Protein AF-A0A938RNC5-F1 (afdb_monomer)

Radius of gyration: 32.9 Å; Cα contacts (8 Å, |Δi|>4): 1747; chains: 1; bounding box: 82×57×89 Å

Nearest PDB structures (foldseek):
  5jd9-assembly1_A  TM=7.838E-01  e=1.699E-20  Bacillus cereus ATCC 10987
  3akk-assembly2_D  TM=4.318E-01  e=1.585E-03  Helicobacter pylori J99
  5l7k-assembly1_A  TM=3.226E-01  e=9.239E+00  Homo sapiens

pLDDT: mean 84.32, std 14.68, range [25.73, 98.56]

Secondary structure (DSSP, 8-state):
--SSSSSSSS-------PPPSEEEEEEE---TTSBTTSSBTTB-TTSS---BTTTBS-BGGGSSEEEEEE-STTB--TT-EEEEEETTEEEEEEEB-S-GGGGSBPTT-EEEEESSS--B---BGGGTB-EEEEESSSTTGGGTB--------SSS-EEEEE-TTS-EEEEEEESSPPPBTTTTB---S----TT-EEEE-S---TT--TT-TTEEEESS--TTS--EETTTTEE---HHHHT------SS-SS--TTSS-SSSTTSSB--TT--SSSB-SSTTS--TT------BTT----SS-TTT-TT--SSSS-BSHHHHHHHHHHHTTSSSS-S-GGG---STTSS-SHHHHHHHHHHTTT-SS---S-SGGG---S-TTGGGG-TT-EEEEEEEEEHHHHHHHHT----HHHHHHS-STTSSPPP-----EEEEEEETTEEEEEEEEEEE--GGG--SSS-EEEEETTTTSTT--BTTB-EEEEE--TT-TTS-HHHHHHHHHHHTT--PPPEEEEEEEEEEESSSSS-EEEEEEEEEEE--TTHHHHHHHHS---SEEEEESS--SSEES-TTT-EE-GGGEEESSHHHHH--HHHHHHHHHHH-TT--HHHHHHHHHTTB-HHHHHHHHHHHHHHT-TTSHHHHS-SEEEEEETTTTEEEEEE--TTS-SS---TT--SSS---S--S----SHHHHHHHHSHHHHHHHHHHHHHHHHHT--HHHHHHHHHHHHHHHHHHH---HHHHHHHHHHHHHHHHHHHHHHHS----TTPPPSS--TT-

Mean predicted aligned error: 16.21 Å

Solvent-accessible surface area (backbone atoms only — not comparable to full-atom values): 41897 Å² total; per-residue (Å²): 144,88,86,87,84,84,81,87,85,83,85,86,74,84,78,83,80,62,68,20,42,50,43,84,38,36,35,36,13,22,34,76,88,27,26,36,38,32,65,52,87,88,25,19,68,86,71,47,74,41,40,26,81,76,70,39,67,37,62,6,61,67,47,33,34,41,30,31,36,30,43,35,61,63,35,62,46,44,48,17,34,41,40,35,25,47,71,80,45,72,84,44,73,39,32,34,24,83,36,72,79,34,52,54,33,49,18,46,26,36,42,31,44,23,53,78,47,78,66,39,79,80,58,32,64,91,82,68,38,47,44,36,35,42,19,23,63,45,93,76,17,56,62,52,29,44,61,48,85,67,90,52,46,45,47,35,25,28,41,28,35,23,42,64,86,69,45,83,46,32,53,72,27,67,33,78,63,71,67,38,86,89,72,62,42,53,45,41,97,45,77,42,45,51,25,20,22,42,33,42,72,49,61,76,42,43,62,55,50,54,36,24,72,43,42,36,61,24,57,51,57,37,73,86,50,67,41,55,38,85,92,65,78,40,69,39,52,44,58,77,38,58,53,48,53,67,43,62,37,78,47,68,45,82,42,16,26,30,31,55,60,83,84,51,64,55,78,48,36,17,46,74,45,43,77,71,70,22,5,29,24,32,55,40,29,68,46,68,59,24,44,18,79,23,28,59,19,91,52,48,59,74,48,48,11,45,77,18,40,38,31,22,22,68,68,78,33,43,21,36,74,62,28,46,49,46,46,49,34,34,77,67,66,76,37,95,63,54,78,28,66,48,14,31,19,29,48,96,76,87,57,77,45,72,68,21,47,53,37,43,52,29,22,34,68,67,32,79,62,68,74,42,69,56,3,67,26,39,35,56,70,97,50,62,50,50,74,86,36,37,69,92,44,71,42,50,34,41,38,38,31,47,31,71,54,50,60,54,42,32,65,52,62,70,62,56,64,54,64,69,76,64,51,72,64,44,76,56,57,77,77,80,66,65,58,75,41,69,23,36,36,29,50,57,52,49,78,40,74,49,20,23,34,26,51,46,71,52,89,75,41,67,35,69,89,54,46,11,38,34,40,31,36,35,70,70,35,80,83,42,56,60,73,76,33,49,62,49,36,34,36,47,45,72,70,23,89,58,61,53,45,35,41,54,42,25,52,55,27,39,69,64,73,33,59,43,52,53,34,26,36,27,38,41,30,42,28,30,31,77,78,50,62,57,64,50,68,45,76,68,38,74,25,40,32,38,53,60,96,42,53,69,50,34,31,73,69,68,74,52,48,84,45,36,37,33,37,31,53,74,30,59,57,39,39,39,56,47,88,87,78,35,46,63,46,53,43,30,46,42,52,75,42,77,69,26,69,76,54,62,62,66,56,45,50,44,18,49,31,70,64,47,84,87,51,50,71,67,56,27,50,53,44,35,55,68,42,29,43,55,69,62,44,41,45,42,50,34,40,39,19,74,41,33,35,43,63,18,42,39,49,53,21,13,34,28,35,38,34,36,40,71,93,78,62,22,40,43,66,25,71,44,80,44,39,63,31,50,69,76,38,59,87,83,56,64,87,75,91,63,90,69,59,72,58,42,84,50,44,61,22,58,68,42,21,56,40,56,59,34,69,69,53,30,52,51,40,50,52,44,36,50,49,44,50,73,74,56,64,45,55,71,59,54,51,49,50,50,50,53,54,44,67,67,44,30,88,80,72,45,88,52,66,79,54,42,48,58,41,52,53,37,49,69,49,40,63,62,54,47,51,50,38,67,77,55,61,87,82,76,61,68,71,75,72,74,47,66,43,99,79,113

Structure (mmCIF, N/CA/C/O backbone):
data_AF-A0A938RNC5-F1
#
_entry.id   AF-A0A938RNC5-F1
#
loop_
_atom_site.group_PDB
_atom_site.id
_atom_site.type_symbol
_atom_site.label_atom_id
_atom_site.label_alt_id
_atom_site.label_comp_id
_atom_site.label_asym_id
_atom_site.label_entity_id
_atom_site.label_seq_id
_atom_site.pdbx_PDB_ins_code
_atom_site.Cartn_x
_atom_site.Cartn_y
_atom_site.Cartn_z
_atom_site.occupancy
_atom_site.B_iso_or_equiv
_atom_site.auth_seq_id
_atom_site.auth_comp_id
_atom_site.auth_asym_id
_atom_site.auth_atom_id
_atom_site.pdbx_PDB_model_num
ATOM 1 N N . MET A 1 1 ? 33.983 -25.231 27.650 1.00 35.94 1 MET A N 1
ATOM 2 C CA . MET A 1 1 ? 32.956 -25.728 28.593 1.00 35.94 1 MET A CA 1
ATOM 3 C C . MET A 1 1 ? 33.035 -24.955 29.912 1.00 35.94 1 MET A C 1
ATOM 5 O O . MET A 1 1 ? 33.658 -25.434 30.841 1.00 35.94 1 MET A O 1
ATOM 9 N N . GLN A 1 2 ? 32.489 -23.735 29.953 1.00 30.19 2 GLN A N 1
ATOM 10 C CA . GLN A 1 2 ? 32.118 -22.943 31.150 1.00 30.19 2 GLN A CA 1
ATOM 11 C C . GLN A 1 2 ? 31.805 -21.523 30.654 1.00 30.19 2 GLN A C 1
ATOM 13 O O . GLN A 1 2 ? 32.647 -20.638 30.723 1.00 30.19 2 GLN A O 1
ATOM 18 N N . LYS A 1 3 ? 30.648 -21.358 29.999 1.00 25.80 3 LYS A N 1
ATOM 19 C CA . LYS A 1 3 ? 30.027 -20.052 29.668 1.00 25.80 3 LYS A CA 1
ATOM 20 C C . LYS A 1 3 ? 28.599 -20.168 29.092 1.00 25.80 3 LYS A C 1
ATOM 22 O O . LYS A 1 3 ? 28.053 -19.176 28.644 1.00 25.80 3 LYS A O 1
ATOM 27 N N . TRP A 1 4 ? 27.982 -21.355 29.149 1.00 25.95 4 TRP A N 1
ATOM 28 C CA . TRP A 1 4 ? 26.680 -21.670 28.532 1.00 25.95 4 TRP A CA 1
ATOM 29 C C . TRP A 1 4 ? 25.620 -22.151 29.545 1.00 25.95 4 TRP A C 1
ATOM 31 O O . TRP A 1 4 ? 24.777 -22.972 29.217 1.00 25.95 4 TRP A O 1
ATOM 41 N N . LEU A 1 5 ? 25.673 -21.696 30.803 1.00 25.91 5 LEU A N 1
ATOM 42 C CA . LEU A 1 5 ? 24.788 -22.197 31.875 1.00 25.91 5 LEU A CA 1
ATOM 43 C C . LEU A 1 5 ? 24.099 -21.095 32.701 1.00 25.91 5 LEU A C 1
ATOM 45 O O . LEU A 1 5 ? 23.659 -21.352 33.813 1.00 25.91 5 LEU A O 1
ATOM 49 N N . LEU A 1 6 ? 23.984 -19.874 32.168 1.00 25.73 6 LEU A N 1
ATOM 50 C CA . LEU A 1 6 ? 23.377 -18.739 32.886 1.00 25.73 6 LEU A CA 1
ATOM 51 C C . LEU A 1 6 ? 22.325 -17.952 32.082 1.00 25.73 6 LEU A C 1
ATOM 53 O O . LEU A 1 6 ? 21.986 -16.842 32.464 1.00 25.73 6 LEU A O 1
ATOM 57 N N . VAL A 1 7 ? 21.776 -18.532 31.007 1.00 28.70 7 VAL A N 1
ATOM 58 C CA . VAL A 1 7 ? 20.712 -17.897 30.191 1.00 28.70 7 VAL A CA 1
ATOM 59 C C . VAL A 1 7 ? 19.392 -18.696 30.209 1.00 28.70 7 VAL A C 1
ATOM 61 O O . VAL A 1 7 ? 18.418 -18.309 29.588 1.00 28.70 7 VAL A O 1
ATOM 64 N N . ALA A 1 8 ? 19.296 -19.787 30.974 1.00 28.39 8 ALA A N 1
ATOM 65 C CA . ALA A 1 8 ? 18.157 -20.715 30.896 1.00 28.39 8 ALA A CA 1
ATOM 66 C C . ALA A 1 8 ? 17.153 -20.648 32.071 1.00 28.39 8 ALA A C 1
ATOM 68 O O . ALA A 1 8 ? 16.498 -21.647 32.350 1.00 28.39 8 ALA A O 1
ATOM 69 N N . ALA A 1 9 ? 17.026 -19.527 32.796 1.00 28.33 9 ALA A N 1
ATOM 70 C CA . ALA A 1 9 ? 16.117 -19.465 33.958 1.00 28.33 9 ALA A CA 1
ATOM 71 C C . ALA A 1 9 ? 15.393 -18.123 34.198 1.00 28.33 9 ALA A C 1
ATOM 73 O O . ALA A 1 9 ? 14.959 -17.867 35.316 1.00 28.33 9 ALA A O 1
ATOM 74 N N . LEU A 1 10 ? 15.232 -17.275 33.180 1.00 29.80 10 LEU A N 1
ATOM 75 C CA . LEU A 1 10 ? 14.390 -16.070 33.258 1.00 29.80 10 LEU A CA 1
ATOM 76 C C . LEU A 1 10 ? 13.798 -15.776 31.876 1.00 29.80 10 LEU A C 1
ATOM 78 O O . LEU A 1 10 ? 14.282 -14.914 31.158 1.00 29.80 10 LEU A O 1
ATOM 82 N N . LEU A 1 11 ? 12.803 -16.567 31.480 1.00 32.00 11 LEU A N 1
ATOM 83 C CA . LEU A 1 11 ? 11.923 -16.304 30.334 1.00 32.00 11 LEU A CA 1
ATOM 84 C C . LEU A 1 11 ? 10.676 -17.190 30.467 1.00 32.00 11 LEU A C 1
ATOM 86 O O . LEU A 1 11 ? 10.405 -18.065 29.660 1.00 32.00 11 LEU A O 1
ATOM 90 N N . LEU A 1 12 ? 9.968 -17.005 31.580 1.00 31.31 12 LEU A N 1
ATOM 91 C CA . LEU A 1 12 ? 8.571 -17.401 31.774 1.00 31.31 12 LEU A CA 1
ATOM 92 C C . LEU A 1 12 ? 7.924 -16.334 32.663 1.00 31.31 12 LEU A C 1
ATOM 94 O O . LEU A 1 12 ? 7.548 -16.576 33.805 1.00 31.31 12 LEU A O 1
ATOM 98 N N . LEU A 1 13 ? 7.884 -15.116 32.141 1.00 28.50 13 LEU A N 1
ATOM 99 C CA . LEU A 1 13 ? 6.868 -14.135 32.484 1.00 28.50 13 LEU A CA 1
ATOM 100 C C . LEU A 1 13 ? 6.369 -13.643 31.133 1.00 28.50 13 LEU A C 1
ATOM 102 O O . LEU A 1 13 ? 6.957 -12.752 30.531 1.00 28.50 13 LEU A O 1
ATOM 106 N N . SER A 1 14 ? 5.366 -14.342 30.606 1.00 30.06 14 SER A N 1
ATOM 107 C CA . SER A 1 14 ? 4.504 -13.814 29.558 1.00 30.06 14 SER A CA 1
ATOM 108 C C . SER A 1 14 ? 3.893 -12.531 30.106 1.00 30.06 14 SER A C 1
ATOM 110 O O . SER A 1 14 ? 3.131 -12.566 31.073 1.00 30.06 14 SER A O 1
ATOM 112 N N . ILE A 1 15 ? 4.319 -11.398 29.562 1.00 36.06 15 ILE A N 1
ATOM 113 C CA . ILE A 1 15 ? 3.772 -10.094 29.907 1.00 36.06 15 ILE A CA 1
ATOM 114 C C . ILE A 1 15 ? 2.460 -9.987 29.126 1.00 36.06 15 ILE A C 1
ATOM 116 O O . ILE A 1 15 ? 2.476 -9.757 27.922 1.00 36.06 15 ILE A O 1
ATOM 120 N N . ASP A 1 16 ? 1.334 -10.229 29.800 1.00 37.66 16 ASP A N 1
ATOM 121 C CA . ASP A 1 16 ? -0.011 -9.966 29.275 1.00 37.66 16 ASP A CA 1
ATOM 122 C C . ASP A 1 16 ? -0.251 -8.447 29.255 1.00 37.66 16 ASP A C 1
ATOM 124 O O . ASP A 1 16 ? -0.917 -7.889 30.122 1.00 37.66 16 ASP A O 1
ATOM 128 N N . ALA A 1 17 ? 0.302 -7.767 28.255 1.00 43.00 17 ALA A N 1
ATOM 129 C CA . ALA A 1 17 ? -0.293 -6.540 27.740 1.00 43.00 17 ALA A CA 1
ATOM 130 C C . ALA A 1 17 ? -1.112 -6.929 26.506 1.00 43.00 17 ALA A C 1
ATOM 132 O O . ALA A 1 17 ? -0.750 -6.612 25.379 1.00 43.00 17 ALA A O 1
ATOM 133 N N . ARG A 1 18 ? -2.165 -7.727 26.716 1.00 52.19 18 ARG A N 1
ATOM 134 C CA . ARG A 1 18 ? -3.125 -8.020 25.651 1.00 52.19 18 ARG A CA 1
ATOM 135 C C . ARG A 1 18 ? -4.001 -6.791 25.454 1.00 52.19 18 ARG A C 1
ATOM 137 O O . ARG A 1 18 ? -4.447 -6.198 26.435 1.00 52.19 18 ARG A O 1
ATOM 144 N N . ALA A 1 19 ? -4.236 -6.436 24.199 1.00 61.59 19 ALA A N 1
ATOM 145 C CA . ALA A 1 19 ? -5.193 -5.413 23.820 1.00 61.59 19 ALA A CA 1
ATOM 146 C C . ALA A 1 19 ? -6.571 -5.742 24.436 1.00 61.59 19 ALA A C 1
ATOM 148 O O . ALA A 1 19 ? -7.020 -6.893 24.386 1.00 61.59 19 ALA A O 1
ATOM 149 N N . ALA A 1 20 ? -7.212 -4.767 25.082 1.00 70.38 20 ALA A N 1
ATOM 150 C CA . ALA A 1 20 ? -8.471 -4.988 25.782 1.00 70.38 20 ALA A CA 1
ATOM 151 C C . ALA A 1 20 ? -9.594 -5.286 24.776 1.00 70.38 20 ALA A C 1
ATOM 153 O O . ALA A 1 20 ? -9.831 -4.503 23.863 1.00 70.38 20 ALA A O 1
ATOM 154 N N . GLN A 1 21 ? -10.283 -6.416 24.945 1.00 84.81 21 GLN A N 1
ATOM 155 C CA . GLN A 1 21 ? -11.346 -6.855 24.026 1.00 84.81 21 GLN A CA 1
ATOM 156 C C . GLN A 1 21 ? -12.749 -6.470 24.520 1.00 84.81 21 GLN A C 1
ATOM 158 O O . GLN A 1 21 ? -13.648 -6.229 23.719 1.00 84.81 21 GLN A O 1
ATOM 163 N N . LEU A 1 22 ? -12.922 -6.384 25.841 1.00 94.12 22 LEU A N 1
ATOM 164 C CA . LEU A 1 22 ? -14.147 -5.994 26.537 1.00 94.12 22 LEU A CA 1
ATOM 165 C C . LEU A 1 22 ? -13.740 -5.206 27.781 1.00 94.12 22 LEU A C 1
ATOM 167 O O . LEU A 1 22 ? -12.864 -5.657 28.523 1.00 94.12 22 LEU A O 1
ATOM 171 N N . ILE A 1 23 ? -14.348 -4.047 28.011 1.00 94.75 23 ILE A N 1
ATOM 172 C CA . ILE A 1 23 ? -13.937 -3.127 29.082 1.00 94.75 23 ILE A CA 1
ATOM 173 C C . ILE A 1 23 ? -15.125 -2.675 29.930 1.00 94.75 23 ILE A C 1
ATOM 175 O O . ILE A 1 23 ? -16.245 -2.636 29.437 1.00 94.75 23 ILE A O 1
ATOM 179 N N . LEU A 1 24 ? -14.875 -2.297 31.187 1.00 96.56 24 LEU A N 1
ATOM 180 C CA . LEU A 1 24 ? -15.864 -1.630 32.045 1.00 96.56 24 LEU A CA 1
ATOM 181 C C . LEU A 1 24 ? -16.100 -0.202 31.537 1.00 96.56 24 LEU A C 1
ATOM 183 O O . LEU A 1 24 ? -15.148 0.557 31.433 1.00 96.56 24 LEU A O 1
ATOM 187 N N . ASN A 1 25 ? -17.336 0.183 31.244 1.00 96.94 25 ASN A N 1
ATOM 188 C CA . ASN A 1 25 ? -17.658 1.524 30.755 1.00 96.94 25 ASN A CA 1
ATOM 189 C C . ASN A 1 25 ? -18.241 2.428 31.843 1.00 96.94 25 ASN A C 1
ATOM 191 O O . ASN A 1 25 ? -17.829 3.582 31.968 1.00 96.94 25 ASN A O 1
ATOM 195 N N . GLU A 1 26 ? -19.171 1.902 32.640 1.00 96.69 26 GLU A N 1
ATOM 196 C CA . GLU A 1 26 ? -19.867 2.631 33.704 1.00 96.69 26 GLU A CA 1
ATOM 197 C C . GLU A 1 26 ? -20.343 1.660 34.805 1.00 96.69 26 GLU A C 1
ATOM 199 O O . GLU A 1 26 ? -20.602 0.490 34.528 1.00 96.69 26 GLU A O 1
ATOM 204 N N . TYR A 1 27 ? -20.455 2.105 36.060 1.00 97.06 27 TYR A N 1
ATOM 205 C CA . TYR A 1 27 ? -21.251 1.411 37.083 1.00 97.06 27 TYR A CA 1
ATOM 206 C C . TYR A 1 27 ? -21.902 2.380 38.072 1.00 97.06 27 TYR A C 1
ATOM 208 O O . TYR A 1 27 ? -21.406 3.485 38.321 1.00 97.06 27 TYR A O 1
ATOM 216 N N . ASN A 1 28 ? -22.999 1.935 38.686 1.00 97.25 28 ASN A N 1
ATOM 217 C CA . ASN A 1 28 ? -23.770 2.745 39.619 1.00 97.25 28 ASN A CA 1
ATOM 218 C C . ASN A 1 28 ? -23.296 2.643 41.073 1.00 97.25 28 ASN A C 1
ATOM 220 O O . ASN A 1 28 ? -23.422 1.597 41.694 1.00 97.25 28 ASN A O 1
ATOM 224 N N . ALA A 1 29 ? -22.850 3.755 41.660 1.00 96.25 29 ALA A N 1
ATOM 225 C CA . ALA A 1 29 ? -22.495 3.827 43.079 1.00 96.25 29 ALA A CA 1
ATOM 226 C C . ALA A 1 29 ? -23.567 4.549 43.929 1.00 96.25 29 ALA A C 1
ATOM 228 O O . ALA A 1 29 ? -23.378 4.784 45.127 1.00 96.25 29 ALA A O 1
ATOM 229 N N . VAL A 1 30 ? -24.717 4.914 43.344 1.00 96.88 30 VAL A N 1
ATOM 230 C CA . VAL A 1 30 ? -25.789 5.630 44.048 1.00 96.88 30 VAL A CA 1
ATOM 231 C C . VAL A 1 30 ? -26.510 4.694 45.017 1.00 96.88 30 VAL A C 1
ATOM 233 O O . VAL A 1 30 ? -27.180 3.749 44.615 1.00 96.88 30 VAL A O 1
ATOM 236 N N . SER A 1 31 ? -26.470 4.999 46.318 1.00 96.00 31 SER A N 1
ATOM 237 C CA . SER A 1 31 ? -27.168 4.166 47.307 1.00 96.00 31 SER A CA 1
ATOM 238 C C . SER A 1 31 ? -28.687 4.206 47.120 1.00 96.00 31 SER A C 1
ATOM 240 O O . SER A 1 31 ? -29.253 5.247 46.776 1.00 96.00 31 SER A O 1
ATOM 242 N N . ALA A 1 32 ? -29.376 3.135 47.522 1.00 95.69 32 ALA A N 1
ATOM 243 C CA . ALA A 1 32 ? -30.840 3.026 47.495 1.00 95.69 32 ALA A CA 1
ATOM 244 C C . ALA A 1 32 ? -31.600 4.149 48.245 1.00 95.69 32 ALA A C 1
ATOM 246 O O . ALA A 1 32 ? -32.813 4.294 48.101 1.00 95.69 32 ALA A O 1
ATOM 247 N N . SER A 1 33 ? -30.910 4.944 49.071 1.00 95.69 33 SER A N 1
ATOM 248 C CA . SER A 1 33 ? -31.488 6.067 49.825 1.00 95.69 33 SER A CA 1
ATOM 249 C C . SER A 1 33 ? -31.188 7.452 49.239 1.00 95.69 33 SER A C 1
ATOM 251 O O . SER A 1 33 ? -31.728 8.448 49.725 1.00 95.69 33 SER A O 1
ATOM 253 N N . ASN A 1 34 ? -30.359 7.526 48.196 1.00 96.94 34 ASN A N 1
ATOM 254 C CA . ASN A 1 34 ? -29.967 8.762 47.528 1.00 96.94 34 ASN A CA 1
ATOM 255 C C . ASN A 1 34 ? -30.512 8.821 46.102 1.00 96.94 34 ASN A C 1
ATOM 257 O O . ASN A 1 34 ? -30.867 7.813 45.504 1.00 96.94 34 ASN A O 1
ATOM 261 N N . TYR A 1 35 ? -30.537 10.031 45.554 1.00 96.50 35 TYR A N 1
ATOM 262 C CA . TYR A 1 35 ? -30.665 10.250 44.119 1.00 96.50 35 TYR A CA 1
ATOM 263 C C . TYR A 1 35 ? -29.280 10.509 43.513 1.00 96.50 35 TYR A C 1
ATOM 265 O O . TYR A 1 35 ? -28.378 10.951 44.234 1.00 96.50 35 TYR A O 1
ATOM 273 N N . LEU A 1 36 ? -29.139 10.321 42.198 1.00 95.62 36 LEU A N 1
ATOM 274 C CA . LEU A 1 36 ? -27.965 10.766 41.440 1.00 95.62 36 LEU A CA 1
ATOM 275 C C . LEU A 1 36 ? -27.716 12.267 41.684 1.00 95.62 36 LEU A C 1
ATOM 277 O O . LEU A 1 36 ? -28.664 13.064 41.675 1.00 95.62 36 LEU A O 1
ATOM 281 N N . ASN A 1 37 ? -26.466 12.625 41.990 1.00 94.62 37 ASN A N 1
ATOM 282 C CA . ASN A 1 37 ? -26.025 13.942 42.472 1.00 94.62 37 ASN A CA 1
ATOM 283 C C . ASN A 1 37 ? -26.760 14.451 43.743 1.00 94.62 37 ASN A C 1
ATOM 285 O O . ASN A 1 37 ? -26.861 15.651 44.011 1.00 94.62 37 ASN A O 1
ATOM 289 N N . GLY A 1 38 ? -27.313 13.540 44.555 1.00 94.81 38 GLY A N 1
ATOM 290 C CA . GLY A 1 38 ? -28.030 13.835 45.800 1.00 94.81 38 GLY A CA 1
ATOM 291 C C . GLY A 1 38 ? -29.319 14.637 45.599 1.00 94.81 38 GLY A C 1
ATOM 292 O O . GLY A 1 38 ? -29.889 14.645 44.520 1.00 94.81 38 GLY A O 1
ATOM 293 N N . GLY A 1 39 ? -29.812 15.314 46.641 1.00 93.88 39 GLY A N 1
ATOM 294 C CA . GLY A 1 39 ? -30.958 16.229 46.548 1.00 93.88 39 GLY A CA 1
ATOM 295 C C . GLY A 1 39 ? -32.312 15.566 46.820 1.00 93.88 39 GLY A C 1
ATOM 296 O O . GLY A 1 39 ? -32.463 14.783 47.756 1.00 93.88 39 GLY A O 1
ATOM 297 N N . THR A 1 40 ? -33.328 15.936 46.042 1.00 93.56 40 THR A N 1
ATOM 298 C CA . THR A 1 40 ? -34.724 15.478 46.182 1.00 93.56 40 THR A CA 1
ATOM 299 C C . THR A 1 40 ? -35.275 14.984 44.848 1.00 93.56 40 THR A C 1
ATOM 301 O O . THR A 1 40 ? -34.667 15.226 43.813 1.00 93.56 40 THR A O 1
ATOM 304 N N . LEU A 1 41 ? -36.478 14.408 44.826 1.00 92.75 41 LEU A N 1
ATOM 305 C CA . LEU A 1 41 ? -37.149 14.022 43.578 1.00 92.75 41 LEU A CA 1
ATOM 306 C C . LEU A 1 41 ? -37.240 15.165 42.541 1.00 92.75 41 LEU A C 1
ATOM 308 O O . LEU A 1 41 ? -37.226 14.904 41.346 1.00 92.75 41 LEU A O 1
ATOM 312 N N . GLY A 1 42 ? -37.331 16.427 42.985 1.00 90.56 42 GLY A N 1
ATOM 313 C CA . GLY A 1 42 ? -37.527 17.580 42.095 1.00 90.56 42 GLY A CA 1
ATOM 314 C C . GLY A 1 42 ? -36.252 18.275 41.604 1.00 90.56 42 GLY A C 1
ATOM 315 O O . GLY A 1 42 ? -36.325 18.999 40.613 1.00 90.56 42 GLY A O 1
ATOM 316 N N . ALA A 1 43 ? -35.122 18.091 42.294 1.00 92.19 43 ALA A N 1
ATOM 317 C CA . ALA A 1 43 ? -33.844 18.726 41.960 1.00 92.19 43 ALA A CA 1
ATOM 318 C C . ALA A 1 43 ? -32.659 17.998 42.614 1.00 92.19 43 ALA A C 1
ATOM 320 O O . ALA A 1 43 ? -32.815 17.417 43.696 1.00 92.19 43 ALA A O 1
ATOM 321 N N . ASP A 1 44 ? -31.490 18.055 41.982 1.00 91.62 44 ASP A N 1
ATOM 322 C CA . ASP A 1 44 ? -30.220 17.624 42.578 1.00 91.62 44 ASP A CA 1
ATOM 323 C C . ASP A 1 44 ? -29.685 18.633 43.618 1.00 91.62 44 ASP A C 1
ATOM 325 O O . ASP A 1 44 ? -30.360 19.611 43.964 1.00 91.62 44 ASP A O 1
ATOM 329 N N . LEU A 1 45 ? -28.500 18.375 44.182 1.00 91.31 45 LEU A N 1
ATOM 330 C CA . LEU A 1 45 ? -27.887 19.256 45.186 1.00 91.31 45 LEU A CA 1
ATOM 331 C C . LEU A 1 45 ? -27.478 20.631 44.648 1.00 91.31 45 LEU A C 1
ATOM 333 O O . LEU A 1 45 ? -27.419 21.583 45.429 1.00 91.31 45 LEU A O 1
ATOM 337 N N . ASP A 1 46 ? -27.258 20.745 43.342 1.00 89.50 46 ASP A N 1
ATOM 338 C CA . ASP A 1 46 ? -26.854 21.981 42.675 1.00 89.50 46 ASP A CA 1
ATOM 339 C C . ASP A 1 46 ? -28.065 22.797 42.185 1.00 89.50 46 ASP A C 1
ATOM 341 O O . ASP A 1 46 ? -27.920 23.894 41.640 1.00 89.50 46 ASP A O 1
ATOM 345 N N . GLY A 1 47 ? -29.285 22.296 42.417 1.00 84.44 47 GLY A N 1
ATOM 346 C CA . GLY A 1 47 ? -30.535 22.909 41.966 1.00 84.44 47 GLY A CA 1
ATOM 347 C C . GLY A 1 47 ? -30.870 22.620 40.499 1.00 84.44 47 GLY A C 1
ATOM 348 O O . GLY A 1 47 ? -31.801 23.230 39.965 1.00 84.44 47 GLY A O 1
ATOM 349 N N . GLY A 1 48 ? -30.127 21.713 39.862 1.00 85.19 48 GLY A N 1
ATOM 350 C CA . GLY A 1 48 ? -30.369 21.170 38.532 1.00 85.19 48 GLY A CA 1
ATOM 351 C C . GLY A 1 48 ? -31.221 19.898 38.561 1.00 85.19 48 GLY A C 1
ATOM 352 O O . GLY A 1 48 ? -31.948 19.624 39.520 1.00 85.19 48 GLY A O 1
ATOM 353 N N . GLN A 1 49 ? -31.156 19.125 37.476 1.00 82.88 49 GLN A N 1
ATOM 354 C CA . GLN A 1 49 ? -31.855 17.847 37.331 1.00 82.88 49 GLN A CA 1
ATOM 355 C C . GLN A 1 49 ? -30.901 16.750 36.850 1.00 82.88 49 GLN A C 1
ATOM 357 O O . GLN A 1 49 ? -31.057 16.236 35.746 1.00 82.88 49 GLN A O 1
ATOM 362 N N . ALA A 1 50 ? -29.929 16.372 37.683 1.00 86.06 50 ALA A N 1
ATOM 363 C CA . ALA A 1 50 ? -29.209 15.117 37.493 1.00 86.06 50 ALA A CA 1
ATOM 364 C C . ALA A 1 50 ? -30.198 13.937 37.484 1.00 86.06 50 ALA A C 1
ATOM 366 O O . ALA A 1 50 ? -30.899 13.662 38.468 1.00 86.06 50 ALA A O 1
ATOM 367 N N . ALA A 1 51 ? -30.278 13.281 36.337 1.00 88.94 51 ALA A N 1
ATOM 368 C CA . ALA A 1 51 ? -31.134 12.145 36.060 1.00 88.94 51 ALA A CA 1
ATOM 369 C C . ALA A 1 51 ? -30.432 11.277 35.018 1.00 88.94 51 ALA A C 1
ATOM 371 O O . ALA A 1 51 ? -29.733 11.804 34.150 1.00 88.94 51 ALA A O 1
ATOM 372 N N . ASP A 1 52 ? -30.638 9.974 35.114 1.00 91.69 52 ASP A N 1
ATOM 373 C CA . ASP A 1 52 ? -30.248 9.047 34.066 1.00 91.69 52 ASP A CA 1
ATOM 374 C C . ASP A 1 52 ? -31.299 9.101 32.933 1.00 91.69 52 ASP A C 1
ATOM 376 O O . ASP A 1 52 ? -32.495 9.188 33.229 1.00 91.69 52 ASP A O 1
ATOM 380 N N . PRO A 1 53 ? -30.922 9.111 31.645 1.00 91.38 53 PRO A N 1
ATOM 381 C CA . PRO A 1 53 ? -31.883 9.147 30.543 1.00 91.38 53 PRO A CA 1
ATOM 382 C C . PRO A 1 53 ? -32.863 7.964 30.506 1.00 91.38 53 PRO A C 1
ATOM 384 O O . PRO A 1 53 ? -34.014 8.157 30.107 1.00 91.38 53 PRO A O 1
ATOM 387 N N . ALA A 1 54 ? -32.438 6.770 30.923 1.00 92.69 54 ALA A N 1
ATOM 388 C CA . ALA A 1 54 ? -33.254 5.561 30.938 1.00 92.69 54 ALA A CA 1
ATOM 389 C C . ALA A 1 54 ? -34.160 5.506 32.175 1.00 92.69 54 ALA A C 1
ATOM 391 O O . ALA A 1 54 ? -35.354 5.213 32.070 1.00 92.69 54 ALA A O 1
ATOM 392 N N . PHE A 1 55 ? -33.625 5.832 33.353 1.00 93.56 55 PHE A N 1
ATOM 393 C CA . PHE A 1 55 ? -34.377 5.724 34.612 1.00 93.56 55 PHE A CA 1
ATOM 394 C C . PHE A 1 55 ? -35.099 7.011 35.021 1.00 93.56 55 PHE A C 1
ATOM 396 O O . PHE A 1 55 ? -36.002 6.999 35.863 1.00 93.56 55 PHE A O 1
ATOM 403 N N . GLY A 1 56 ? -34.704 8.145 34.454 1.00 92.88 56 GLY A N 1
ATOM 404 C CA . GLY A 1 56 ? -35.056 9.458 34.963 1.00 92.88 56 GLY A CA 1
ATOM 405 C C . GLY A 1 56 ? -34.459 9.696 36.351 1.00 92.88 56 GLY A C 1
ATOM 406 O O . GLY A 1 56 ? -33.347 9.287 36.681 1.00 92.88 56 GLY A O 1
ATOM 407 N N . ARG A 1 57 ? -35.209 10.408 37.195 1.00 93.00 57 ARG A N 1
ATOM 408 C CA . ARG A 1 57 ? -34.778 10.757 38.549 1.00 93.00 57 ARG A CA 1
ATOM 409 C C . ARG A 1 57 ? -35.407 9.833 39.586 1.00 93.00 57 ARG A C 1
ATOM 411 O O . ARG A 1 57 ? -36.519 10.081 40.052 1.00 93.00 57 ARG A O 1
ATOM 418 N N . VAL A 1 58 ? -34.672 8.798 39.977 1.00 95.12 58 VAL A N 1
ATOM 419 C CA . VAL A 1 58 ? -35.126 7.760 40.916 1.00 95.12 58 VAL A CA 1
ATOM 420 C C . VAL A 1 58 ? -34.134 7.560 42.064 1.00 95.12 58 VAL A C 1
ATOM 422 O O . VAL A 1 58 ? -32.958 7.910 41.953 1.00 95.12 58 VAL A O 1
ATOM 425 N N . LEU A 1 59 ? -34.614 7.025 43.191 1.00 96.38 59 LEU A N 1
ATOM 426 C CA . LEU A 1 59 ? -33.737 6.604 44.287 1.00 96.38 59 LEU A CA 1
ATOM 427 C C . LEU A 1 59 ? -32.893 5.406 43.843 1.00 96.38 59 LEU A C 1
ATOM 429 O O . LEU A 1 59 ? -33.410 4.514 43.175 1.00 96.38 59 LEU A O 1
ATOM 433 N N . GLY A 1 60 ? -31.613 5.397 44.208 1.00 95.75 60 GLY A N 1
ATOM 434 C CA . GLY A 1 60 ? -30.672 4.338 43.848 1.00 95.75 60 GLY A CA 1
ATOM 435 C C . GLY A 1 60 ? -30.252 4.309 42.380 1.00 95.75 60 GLY A C 1
ATOM 436 O O . GLY A 1 60 ? -29.455 3.458 42.036 1.00 95.75 60 GLY A O 1
ATOM 437 N N . ASN A 1 61 ? -30.759 5.204 41.520 1.00 95.94 61 ASN A N 1
ATOM 438 C CA . ASN A 1 61 ? -30.370 5.299 40.103 1.00 95.94 61 ASN A CA 1
ATOM 439 C C . ASN A 1 61 ? -30.415 3.959 39.330 1.00 95.94 61 ASN A C 1
ATOM 441 O O . ASN A 1 61 ? -29.476 3.607 38.626 1.00 95.94 61 ASN A O 1
ATOM 445 N N . GLY A 1 62 ? -31.501 3.197 39.489 1.00 93.88 62 GLY A N 1
ATOM 446 C CA . GLY A 1 62 ? -31.679 1.920 38.784 1.00 93.88 62 GLY A CA 1
ATOM 447 C C . GLY A 1 62 ? -31.148 0.686 39.520 1.00 93.88 62 GLY A C 1
ATOM 448 O O . GLY A 1 62 ? -31.246 -0.406 38.975 1.00 93.88 62 GLY A O 1
ATOM 449 N N . GLY A 1 63 ? -30.651 0.834 40.755 1.00 95.25 63 GLY A N 1
ATOM 450 C CA . GLY A 1 63 ? -30.233 -0.300 41.587 1.00 95.25 63 GLY A CA 1
ATOM 451 C C . GLY A 1 63 ? -28.850 -0.826 41.206 1.00 95.25 63 GLY A C 1
ATOM 452 O O . GLY A 1 63 ? -27.968 -0.046 40.852 1.00 95.25 63 GLY A O 1
ATOM 453 N N . ASP A 1 64 ? -28.654 -2.137 41.292 1.00 95.44 64 ASP A N 1
ATOM 454 C CA . ASP A 1 64 ? -27.362 -2.772 41.036 1.00 95.44 64 ASP A CA 1
ATOM 455 C C . ASP A 1 64 ? -27.166 -3.028 39.531 1.00 95.44 64 ASP A C 1
ATOM 457 O O . ASP A 1 64 ? -27.824 -3.888 38.936 1.00 95.44 64 ASP A O 1
ATOM 461 N N . TRP A 1 65 ? -26.276 -2.251 38.900 1.00 97.25 65 TRP A N 1
ATOM 462 C CA . TRP A 1 65 ? -25.906 -2.414 37.493 1.00 97.25 65 TRP A CA 1
ATOM 463 C C . TRP A 1 65 ? -24.488 -1.931 37.167 1.00 97.25 65 TRP A C 1
ATOM 465 O O . TRP A 1 65 ? -23.945 -1.019 37.801 1.00 97.25 65 TRP A O 1
ATOM 475 N N . PHE A 1 66 ? -23.910 -2.536 36.131 1.00 97.94 66 PHE A N 1
ATOM 476 C CA . PHE A 1 66 ? -22.690 -2.079 35.469 1.00 97.94 66 PHE A CA 1
ATOM 477 C C . PHE A 1 66 ? -22.799 -2.267 33.952 1.00 97.94 66 PHE A C 1
ATOM 479 O O . PHE A 1 66 ? -23.592 -3.065 33.449 1.00 97.94 66 PHE A O 1
ATOM 486 N N . GLU A 1 67 ? -21.982 -1.521 33.226 1.00 98.19 67 GLU A N 1
ATOM 487 C CA . GLU A 1 67 ? -21.975 -1.435 31.775 1.00 98.19 67 GLU A CA 1
ATOM 488 C C . GLU A 1 67 ? -20.589 -1.764 31.225 1.00 98.19 67 GLU A C 1
ATOM 490 O O . GLU A 1 67 ? -19.570 -1.348 31.781 1.00 98.19 67 GLU A O 1
ATOM 495 N N . LEU A 1 68 ? -20.550 -2.494 30.114 1.00 98.38 68 LEU A N 1
ATOM 496 C CA . LEU A 1 68 ? -19.348 -2.866 29.384 1.00 98.38 68 LEU A CA 1
ATOM 497 C C . LEU A 1 68 ? -19.405 -2.339 27.949 1.00 98.38 68 LEU A C 1
ATOM 499 O O . LEU A 1 68 ? -20.481 -2.250 27.361 1.00 98.38 68 LEU A O 1
ATOM 503 N N . VAL A 1 69 ? -18.242 -2.076 27.356 1.00 97.44 69 VAL A N 1
ATOM 504 C CA . VAL A 1 69 ? -18.117 -1.802 25.917 1.00 97.44 69 VAL A CA 1
ATOM 505 C C . VAL A 1 69 ? -17.260 -2.872 25.256 1.00 97.44 69 VAL A C 1
ATOM 507 O O . VAL A 1 69 ? -16.158 -3.181 25.721 1.00 97.44 69 VAL A O 1
ATOM 510 N N . VAL A 1 70 ? -17.776 -3.425 24.161 1.00 95.25 70 VAL A N 1
ATOM 511 C CA . VAL A 1 70 ? -17.067 -4.355 23.278 1.00 95.25 70 VAL A CA 1
ATOM 512 C C . VAL A 1 70 ? -16.088 -3.562 22.419 1.00 95.25 70 VAL A C 1
ATOM 514 O O . VAL A 1 70 ? -16.462 -2.575 21.790 1.00 95.25 70 VAL A O 1
ATOM 517 N N . VAL A 1 71 ? -14.826 -3.974 22.408 1.00 85.31 71 VAL A N 1
ATOM 518 C CA . VAL A 1 71 ? -13.736 -3.264 21.724 1.00 85.31 71 VAL A CA 1
ATOM 519 C C . VAL A 1 71 ? -13.171 -4.077 20.564 1.00 85.31 71 VAL A C 1
ATOM 521 O O . VAL A 1 71 ? -12.796 -3.503 19.548 1.00 85.31 71 VAL A O 1
ATOM 524 N N . ALA A 1 72 ? -13.118 -5.400 20.709 1.00 75.88 72 ALA A N 1
ATOM 525 C CA . ALA A 1 72 ? -12.787 -6.298 19.611 1.00 75.88 72 ALA A CA 1
ATOM 526 C C . ALA A 1 72 ? -14.047 -6.597 18.792 1.00 75.88 72 ALA A C 1
ATOM 528 O O . ALA A 1 72 ? -15.090 -6.876 19.377 1.00 75.88 72 ALA A O 1
ATOM 529 N N . ASP A 1 73 ? -13.950 -6.535 17.465 1.00 70.81 73 ASP A N 1
ATOM 530 C CA . ASP A 1 73 ? -15.056 -6.929 16.591 1.00 70.81 73 ASP A CA 1
ATOM 531 C C . ASP A 1 73 ? -15.162 -8.458 16.523 1.00 70.81 73 ASP A C 1
ATOM 533 O O . ASP A 1 73 ? -14.172 -9.159 16.760 1.00 70.81 73 ASP A O 1
ATOM 537 N N . HIS A 1 74 ? -16.361 -8.965 16.237 1.00 68.94 74 HIS A N 1
ATOM 538 C CA . HIS A 1 74 ? -16.668 -10.400 16.202 1.00 68.94 74 HIS A CA 1
ATOM 539 C C . HIS A 1 74 ? -16.245 -11.165 17.471 1.00 68.94 74 HIS A C 1
ATOM 541 O O . HIS A 1 74 ? -15.665 -12.256 17.440 1.00 68.94 74 HIS A O 1
ATOM 547 N N . LEU A 1 75 ? -16.476 -10.554 18.636 1.00 81.50 75 LEU A N 1
ATOM 548 C CA . LEU A 1 75 ? -15.990 -11.072 19.906 1.00 81.50 75 LEU A CA 1
ATOM 549 C C . LEU A 1 75 ? -16.899 -12.173 20.462 1.00 81.50 75 LEU A C 1
ATOM 551 O O . LEU A 1 75 ? -18.025 -11.915 20.887 1.00 81.50 75 LEU A O 1
ATOM 555 N N . ASP A 1 76 ? -16.347 -13.381 20.577 1.00 88.31 76 ASP A N 1
ATOM 556 C CA . ASP A 1 76 ? -16.970 -14.489 21.304 1.00 88.31 76 ASP A CA 1
ATOM 557 C C . ASP A 1 76 ? -16.668 -14.412 22.811 1.00 88.31 76 ASP A C 1
ATOM 559 O O . ASP A 1 76 ? -15.551 -14.695 23.269 1.00 88.31 76 ASP A O 1
ATOM 563 N N . VAL A 1 77 ? -17.687 -14.067 23.599 1.00 95.44 77 VAL A N 1
ATOM 564 C CA . VAL A 1 77 ? -17.605 -13.974 25.066 1.00 95.44 77 VAL A CA 1
ATOM 565 C C . VAL A 1 77 ? -18.230 -15.169 25.787 1.00 95.44 77 VAL A C 1
ATOM 567 O O . VAL A 1 77 ? -18.349 -15.162 27.015 1.00 95.44 77 VAL A O 1
ATOM 570 N N . ARG A 1 78 ? -18.618 -16.235 25.077 1.00 96.75 78 ARG A N 1
ATOM 571 C CA . ARG A 1 78 ? -19.255 -17.402 25.708 1.00 96.75 78 ARG A CA 1
ATOM 572 C C . ARG A 1 78 ? -18.353 -18.013 26.776 1.00 96.75 78 ARG A C 1
ATOM 574 O O . ARG A 1 78 ? -17.206 -18.384 26.533 1.00 96.75 78 ARG A O 1
ATOM 581 N N . GLY A 1 79 ? -18.889 -18.170 27.985 1.00 96.12 79 GLY A N 1
ATOM 582 C CA . GLY A 1 79 ? -18.159 -18.722 29.129 1.00 96.12 79 GLY A CA 1
ATOM 583 C C . GLY A 1 79 ? -17.135 -17.777 29.764 1.00 96.12 79 GLY A C 1
ATOM 584 O O . GLY A 1 79 ? -16.402 -18.210 30.655 1.00 96.12 79 GLY A O 1
ATOM 585 N N . TRP A 1 80 ? -17.060 -16.514 29.334 1.00 97.88 80 TRP A N 1
ATOM 586 C CA . TRP A 1 80 ? -16.245 -15.504 30.005 1.00 97.88 80 TRP A CA 1
ATOM 587 C C . TRP A 1 80 ? -16.830 -15.159 31.374 1.00 97.88 80 TRP A C 1
ATOM 589 O O . TRP A 1 80 ? -18.044 -15.193 31.578 1.00 97.88 80 TRP A O 1
ATOM 599 N N . LYS A 1 81 ? -15.945 -14.830 32.315 1.00 97.56 81 LYS A N 1
ATOM 600 C CA . LYS A 1 81 ? -16.262 -14.613 33.726 1.00 97.56 81 LYS A CA 1
ATOM 601 C C . LYS A 1 81 ? -16.076 -13.154 34.115 1.00 97.56 81 LYS A C 1
ATOM 603 O O . LYS A 1 81 ? -15.082 -12.526 33.747 1.00 97.56 81 LYS A O 1
ATOM 608 N N . LEU A 1 82 ? -17.008 -12.665 34.919 1.00 97.06 82 LEU A N 1
ATOM 609 C CA . LEU A 1 82 ? -17.071 -11.330 35.491 1.00 97.06 82 LEU A CA 1
ATOM 610 C C . LEU A 1 82 ? -16.955 -11.472 37.011 1.00 97.06 82 LEU A C 1
ATOM 612 O O . LEU A 1 82 ? -17.939 -11.750 37.694 1.00 97.06 82 LEU A O 1
ATOM 616 N N . SER A 1 83 ? -15.738 -11.350 37.536 1.00 95.94 83 SER A N 1
ATOM 617 C CA . SER A 1 83 ? -15.477 -11.437 38.975 1.00 95.94 83 SER A CA 1
ATOM 618 C C . SER A 1 83 ? -15.638 -10.059 39.610 1.00 95.94 83 SER A C 1
ATOM 620 O O . SER A 1 83 ? -14.939 -9.116 39.228 1.00 95.94 83 SER A O 1
ATOM 622 N N . ILE A 1 84 ? -16.530 -9.959 40.591 1.00 95.94 84 ILE A N 1
ATOM 623 C CA . ILE A 1 84 ? -16.904 -8.709 41.252 1.00 95.94 84 ILE A CA 1
ATOM 624 C C . ILE A 1 84 ? -16.353 -8.709 42.679 1.00 95.94 84 ILE A C 1
ATOM 626 O O . ILE A 1 84 ? -16.439 -9.704 43.407 1.00 95.94 84 ILE A O 1
ATOM 630 N N . CYS A 1 85 ? -15.772 -7.579 43.071 1.00 93.19 85 CYS A N 1
ATOM 631 C CA . CYS A 1 85 ? -15.347 -7.312 44.436 1.00 93.19 85 CYS A CA 1
ATOM 632 C C . CYS A 1 85 ? -16.110 -6.117 44.995 1.00 93.19 85 CYS A C 1
ATOM 634 O O . CYS A 1 85 ? -16.207 -5.095 44.325 1.00 93.19 85 CYS A O 1
ATOM 636 N N . ASP A 1 86 ? -16.550 -6.218 46.243 1.00 92.88 86 ASP A N 1
ATOM 637 C CA . ASP A 1 86 ? -17.158 -5.119 46.991 1.00 92.88 86 ASP A CA 1
ATOM 638 C C . ASP A 1 86 ? -16.546 -5.061 48.394 1.00 92.88 86 ASP A C 1
ATOM 640 O O . ASP A 1 86 ? -16.354 -6.094 49.044 1.00 92.88 86 ASP A O 1
ATOM 644 N N . ASN A 1 87 ? -16.150 -3.870 48.850 1.00 89.88 87 ASN A N 1
ATOM 645 C CA . ASN A 1 87 ? -15.470 -3.665 50.134 1.00 89.88 87 ASN A CA 1
ATOM 646 C C . ASN A 1 87 ? -14.268 -4.614 50.357 1.00 89.88 87 ASN A C 1
ATOM 648 O O . ASN A 1 87 ? -14.024 -5.129 51.453 1.00 89.88 87 ASN A O 1
ATOM 652 N N . GLY A 1 88 ? -13.522 -4.891 49.282 1.00 82.75 88 GLY A N 1
ATOM 653 C CA . GLY A 1 88 ? -12.367 -5.794 49.285 1.00 82.75 88 GLY A CA 1
ATOM 654 C C . GLY A 1 88 ? -12.699 -7.290 49.388 1.00 82.75 88 GLY A C 1
ATOM 655 O O . GLY A 1 88 ? -11.782 -8.101 49.533 1.00 82.75 88 GLY A O 1
ATOM 656 N N . VAL A 1 89 ? -13.976 -7.675 49.313 1.00 88.88 89 VAL A N 1
ATOM 657 C CA . VAL A 1 89 ? -14.428 -9.071 49.276 1.00 88.88 89 VAL A CA 1
ATOM 658 C C . VAL A 1 89 ? -14.790 -9.439 47.837 1.00 88.88 89 VAL A C 1
ATOM 660 O O . VAL A 1 89 ? -15.721 -8.887 47.272 1.00 88.88 89 VAL A O 1
ATOM 663 N N . CYS A 1 90 ? -14.044 -10.375 47.246 1.00 89.00 90 CYS A N 1
ATOM 664 C CA . CYS A 1 90 ? -14.216 -10.833 45.862 1.00 89.00 90 CYS A CA 1
ATOM 665 C C . CYS A 1 90 ? -14.862 -12.223 45.826 1.00 89.00 90 CYS A C 1
ATOM 667 O O . CYS A 1 90 ? -14.168 -13.227 45.642 1.00 89.00 90 CYS A O 1
ATOM 669 N N . ASN A 1 91 ? -16.157 -12.309 46.112 1.00 89.94 91 ASN A N 1
ATOM 670 C CA . ASN A 1 91 ? -16.876 -13.582 46.225 1.00 89.94 91 ASN A CA 1
ATOM 671 C C . ASN A 1 91 ? -18.043 -13.726 45.242 1.00 89.94 91 ASN A C 1
ATOM 673 O O . ASN A 1 91 ? -18.698 -14.766 45.276 1.00 89.94 91 ASN A O 1
ATOM 677 N N . GLU A 1 92 ? -18.278 -12.725 44.394 1.00 92.81 92 GLU A N 1
ATOM 678 C CA . GLU A 1 92 ? -19.321 -12.757 43.375 1.00 92.81 92 GLU A CA 1
ATOM 679 C C . GLU A 1 92 ? -18.704 -12.970 41.989 1.00 92.81 92 GLU A C 1
ATOM 681 O O . GLU A 1 92 ? -17.690 -12.367 41.629 1.00 92.81 92 GLU A O 1
ATOM 686 N N . GLU A 1 93 ? -19.308 -13.861 41.208 1.00 93.75 93 GLU A N 1
ATOM 687 C CA . GLU A 1 93 ? -18.891 -14.161 39.841 1.00 93.75 93 GLU A CA 1
ATOM 688 C C . GLU A 1 93 ? -20.123 -14.376 38.963 1.00 93.75 93 GLU A C 1
ATOM 690 O O . GLU A 1 93 ? -20.986 -15.202 39.271 1.00 93.75 93 GLU A O 1
ATOM 695 N N . LEU A 1 94 ? -20.184 -13.646 37.852 1.00 95.38 94 LEU A N 1
ATOM 696 C CA . LEU A 1 94 ? -21.146 -13.874 36.779 1.00 95.38 94 LEU A CA 1
ATOM 697 C C . LEU A 1 94 ? -20.421 -14.507 35.593 1.00 95.38 94 LEU A C 1
ATOM 699 O O . LEU A 1 94 ? -19.239 -14.251 35.371 1.00 95.38 94 LEU A O 1
ATOM 703 N N . VAL A 1 95 ? -21.113 -15.344 34.824 1.00 95.94 95 VAL A N 1
ATOM 704 C CA . VAL A 1 95 ? -20.542 -15.984 33.632 1.00 95.94 95 VAL A CA 1
ATOM 705 C C . VAL A 1 95 ? -21.494 -15.768 32.471 1.00 95.94 95 VAL A C 1
ATOM 707 O O . VAL A 1 95 ? -22.681 -16.074 32.600 1.00 95.94 95 VAL A O 1
ATOM 710 N N . PHE A 1 96 ? -20.990 -15.266 31.345 1.00 97.06 96 PHE A N 1
ATOM 711 C CA . PHE A 1 96 ? -21.761 -15.253 30.104 1.00 97.06 96 PHE A CA 1
ATOM 712 C C . PHE A 1 96 ? -22.050 -16.696 29.685 1.00 97.06 96 PHE A C 1
ATOM 714 O O . PHE A 1 96 ? -21.159 -17.552 29.665 1.00 97.06 96 PHE A O 1
ATOM 721 N N . SER A 1 97 ? -23.311 -16.995 29.391 1.00 95.56 97 SER A N 1
ATOM 722 C CA . SER A 1 97 ? -23.753 -18.345 29.051 1.00 95.56 97 SER A CA 1
ATOM 723 C C . SER A 1 97 ? -23.177 -18.803 27.698 1.00 95.56 97 SER A C 1
ATOM 725 O O . SER A 1 97 ? -22.390 -18.121 27.047 1.00 95.56 97 SER A O 1
ATOM 727 N N . GLN A 1 98 ? -23.575 -19.991 27.249 1.00 94.94 98 GLN A N 1
ATOM 728 C CA . GLN A 1 98 ? -23.214 -20.513 25.925 1.00 94.94 98 GLN A CA 1
ATOM 729 C C . GLN A 1 98 ? -24.191 -20.075 24.817 1.00 94.94 98 GLN A C 1
ATOM 731 O O . GLN A 1 98 ? -24.230 -20.697 23.757 1.00 94.94 98 GLN A O 1
ATOM 736 N N . ASN A 1 99 ? -25.016 -19.052 25.063 1.00 93.88 99 ASN A N 1
ATOM 737 C CA . ASN A 1 99 ? -25.973 -18.541 24.082 1.00 93.88 99 ASN A CA 1
ATOM 738 C C . ASN A 1 99 ? -25.276 -18.067 22.801 1.00 93.88 99 ASN A C 1
ATOM 740 O O . ASN A 1 99 ? -24.174 -17.526 22.856 1.00 93.88 99 ASN A O 1
ATOM 744 N N . ALA A 1 100 ? -25.943 -18.235 21.658 1.00 87.44 100 ALA A N 1
ATOM 745 C CA . ALA A 1 100 ? -25.444 -17.766 20.370 1.00 87.44 100 ALA A CA 1
ATOM 746 C C . ALA A 1 100 ? -25.300 -16.237 20.310 1.00 87.44 100 ALA A C 1
ATOM 748 O O . ALA A 1 100 ? -24.401 -15.767 19.626 1.00 87.44 100 ALA A O 1
ATOM 749 N N . LEU A 1 101 ? -26.098 -15.483 21.080 1.00 91.56 101 LEU A N 1
ATOM 750 C CA . LEU A 1 101 ? -25.968 -14.024 21.202 1.00 91.56 101 LEU A CA 1
ATOM 751 C C . LEU A 1 101 ? -24.534 -13.585 21.547 1.00 91.56 101 LEU A C 1
ATOM 753 O O . LEU A 1 101 ? -24.066 -12.556 21.085 1.00 91.56 101 LEU A O 1
ATOM 757 N N . TRP A 1 102 ? -23.831 -14.378 22.355 1.00 94.50 102 TRP A N 1
ATOM 758 C CA . TRP A 1 102 ? -22.486 -14.063 22.833 1.00 94.50 102 TRP A CA 1
ATOM 759 C C . TRP A 1 102 ? -21.366 -14.534 21.916 1.00 94.50 102 TRP A C 1
ATOM 761 O O . TRP A 1 102 ? -20.205 -14.325 22.250 1.00 94.50 102 TRP A O 1
ATOM 771 N N . ALA A 1 103 ? -21.695 -15.229 20.828 1.00 81.56 103 ALA A N 1
ATOM 772 C CA . ALA A 1 103 ? -20.699 -15.812 19.942 1.00 81.56 103 ALA A CA 1
ATOM 773 C C . ALA A 1 103 ? -20.053 -14.778 19.011 1.00 81.56 103 ALA A C 1
ATOM 775 O O . ALA A 1 103 ? -18.984 -15.065 18.484 1.00 81.56 103 ALA A O 1
ATOM 776 N N . ASP A 1 104 ? -20.709 -13.631 18.808 1.00 76.38 104 ASP A N 1
ATOM 777 C CA . ASP A 1 104 ? -20.342 -12.668 17.774 1.00 76.38 104 ASP A CA 1
ATOM 778 C C . ASP A 1 104 ? -20.736 -11.227 18.145 1.00 76.38 104 ASP A C 1
ATOM 780 O O . ASP A 1 104 ? -21.667 -10.637 17.597 1.00 76.38 104 ASP A O 1
ATOM 784 N N . LEU A 1 105 ? -20.075 -10.654 19.151 1.00 84.50 105 LEU A N 1
ATOM 785 C CA . LEU A 1 105 ? -20.340 -9.273 19.550 1.00 84.50 105 LEU A CA 1
ATOM 786 C C . LEU A 1 105 ? -19.552 -8.279 18.696 1.00 84.50 105 LEU A C 1
ATOM 788 O O . LEU A 1 105 ? -18.332 -8.377 18.574 1.00 84.50 105 LEU A O 1
ATOM 792 N N . ARG A 1 106 ? -20.242 -7.263 18.177 1.00 81.19 106 ARG A N 1
ATOM 793 C CA . ARG A 1 106 ? -19.637 -6.198 17.370 1.00 81.19 106 ARG A CA 1
ATOM 794 C C . ARG A 1 106 ? -18.915 -5.153 18.212 1.00 81.19 106 ARG A C 1
ATOM 796 O O . ARG A 1 106 ? -19.415 -4.750 19.269 1.00 81.19 106 ARG A O 1
ATOM 803 N N . ALA A 1 107 ? -17.791 -4.643 17.717 1.00 81.69 107 ALA A N 1
ATOM 804 C CA . ALA A 1 107 ? -17.076 -3.541 18.355 1.00 81.69 107 ALA A CA 1
ATOM 805 C C . ALA A 1 107 ? -17.970 -2.287 18.466 1.00 81.69 107 ALA A C 1
ATOM 807 O O . ALA A 1 107 ? -18.723 -1.935 17.561 1.00 81.69 107 ALA A O 1
ATOM 808 N N . GLY A 1 108 ? -17.928 -1.615 19.617 1.00 86.69 108 GLY A N 1
ATOM 809 C CA . GLY A 1 108 ? -18.799 -0.481 19.938 1.00 86.69 108 GLY A CA 1
ATOM 810 C C . GLY A 1 108 ? -20.200 -0.863 20.439 1.00 86.69 108 GLY A C 1
ATOM 811 O O . GLY A 1 108 ? -21.037 0.031 20.619 1.00 86.69 108 GLY A O 1
ATOM 812 N N . THR A 1 109 ? -20.462 -2.154 20.671 1.00 95.50 109 THR A N 1
ATOM 813 C CA . THR A 1 109 ? -21.654 -2.643 21.386 1.00 95.50 109 THR A CA 1
ATOM 814 C C . THR A 1 109 ? -21.548 -2.319 22.874 1.00 95.50 109 THR A C 1
ATOM 816 O O . THR A 1 109 ? -20.497 -2.534 23.486 1.00 95.50 109 THR A O 1
ATOM 819 N N . ILE A 1 110 ? -22.643 -1.829 23.456 1.00 98.12 110 ILE A N 1
ATOM 820 C CA . ILE A 1 110 ? -22.784 -1.610 24.898 1.00 98.12 110 ILE A CA 1
ATOM 821 C C . ILE A 1 110 ? -23.536 -2.801 25.498 1.00 98.12 110 ILE A C 1
ATOM 823 O O . ILE A 1 110 ? -24.642 -3.120 25.065 1.00 98.12 110 ILE A O 1
ATOM 827 N N . VAL A 1 111 ? -22.942 -3.451 26.499 1.00 98.31 111 VAL A N 1
ATOM 828 C CA . VAL A 1 111 ? -23.547 -4.578 27.222 1.00 98.31 111 VAL A CA 1
ATOM 829 C C . VAL A 1 111 ? -23.764 -4.179 28.677 1.00 98.31 111 VAL A C 1
ATOM 831 O O . VAL A 1 111 ? -22.797 -3.971 29.409 1.00 98.31 111 VAL A O 1
ATOM 834 N N . THR A 1 112 ? -25.014 -4.109 29.122 1.00 97.88 112 THR A N 1
ATOM 835 C CA . THR A 1 112 ? -25.372 -3.850 30.519 1.00 97.88 112 THR A CA 1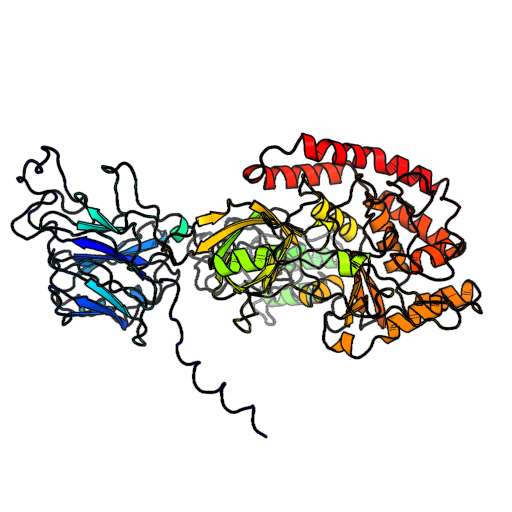
ATOM 836 C C . THR A 1 112 ? -25.772 -5.135 31.235 1.00 97.88 112 THR A C 1
ATOM 838 O O . THR A 1 112 ? -26.448 -6.010 30.685 1.00 97.88 112 THR A O 1
ATOM 841 N N . VAL A 1 113 ? -25.366 -5.241 32.498 1.00 96.69 113 VAL A N 1
ATOM 842 C CA . VAL A 1 113 ? -25.814 -6.287 33.421 1.00 96.69 113 VAL A CA 1
ATOM 843 C C . VAL A 1 113 ? -26.457 -5.600 34.616 1.00 96.69 113 VAL A C 1
ATOM 845 O O . VAL A 1 113 ? -25.814 -4.780 35.273 1.00 96.69 113 VAL A O 1
ATOM 848 N N . ALA A 1 114 ? -27.721 -5.917 34.893 1.00 95.44 114 ALA A N 1
ATOM 849 C CA . ALA A 1 114 ? -28.511 -5.250 35.927 1.00 95.44 114 ALA A CA 1
ATOM 850 C C . ALA A 1 114 ? -29.375 -6.237 36.720 1.00 95.44 114 ALA A C 1
ATOM 852 O O . ALA A 1 114 ? -29.782 -7.273 36.197 1.00 95.44 114 ALA A O 1
ATOM 853 N N . GLU A 1 115 ? -29.710 -5.928 37.971 1.00 92.69 115 GLU A N 1
ATOM 854 C CA . GLU A 1 115 ? -30.645 -6.758 38.746 1.00 92.69 115 GLU A CA 1
ATOM 855 C C . GLU A 1 115 ? -32.117 -6.426 38.456 1.00 92.69 115 GLU A C 1
ATOM 857 O O . GLU A 1 115 ? -32.946 -7.322 38.281 1.00 92.69 115 GLU A O 1
ATOM 862 N N . ASP A 1 116 ? -32.446 -5.140 38.349 1.00 89.12 116 ASP A N 1
ATOM 863 C CA . ASP A 1 116 ? -33.834 -4.657 38.330 1.00 89.12 116 ASP A CA 1
ATOM 864 C C . ASP A 1 116 ? -34.334 -4.225 36.939 1.00 89.12 116 ASP A C 1
ATOM 866 O O . ASP A 1 116 ? -35.472 -3.769 36.793 1.00 89.12 116 ASP A O 1
ATOM 870 N N . VAL A 1 117 ? -33.508 -4.380 35.899 1.00 91.50 117 VAL A N 1
ATOM 871 C CA . VAL A 1 117 ? -33.849 -4.011 34.517 1.00 91.50 117 VAL A CA 1
ATOM 872 C C . VAL A 1 117 ? -34.099 -5.269 33.700 1.00 91.50 117 VAL A C 1
ATOM 874 O O . VAL A 1 117 ? -33.237 -6.141 33.627 1.00 91.50 117 VAL A O 1
ATOM 877 N N . ALA A 1 118 ? -35.277 -5.358 33.078 1.00 90.88 118 ALA A N 1
ATOM 878 C CA . ALA A 1 118 ? -35.668 -6.510 32.273 1.00 90.88 118 ALA A CA 1
ATOM 879 C C . ALA A 1 118 ? -34.689 -6.756 31.116 1.00 90.88 118 ALA A C 1
ATOM 881 O O . ALA A 1 118 ? -34.220 -5.812 30.482 1.00 90.88 118 ALA A O 1
ATOM 882 N N . THR A 1 119 ? -34.421 -8.031 30.835 1.00 92.00 119 THR A N 1
ATOM 883 C CA . THR A 1 119 ? -33.544 -8.453 29.735 1.00 92.00 119 THR A CA 1
ATOM 884 C C . THR A 1 119 ? -34.019 -7.873 28.400 1.00 92.00 119 THR A C 1
ATOM 886 O O . THR A 1 119 ? -35.190 -8.018 28.045 1.00 92.00 119 THR A O 1
ATOM 889 N N . ASP A 1 120 ? -33.091 -7.265 27.667 1.00 92.00 120 ASP A N 1
ATOM 890 C CA . ASP A 1 120 ? -33.247 -6.787 26.301 1.00 92.00 120 ASP A CA 1
ATOM 891 C C . ASP A 1 120 ? -32.128 -7.361 25.427 1.00 92.00 120 ASP A C 1
ATOM 893 O O . ASP A 1 120 ? -30.943 -7.101 25.630 1.00 92.00 120 ASP A O 1
ATOM 897 N N . VAL A 1 121 ? -32.526 -8.200 24.479 1.00 90.88 121 VAL A N 1
ATOM 898 C CA . VAL A 1 121 ? -31.633 -8.931 23.573 1.00 90.88 121 VAL A CA 1
ATOM 899 C C . VAL A 1 121 ? -32.058 -8.724 22.120 1.00 90.88 121 VAL A C 1
ATOM 901 O O . VAL A 1 121 ? -31.833 -9.599 21.288 1.00 90.88 121 VAL A O 1
ATOM 904 N N . SER A 1 122 ? -32.708 -7.592 21.808 1.00 89.69 122 SER A N 1
ATOM 905 C CA . SER A 1 122 ? -33.069 -7.221 20.430 1.00 89.69 122 SER A CA 1
ATOM 906 C C . SER A 1 122 ? -31.883 -6.851 19.540 1.00 89.69 122 SER A C 1
ATOM 908 O O . SER A 1 122 ? -32.109 -6.567 18.368 1.00 89.69 122 SER A O 1
ATOM 910 N N . TYR A 1 123 ? -30.668 -6.901 20.092 1.00 89.88 123 TYR A N 1
ATOM 911 C CA . TYR A 1 123 ? -29.382 -6.645 19.455 1.00 89.88 123 TYR A CA 1
ATOM 912 C C . TYR A 1 123 ? -29.353 -6.907 17.948 1.00 89.88 123 TYR A C 1
ATOM 914 O O . TYR A 1 123 ? -29.372 -8.054 17.494 1.00 89.88 123 TYR A O 1
ATOM 922 N N . ASP A 1 124 ? -29.269 -5.813 17.198 1.00 79.88 124 ASP A N 1
ATOM 923 C CA . ASP A 1 124 ? -29.186 -5.792 15.743 1.00 79.88 124 ASP A CA 1
ATOM 924 C C . ASP A 1 124 ? -28.400 -4.540 15.309 1.00 79.88 124 ASP A C 1
ATOM 926 O O . ASP A 1 124 ? -28.984 -3.491 14.998 1.00 79.88 124 ASP A O 1
ATOM 930 N N . PRO A 1 125 ? -27.056 -4.620 15.292 1.00 73.44 125 PRO A N 1
ATOM 931 C CA . PRO A 1 125 ? -26.205 -3.516 14.859 1.00 73.44 125 PRO A CA 1
ATOM 932 C C . PRO A 1 125 ? -26.524 -3.017 13.445 1.00 73.44 125 PRO A C 1
ATOM 934 O O . PRO A 1 125 ? -26.403 -1.817 13.183 1.00 73.44 125 PRO A O 1
ATOM 937 N N . GLY A 1 126 ? -26.980 -3.908 12.553 1.00 60.50 126 GLY A N 1
ATOM 938 C CA . GLY A 1 126 ? -27.369 -3.583 11.179 1.00 60.50 126 GLY A CA 1
ATOM 939 C C . GLY A 1 126 ? -28.626 -2.712 11.107 1.00 60.50 126 GLY A C 1
ATOM 940 O O . GLY A 1 126 ? -28.710 -1.812 10.271 1.00 60.50 126 GLY A O 1
ATOM 941 N N . ALA A 1 127 ? -29.569 -2.905 12.032 1.00 66.81 127 ALA A N 1
ATOM 942 C CA . ALA A 1 127 ? -30.729 -2.030 12.217 1.00 66.81 127 ALA A CA 1
ATOM 943 C C . ALA A 1 127 ? -30.453 -0.810 13.121 1.00 66.81 127 ALA A C 1
ATOM 945 O O . ALA A 1 127 ? -31.345 0.019 13.333 1.00 66.81 127 ALA A O 1
ATOM 946 N N . GLY A 1 128 ? -29.226 -0.668 13.634 1.00 73.00 128 GLY A N 1
ATOM 947 C CA . GLY A 1 128 ? -28.811 0.429 14.506 1.00 73.00 128 GLY A CA 1
ATOM 948 C C . GLY A 1 128 ? -29.063 0.200 16.000 1.00 73.00 128 GLY A C 1
ATOM 949 O O . GLY A 1 128 ? -28.904 1.148 16.772 1.00 73.00 128 GLY A O 1
ATOM 950 N N . ASP A 1 129 ? -29.423 -1.016 16.418 1.00 85.31 129 ASP A N 1
ATOM 951 C CA . ASP A 1 129 ? -29.494 -1.414 17.827 1.00 85.31 129 ASP A CA 1
ATOM 952 C C . ASP A 1 129 ? -28.153 -2.007 18.286 1.00 85.31 129 ASP A C 1
ATOM 954 O O . ASP A 1 129 ? -27.799 -3.143 17.978 1.00 85.31 129 ASP A O 1
ATOM 958 N N . TRP A 1 130 ? -27.392 -1.209 19.035 1.00 93.06 130 TRP A N 1
ATOM 959 C CA . TRP A 1 130 ? -26.040 -1.538 19.505 1.00 93.06 130 TRP A CA 1
ATOM 960 C C . TRP A 1 130 ? -25.996 -1.901 20.992 1.00 93.06 130 TRP A C 1
ATOM 962 O O . TRP A 1 130 ? -24.930 -1.827 21.611 1.00 93.06 130 TRP A O 1
ATOM 972 N N . THR A 1 131 ? -27.145 -2.207 21.589 1.00 95.75 131 THR A N 1
ATOM 973 C CA . THR A 1 131 ? -27.283 -2.364 23.038 1.00 95.75 131 THR A CA 1
ATOM 974 C C . THR A 1 131 ? -27.801 -3.747 23.404 1.00 95.75 131 THR A C 1
ATOM 976 O O . THR A 1 131 ? -28.677 -4.293 22.745 1.00 95.75 131 THR A O 1
ATOM 979 N N . ILE A 1 132 ? -27.244 -4.325 24.466 1.00 97.31 132 ILE A N 1
ATOM 980 C CA . ILE A 1 132 ? -27.733 -5.560 25.084 1.00 97.31 132 ILE A CA 1
ATOM 981 C C . ILE A 1 132 ? -27.885 -5.293 26.575 1.00 97.31 132 ILE A C 1
ATOM 983 O O . ILE A 1 132 ? -26.921 -4.872 27.210 1.00 97.31 132 ILE A O 1
ATOM 987 N N . ASN A 1 133 ? -29.042 -5.609 27.154 1.00 96.06 133 ASN A N 1
ATOM 988 C CA . ASN A 1 133 ? -29.217 -5.661 28.601 1.00 96.06 133 ASN A CA 1
ATOM 989 C C . ASN A 1 133 ? -29.558 -7.078 29.052 1.00 96.06 133 ASN A C 1
ATOM 991 O O . ASN A 1 133 ? -30.499 -7.687 28.550 1.00 96.06 133 ASN A O 1
ATOM 995 N N . VAL A 1 134 ? -28.867 -7.587 30.068 1.00 94.94 134 VAL A N 1
ATOM 996 C CA . VAL A 1 134 ? -29.231 -8.861 30.696 1.00 94.94 134 VAL A CA 1
ATOM 997 C C . VAL A 1 134 ? -29.527 -8.686 32.174 1.00 94.94 134 VAL A C 1
ATOM 999 O O . VAL A 1 134 ? -28.746 -8.108 32.931 1.00 94.94 134 VAL A O 1
ATOM 1002 N N . GLN A 1 135 ? -30.677 -9.214 32.587 1.00 92.75 135 GLN A N 1
ATOM 1003 C CA . GLN A 1 135 ? -31.104 -9.162 33.976 1.00 92.75 135 GLN A CA 1
ATOM 1004 C C . GLN A 1 135 ? -30.451 -10.296 34.766 1.00 92.75 135 GLN A C 1
ATOM 1006 O O . GLN A 1 135 ? -30.708 -11.445 34.447 1.00 92.75 135 GLN A O 1
ATOM 1011 N N . ALA A 1 136 ? -29.666 -10.049 35.813 1.00 87.44 136 ALA A N 1
ATOM 1012 C CA . ALA A 1 136 ? -28.956 -11.127 36.510 1.00 87.44 136 ALA A CA 1
ATOM 1013 C C . ALA A 1 136 ? -29.859 -11.997 37.410 1.00 87.44 136 ALA A C 1
ATOM 1015 O O . ALA A 1 136 ? -29.646 -13.201 37.503 1.00 87.44 136 ALA A O 1
ATOM 1016 N N . VAL A 1 137 ? -30.903 -11.451 38.044 1.00 78.31 137 VAL A N 1
ATOM 1017 C CA . VAL A 1 137 ? -31.661 -12.149 39.113 1.00 78.31 137 VAL A CA 1
ATOM 1018 C C . VAL A 1 137 ? -32.976 -12.825 38.680 1.00 78.31 137 VAL A C 1
ATOM 1020 O O . VAL A 1 137 ? -33.681 -13.376 39.529 1.00 78.31 137 VAL A O 1
ATOM 1023 N N . ASP A 1 138 ? -33.326 -12.830 37.388 1.00 74.31 138 ASP A N 1
ATOM 1024 C CA . ASP A 1 138 ? -34.556 -13.479 36.889 1.00 74.31 138 ASP A CA 1
ATOM 1025 C C . ASP A 1 138 ? -34.349 -14.961 36.510 1.00 74.31 138 ASP A C 1
ATOM 1027 O O . ASP A 1 138 ? -33.283 -15.376 36.083 1.00 74.31 138 ASP A O 1
ATOM 1031 N N . ALA A 1 139 ? -35.379 -15.803 36.608 1.00 58.66 139 ALA A N 1
ATOM 1032 C CA . ALA A 1 139 ? -35.282 -17.225 36.264 1.00 58.66 139 ALA A CA 1
ATOM 1033 C C . ALA A 1 139 ? -35.003 -17.483 34.766 1.00 58.66 139 ALA A C 1
ATOM 1035 O O . ALA A 1 139 ? -34.491 -18.550 34.428 1.00 58.66 139 ALA A O 1
ATOM 1036 N N . GLY A 1 140 ? -35.331 -16.531 33.881 1.00 62.03 140 GLY A N 1
ATOM 1037 C CA . GLY A 1 140 ? -34.979 -16.566 32.454 1.00 62.03 140 GLY A CA 1
ATOM 1038 C C . GLY A 1 140 ? -33.546 -16.113 32.148 1.00 62.03 140 GLY A C 1
ATOM 1039 O O . GLY A 1 140 ? -33.089 -16.272 31.020 1.00 62.03 140 GLY A O 1
ATOM 1040 N N . SER A 1 141 ? -32.816 -15.578 33.133 1.00 65.88 141 SER A N 1
ATOM 1041 C CA . SER A 1 141 ? -31.475 -15.025 32.919 1.00 65.88 141 SER A CA 1
ATOM 1042 C C . SER A 1 141 ? -30.405 -16.074 32.671 1.00 65.88 141 SER A C 1
ATOM 1044 O O . SER A 1 141 ? -29.426 -15.775 31.993 1.00 65.88 141 SER A O 1
ATOM 1046 N N . ALA A 1 142 ? -30.624 -17.313 33.130 1.00 75.25 142 ALA A N 1
ATOM 1047 C CA . ALA A 1 142 ? -29.696 -18.432 32.952 1.00 75.25 142 ALA A CA 1
ATOM 1048 C C . ALA A 1 142 ? -29.356 -18.697 31.478 1.00 75.25 142 ALA A C 1
ATOM 1050 O O . ALA A 1 142 ? -28.300 -19.259 31.175 1.00 75.25 142 ALA A O 1
ATOM 1051 N N . ASP A 1 143 ? -30.241 -18.276 30.572 1.00 85.38 143 ASP A N 1
ATOM 1052 C CA . ASP A 1 143 ? -30.041 -18.378 29.135 1.00 85.38 143 ASP A CA 1
ATOM 1053 C C . ASP A 1 143 ? -28.957 -17.420 28.626 1.00 85.38 143 ASP A C 1
ATOM 1055 O O . ASP A 1 143 ? -28.404 -17.684 27.563 1.00 85.38 143 ASP A O 1
ATOM 1059 N N . PHE A 1 144 ? -28.579 -16.371 29.369 1.00 92.19 144 PHE A N 1
ATOM 1060 C CA . PHE A 1 144 ? -27.611 -15.347 28.948 1.00 92.19 144 PHE A CA 1
ATOM 1061 C C . PHE A 1 144 ? -26.481 -15.096 29.954 1.00 92.19 144 PHE A C 1
ATOM 1063 O O . PHE A 1 144 ? -25.329 -14.970 29.548 1.00 92.19 144 PHE A O 1
ATOM 1070 N N . VAL A 1 145 ? -26.759 -15.065 31.255 1.00 92.38 145 VAL A N 1
ATOM 1071 C CA . VAL A 1 145 ? -25.758 -14.836 32.305 1.00 92.38 145 VAL A CA 1
ATOM 1072 C C . VAL A 1 145 ? -26.078 -15.700 33.524 1.00 92.38 145 VAL A C 1
ATOM 1074 O O . VAL A 1 145 ? -27.237 -16.020 33.776 1.00 92.38 145 VAL A O 1
ATOM 1077 N N . THR A 1 146 ? -25.069 -16.127 34.286 1.00 88.94 146 THR A N 1
ATOM 1078 C CA . THR A 1 146 ? -25.305 -16.878 35.530 1.00 88.94 146 THR A CA 1
ATOM 1079 C C . THR A 1 146 ? -26.286 -16.126 36.436 1.00 88.94 146 THR A C 1
ATOM 1081 O O . THR A 1 146 ? -25.984 -14.987 36.799 1.00 88.94 146 THR A O 1
ATOM 1084 N N . PRO A 1 147 ? -27.405 -16.749 36.861 1.00 84.81 147 PRO A N 1
ATOM 1085 C CA . PRO A 1 147 ? -28.339 -16.089 37.751 1.00 84.81 147 PRO A CA 1
ATOM 1086 C C . PRO A 1 147 ? -27.731 -15.940 39.140 1.00 84.81 147 PRO A C 1
ATOM 1088 O O . PRO A 1 147 ? -27.601 -16.922 39.877 1.00 84.81 147 PRO A O 1
ATOM 1091 N N . ASN A 1 148 ? -27.331 -14.727 39.492 1.00 85.94 148 ASN A N 1
ATOM 1092 C CA . ASN A 1 148 ? -26.789 -14.412 40.802 1.00 85.94 148 ASN A CA 1
ATOM 1093 C C . ASN A 1 148 ? -27.062 -12.946 41.127 1.00 85.94 148 ASN A C 1
ATOM 1095 O O . ASN A 1 148 ? -27.057 -12.103 40.233 1.00 85.94 148 ASN A O 1
ATOM 1099 N N . SER A 1 149 ? -27.293 -12.665 42.406 1.00 88.00 149 SER A N 1
ATOM 1100 C CA . SER A 1 149 ? -27.341 -11.285 42.876 1.00 88.00 149 SER A CA 1
ATOM 1101 C C . SER A 1 149 ? -25.914 -10.776 43.064 1.00 88.00 149 SER A C 1
ATOM 1103 O O . SER A 1 149 ? -25.045 -11.540 43.488 1.00 88.00 149 SER A O 1
ATOM 1105 N N . PHE A 1 150 ? -25.660 -9.517 42.734 1.00 91.50 150 PHE A N 1
ATOM 1106 C CA . PHE A 1 150 ? -24.367 -8.873 42.892 1.00 91.50 150 PHE A CA 1
ATOM 1107 C C . PHE A 1 150 ? -24.560 -7.449 43.432 1.00 91.50 150 PHE A C 1
ATOM 1109 O O . PHE A 1 150 ? -25.371 -6.699 42.898 1.00 91.50 150 PHE A O 1
ATOM 1116 N N . PRO A 1 151 ? -23.813 -7.039 44.470 1.00 89.56 151 PRO A N 1
ATOM 1117 C CA . PRO A 1 151 ? -23.868 -5.664 44.938 1.00 89.56 151 PRO A CA 1
ATOM 1118 C C . PRO A 1 151 ? -23.088 -4.752 43.989 1.00 89.56 151 PRO A C 1
ATOM 1120 O O . PRO A 1 151 ? -22.017 -5.130 43.501 1.00 89.56 151 PRO A O 1
ATOM 1123 N N . VAL A 1 152 ? -23.563 -3.522 43.808 1.00 92.06 152 VAL A N 1
ATOM 1124 C CA . VAL A 1 152 ? -22.771 -2.389 43.322 1.00 92.06 152 VAL A CA 1
ATOM 1125 C C . VAL A 1 152 ? -22.792 -1.288 44.381 1.00 92.06 152 VAL A C 1
ATOM 1127 O O . VAL A 1 152 ? -23.803 -1.030 45.035 1.00 92.06 152 VAL A O 1
ATOM 1130 N N . SER A 1 153 ? -21.637 -0.680 44.648 1.00 92.62 153 SER A N 1
ATOM 1131 C CA . SER A 1 153 ? -21.506 0.254 45.765 1.00 92.62 153 SER A CA 1
ATOM 1132 C C . SER A 1 153 ? -20.425 1.310 45.535 1.00 92.62 153 SER A C 1
ATOM 1134 O O . SER A 1 153 ? -19.667 1.267 44.569 1.00 92.62 153 SER A O 1
ATOM 1136 N N . ASN A 1 154 ? -20.359 2.264 46.465 1.00 91.12 154 ASN A N 1
ATOM 1137 C CA . ASN A 1 154 ? -19.321 3.287 46.548 1.00 91.12 154 ASN A CA 1
ATOM 1138 C C . ASN A 1 154 ? -18.147 2.894 47.477 1.00 91.12 154 ASN A C 1
ATOM 1140 O O . ASN A 1 154 ? -17.437 3.771 47.963 1.00 91.12 154 ASN A O 1
ATOM 1144 N N . ASP A 1 155 ? -18.027 1.616 47.850 1.00 90.69 155 ASP A N 1
ATOM 1145 C CA . ASP A 1 155 ? -17.074 1.144 48.858 1.00 90.69 155 ASP A CA 1
ATOM 1146 C C . ASP A 1 155 ? -16.046 0.177 48.233 1.00 90.69 155 ASP A C 1
ATOM 1148 O O . ASP A 1 155 ? -15.993 -1.008 48.564 1.00 90.69 155 ASP A O 1
ATOM 1152 N N . ASN A 1 156 ? -15.154 0.685 47.372 1.00 89.94 156 ASN A N 1
ATOM 1153 C CA . ASN A 1 156 ? -14.112 -0.101 46.681 1.00 89.94 156 ASN A CA 1
ATOM 1154 C C . ASN A 1 156 ? -14.664 -1.198 45.751 1.00 89.94 156 ASN A C 1
ATOM 1156 O O . ASN A 1 156 ? -14.129 -2.315 45.723 1.00 89.94 156 ASN A O 1
ATOM 1160 N N . TRP A 1 157 ? -15.728 -0.894 45.006 1.00 94.38 157 TRP A N 1
ATOM 1161 C CA . TRP A 1 157 ? -16.285 -1.819 44.023 1.00 94.38 157 TRP A CA 1
ATOM 1162 C C . TRP A 1 157 ? -15.347 -1.999 42.819 1.00 94.38 157 TRP A C 1
ATOM 1164 O O . TRP A 1 157 ? -14.808 -1.018 42.295 1.00 94.38 157 TRP A O 1
ATOM 1174 N N . GLN A 1 158 ? -15.121 -3.244 42.384 1.00 94.06 158 GLN A N 1
ATOM 1175 C CA . GLN A 1 158 ? -14.199 -3.581 41.289 1.00 94.06 158 GLN A CA 1
ATOM 1176 C C . GLN A 1 158 ? -14.715 -4.732 40.421 1.00 94.06 158 GLN A C 1
ATOM 1178 O O . GLN A 1 158 ? -15.230 -5.721 40.940 1.00 94.06 158 GLN A O 1
ATOM 1183 N N . LEU A 1 159 ? -14.440 -4.662 39.116 1.00 95.75 159 LEU A N 1
ATOM 1184 C CA . LEU A 1 159 ? -14.733 -5.711 38.140 1.00 95.75 159 LEU A CA 1
ATOM 1185 C C . LEU A 1 159 ? -13.463 -6.251 37.478 1.00 95.75 159 LEU A C 1
ATOM 1187 O O . LEU A 1 159 ? -12.662 -5.489 36.934 1.00 95.75 159 LEU A O 1
ATOM 1191 N N . THR A 1 160 ? -13.315 -7.576 37.454 1.00 95.12 160 THR A N 1
ATOM 1192 C CA . THR A 1 160 ? -12.311 -8.294 36.651 1.00 95.12 160 THR A CA 1
ATOM 1193 C C . THR A 1 160 ? -12.987 -9.166 35.600 1.00 95.12 160 THR A C 1
ATOM 1195 O O . THR A 1 160 ? -13.872 -9.951 35.927 1.00 95.12 160 THR A O 1
ATOM 1198 N N . ILE A 1 161 ? -12.521 -9.083 34.357 1.00 95.94 161 ILE A N 1
ATOM 1199 C CA . ILE A 1 161 ? -13.022 -9.853 33.218 1.00 95.94 161 ILE A CA 1
ATOM 1200 C C . ILE A 1 161 ? -11.979 -10.900 32.827 1.00 95.94 161 ILE A C 1
ATOM 1202 O O . ILE A 1 161 ? -10.811 -10.574 32.582 1.00 95.94 161 ILE A O 1
ATOM 1206 N N . ARG A 1 162 ? -12.398 -12.164 32.753 1.00 93.50 162 ARG A N 1
ATOM 1207 C CA . ARG A 1 162 ? -11.572 -13.290 32.300 1.00 93.50 162 ARG A CA 1
ATOM 1208 C C . ARG A 1 162 ? -12.250 -14.025 31.159 1.00 93.50 162 ARG A C 1
ATOM 1210 O O . ARG A 1 162 ? -13.464 -14.197 31.175 1.00 93.50 162 ARG A O 1
ATOM 1217 N N . ASN A 1 163 ? -11.468 -14.508 30.203 1.00 91.06 163 ASN A N 1
ATOM 1218 C CA . ASN A 1 163 ? -12.011 -15.335 29.132 1.00 91.06 163 ASN A CA 1
ATOM 1219 C C . ASN A 1 163 ? -12.352 -16.755 29.622 1.00 91.06 163 ASN A C 1
ATOM 1221 O O . ASN A 1 163 ? -12.064 -17.129 30.761 1.00 91.06 163 ASN A O 1
ATOM 1225 N N . ALA A 1 164 ? -12.930 -17.580 28.746 1.00 91.38 164 ALA A N 1
ATOM 1226 C CA . ALA A 1 164 ? -13.297 -18.964 29.064 1.00 91.38 164 ALA A CA 1
ATOM 1227 C C . ALA A 1 164 ? -12.107 -19.855 29.493 1.00 91.38 164 ALA A C 1
ATOM 1229 O O . ALA A 1 164 ? -12.298 -20.871 30.161 1.00 91.38 164 ALA A O 1
ATOM 1230 N N . ALA A 1 165 ? -10.874 -19.471 29.140 1.00 88.56 165 ALA A N 1
ATOM 1231 C CA . ALA A 1 165 ? -9.637 -20.132 29.561 1.00 88.56 165 ALA A CA 1
ATOM 1232 C C . ALA A 1 165 ? -9.061 -19.568 30.878 1.00 88.56 165 ALA A C 1
ATOM 1234 O O . ALA A 1 165 ? -7.938 -19.910 31.249 1.00 88.56 165 ALA A O 1
ATOM 1235 N N . ASP A 1 166 ? -9.819 -18.720 31.582 1.00 88.56 166 ASP A N 1
ATOM 1236 C CA . ASP A 1 166 ? -9.456 -18.050 32.839 1.00 88.56 166 ASP A CA 1
ATOM 1237 C C . ASP A 1 166 ? -8.335 -16.995 32.710 1.00 88.56 166 ASP A C 1
ATOM 1239 O O . ASP A 1 166 ? -7.852 -16.446 33.711 1.00 88.56 166 ASP A O 1
ATOM 1243 N N . ALA A 1 167 ? -7.937 -16.666 31.476 1.00 83.12 167 ALA A N 1
ATOM 1244 C CA . ALA A 1 167 ? -6.951 -15.628 31.205 1.00 83.12 167 ALA A CA 1
ATOM 1245 C C . ALA A 1 167 ? -7.563 -14.238 31.415 1.00 83.12 167 ALA A C 1
ATOM 1247 O O . ALA A 1 167 ? -8.728 -14.007 31.090 1.00 83.12 167 ALA A O 1
ATOM 1248 N N . LEU A 1 168 ? -6.768 -13.316 31.962 1.00 84.38 168 LEU A N 1
ATOM 1249 C CA . LEU A 1 168 ? -7.187 -11.936 32.190 1.00 84.38 168 LEU A CA 1
ATOM 1250 C C . LEU A 1 168 ? -7.446 -11.239 30.850 1.00 84.38 168 LEU A C 1
ATOM 1252 O O . LEU A 1 168 ? -6.581 -11.250 29.977 1.00 84.38 168 LEU A O 1
ATOM 1256 N N . VAL A 1 169 ? -8.620 -10.623 30.714 1.00 85.56 169 VAL A N 1
ATOM 1257 C CA . VAL A 1 169 ? -8.966 -9.775 29.565 1.00 85.56 169 VAL A CA 1
ATOM 1258 C C . VAL A 1 169 ? -8.915 -8.307 29.962 1.00 85.56 169 VAL A C 1
ATOM 1260 O O . VAL A 1 169 ? -8.314 -7.497 29.265 1.00 85.56 169 VAL A O 1
ATOM 1263 N N . PHE A 1 170 ? -9.527 -7.960 31.096 1.00 90.25 170 PHE A N 1
ATOM 1264 C CA . PHE A 1 170 ? -9.594 -6.583 31.573 1.00 90.25 170 PHE A CA 1
ATOM 1265 C C . PHE A 1 170 ? -9.790 -6.534 33.094 1.00 90.25 170 PHE A C 1
ATOM 1267 O O . PHE A 1 170 ? -10.369 -7.440 33.690 1.00 90.25 170 PHE A O 1
ATOM 1274 N N . GLY A 1 171 ? -9.331 -5.462 33.738 1.00 88.25 171 GLY A N 1
ATOM 1275 C CA . GLY A 1 171 ? -9.511 -5.249 35.176 1.00 88.25 171 GLY A CA 1
ATOM 1276 C C . GLY A 1 171 ? -8.394 -5.824 36.070 1.00 88.25 171 GLY A C 1
ATOM 1277 O O . GLY A 1 171 ? -7.379 -6.303 35.564 1.00 88.25 171 GLY A O 1
ATOM 1278 N N . PRO A 1 172 ? -8.523 -5.729 37.408 1.00 90.69 172 PRO A N 1
ATOM 1279 C CA . PRO A 1 172 ? -9.668 -5.171 38.129 1.00 90.69 172 PRO A CA 1
ATOM 1280 C C . PRO A 1 172 ? -9.821 -3.663 37.895 1.00 90.69 172 PRO A C 1
ATOM 1282 O O . PRO A 1 172 ? -8.878 -2.914 38.148 1.00 90.69 172 PRO A O 1
ATOM 1285 N N . ALA A 1 173 ? -10.973 -3.218 37.400 1.00 90.62 173 ALA A N 1
ATOM 1286 C CA . ALA A 1 173 ? -11.307 -1.811 37.170 1.00 90.62 173 ALA A CA 1
ATOM 1287 C C . ALA A 1 173 ? -12.404 -1.365 38.144 1.00 90.62 173 ALA A C 1
ATOM 1289 O O . ALA A 1 173 ? -13.284 -2.158 38.461 1.00 90.62 173 ALA A O 1
ATOM 1290 N N . GLY A 1 174 ? -12.337 -0.124 38.624 1.00 90.50 174 GLY A N 1
ATOM 1291 C CA . GLY A 1 174 ? -13.255 0.417 39.626 1.00 90.50 174 GLY A CA 1
ATOM 1292 C C . GLY A 1 174 ? -12.524 1.220 40.701 1.00 90.50 174 GLY A C 1
ATOM 1293 O O . GLY A 1 174 ? -11.439 1.750 40.455 1.00 90.50 174 GLY A O 1
ATOM 1294 N N . GLU A 1 175 ? -13.109 1.311 41.892 1.00 88.31 175 GLU A N 1
ATOM 1295 C CA . GLU A 1 175 ? -12.576 2.105 43.004 1.00 88.31 175 GLU A CA 1
ATOM 1296 C C . GLU A 1 175 ? -11.664 1.271 43.926 1.00 88.31 175 GLU A C 1
ATOM 1298 O O . GLU A 1 175 ? -11.726 0.040 43.984 1.00 88.31 175 GLU A O 1
ATOM 1303 N N . GLY A 1 176 ? -10.787 1.934 44.684 1.00 84.50 176 GLY A N 1
ATOM 1304 C CA . GLY A 1 176 ? -10.020 1.288 45.755 1.00 84.50 176 GLY A CA 1
ATOM 1305 C C . GLY A 1 176 ? -8.866 0.423 45.258 1.00 84.50 176 GLY A C 1
ATOM 1306 O O . GLY A 1 176 ? -8.306 -0.378 46.010 1.00 84.50 176 GLY A O 1
ATOM 1307 N N . LEU A 1 177 ? -8.507 0.564 43.983 1.00 84.69 177 LEU A N 1
ATOM 1308 C CA . LEU A 1 177 ? -7.400 -0.156 43.377 1.00 84.69 177 LEU A CA 1
ATOM 1309 C C . LEU A 1 177 ? -6.075 0.252 44.033 1.00 84.69 177 LEU A C 1
ATOM 1311 O O . LEU A 1 177 ? -5.777 1.432 44.218 1.00 84.69 177 LEU A O 1
ATOM 1315 N N . ALA A 1 178 ? -5.240 -0.738 44.346 1.00 79.19 178 ALA A N 1
ATOM 1316 C CA . ALA A 1 178 ? -3.860 -0.486 44.739 1.00 79.19 178 ALA A CA 1
ATOM 1317 C C . ALA A 1 178 ? -2.998 -0.174 43.497 1.00 79.19 178 ALA A C 1
ATOM 1319 O O . ALA A 1 178 ? -3.219 -0.783 42.443 1.00 79.19 178 ALA A O 1
ATOM 1320 N N . PRO A 1 179 ? -1.991 0.716 43.610 1.00 76.06 179 PRO A N 1
ATOM 1321 C CA . PRO A 1 179 ? -0.958 0.861 42.590 1.00 76.06 179 PRO A CA 1
ATOM 1322 C C . PRO A 1 179 ? -0.289 -0.478 42.295 1.00 76.06 179 PRO A C 1
ATOM 1324 O O . PRO A 1 179 ? 0.032 -1.223 43.224 1.00 76.06 179 PRO A O 1
ATOM 1327 N N . ASP A 1 180 ? -0.049 -0.762 41.018 1.00 67.19 180 ASP A N 1
ATOM 1328 C CA . ASP A 1 180 ? 0.674 -1.960 40.602 1.00 67.19 180 ASP A CA 1
ATOM 1329 C C . ASP A 1 180 ? 2.129 -1.599 40.246 1.00 67.19 180 ASP A C 1
ATOM 1331 O O . ASP A 1 180 ? 2.403 -1.052 39.172 1.00 67.19 180 ASP A O 1
ATOM 1335 N N . PRO A 1 181 ? 3.094 -1.893 41.137 1.00 57.41 181 PRO A N 1
ATOM 1336 C CA . PRO A 1 181 ? 4.496 -1.568 40.909 1.00 57.41 181 PRO A CA 1
ATOM 1337 C C . PRO A 1 181 ? 5.156 -2.425 39.820 1.00 57.41 181 PRO A C 1
ATOM 1339 O O . PRO A 1 181 ? 6.253 -2.076 39.389 1.00 57.41 181 PRO A O 1
ATOM 1342 N N . ALA A 1 182 ? 4.540 -3.531 39.382 1.00 47.25 182 ALA A N 1
ATOM 1343 C CA . ALA A 1 182 ? 5.083 -4.379 38.320 1.00 47.25 182 ALA A CA 1
ATOM 1344 C C . ALA A 1 182 ? 4.782 -3.826 36.919 1.00 47.25 182 ALA A C 1
ATOM 1346 O O . ALA A 1 182 ? 5.590 -3.997 36.011 1.00 47.25 182 ALA A O 1
ATOM 1347 N N . THR A 1 183 ? 3.649 -3.141 36.757 1.00 54.00 183 THR A N 1
ATOM 1348 C CA . THR A 1 183 ? 3.190 -2.579 35.476 1.00 54.00 183 THR A CA 1
ATOM 1349 C C . THR A 1 183 ? 3.318 -1.055 35.406 1.00 54.00 183 THR A C 1
ATOM 1351 O O . THR A 1 183 ? 3.104 -0.469 34.352 1.00 54.00 183 THR A O 1
ATOM 1354 N N . GLY A 1 184 ? 3.655 -0.389 36.519 1.00 58.94 184 GLY A N 1
ATOM 1355 C CA . GLY A 1 184 ? 3.653 1.077 36.610 1.00 58.94 184 GLY A CA 1
ATOM 1356 C C . GLY A 1 184 ? 2.243 1.685 36.617 1.00 58.94 184 GLY A C 1
ATOM 1357 O O . GLY A 1 184 ? 2.100 2.906 36.615 1.00 58.94 184 GLY A O 1
ATOM 1358 N N . CYS A 1 185 ? 1.208 0.840 36.656 1.00 63.38 185 CYS A N 1
ATOM 1359 C CA . CYS A 1 185 ? -0.201 1.212 36.659 1.00 63.38 185 CYS A CA 1
ATOM 1360 C C . CYS A 1 185 ? -0.523 1.972 37.951 1.00 63.38 185 CYS A C 1
ATOM 1362 O O . CYS A 1 185 ? -0.584 1.390 39.041 1.00 63.38 185 CYS A O 1
ATOM 1364 N N . SER A 1 186 ? -0.730 3.283 37.828 1.00 70.94 186 SER A N 1
ATOM 1365 C CA . SER A 1 186 ? -1.294 4.097 38.900 1.00 70.94 186 SER A CA 1
ATOM 1366 C C . SER A 1 186 ? -2.805 4.189 38.692 1.00 70.94 186 SER A C 1
ATOM 1368 O O . SER A 1 186 ? -3.223 4.767 37.686 1.00 70.94 186 SER A O 1
ATOM 1370 N N . PRO A 1 187 ? -3.630 3.636 39.594 1.00 68.12 187 PRO A N 1
ATOM 1371 C CA . PRO A 1 187 ? -5.077 3.717 39.471 1.00 68.12 187 PRO A CA 1
ATOM 1372 C C . PRO A 1 187 ? -5.549 5.175 39.482 1.00 68.12 187 PRO A C 1
ATOM 1374 O O . PRO A 1 187 ? -4.844 6.045 40.013 1.00 68.12 187 PRO A O 1
ATOM 1377 N N . PRO A 1 188 ? -6.697 5.460 38.849 1.00 67.94 188 PRO A N 1
ATOM 1378 C CA . PRO A 1 188 ? -7.187 6.821 38.714 1.00 67.94 188 PRO A CA 1
ATOM 1379 C C . PRO A 1 188 ? -7.524 7.380 40.114 1.00 67.94 188 PRO A C 1
ATOM 1381 O O . PRO A 1 188 ? -8.002 6.637 40.975 1.00 67.94 188 PRO A O 1
ATOM 1384 N N . PRO A 1 189 ? -7.223 8.662 40.401 1.00 62.72 189 PRO A N 1
ATOM 1385 C CA . PRO A 1 189 ? -7.346 9.255 41.736 1.00 62.72 189 PRO A CA 1
ATOM 1386 C C . PRO A 1 189 ? -8.798 9.637 42.073 1.00 62.72 189 PRO A C 1
ATOM 1388 O O . PRO A 1 189 ? -9.046 10.710 42.621 1.00 62.72 189 PRO A O 1
ATOM 1391 N N . VAL A 1 190 ? -9.752 8.786 41.710 1.00 70.19 190 VAL A N 1
ATOM 1392 C CA . VAL A 1 190 ? -11.191 9.047 41.800 1.00 70.19 190 VAL A CA 1
ATOM 1393 C C . VAL A 1 190 ? -11.811 8.113 42.820 1.00 70.19 190 VAL A C 1
ATOM 1395 O O . VAL A 1 190 ? -11.626 6.897 42.768 1.00 70.19 190 VAL A O 1
ATOM 1398 N N . GLY A 1 191 ? -12.490 8.721 43.788 1.00 82.69 191 GLY A N 1
ATOM 1399 C CA . GLY A 1 191 ? -13.337 8.028 44.743 1.00 82.69 191 GLY A CA 1
ATOM 1400 C C . GLY A 1 191 ? -14.771 8.406 44.436 1.00 82.69 191 GLY A C 1
ATOM 1401 O O . GLY A 1 191 ? -15.089 9.592 44.435 1.00 82.69 191 GLY A O 1
ATOM 1402 N N . VAL A 1 192 ? -15.603 7.412 44.161 1.00 91.12 192 VAL A N 1
ATOM 1403 C CA . VAL A 1 192 ? -17.036 7.613 43.953 1.00 91.12 192 VAL A CA 1
ATOM 1404 C C . VAL A 1 192 ? -17.731 7.541 45.299 1.00 91.12 192 VAL A C 1
ATOM 1406 O O . VAL A 1 192 ? -17.419 6.696 46.129 1.00 91.12 192 VAL A O 1
ATOM 1409 N N . ASN A 1 193 ? -18.685 8.432 45.544 1.00 93.75 193 ASN A N 1
ATOM 1410 C CA . ASN A 1 193 ? -19.524 8.372 46.734 1.00 93.75 193 ASN A CA 1
ATOM 1411 C C . ASN A 1 193 ? -20.933 7.851 46.417 1.00 93.75 193 ASN A C 1
ATOM 1413 O O . ASN A 1 193 ? -21.321 7.669 45.269 1.00 93.75 193 ASN A O 1
ATOM 1417 N N . SER A 1 194 ? -21.736 7.673 47.470 1.00 95.56 194 SER A N 1
ATOM 1418 C CA . SER A 1 194 ? -23.117 7.152 47.430 1.00 95.56 194 SER A CA 1
ATOM 1419 C C . SER A 1 194 ? -24.147 7.934 46.579 1.00 95.56 194 SER A C 1
ATOM 1421 O O . SER A 1 194 ? -25.358 7.742 46.762 1.00 95.56 194 SER A O 1
ATOM 1423 N N . ARG A 1 195 ? -23.715 8.886 45.745 1.00 95.62 195 ARG A N 1
ATOM 1424 C CA . ARG A 1 195 ? -24.521 9.776 44.889 1.00 95.62 195 ARG A CA 1
ATOM 1425 C C . ARG A 1 195 ? -23.964 9.900 43.468 1.00 95.62 195 ARG A C 1
ATOM 1427 O O . ARG A 1 195 ? -24.526 10.669 42.689 1.00 95.62 195 ARG A O 1
ATOM 1434 N N . GLU A 1 196 ? -22.887 9.196 43.157 1.00 95.25 196 GLU A N 1
ATOM 1435 C CA . GLU A 1 196 ? -22.170 9.277 41.888 1.00 95.25 196 GLU A CA 1
ATOM 1436 C C . GLU A 1 196 ? -22.218 7.939 41.152 1.00 95.25 196 GLU A C 1
ATOM 1438 O O . GLU A 1 196 ? -22.652 6.919 41.686 1.00 95.25 196 GLU A O 1
ATOM 1443 N N . VAL A 1 197 ? -21.763 7.971 39.909 1.00 95.50 197 VAL A N 1
ATOM 1444 C CA . VAL A 1 197 ? -21.427 6.799 39.101 1.00 95.50 197 VAL A CA 1
ATOM 1445 C C . VAL A 1 197 ? -19.937 6.827 38.798 1.00 95.50 197 VAL A C 1
ATOM 1447 O O . VAL A 1 197 ? -19.326 7.895 38.780 1.00 95.50 197 VAL A O 1
ATOM 1450 N N . PHE A 1 198 ? -19.342 5.670 38.559 1.00 95.19 198 PHE A N 1
ATOM 1451 C CA . PHE A 1 198 ? -17.990 5.584 38.015 1.00 95.19 198 PHE A CA 1
ATOM 1452 C C . PHE A 1 198 ? -18.109 5.387 36.513 1.00 95.19 198 PHE A C 1
ATOM 1454 O O . PHE A 1 198 ? -18.842 4.497 36.093 1.00 95.19 198 PHE A O 1
ATOM 1461 N N . LYS A 1 199 ? -17.400 6.171 35.701 1.00 93.81 199 LYS A N 1
ATOM 1462 C CA . LYS A 1 199 ? -17.540 6.102 34.240 1.00 93.81 199 LYS A CA 1
ATOM 1463 C C . LYS A 1 199 ? -16.257 6.391 33.485 1.00 93.81 199 LYS A C 1
ATOM 1465 O O . LYS A 1 199 ? -15.363 7.069 33.988 1.00 93.81 199 LYS A O 1
ATOM 1470 N N . LEU A 1 200 ? -16.188 5.898 32.255 1.00 93.62 200 LEU A N 1
ATOM 1471 C CA . LEU A 1 200 ? -15.132 6.194 31.296 1.00 93.62 200 LEU A CA 1
ATOM 1472 C C . LEU A 1 200 ? -15.453 7.477 30.508 1.00 93.62 200 LEU A C 1
ATOM 1474 O O . LEU A 1 200 ? -16.307 7.476 29.625 1.00 93.62 200 LEU A O 1
ATOM 1478 N N . GLU A 1 201 ? -14.718 8.557 30.766 1.00 92.38 201 GLU A N 1
ATOM 1479 C CA . GLU A 1 201 ? -14.813 9.845 30.056 1.00 92.38 201 GLU A CA 1
ATOM 1480 C C . GLU A 1 201 ? -13.841 9.917 28.859 1.00 92.38 201 GLU A C 1
ATOM 1482 O O . GLU A 1 201 ? -13.031 10.838 28.731 1.00 92.38 201 GLU A O 1
ATOM 1487 N N . ALA A 1 202 ? -13.866 8.899 27.995 1.00 86.38 202 ALA A N 1
ATOM 1488 C CA . ALA A 1 202 ? -13.073 8.841 26.765 1.00 86.38 202 ALA A CA 1
ATOM 1489 C C . ALA A 1 202 ? -13.696 7.895 25.729 1.00 86.38 202 ALA A C 1
ATOM 1491 O O . ALA A 1 202 ? -14.485 7.015 26.081 1.00 86.38 202 ALA A O 1
ATOM 1492 N N . ALA A 1 203 ? -13.285 8.047 24.465 1.00 83.69 203 ALA A N 1
ATOM 1493 C CA . ALA A 1 203 ? -13.543 7.047 23.433 1.00 83.69 203 ALA A CA 1
ATOM 1494 C C . ALA A 1 203 ? -12.867 5.716 23.831 1.00 83.69 203 ALA A C 1
ATOM 1496 O O . ALA A 1 203 ? -11.662 5.704 24.113 1.00 83.69 203 ALA A O 1
ATOM 1497 N N . PRO A 1 204 ? -13.621 4.611 23.917 1.00 85.69 204 PRO A N 1
ATOM 1498 C CA . PRO A 1 204 ? -13.072 3.315 24.272 1.00 85.69 204 PRO A CA 1
ATOM 1499 C C . PRO A 1 204 ? -12.243 2.740 23.120 1.00 85.69 204 PRO A C 1
ATOM 1501 O O . PRO A 1 204 ? -12.553 2.937 21.950 1.00 85.69 204 PRO A O 1
ATOM 1504 N N . SER A 1 205 ? -11.164 2.038 23.454 1.00 77.00 205 SER A N 1
ATOM 1505 C CA . SER A 1 205 ? -10.271 1.403 22.482 1.00 77.00 205 SER A CA 1
ATOM 1506 C C . SER A 1 205 ? -9.569 0.207 23.112 1.00 77.00 205 SER A C 1
ATOM 1508 O O . SER A 1 205 ? -9.646 0.002 24.327 1.00 77.00 205 SER A O 1
ATOM 1510 N N . ALA A 1 206 ? -8.813 -0.545 22.310 1.00 66.69 206 ALA A N 1
ATOM 1511 C CA . ALA A 1 206 ? -8.039 -1.682 22.807 1.00 66.69 206 ALA A CA 1
ATOM 1512 C C . ALA A 1 206 ? -6.911 -1.259 23.772 1.00 66.69 206 ALA A C 1
ATOM 1514 O O . ALA A 1 206 ? -6.329 -2.089 24.469 1.00 66.69 206 ALA A O 1
ATOM 1515 N N . LEU A 1 207 ? -6.649 0.051 23.854 1.00 64.19 207 LEU A N 1
ATOM 1516 C CA . LEU A 1 207 ? -5.708 0.686 24.774 1.00 64.19 207 LEU A CA 1
ATOM 1517 C C . LEU A 1 207 ? -6.362 1.143 26.083 1.00 64.19 207 LEU A C 1
ATOM 1519 O O . LEU A 1 207 ? -5.658 1.547 27.013 1.00 64.19 207 LEU A O 1
ATOM 1523 N N . THR A 1 208 ? -7.692 1.092 26.185 1.00 74.81 208 THR A N 1
ATOM 1524 C CA . THR A 1 208 ? -8.377 1.382 27.441 1.00 74.81 208 THR A CA 1
ATOM 1525 C C . THR A 1 208 ? -8.008 0.318 28.466 1.00 74.81 208 THR A C 1
ATOM 1527 O O . THR A 1 208 ? -8.177 -0.878 28.249 1.00 74.81 208 THR A O 1
ATOM 1530 N N . HIS A 1 209 ? -7.504 0.757 29.616 1.00 79.44 209 HIS A N 1
ATOM 1531 C CA . HIS A 1 209 ? -6.947 -0.105 30.649 1.00 79.44 209 HIS A CA 1
ATOM 1532 C C . HIS A 1 209 ? -7.551 0.237 32.013 1.00 79.44 209 HIS A C 1
ATOM 1534 O O . HIS A 1 209 ? -7.991 1.356 32.248 1.00 79.44 209 HIS A O 1
ATOM 1540 N N . ARG A 1 210 ? -7.492 -0.683 32.981 1.00 79.50 210 ARG A N 1
ATOM 1541 C CA . ARG A 1 210 ? -7.972 -0.471 34.366 1.00 79.50 210 ARG A CA 1
ATOM 1542 C C . ARG A 1 210 ? -7.398 0.759 35.097 1.00 79.50 210 ARG A C 1
ATOM 1544 O O . ARG A 1 210 ? -7.949 1.169 36.109 1.00 79.50 210 ARG A O 1
ATOM 1551 N N . CYS A 1 211 ? -6.287 1.324 34.615 1.00 76.06 211 CYS A N 1
ATOM 1552 C CA . CYS A 1 211 ? -5.670 2.550 35.149 1.00 76.06 211 CYS A CA 1
ATOM 1553 C C . CYS A 1 211 ? -5.814 3.759 34.210 1.00 76.06 211 CYS A C 1
ATOM 1555 O O . CYS A 1 211 ? -5.049 4.724 34.320 1.00 76.06 211 CYS A O 1
ATOM 1557 N N . SER A 1 212 ? -6.717 3.702 33.230 1.00 78.50 212 SER A N 1
ATOM 1558 C CA . SER A 1 212 ? -6.996 4.845 32.366 1.00 78.50 212 SER A CA 1
ATOM 1559 C C . SER A 1 212 ? -7.421 6.036 33.221 1.00 78.50 212 SER A C 1
ATOM 1561 O O . SER A 1 212 ? -8.356 5.945 34.009 1.00 78.50 212 SER A O 1
ATOM 1563 N N . GLN A 1 213 ? -6.706 7.155 33.079 1.00 80.25 213 GLN A N 1
ATOM 1564 C CA . GLN A 1 213 ? -6.986 8.384 33.838 1.00 80.25 213 GLN A CA 1
ATOM 1565 C C . GLN A 1 213 ? -8.296 9.056 33.401 1.00 80.25 213 GLN A C 1
ATOM 1567 O O . GLN A 1 213 ? -8.742 10.003 34.033 1.00 80.25 213 GLN A O 1
ATOM 1572 N N . SER A 1 214 ? -8.891 8.566 32.314 1.00 85.25 214 SER A N 1
ATOM 1573 C CA . SER A 1 214 ? -10.221 8.930 31.843 1.00 85.25 214 SER A CA 1
ATOM 1574 C C . SER A 1 214 ? -11.347 8.294 32.655 1.00 85.25 214 SER A C 1
ATOM 1576 O O . SER A 1 214 ? -12.494 8.678 32.462 1.00 85.25 214 SER A O 1
ATOM 1578 N N . TYR A 1 215 ? -11.069 7.328 33.536 1.00 90.69 215 TYR A N 1
ATOM 1579 C CA . TYR A 1 215 ? -12.075 6.907 34.506 1.00 90.69 215 TYR A CA 1
ATOM 1580 C C . TYR A 1 215 ? -12.267 7.984 35.562 1.00 90.69 215 TYR A C 1
ATOM 1582 O O . TYR A 1 215 ? -11.291 8.444 36.161 1.00 90.69 215 TYR A O 1
ATOM 1590 N N . ASN A 1 216 ? -13.522 8.355 35.791 1.00 91.31 216 ASN A N 1
ATOM 1591 C CA . ASN A 1 216 ? -13.875 9.469 36.650 1.00 91.31 216 ASN A CA 1
ATOM 1592 C C . ASN A 1 216 ? -15.159 9.220 37.447 1.00 91.31 216 ASN A C 1
ATOM 1594 O O . ASN A 1 216 ? -15.949 8.332 37.110 1.00 91.31 216 ASN A O 1
ATOM 1598 N N . ASP A 1 217 ? -15.358 10.016 38.497 1.00 89.69 217 ASP A N 1
ATOM 1599 C CA . ASP A 1 217 ? -16.645 10.120 39.173 1.00 89.69 217 ASP A CA 1
ATOM 1600 C C . ASP A 1 217 ? -17.613 10.988 38.350 1.00 89.69 217 ASP A C 1
ATOM 1602 O O . ASP A 1 217 ? -17.261 11.974 37.703 1.00 89.69 217 ASP A O 1
ATOM 1606 N N . GLY A 1 218 ? -18.874 10.575 38.318 1.00 88.50 218 GLY A N 1
ATOM 1607 C CA . GLY A 1 218 ? -19.913 11.186 37.509 1.00 88.50 218 GLY A CA 1
ATOM 1608 C C . GLY A 1 218 ? -21.112 11.586 38.350 1.00 88.50 218 GLY A C 1
ATOM 1609 O O . GLY A 1 218 ? -21.720 10.764 39.028 1.00 88.50 218 GLY A O 1
ATOM 1610 N N . THR A 1 219 ? -21.535 12.843 38.230 1.00 88.88 219 THR A N 1
ATOM 1611 C CA . THR A 1 219 ? -22.840 13.315 38.734 1.00 88.88 219 THR A CA 1
ATOM 1612 C C . THR A 1 219 ? -23.972 13.132 37.715 1.00 88.88 219 THR A C 1
ATOM 1614 O O . THR A 1 219 ? -25.102 13.564 37.934 1.00 88.88 219 THR A O 1
ATOM 1617 N N . THR A 1 220 ? -23.662 12.501 36.582 1.00 88.94 220 THR A N 1
ATOM 1618 C CA . THR A 1 220 ? -24.548 12.190 35.453 1.00 88.94 220 THR A CA 1
ATOM 1619 C C . THR A 1 220 ? -24.234 10.782 34.969 1.00 88.94 220 THR A C 1
ATOM 1621 O O . THR A 1 220 ? -23.061 10.398 34.998 1.00 88.94 220 THR A O 1
ATOM 1624 N N . SER A 1 221 ? -25.269 10.068 34.526 1.00 92.81 221 SER A N 1
ATOM 1625 C CA . SER A 1 221 ? -25.230 8.657 34.140 1.00 92.81 221 SER A CA 1
ATOM 1626 C C . SER A 1 221 ? -25.938 8.436 32.804 1.00 92.81 221 SER A C 1
ATOM 1628 O O . SER A 1 221 ? -26.689 9.318 32.363 1.00 92.81 221 SER A O 1
ATOM 1630 N N . SER A 1 222 ? -25.652 7.315 32.151 1.00 92.81 222 SER A N 1
ATOM 1631 C CA . SER A 1 222 ? -26.100 7.000 30.795 1.00 92.81 222 SER A CA 1
ATOM 1632 C C . SER A 1 222 ? -26.333 5.503 30.616 1.00 92.81 222 SER A C 1
ATOM 1634 O O . SER A 1 222 ? -25.810 4.915 29.680 1.00 92.81 222 SER A O 1
ATOM 1636 N N . PHE A 1 223 ? -27.139 4.887 31.479 1.00 95.88 223 PHE A N 1
ATOM 1637 C CA . PHE A 1 223 ? -27.440 3.461 31.373 1.00 95.88 223 PHE A CA 1
ATOM 1638 C C . PHE A 1 223 ? -27.835 3.048 29.943 1.00 95.88 223 PHE A C 1
ATOM 1640 O O . PHE A 1 223 ? -28.793 3.588 29.376 1.00 95.88 223 PHE A O 1
ATOM 1647 N N . ALA A 1 224 ? -27.112 2.067 29.390 1.00 94.88 224 ALA A N 1
ATOM 1648 C CA . ALA A 1 224 ? -27.292 1.533 28.041 1.00 94.88 224 ALA A CA 1
ATOM 1649 C C . ALA A 1 224 ? -27.123 2.590 26.929 1.00 94.88 224 ALA A C 1
ATOM 1651 O O . ALA A 1 224 ? -27.731 2.495 25.861 1.00 94.88 224 ALA A O 1
ATOM 1652 N N . ALA A 1 225 ? -26.302 3.615 27.160 1.00 94.81 225 ALA A N 1
ATOM 1653 C CA . ALA A 1 225 ? -26.016 4.675 26.202 1.00 94.81 225 ALA A CA 1
ATOM 1654 C C . ALA A 1 225 ? -24.567 5.178 26.341 1.00 94.81 225 ALA A C 1
ATOM 1656 O O . ALA A 1 225 ? -23.954 5.039 27.392 1.00 94.81 225 ALA A O 1
ATOM 1657 N N . PRO A 1 226 ? -23.987 5.801 25.296 1.00 95.00 226 PRO A N 1
ATOM 1658 C CA . PRO A 1 226 ? -22.629 6.326 25.391 1.00 95.00 226 PRO A CA 1
ATOM 1659 C C . PRO A 1 226 ? -22.484 7.354 26.524 1.00 95.00 226 PRO A C 1
ATOM 1661 O O . PRO A 1 226 ? -23.310 8.266 26.649 1.00 95.00 226 PRO A O 1
ATOM 1664 N N . ASN A 1 227 ? -21.392 7.250 27.290 1.00 94.69 227 ASN A N 1
ATOM 1665 C CA . ASN A 1 227 ? -21.104 8.142 28.414 1.00 94.69 227 ASN A CA 1
ATOM 1666 C C . ASN A 1 227 ? -21.110 9.619 28.011 1.00 94.69 227 ASN A C 1
ATOM 1668 O O . ASN A 1 227 ? -20.606 9.991 26.955 1.00 94.69 227 ASN A O 1
ATOM 1672 N N . ALA A 1 228 ? -21.602 10.495 28.886 1.00 90.19 228 ALA A N 1
ATOM 1673 C CA . ALA A 1 228 ? -21.547 11.941 28.676 1.00 90.19 228 ALA A CA 1
ATOM 1674 C C . ALA A 1 228 ? -20.829 12.665 29.823 1.00 90.19 228 ALA A C 1
ATOM 1676 O O . ALA A 1 228 ? -21.007 12.333 30.999 1.00 90.19 228 ALA A O 1
ATOM 1677 N N . TRP A 1 229 ? -20.034 13.688 29.498 1.00 88.81 229 TRP A N 1
ATOM 1678 C CA . TRP A 1 229 ? -19.302 14.503 30.476 1.00 88.81 229 TRP A CA 1
ATOM 1679 C C . TRP A 1 229 ? -19.187 15.974 30.058 1.00 88.81 229 TRP A C 1
ATOM 1681 O O . TRP A 1 229 ? -19.796 16.425 29.084 1.00 88.81 229 TRP A O 1
ATOM 1691 N N . GLY A 1 230 ? -18.509 16.786 30.879 1.00 83.56 230 GLY A N 1
ATOM 1692 C CA . GLY A 1 230 ? -18.445 18.239 30.682 1.00 83.56 230 GLY A CA 1
ATOM 1693 C C . GLY A 1 230 ? -19.824 18.909 30.774 1.00 83.56 230 GLY A C 1
ATOM 1694 O O . GLY A 1 230 ? -20.133 19.802 29.985 1.00 83.56 230 GLY A O 1
ATOM 1695 N N . GLY A 1 231 ? -20.688 18.426 31.674 1.00 75.19 231 GLY A N 1
ATOM 1696 C CA . GLY A 1 231 ? -22.086 18.864 31.779 1.00 75.19 231 GLY A CA 1
ATOM 1697 C C . GLY A 1 231 ? -22.987 18.371 30.638 1.00 75.19 231 GLY A C 1
ATOM 1698 O O . GLY A 1 231 ? -23.989 19.017 30.345 1.00 75.19 231 GLY A O 1
ATOM 1699 N N . GLY A 1 232 ? -22.611 17.274 29.970 1.00 76.06 232 GLY A N 1
ATOM 1700 C CA . GLY A 1 232 ? -23.330 16.702 28.826 1.00 76.06 232 GLY A CA 1
ATOM 1701 C C . GLY A 1 232 ? -22.935 17.295 27.469 1.00 76.06 232 GLY A C 1
ATOM 1702 O O . GLY A 1 232 ? -23.588 17.019 26.470 1.00 76.06 232 GLY A O 1
ATOM 1703 N N . SER A 1 233 ? -21.892 18.132 27.424 1.00 79.75 233 SER A N 1
ATOM 1704 C CA . SER A 1 233 ? -21.401 18.746 26.180 1.00 79.75 233 SER A CA 1
ATOM 1705 C C . SER A 1 233 ? -20.454 17.847 25.384 1.00 79.75 233 SER A C 1
ATOM 1707 O O . SER A 1 233 ? -20.238 18.098 24.199 1.00 79.75 233 SER A O 1
ATOM 1709 N N . VAL A 1 234 ? -19.908 16.810 26.019 1.00 83.31 234 VAL A N 1
ATOM 1710 C CA . VAL A 1 234 ? -19.062 15.802 25.383 1.00 83.31 234 VAL A CA 1
ATOM 1711 C C . VAL A 1 234 ? -19.750 14.453 25.516 1.00 83.31 234 VAL A C 1
ATOM 1713 O O . VAL A 1 234 ? -20.136 14.072 26.621 1.00 83.31 234 VAL A O 1
ATOM 1716 N N . LEU A 1 235 ? -19.913 13.765 24.389 1.00 89.25 235 LEU A N 1
ATOM 1717 C CA . LEU A 1 235 ? -20.467 12.418 24.303 1.00 89.25 235 LEU A CA 1
ATOM 1718 C C . LEU A 1 235 ? -19.339 11.443 23.958 1.00 89.25 235 LEU A C 1
ATOM 1720 O O . LEU A 1 235 ? -18.459 11.772 23.160 1.00 89.25 235 LEU A O 1
ATOM 1724 N N . GLN A 1 236 ? -19.376 10.257 24.549 1.00 90.56 236 GLN A N 1
ATOM 1725 C CA . GLN A 1 236 ? -18.470 9.164 24.251 1.00 90.56 236 GLN A CA 1
ATOM 1726 C C . GLN A 1 236 ? -18.633 8.755 22.791 1.00 90.56 236 GLN A C 1
ATOM 1728 O O . GLN A 1 236 ? -19.720 8.384 22.347 1.00 90.56 236 GLN A O 1
ATOM 1733 N N . ASP A 1 237 ? -17.537 8.840 22.048 1.00 82.56 237 ASP A N 1
ATOM 1734 C CA . ASP A 1 237 ? -17.520 8.495 20.639 1.00 82.56 237 ASP A CA 1
ATOM 1735 C C . ASP A 1 237 ? -17.219 7.003 20.467 1.00 82.56 237 ASP A C 1
ATOM 1737 O O . ASP A 1 237 ? -16.140 6.531 20.827 1.00 82.56 237 ASP A O 1
ATOM 1741 N N . LEU A 1 238 ? -18.196 6.268 19.936 1.00 83.38 238 LEU A N 1
ATOM 1742 C CA . LEU A 1 238 ? -18.073 4.854 19.574 1.00 83.38 238 LEU A CA 1
ATOM 1743 C C . LEU A 1 238 ? -17.901 4.665 18.064 1.00 83.38 238 LEU A C 1
ATOM 1745 O O .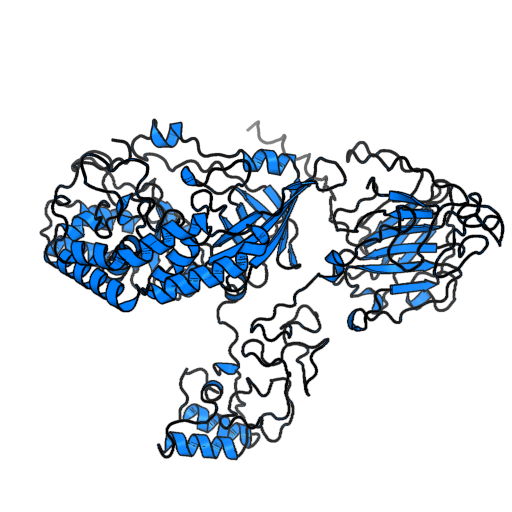 LEU A 1 238 ? -17.798 3.528 17.611 1.00 83.38 238 LEU A O 1
ATOM 1749 N N . SER A 1 239 ? -17.885 5.749 17.278 1.00 70.25 239 SER A N 1
ATOM 1750 C CA . SER A 1 239 ? -17.831 5.666 15.820 1.00 70.25 239 SER A CA 1
ATOM 1751 C C . SER A 1 239 ? -16.581 4.935 15.362 1.00 70.25 239 SER A C 1
ATOM 1753 O O . SER A 1 239 ? -16.730 4.004 14.601 1.00 70.25 239 SER A O 1
ATOM 1755 N N . ALA A 1 240 ? -15.392 5.217 15.898 1.00 60.66 240 ALA A N 1
ATOM 1756 C CA . ALA A 1 240 ? -14.161 4.503 15.530 1.00 60.66 240 ALA A CA 1
ATOM 1757 C C . ALA A 1 240 ? -14.247 2.973 15.713 1.00 60.66 240 ALA A C 1
ATOM 1759 O O . ALA A 1 240 ? -13.735 2.231 14.883 1.00 60.66 240 ALA A O 1
ATOM 1760 N N . LEU A 1 241 ? -14.940 2.496 16.755 1.00 67.00 241 LEU A N 1
ATOM 1761 C CA . LEU A 1 241 ? -15.171 1.061 16.962 1.00 67.00 241 LEU A CA 1
ATOM 1762 C C . LEU A 1 241 ? -16.239 0.503 16.012 1.00 67.00 241 LEU A C 1
ATOM 1764 O O . LEU A 1 241 ? -16.122 -0.621 15.545 1.00 67.00 241 LEU A O 1
ATOM 1768 N N . ARG A 1 242 ? -17.262 1.303 15.700 1.00 74.00 242 ARG A N 1
ATOM 1769 C CA . ARG A 1 242 ? -18.347 0.953 14.765 1.00 74.00 242 ARG A CA 1
ATOM 1770 C C . ARG A 1 242 ? -17.973 1.169 13.291 1.00 74.00 242 ARG A C 1
ATOM 1772 O O . ARG A 1 242 ? -18.700 0.729 12.410 1.00 74.00 242 ARG A O 1
ATOM 1779 N N . LEU A 1 243 ? -16.860 1.859 13.041 1.00 49.72 243 LEU A N 1
ATOM 1780 C CA . LEU A 1 243 ? -16.204 2.083 11.750 1.00 49.72 243 LEU A CA 1
ATOM 1781 C C . LEU A 1 243 ? -15.298 0.900 11.377 1.00 49.72 243 LEU A C 1
ATOM 1783 O O . LEU A 1 243 ? -14.751 0.880 10.278 1.00 49.72 243 LEU A O 1
ATOM 1787 N N . GLY A 1 244 ? -15.173 -0.088 12.272 1.00 43.50 244 GLY A N 1
ATOM 1788 C CA . GLY A 1 244 ? -14.591 -1.388 11.986 1.00 43.50 244 GLY A CA 1
ATOM 1789 C C . GLY A 1 244 ? -15.304 -2.046 10.811 1.00 43.50 244 GLY A C 1
ATOM 1790 O O . GLY A 1 244 ? -16.468 -2.448 10.902 1.00 43.50 244 GLY A O 1
ATOM 1791 N N . LEU A 1 245 ? -14.534 -2.162 9.734 1.00 45.47 245 LEU A N 1
ATOM 1792 C CA . LEU A 1 245 ? -14.810 -2.811 8.464 1.00 45.47 245 LEU A CA 1
ATOM 1793 C C . LEU A 1 245 ? -15.601 -1.937 7.481 1.00 45.47 245 LEU A C 1
ATOM 1795 O O . LEU A 1 245 ? -16.816 -2.074 7.316 1.00 45.47 245 LEU A O 1
ATOM 1799 N N . ALA A 1 246 ? -14.864 -1.122 6.717 1.00 47.88 246 ALA A N 1
ATOM 1800 C CA . ALA A 1 246 ? -15.055 -1.223 5.275 1.00 47.88 246 ALA A CA 1
ATOM 1801 C C . ALA A 1 246 ? -14.919 -2.715 4.957 1.00 47.88 246 ALA A C 1
ATOM 1803 O O . ALA A 1 246 ? -13.847 -3.297 5.133 1.00 47.88 246 ALA A O 1
ATOM 1804 N N . ILE A 1 247 ? -16.039 -3.358 4.645 1.00 53.62 247 ILE A N 1
ATOM 1805 C CA . ILE A 1 247 ? -15.979 -4.705 4.100 1.00 53.62 247 ILE A CA 1
ATOM 1806 C C . ILE A 1 247 ? -15.166 -4.557 2.812 1.00 53.62 247 ILE A C 1
ATOM 1808 O O . ILE A 1 247 ? -15.433 -3.596 2.083 1.00 53.62 247 ILE A O 1
ATOM 1812 N N . PRO A 1 248 ? -14.147 -5.399 2.565 1.00 58.19 248 PRO A N 1
ATOM 1813 C CA . PRO A 1 248 ? -13.483 -5.424 1.273 1.00 58.19 248 PRO A CA 1
ATOM 1814 C C . PRO A 1 248 ? -14.556 -5.424 0.192 1.00 58.19 248 PRO A C 1
ATOM 1816 O O . PRO A 1 248 ? -15.424 -6.282 0.178 1.00 58.19 248 PRO A O 1
ATOM 1819 N N . ASP A 1 249 ? -14.559 -4.375 -0.604 1.00 65.19 249 ASP A N 1
ATOM 1820 C CA . ASP A 1 249 ? -15.488 -4.146 -1.697 1.00 65.19 249 ASP A CA 1
ATOM 1821 C C . ASP A 1 249 ? -14.561 -4.057 -2.904 1.00 65.19 249 ASP A C 1
ATOM 1823 O O . ASP A 1 249 ? -13.888 -3.040 -3.125 1.00 65.19 249 ASP A O 1
ATOM 1827 N N . ARG A 1 250 ? -14.335 -5.220 -3.527 1.00 70.56 250 ARG A N 1
ATOM 1828 C CA . ARG A 1 250 ? -13.263 -5.411 -4.510 1.00 70.56 250 ARG A CA 1
ATOM 1829 C C . ARG A 1 250 ? -13.514 -4.667 -5.805 1.00 70.56 250 ARG A C 1
ATOM 1831 O O . ARG A 1 250 ? -12.544 -4.284 -6.463 1.00 70.56 250 ARG A O 1
ATOM 1838 N N . ASP A 1 251 ? -14.771 -4.483 -6.164 1.00 67.19 251 ASP A N 1
ATOM 1839 C CA . ASP A 1 251 ? -15.183 -3.828 -7.395 1.00 67.19 251 ASP A CA 1
ATOM 1840 C C . ASP A 1 251 ? -15.704 -2.397 -7.168 1.00 67.19 251 ASP A C 1
ATOM 1842 O O . ASP A 1 251 ? -15.911 -1.647 -8.125 1.00 67.19 251 ASP A O 1
ATOM 1846 N N . THR A 1 252 ? -15.760 -1.959 -5.907 1.00 69.69 252 THR A N 1
ATOM 1847 C CA . THR A 1 252 ? -16.094 -0.605 -5.451 1.00 69.69 252 THR A CA 1
ATOM 1848 C C . THR A 1 252 ? -17.530 -0.186 -5.757 1.00 69.69 252 THR A C 1
ATOM 1850 O O . THR A 1 252 ? -17.815 1.003 -5.961 1.00 69.69 252 THR A O 1
ATOM 1853 N N . ASP A 1 253 ? -18.451 -1.144 -5.804 1.00 69.56 253 ASP A N 1
ATOM 1854 C CA . ASP A 1 253 ? -19.859 -0.896 -6.099 1.00 69.56 253 ASP A CA 1
ATOM 1855 C C . ASP A 1 253 ? -20.691 -0.475 -4.867 1.00 69.56 253 ASP A C 1
ATOM 1857 O O . ASP A 1 253 ? -21.829 -0.004 -5.003 1.00 69.56 253 ASP A O 1
ATOM 1861 N N . GLY A 1 254 ? -20.094 -0.537 -3.674 1.00 68.94 254 GLY A N 1
ATOM 1862 C CA . GLY A 1 254 ? -20.704 -0.212 -2.391 1.00 68.94 254 GLY A CA 1
ATOM 1863 C C . GLY A 1 254 ? -21.241 -1.420 -1.621 1.00 68.94 254 GLY A C 1
ATOM 1864 O O . GLY A 1 254 ? -21.846 -1.213 -0.561 1.00 68.94 254 GLY A O 1
ATOM 1865 N N . ILE A 1 255 ? -21.045 -2.639 -2.124 1.00 77.25 255 ILE A N 1
ATOM 1866 C CA . ILE A 1 255 ? -21.403 -3.910 -1.499 1.00 77.25 255 ILE A CA 1
ATOM 1867 C C . ILE A 1 255 ? -20.124 -4.643 -1.103 1.00 77.25 255 ILE A C 1
ATOM 1869 O O . ILE A 1 255 ? -19.114 -4.641 -1.788 1.00 77.25 255 ILE A O 1
ATOM 1873 N N . GLY A 1 256 ? -20.137 -5.228 0.086 1.00 75.69 256 GLY A N 1
ATOM 1874 C CA . GLY A 1 256 ? -18.963 -5.901 0.607 1.00 75.69 256 GLY A CA 1
ATOM 1875 C C . GLY A 1 256 ? -18.860 -7.348 0.135 1.00 75.69 256 GLY A C 1
ATOM 1876 O O . GLY A 1 256 ? -19.835 -8.083 0.246 1.00 75.69 256 GLY A O 1
ATOM 1877 N N . ASP A 1 257 ? -17.664 -7.786 -0.258 1.00 78.44 257 ASP A N 1
ATOM 1878 C CA . ASP A 1 257 ? -17.329 -9.182 -0.576 1.00 78.44 257 ASP A CA 1
ATOM 1879 C C . ASP A 1 257 ? -17.684 -10.161 0.558 1.00 78.44 257 ASP A C 1
ATOM 1881 O O . ASP A 1 257 ? -17.949 -11.330 0.307 1.00 78.44 257 ASP A O 1
ATOM 1885 N N . ASP A 1 258 ? -17.618 -9.692 1.805 1.00 65.00 258 ASP A N 1
ATOM 1886 C CA . ASP A 1 258 ? -17.994 -10.388 3.046 1.00 65.00 258 ASP A CA 1
ATOM 1887 C C . ASP A 1 258 ? -19.006 -9.507 3.796 1.00 65.00 258 ASP A C 1
ATOM 1889 O O . ASP A 1 258 ? -18.738 -8.929 4.856 1.00 65.00 258 ASP A O 1
ATOM 1893 N N . GLY A 1 259 ? -20.116 -9.216 3.119 1.00 67.00 259 GLY A N 1
ATOM 1894 C CA . GLY A 1 259 ? -21.080 -8.202 3.518 1.00 67.00 259 GLY A CA 1
ATOM 1895 C C . GLY A 1 259 ? -21.975 -8.629 4.678 1.00 67.00 259 GLY A C 1
ATOM 1896 O O . GLY A 1 259 ? -22.518 -7.763 5.380 1.00 67.00 259 GLY A O 1
ATOM 1897 N N . ASP A 1 260 ? -22.074 -9.934 4.944 1.00 64.38 260 ASP A N 1
ATOM 1898 C CA . ASP A 1 260 ? -22.604 -10.466 6.203 1.00 64.38 260 ASP A CA 1
ATOM 1899 C C . ASP A 1 260 ? -21.556 -10.483 7.336 1.00 64.38 260 ASP A C 1
ATOM 1901 O O . ASP A 1 260 ? -21.915 -10.507 8.520 1.00 64.38 260 ASP A O 1
ATOM 1905 N N . ARG A 1 261 ? -20.279 -10.319 6.969 1.00 55.62 261 ARG A N 1
ATOM 1906 C CA . ARG A 1 261 ? -19.110 -10.234 7.845 1.00 55.62 261 ARG A CA 1
ATOM 1907 C C . ARG A 1 261 ? -18.872 -11.537 8.610 1.00 55.62 261 ARG A C 1
ATOM 1909 O O . ARG A 1 261 ? -18.457 -11.503 9.768 1.00 55.62 261 ARG A O 1
ATOM 1916 N N . SER A 1 262 ? -19.139 -12.683 7.988 1.00 55.41 262 SER A N 1
ATOM 1917 C CA . SER A 1 262 ? -18.855 -14.017 8.528 1.00 55.41 262 SER A CA 1
ATOM 1918 C C . SER A 1 262 ? -17.348 -14.314 8.614 1.00 55.41 262 SER A C 1
ATOM 1920 O O . SER A 1 262 ? -16.926 -15.256 9.302 1.00 55.41 262 SER A O 1
ATOM 1922 N N . GLY A 1 263 ? -16.522 -13.508 7.935 1.00 48.75 263 GLY A N 1
ATOM 1923 C CA . GLY A 1 263 ? -15.099 -13.746 7.714 1.00 48.75 263 GLY A CA 1
ATOM 1924 C C . GLY A 1 263 ? -14.832 -14.657 6.512 1.00 48.75 263 GLY A C 1
ATOM 1925 O O . GLY A 1 263 ? -13.685 -15.074 6.308 1.00 48.75 263 GLY A O 1
ATOM 1926 N N . ILE A 1 264 ? -15.868 -15.017 5.745 1.00 55.97 264 ILE A N 1
ATOM 1927 C CA . ILE A 1 264 ? -15.801 -15.913 4.591 1.00 55.97 264 ILE A CA 1
ATOM 1928 C C . ILE A 1 264 ? -16.571 -15.281 3.427 1.00 55.97 264 ILE A C 1
ATOM 1930 O O . ILE A 1 264 ? -17.719 -15.609 3.185 1.00 55.97 264 ILE A O 1
ATOM 1934 N N . ALA A 1 265 ? -15.890 -14.455 2.633 1.00 68.62 265 ALA A N 1
ATOM 1935 C CA . ALA A 1 265 ? -16.483 -13.853 1.440 1.00 68.62 265 ALA A CA 1
ATOM 1936 C C . ALA A 1 265 ? -17.188 -14.873 0.516 1.00 68.62 265 ALA A C 1
ATOM 1938 O O . ALA A 1 265 ? -16.575 -15.863 0.086 1.00 68.62 265 ALA A O 1
ATOM 1939 N N . GLY A 1 266 ? -18.443 -14.587 0.168 1.00 74.19 266 GLY A N 1
ATOM 1940 C CA . GLY A 1 266 ? -19.284 -15.353 -0.751 1.00 74.19 266 GLY A CA 1
ATOM 1941 C C . GLY A 1 266 ? -19.981 -16.570 -0.132 1.00 74.19 266 GLY A C 1
ATOM 1942 O O . GLY A 1 266 ? -20.499 -17.408 -0.879 1.00 74.19 266 GLY A O 1
ATOM 1943 N N . ASP A 1 267 ? -19.978 -16.729 1.194 1.00 73.56 267 ASP A N 1
ATOM 1944 C CA . ASP A 1 267 ? -20.715 -17.803 1.866 1.00 73.56 267 ASP A CA 1
ATOM 1945 C C . ASP A 1 267 ? -22.197 -17.464 2.104 1.00 73.56 267 ASP A C 1
ATOM 1947 O O . ASP A 1 267 ? -23.021 -18.384 2.227 1.00 73.56 267 ASP A O 1
ATOM 1951 N N . ALA A 1 268 ? -22.552 -16.178 2.034 1.00 83.94 268 ALA A N 1
ATOM 1952 C CA . ALA A 1 268 ? -23.914 -15.664 2.108 1.00 83.94 268 ALA A CA 1
ATOM 1953 C C . ALA A 1 268 ? -24.225 -14.625 1.005 1.00 83.94 268 ALA A C 1
ATOM 1955 O O . ALA A 1 268 ? -24.595 -13.493 1.322 1.00 83.94 268 ALA A O 1
ATOM 1956 N N . PRO A 1 269 ? -24.153 -14.983 -0.294 1.00 90.69 269 PRO A N 1
ATOM 1957 C CA . PRO A 1 269 ? -24.326 -14.032 -1.390 1.00 90.69 269 PRO A CA 1
ATOM 1958 C C . PRO A 1 269 ? -25.700 -13.358 -1.384 1.00 90.69 269 PRO A C 1
ATOM 1960 O O . PRO A 1 269 ? -26.745 -13.980 -1.143 1.00 90.69 269 PRO A O 1
ATOM 1963 N N . CYS A 1 270 ? -25.700 -12.067 -1.693 1.00 89.19 270 CYS A N 1
ATOM 1964 C CA . CYS A 1 270 ? -26.890 -11.269 -1.877 1.00 89.19 270 CYS A CA 1
ATOM 1965 C C . CYS A 1 270 ? -27.730 -11.824 -3.032 1.00 89.19 270 CYS A C 1
ATOM 1967 O O . CYS A 1 270 ? -27.232 -12.293 -4.053 1.00 89.19 270 CYS A O 1
ATOM 1969 N N . SER A 1 271 ? -29.050 -11.779 -2.870 1.00 87.50 271 SER A N 1
ATOM 1970 C CA . SER A 1 271 ? -29.985 -12.255 -3.889 1.00 87.50 271 SER A CA 1
ATOM 1971 C C . SER A 1 271 ? -31.241 -11.397 -3.926 1.00 87.50 271 SER A C 1
ATOM 1973 O O . SER A 1 271 ? -31.632 -10.780 -2.929 1.00 87.50 271 SER A O 1
ATOM 1975 N N . GLY A 1 272 ? -31.885 -11.333 -5.095 1.00 80.88 272 GLY A N 1
ATOM 1976 C CA . GLY A 1 272 ? -33.133 -10.588 -5.277 1.00 80.88 272 GLY A CA 1
ATOM 1977 C C . GLY A 1 272 ? -33.029 -9.087 -4.970 1.00 80.88 272 GLY A C 1
ATOM 1978 O O . GLY A 1 272 ? -34.037 -8.473 -4.608 1.00 80.88 272 GLY A O 1
ATOM 1979 N N . GLY A 1 273 ? -31.831 -8.510 -5.091 1.00 81.00 273 GLY A N 1
ATOM 1980 C CA . GLY A 1 273 ? -31.542 -7.104 -4.825 1.00 81.00 273 GLY A CA 1
ATOM 1981 C C . GLY A 1 273 ? -31.392 -6.716 -3.354 1.00 81.00 273 GLY A C 1
ATOM 1982 O O . GLY A 1 273 ? -31.567 -5.547 -3.006 1.00 81.00 273 GLY A O 1
ATOM 1983 N N . ALA A 1 274 ? -31.117 -7.683 -2.476 1.00 82.06 274 ALA A N 1
ATOM 1984 C CA . ALA A 1 274 ? -30.645 -7.400 -1.123 1.00 82.06 274 ALA A CA 1
ATOM 1985 C C . ALA A 1 274 ? -29.233 -6.791 -1.164 1.00 82.06 274 ALA A C 1
ATOM 1987 O O . ALA A 1 274 ? -28.428 -7.182 -1.992 1.00 82.06 274 ALA A O 1
ATOM 1988 N N . THR A 1 275 ? -28.937 -5.844 -0.272 1.00 80.38 275 THR A N 1
ATOM 1989 C CA . THR A 1 275 ? -27.648 -5.120 -0.248 1.00 80.38 275 THR A CA 1
ATOM 1990 C C . THR A 1 275 ? -27.066 -4.987 1.163 1.00 80.38 275 THR A C 1
ATOM 1992 O O . THR A 1 275 ? -26.205 -4.148 1.404 1.00 80.38 275 THR A O 1
ATOM 1995 N N . LEU A 1 276 ? -27.626 -5.695 2.148 1.00 76.06 276 LEU A N 1
ATOM 1996 C CA . LEU A 1 276 ? -27.275 -5.558 3.564 1.00 76.06 276 LEU A CA 1
ATOM 1997 C C . LEU A 1 276 ? -27.245 -6.935 4.222 1.00 76.06 276 LEU A C 1
ATOM 1999 O O . LEU A 1 276 ? -28.211 -7.686 4.083 1.00 76.06 276 LEU A O 1
ATOM 2003 N N . GLY A 1 277 ? -26.186 -7.215 4.987 1.00 71.12 277 GLY A N 1
ATOM 2004 C CA . GLY A 1 277 ? -26.036 -8.474 5.724 1.00 71.12 277 GLY A CA 1
ATOM 2005 C C . GLY A 1 277 ? -25.935 -9.699 4.812 1.00 71.12 277 GLY A C 1
ATOM 2006 O O . GLY A 1 277 ? -26.448 -10.758 5.165 1.00 71.12 277 GLY A O 1
ATOM 2007 N N . CYS A 1 278 ? -25.370 -9.510 3.622 1.00 81.69 278 CYS A N 1
ATOM 2008 C CA . CYS A 1 278 ? -25.105 -10.522 2.610 1.00 81.69 278 CYS A CA 1
ATOM 2009 C C . CYS A 1 278 ? -23.881 -10.091 1.801 1.00 81.69 278 CYS A C 1
ATOM 2011 O O . CYS A 1 278 ? -23.575 -8.898 1.748 1.00 81.69 278 CYS A O 1
ATOM 2013 N N . ASP A 1 279 ? -23.216 -11.058 1.192 1.00 85.94 279 ASP A N 1
ATOM 2014 C CA . ASP A 1 279 ? -21.993 -10.870 0.423 1.00 85.94 279 ASP A CA 1
ATOM 2015 C C . ASP A 1 279 ? -22.286 -10.402 -0.988 1.00 85.94 279 ASP A C 1
ATOM 2017 O O . ASP A 1 279 ? -23.310 -10.762 -1.569 1.00 85.94 279 ASP A O 1
ATOM 2021 N N . ASP A 1 280 ? -21.359 -9.656 -1.566 1.00 89.00 280 ASP A N 1
ATOM 2022 C CA . ASP A 1 280 ? -21.400 -9.330 -2.978 1.00 89.00 280 ASP A CA 1
ATOM 2023 C C . ASP A 1 280 ? -21.510 -10.610 -3.829 1.00 89.00 280 ASP A C 1
ATOM 2025 O O . ASP A 1 280 ? -20.696 -11.537 -3.735 1.00 89.00 280 ASP A O 1
ATOM 2029 N N . ASN A 1 281 ? -22.563 -10.679 -4.642 1.00 91.50 281 ASN A N 1
ATOM 2030 C CA . ASN A 1 281 ? -22.833 -11.798 -5.532 1.00 91.50 281 ASN A CA 1
ATOM 2031 C C . ASN A 1 281 ? -22.087 -11.704 -6.875 1.00 91.50 281 ASN A C 1
ATOM 2033 O O . ASN A 1 281 ? -22.149 -12.661 -7.653 1.00 91.50 281 ASN A O 1
ATOM 2037 N N . CYS A 1 282 ? -21.361 -10.606 -7.121 1.00 91.81 282 CYS A N 1
ATOM 2038 C CA . CYS A 1 282 ? -20.406 -10.424 -8.212 1.00 91.81 282 CYS A CA 1
ATOM 2039 C C . CYS A 1 282 ? -19.119 -9.710 -7.757 1.00 91.81 282 CYS A C 1
ATOM 2041 O O . CYS A 1 282 ? -18.763 -8.692 -8.332 1.00 91.81 282 CYS A O 1
ATOM 2043 N N . PRO A 1 283 ? -18.306 -10.330 -6.881 1.00 84.06 283 PRO A N 1
ATOM 2044 C CA . PRO A 1 283 ? -17.150 -9.713 -6.201 1.00 84.06 283 PRO A CA 1
ATOM 2045 C C . PRO A 1 283 ? -15.968 -9.269 -7.092 1.00 84.06 283 PRO A C 1
ATOM 2047 O O . PRO A 1 283 ? -14.861 -8.995 -6.614 1.00 84.06 283 PRO A O 1
ATOM 2050 N N . GLY A 1 284 ? -16.134 -9.303 -8.412 1.00 78.94 284 GLY A N 1
ATOM 2051 C CA . GLY A 1 284 ? -15.178 -8.807 -9.395 1.00 78.94 284 GLY A CA 1
ATOM 2052 C C . GLY A 1 284 ? -15.805 -7.944 -10.494 1.00 78.94 284 GLY A C 1
ATOM 2053 O O . GLY A 1 284 ? -15.070 -7.561 -11.405 1.00 78.94 284 GLY A O 1
ATOM 2054 N N . GLU A 1 285 ? -17.109 -7.650 -10.446 1.00 87.12 285 GLU A N 1
ATOM 2055 C CA . GLU A 1 285 ? -17.829 -6.892 -11.475 1.00 87.12 285 GLU A CA 1
ATOM 2056 C C . GLU A 1 285 ? -18.910 -5.992 -10.845 1.00 87.12 285 GLU A C 1
ATOM 2058 O O . GLU A 1 285 ? -19.946 -6.514 -10.426 1.00 87.12 285 GLU A O 1
ATOM 2063 N N . PRO A 1 286 ? -18.744 -4.650 -10.897 1.00 87.31 286 PRO A N 1
ATOM 2064 C CA . PRO A 1 286 ? -19.582 -3.719 -10.147 1.00 87.31 286 PRO A CA 1
ATOM 2065 C C . PRO A 1 286 ? -21.074 -3.885 -10.419 1.00 87.31 286 PRO A C 1
ATOM 2067 O O . PRO A 1 286 ? -21.546 -3.641 -11.539 1.00 87.31 286 PRO A O 1
ATOM 2070 N N . ASN A 1 287 ? -21.859 -4.204 -9.392 1.00 89.94 287 ASN A N 1
ATOM 2071 C CA . ASN A 1 287 ? -23.275 -4.493 -9.559 1.00 89.94 287 ASN A CA 1
ATOM 2072 C C . ASN A 1 287 ? -24.147 -4.094 -8.358 1.00 89.94 287 ASN A C 1
ATOM 2074 O O . ASN A 1 287 ? -25.073 -4.824 -8.026 1.00 89.94 287 ASN A O 1
ATOM 2078 N N . ALA A 1 288 ? -23.994 -2.872 -7.834 1.00 86.56 288 ALA A N 1
ATOM 2079 C CA . ALA A 1 288 ? -24.603 -2.334 -6.598 1.00 86.56 288 ALA A CA 1
ATOM 2080 C C . ALA A 1 288 ? -26.092 -2.649 -6.316 1.00 86.56 288 ALA A C 1
ATOM 2082 O O . ALA A 1 288 ? -26.584 -2.504 -5.197 1.00 86.56 288 ALA A O 1
ATOM 2083 N N . SER A 1 289 ? -26.860 -3.011 -7.345 1.00 90.50 289 SER A N 1
ATOM 2084 C CA . SER A 1 289 ? -28.230 -3.511 -7.216 1.00 90.50 289 SER A CA 1
ATOM 2085 C C . SER A 1 289 ? -28.353 -4.959 -6.739 1.00 90.50 289 SER A C 1
ATOM 2087 O O . SER A 1 289 ? -29.473 -5.347 -6.426 1.00 90.50 289 SER A O 1
ATOM 2089 N N . GLN A 1 290 ? -27.268 -5.740 -6.745 1.00 91.56 290 GLN A N 1
ATOM 2090 C CA . GLN A 1 290 ? -27.187 -7.155 -6.369 1.00 91.56 290 GLN A CA 1
ATOM 2091 C C . GLN A 1 290 ? -28.314 -7.985 -7.002 1.00 91.56 290 GLN A C 1
ATOM 2093 O O . GLN A 1 290 ? -29.004 -8.785 -6.357 1.00 91.56 290 GLN A O 1
ATOM 2098 N N . ALA A 1 291 ? -28.569 -7.713 -8.285 1.00 92.94 291 ALA A N 1
ATOM 2099 C CA . ALA A 1 291 ? -29.572 -8.422 -9.058 1.00 92.94 291 ALA A CA 1
ATOM 2100 C C . ALA A 1 291 ? -29.117 -9.874 -9.240 1.00 92.94 291 ALA A C 1
ATOM 2102 O O . ALA A 1 291 ? -27.993 -10.125 -9.653 1.00 92.94 291 ALA A O 1
ATOM 2103 N N . ASP A 1 292 ? -29.996 -10.799 -8.884 1.00 91.12 292 ASP A N 1
ATOM 2104 C CA . ASP A 1 292 ? -29.867 -12.249 -9.061 1.00 91.12 292 ASP A CA 1
ATOM 2105 C C . ASP A 1 292 ? -31.293 -12.703 -9.364 1.00 91.12 292 ASP A C 1
ATOM 2107 O O . ASP A 1 292 ? -32.069 -13.066 -8.469 1.00 91.12 292 ASP A O 1
ATOM 2111 N N . SER A 1 293 ? -31.727 -12.389 -10.584 1.00 87.38 293 SER A N 1
ATOM 2112 C CA . SER A 1 293 ? -33.112 -12.558 -11.020 1.00 87.38 293 SER A CA 1
ATOM 2113 C C . SER A 1 293 ? -33.316 -13.864 -11.779 1.00 87.38 293 SER A C 1
ATOM 2115 O O . SER A 1 293 ? -34.424 -14.420 -11.726 1.00 87.38 293 SER A O 1
ATOM 2117 N N . GLY A 1 294 ? -32.250 -14.363 -12.405 1.00 84.44 294 GLY A N 1
ATOM 2118 C CA . GLY A 1 294 ? -32.234 -15.572 -13.211 1.00 84.44 294 GLY A CA 1
ATOM 2119 C C . GLY A 1 294 ? -31.137 -16.552 -12.802 1.00 84.44 294 GLY A C 1
ATOM 2120 O O . GLY A 1 294 ? -30.848 -16.728 -11.624 1.00 84.44 294 GLY A O 1
ATOM 2121 N N . GLY A 1 295 ? -30.620 -17.303 -13.764 1.00 86.44 295 GLY A N 1
ATOM 2122 C CA . GLY A 1 295 ? -29.516 -18.238 -13.569 1.00 86.44 295 GLY A CA 1
ATOM 2123 C C . GLY A 1 295 ? -29.487 -19.306 -14.656 1.00 86.44 295 GLY A C 1
ATOM 2124 O O . GLY A 1 295 ? -30.107 -19.193 -15.714 1.00 86.44 295 GLY A O 1
ATOM 2125 N N . VAL A 1 296 ? -28.782 -20.411 -14.421 1.00 89.06 296 VAL A N 1
ATOM 2126 C CA . VAL A 1 296 ? -28.670 -21.468 -15.440 1.00 89.06 296 VAL A CA 1
ATOM 2127 C C . VAL A 1 296 ? -29.952 -22.305 -15.549 1.00 89.06 296 VAL A C 1
ATOM 2129 O O . VAL A 1 296 ? -30.255 -23.137 -14.685 1.00 89.06 296 VAL A O 1
ATOM 2132 N N . ALA A 1 297 ? -30.686 -22.162 -16.658 1.00 80.50 297 ALA A N 1
ATOM 2133 C CA . ALA A 1 297 ? -31.961 -22.841 -16.880 1.00 80.50 297 ALA A CA 1
ATOM 2134 C C . ALA A 1 297 ? -31.836 -24.387 -16.847 1.00 80.50 297 ALA A C 1
ATOM 2136 O O . ALA A 1 297 ? -30.925 -24.966 -17.452 1.00 80.50 297 ALA A O 1
ATOM 2137 N N . PRO A 1 298 ? -32.785 -25.115 -16.214 1.00 66.69 298 PRO A N 1
ATOM 2138 C CA . PRO A 1 298 ? -34.080 -24.654 -15.696 1.00 66.69 298 PRO A CA 1
ATOM 2139 C C . PRO A 1 298 ? -34.054 -24.152 -14.232 1.00 66.69 298 PRO A C 1
ATOM 2141 O O . PRO A 1 298 ? -35.057 -24.301 -13.530 1.00 66.69 298 PRO A O 1
ATOM 2144 N N . GLY A 1 299 ? -32.918 -23.642 -13.746 1.00 68.06 299 GLY A N 1
ATOM 2145 C CA . GLY A 1 299 ? -32.781 -23.000 -12.435 1.00 68.06 299 GLY A CA 1
ATOM 2146 C C . GLY A 1 299 ? -33.399 -21.599 -12.372 1.00 68.06 299 GLY A C 1
ATOM 2147 O O . GLY A 1 299 ? -33.885 -21.088 -13.372 1.00 68.06 299 GLY A O 1
ATOM 2148 N N . GLY A 1 300 ? -33.428 -21.034 -11.167 1.00 82.12 300 GLY A N 1
ATOM 2149 C CA . GLY A 1 300 ? -33.629 -19.601 -10.926 1.00 82.12 300 GLY A CA 1
ATOM 2150 C C . GLY A 1 300 ? -32.429 -19.075 -10.128 1.00 82.12 300 GLY A C 1
ATOM 2151 O O . GLY A 1 300 ? -31.390 -19.743 -10.185 1.00 82.12 300 GLY A O 1
ATOM 2152 N N . PRO A 1 301 ? -32.604 -18.007 -9.326 1.00 87.75 301 PRO A N 1
ATOM 2153 C CA . PRO A 1 301 ? -31.531 -17.377 -8.558 1.00 87.75 301 PRO A CA 1
ATOM 2154 C C . PRO A 1 301 ? -30.635 -18.390 -7.851 1.00 87.75 301 PRO A C 1
ATOM 2156 O O . PRO A 1 301 ? -31.134 -19.291 -7.155 1.00 87.75 301 PRO A O 1
ATOM 2159 N N . ASN A 1 302 ? -29.330 -18.293 -8.083 1.00 86.31 302 ASN A N 1
ATOM 2160 C CA . ASN A 1 302 ? -28.344 -19.284 -7.648 1.00 86.31 302 ASN A CA 1
ATOM 2161 C C . ASN A 1 302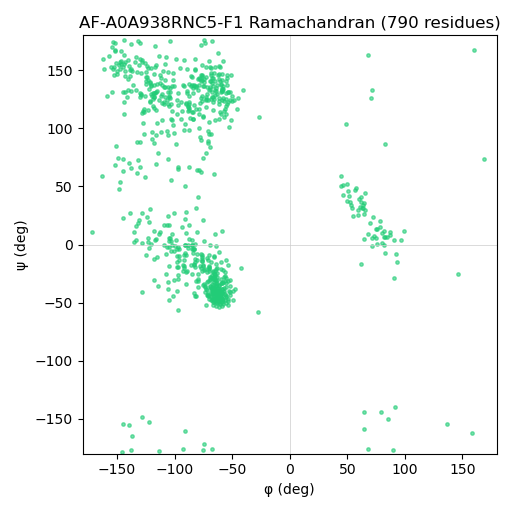 ? -27.232 -18.688 -6.767 1.00 86.31 302 ASN A C 1
ATOM 2163 O O . ASN A 1 302 ? -26.320 -19.431 -6.392 1.00 86.31 302 ASN A O 1
ATOM 2167 N N . GLY A 1 303 ? -27.343 -17.406 -6.397 1.00 87.88 303 GLY A N 1
ATOM 2168 C CA . GLY A 1 303 ? -26.346 -16.679 -5.614 1.00 87.88 303 GLY A CA 1
ATOM 2169 C C . GLY A 1 303 ? -25.183 -16.128 -6.440 1.00 87.88 303 GLY A C 1
ATOM 2170 O O . GLY A 1 303 ? -24.231 -15.628 -5.853 1.00 87.88 303 GLY A O 1
ATOM 2171 N N . ILE A 1 304 ? -25.237 -16.232 -7.770 1.00 90.56 304 ILE A N 1
ATOM 2172 C CA . ILE A 1 304 ? -24.344 -15.536 -8.700 1.00 90.56 304 ILE A CA 1
ATOM 2173 C C . ILE A 1 304 ? -25.154 -14.391 -9.295 1.00 90.56 304 ILE A C 1
ATOM 2175 O O . ILE A 1 304 ? -26.249 -14.611 -9.807 1.00 90.56 304 ILE A O 1
ATOM 2179 N N . GLY A 1 305 ? -24.645 -13.166 -9.205 1.00 93.00 305 GLY A N 1
ATOM 2180 C CA . GLY A 1 305 ? -25.384 -12.016 -9.706 1.00 93.00 305 GLY A CA 1
ATOM 2181 C C . GLY A 1 305 ? -25.509 -12.010 -11.229 1.00 93.00 305 GLY A C 1
ATOM 2182 O O . GLY A 1 305 ? -24.623 -12.462 -11.960 1.00 93.00 305 GLY A O 1
ATOM 2183 N N . ASP A 1 306 ? -26.584 -11.391 -11.714 1.00 92.56 306 ASP A N 1
ATOM 2184 C CA . ASP A 1 306 ? -26.871 -11.237 -13.140 1.00 92.56 306 ASP A CA 1
ATOM 2185 C C . ASP A 1 306 ? -25.693 -10.553 -13.864 1.00 92.56 306 ASP A C 1
ATOM 2187 O O . ASP A 1 306 ? -25.461 -10.817 -15.033 1.00 92.56 306 ASP A O 1
ATOM 2191 N N . ALA A 1 307 ? -24.903 -9.704 -13.193 1.00 92.38 307 ALA A N 1
ATOM 2192 C CA . ALA A 1 307 ? -23.755 -9.009 -13.792 1.00 92.38 307 ALA A CA 1
ATOM 2193 C C . ALA A 1 307 ? -22.573 -9.936 -14.143 1.00 92.38 307 ALA A C 1
ATOM 2195 O O . ALA A 1 307 ? -21.845 -9.667 -15.101 1.00 92.38 307 ALA A O 1
ATOM 2196 N N . CYS A 1 308 ? -22.413 -11.047 -13.424 1.00 92.75 308 CYS A N 1
ATOM 2197 C CA . CYS A 1 308 ? -21.262 -11.941 -13.525 1.00 92.75 308 CYS A CA 1
ATOM 2198 C C . CYS A 1 308 ? -21.628 -13.395 -13.859 1.00 92.75 308 CYS A C 1
ATOM 2200 O O . CYS A 1 308 ? -20.734 -14.233 -13.971 1.00 92.75 308 CYS A O 1
ATOM 2202 N N . GLU A 1 309 ? -22.908 -13.714 -14.071 1.00 93.75 309 GLU A N 1
ATOM 2203 C CA . GLU A 1 309 ? -23.342 -15.056 -14.469 1.00 93.75 309 GLU A CA 1
ATOM 2204 C C . GLU A 1 309 ? -22.735 -15.448 -15.828 1.00 93.75 309 GLU A C 1
ATOM 2206 O O . GLU A 1 309 ? -23.076 -14.930 -16.896 1.00 93.75 309 GLU A O 1
ATOM 2211 N N . CYS A 1 310 ? -21.781 -16.378 -15.803 1.00 93.88 310 CYS A N 1
ATOM 2212 C CA . CYS A 1 310 ? -21.116 -16.807 -17.021 1.00 93.88 310 CYS A CA 1
ATOM 2213 C C . CYS A 1 310 ? -22.095 -17.580 -17.916 1.00 93.88 310 CYS A C 1
ATOM 2215 O O . CYS A 1 310 ? -22.860 -18.429 -17.475 1.00 93.88 310 CYS A O 1
ATOM 2217 N N . GLY A 1 311 ? -22.016 -17.355 -19.222 1.00 93.88 311 GLY A N 1
ATOM 2218 C CA . GLY A 1 311 ? -22.858 -18.006 -20.221 1.00 93.88 311 GLY A CA 1
ATOM 2219 C C . GLY A 1 311 ? -24.124 -17.238 -20.595 1.00 93.88 311 GLY A C 1
ATOM 2220 O O . GLY A 1 311 ? -24.653 -17.565 -21.657 1.00 93.88 311 GLY A O 1
ATOM 2221 N N . ASP A 1 312 ? -24.526 -16.234 -19.810 1.00 94.88 312 ASP A N 1
ATOM 2222 C CA . ASP A 1 312 ? -25.551 -15.239 -20.157 1.00 94.88 312 ASP A CA 1
ATOM 2223 C C . ASP A 1 312 ? -24.916 -14.223 -21.117 1.00 94.88 312 ASP A C 1
ATOM 2225 O O . ASP A 1 312 ? -24.225 -13.284 -20.731 1.00 94.88 312 ASP A O 1
ATOM 2229 N N . VAL A 1 313 ? -25.000 -14.493 -22.413 1.00 95.00 313 VAL A N 1
ATOM 2230 C CA . VAL A 1 313 ? -24.317 -13.717 -23.453 1.00 95.00 313 VAL A CA 1
ATOM 2231 C C . VAL A 1 313 ? -25.215 -12.689 -24.123 1.00 95.00 313 VAL A C 1
ATOM 2233 O O . VAL A 1 313 ? -24.709 -11.893 -24.928 1.00 95.00 313 VAL A O 1
ATOM 2236 N N . ASP A 1 314 ? -26.518 -12.725 -23.865 1.00 93.94 314 ASP A N 1
ATOM 2237 C CA . ASP A 1 314 ? -27.455 -11.690 -24.292 1.00 93.94 314 ASP A CA 1
ATOM 2238 C C . ASP A 1 314 ? -27.891 -10.734 -23.168 1.00 93.94 314 ASP A C 1
ATOM 2240 O O . ASP A 1 314 ? -28.578 -9.754 -23.469 1.00 93.94 314 ASP A O 1
ATOM 2244 N N . ASP A 1 315 ? -27.336 -10.909 -21.960 1.00 92.50 315 ASP A N 1
ATOM 2245 C CA . ASP A 1 315 ? -27.431 -9.995 -20.813 1.00 92.50 315 ASP A CA 1
ATOM 2246 C C . ASP A 1 315 ? -28.872 -9.848 -20.303 1.00 92.50 315 ASP A C 1
ATOM 2248 O O . ASP A 1 315 ? -29.302 -8.760 -19.903 1.00 92.50 315 ASP A O 1
ATOM 2252 N N . ASP A 1 316 ? -29.652 -10.930 -20.392 1.00 91.31 316 ASP A N 1
ATOM 2253 C CA . ASP A 1 316 ? -31.053 -10.958 -19.969 1.00 91.31 316 ASP A CA 1
ATOM 2254 C C . ASP A 1 316 ? -31.264 -11.548 -18.563 1.00 91.31 316 ASP A C 1
ATOM 2256 O O . ASP A 1 316 ? -32.380 -11.471 -18.034 1.00 91.31 316 ASP A O 1
ATOM 2260 N N . GLY A 1 317 ? -30.178 -12.021 -17.940 1.00 89.75 317 GLY A N 1
ATOM 2261 C CA . GLY A 1 317 ? -30.124 -12.572 -16.588 1.00 89.75 317 GLY A CA 1
ATOM 2262 C C . GLY A 1 317 ? -30.303 -14.091 -16.517 1.00 89.75 317 GLY A C 1
ATOM 2263 O O . GLY A 1 317 ? -30.105 -14.667 -15.450 1.00 89.75 317 GLY A O 1
ATOM 2264 N N . ASP A 1 318 ? -30.648 -14.772 -17.614 1.00 91.69 318 ASP A N 1
ATOM 2265 C CA . ASP A 1 318 ? -30.849 -16.222 -17.646 1.00 91.69 318 ASP A CA 1
ATOM 2266 C C . ASP A 1 318 ? -29.904 -16.900 -18.645 1.00 91.69 318 ASP A C 1
ATOM 2268 O O . ASP A 1 318 ? -29.780 -16.482 -19.784 1.00 91.69 318 ASP A O 1
ATOM 2272 N N . VAL A 1 319 ? -29.310 -18.044 -18.273 1.00 93.88 319 VAL A N 1
ATOM 2273 C CA . VAL A 1 319 ? -28.571 -18.873 -19.243 1.00 93.88 319 VAL A CA 1
ATOM 2274 C C . VAL A 1 319 ? -29.497 -19.916 -19.862 1.00 93.88 319 VAL A C 1
ATOM 2276 O O . VAL A 1 319 ? -29.741 -20.987 -19.283 1.00 93.88 319 VAL A O 1
ATOM 2279 N N . ASP A 1 320 ? -30.004 -19.641 -21.064 1.00 92.38 320 ASP A N 1
ATOM 2280 C CA . ASP A 1 320 ? -31.161 -20.325 -21.627 1.00 92.38 320 ASP A CA 1
ATOM 2281 C C . ASP A 1 320 ? -31.061 -20.661 -23.144 1.00 92.38 320 ASP A C 1
ATOM 2283 O O . ASP A 1 320 ? -30.007 -20.986 -23.709 1.00 92.38 320 ASP A O 1
ATOM 2287 N N . ALA A 1 321 ? -32.203 -20.801 -23.830 1.00 92.38 321 ALA A N 1
ATOM 2288 C CA . ALA A 1 321 ? -32.234 -21.071 -25.258 1.00 92.38 321 ALA A CA 1
ATOM 2289 C C . ALA A 1 321 ? -31.739 -19.913 -26.141 1.00 92.38 321 ALA A C 1
ATOM 2291 O O . ALA A 1 321 ? -31.264 -20.203 -27.250 1.00 92.38 321 ALA A O 1
ATOM 2292 N N . SER A 1 322 ? -31.877 -18.677 -25.674 1.00 94.12 322 SER A N 1
ATOM 2293 C CA . SER A 1 322 ? -31.515 -17.432 -26.336 1.00 94.12 322 SER A CA 1
ATOM 2294 C C . SER A 1 322 ? -29.996 -17.280 -26.436 1.00 94.12 322 SER A C 1
ATOM 2296 O O . SER A 1 322 ? -29.482 -17.172 -27.557 1.00 94.12 322 SER A O 1
ATOM 2298 N N . ASP A 1 323 ? -29.249 -17.527 -25.358 1.00 94.94 323 ASP A N 1
ATOM 2299 C CA . ASP A 1 323 ? -27.774 -17.527 -25.361 1.00 94.94 323 ASP A CA 1
ATOM 2300 C C . ASP A 1 323 ? -27.184 -18.464 -26.396 1.00 94.94 323 ASP A C 1
ATOM 2302 O O . ASP A 1 323 ? -26.284 -18.140 -27.177 1.00 94.94 323 ASP A O 1
ATOM 2306 N N . ARG A 1 324 ? -27.742 -19.675 -26.460 1.00 92.94 324 ARG A N 1
ATOM 2307 C CA . ARG A 1 324 ? -27.311 -20.685 -27.432 1.00 92.94 324 ARG A CA 1
ATOM 2308 C C . ARG A 1 324 ? -27.524 -20.206 -28.854 1.00 92.94 324 ARG A C 1
ATOM 2310 O O . ARG A 1 324 ? -26.773 -20.600 -29.749 1.00 92.94 324 ARG A O 1
ATOM 2317 N N . GLN A 1 325 ? -28.590 -19.450 -29.089 1.00 94.38 325 GLN A N 1
ATOM 2318 C CA . GLN A 1 325 ? -28.870 -18.880 -30.393 1.00 94.38 325 GLN A CA 1
ATOM 2319 C C . GLN A 1 325 ? -27.867 -17.765 -30.703 1.00 94.38 325 GLN A C 1
ATOM 2321 O O . GLN A 1 325 ? -27.269 -17.796 -31.782 1.00 94.38 325 GLN A O 1
ATOM 2326 N N . ARG A 1 326 ? -27.585 -16.878 -29.745 1.00 96.12 326 ARG A N 1
ATOM 2327 C CA . ARG A 1 326 ? -26.600 -15.798 -29.883 1.00 96.12 326 ARG A CA 1
ATOM 2328 C C . ARG A 1 326 ? -25.186 -16.320 -30.144 1.00 96.12 326 ARG A C 1
ATOM 2330 O O . ARG A 1 326 ? -24.536 -15.912 -31.109 1.00 96.12 326 ARG A O 1
ATOM 2337 N N . LEU A 1 327 ? -24.745 -17.328 -29.391 1.00 94.75 327 LEU A N 1
ATOM 2338 C CA . LEU A 1 327 ? -23.461 -18.008 -29.599 1.00 94.75 327 LEU A CA 1
ATOM 2339 C C . LEU A 1 327 ? -23.384 -18.692 -30.966 1.00 94.75 327 LEU A C 1
ATOM 2341 O O . LEU A 1 327 ? -22.355 -18.621 -31.639 1.00 94.75 327 LEU A O 1
ATOM 2345 N N . ARG A 1 328 ? -24.468 -19.328 -31.431 1.00 94.12 328 ARG A N 1
ATOM 2346 C CA . ARG A 1 328 ? -24.515 -19.914 -32.784 1.00 94.12 328 ARG A CA 1
ATOM 2347 C C . ARG A 1 328 ? -24.407 -18.856 -33.870 1.00 94.12 328 ARG A C 1
ATOM 2349 O O . ARG A 1 328 ? -23.719 -19.094 -34.860 1.00 94.12 328 ARG A O 1
ATOM 2356 N N . GLU A 1 329 ? -25.072 -17.720 -33.704 1.00 95.00 329 GLU A N 1
ATOM 2357 C CA . GLU A 1 329 ? -24.987 -16.593 -34.631 1.00 95.00 329 GLU A CA 1
ATOM 2358 C C . GLU A 1 329 ? -23.562 -16.033 -34.687 1.00 95.00 329 GLU A C 1
ATOM 2360 O O . GLU A 1 329 ? -23.032 -15.859 -35.789 1.00 95.00 329 GLU A O 1
ATOM 2365 N N . LYS A 1 330 ? -22.906 -15.846 -33.531 1.00 94.25 330 LYS A N 1
ATOM 2366 C CA . LYS A 1 330 ? -21.501 -15.413 -33.438 1.00 94.25 330 LYS A CA 1
ATOM 2367 C C . LYS A 1 330 ? -20.560 -16.409 -34.116 1.00 94.25 330 LYS A C 1
ATOM 2369 O O . LYS A 1 330 ? -19.791 -16.033 -34.997 1.00 94.25 330 LYS A O 1
ATOM 2374 N N . LEU A 1 331 ? -20.660 -17.698 -33.782 1.00 93.50 331 LEU A N 1
ATOM 2375 C CA . LEU A 1 331 ? -19.819 -18.754 -34.365 1.00 93.50 331 LEU A CA 1
ATOM 2376 C C . LEU A 1 331 ? -20.056 -18.949 -35.870 1.00 93.50 331 LEU A C 1
ATOM 2378 O O . LEU A 1 331 ? -19.153 -19.367 -36.594 1.00 93.50 331 LEU A O 1
ATOM 2382 N N . ALA A 1 332 ? -21.257 -18.631 -36.356 1.00 94.81 332 ALA A N 1
ATOM 2383 C CA . ALA A 1 332 ? -21.585 -18.610 -37.778 1.00 94.81 332 ALA A CA 1
ATOM 2384 C C . ALA A 1 332 ? -21.226 -17.280 -38.472 1.00 94.81 332 ALA A C 1
ATOM 2386 O O . ALA A 1 332 ? -21.532 -17.127 -39.657 1.00 94.81 332 ALA A O 1
ATOM 2387 N N . ALA A 1 333 ? -20.600 -16.334 -37.759 1.00 93.69 333 ALA A N 1
ATOM 2388 C CA . ALA A 1 333 ? -20.269 -14.985 -38.220 1.00 93.69 333 ALA A CA 1
ATOM 2389 C C . ALA A 1 333 ? -21.480 -14.204 -38.774 1.00 93.69 333 ALA A C 1
ATOM 2391 O O . ALA A 1 333 ? -21.349 -13.395 -39.695 1.00 93.69 333 ALA A O 1
ATOM 2392 N N . GLN A 1 334 ? -22.677 -14.471 -38.239 1.00 96.12 334 GLN A N 1
ATOM 2393 C CA . GLN A 1 334 ? -23.906 -13.737 -38.564 1.00 96.12 334 GLN A CA 1
ATOM 2394 C C . GLN A 1 334 ? -23.992 -12.410 -37.804 1.00 96.12 334 GLN A C 1
ATOM 2396 O O . GLN A 1 334 ? -24.619 -11.467 -38.284 1.00 96.12 334 GLN A O 1
ATOM 2401 N N . ILE A 1 335 ? -23.327 -12.340 -36.652 1.00 93.19 335 ILE A N 1
ATOM 2402 C CA . ILE A 1 335 ? -23.155 -11.146 -35.825 1.00 93.19 335 ILE A CA 1
ATOM 2403 C C . ILE A 1 335 ? -21.665 -10.924 -35.561 1.00 93.19 335 ILE A C 1
ATOM 2405 O O . ILE A 1 335 ? -20.872 -11.861 -35.664 1.00 93.19 335 ILE A O 1
ATOM 2409 N N . ALA A 1 336 ? -21.287 -9.677 -35.275 1.00 90.69 336 ALA A N 1
ATOM 2410 C CA . ALA A 1 336 ? -19.899 -9.325 -34.980 1.00 90.69 336 ALA A CA 1
ATOM 2411 C C . ALA A 1 336 ? -19.460 -9.875 -33.616 1.00 90.69 336 ALA A C 1
ATOM 2413 O O . ALA A 1 336 ? -18.374 -10.439 -33.509 1.00 90.69 336 ALA A O 1
ATOM 2414 N N . ASP A 1 337 ? -20.326 -9.739 -32.612 1.00 92.75 337 ASP A N 1
ATOM 2415 C CA . ASP A 1 337 ? -20.152 -10.282 -31.270 1.00 92.75 337 ASP A CA 1
ATOM 2416 C C . ASP A 1 337 ? -21.526 -10.497 -30.601 1.00 92.75 337 ASP A C 1
ATOM 2418 O O . ASP A 1 337 ? -22.545 -10.078 -31.160 1.00 92.75 337 ASP A O 1
ATOM 2422 N N . VAL A 1 338 ? -21.539 -11.185 -29.459 1.00 93.94 338 VAL A N 1
ATOM 2423 C CA . VAL A 1 338 ? -22.677 -11.271 -28.528 1.00 93.94 338 VAL A CA 1
ATOM 2424 C C . VAL A 1 338 ? -22.791 -9.986 -27.699 1.00 93.94 338 VAL A C 1
ATOM 2426 O O . VAL A 1 338 ? -21.908 -9.130 -27.777 1.00 93.94 338 VAL A O 1
ATOM 2429 N N . ASP A 1 339 ? -23.872 -9.832 -26.937 1.00 95.81 339 ASP A N 1
ATOM 2430 C CA . ASP A 1 339 ? -24.175 -8.572 -26.253 1.00 95.81 339 ASP A CA 1
ATOM 2431 C C . ASP A 1 339 ? -23.343 -8.420 -24.960 1.00 95.81 339 ASP A C 1
ATOM 2433 O O . ASP A 1 339 ? -22.794 -7.342 -24.728 1.00 95.81 339 ASP A O 1
ATOM 2437 N N . ALA A 1 340 ? -23.098 -9.520 -24.232 1.00 93.75 340 ALA A N 1
ATOM 2438 C CA . ALA A 1 340 ? -22.173 -9.594 -23.093 1.00 93.75 340 ALA A CA 1
ATOM 2439 C C . ALA A 1 340 ? -20.955 -10.511 -23.372 1.00 93.75 340 ALA A C 1
ATOM 2441 O O . ALA A 1 340 ? -20.884 -11.661 -22.925 1.00 93.75 340 ALA A O 1
ATOM 2442 N N . PRO A 1 341 ? -19.932 -10.042 -24.116 1.00 92.44 341 PRO A N 1
ATOM 2443 C CA . PRO A 1 341 ? -18.777 -10.870 -24.475 1.00 92.44 341 PRO A CA 1
ATOM 2444 C C . PRO A 1 341 ? -17.919 -11.292 -23.269 1.00 92.44 341 PRO A C 1
ATOM 2446 O O . PRO A 1 341 ? -17.267 -12.336 -23.338 1.00 92.44 341 PRO A O 1
ATOM 2449 N N . ALA A 1 342 ? -17.942 -10.521 -22.175 1.00 90.81 342 ALA A N 1
ATOM 2450 C CA . ALA A 1 342 ? -17.222 -10.805 -20.931 1.00 90.81 342 ALA A CA 1
ATOM 2451 C C . ALA A 1 342 ? -17.796 -11.997 -20.146 1.00 90.81 342 ALA A C 1
ATOM 2453 O O . ALA A 1 342 ? -17.068 -12.592 -19.359 1.00 90.81 342 ALA A O 1
ATOM 2454 N N . LYS A 1 343 ? -19.049 -12.393 -20.405 1.00 94.12 343 LYS A N 1
ATOM 2455 C CA . LYS A 1 343 ? -19.709 -13.545 -19.773 1.00 94.12 343 LYS A CA 1
ATOM 2456 C C . LYS A 1 343 ? -19.549 -14.847 -20.562 1.00 94.12 343 LYS A C 1
ATOM 2458 O O . LYS A 1 343 ? -19.800 -15.927 -20.048 1.00 94.12 343 LYS A O 1
ATOM 2463 N N . CYS A 1 344 ? -19.095 -14.792 -21.816 1.00 94.12 344 CYS A N 1
ATOM 2464 C CA . CYS A 1 344 ? -19.100 -15.964 -22.700 1.00 94.12 344 CYS A CA 1
ATOM 2465 C C . CYS A 1 344 ? -18.166 -17.110 -22.264 1.00 94.12 344 CYS A C 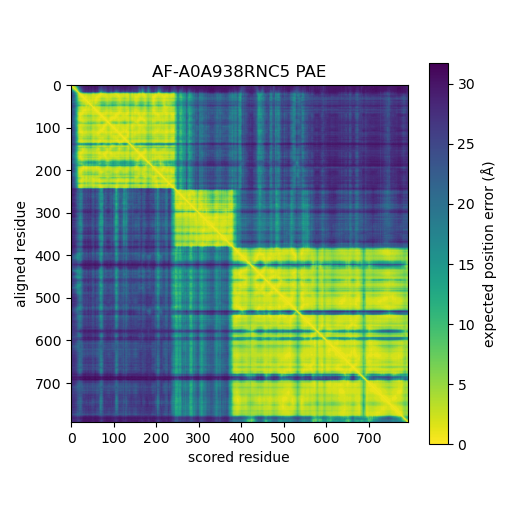1
ATOM 2467 O O . CYS A 1 344 ? -18.456 -18.267 -22.558 1.00 94.12 344 CYS A O 1
ATOM 2469 N N . GLY A 1 345 ? -17.029 -16.797 -21.636 1.00 90.75 345 GLY A N 1
ATOM 2470 C CA . GLY A 1 345 ? -15.998 -17.783 -21.300 1.00 90.75 345 GLY A CA 1
ATOM 2471 C C . GLY A 1 345 ? -16.434 -18.718 -20.173 1.00 90.75 345 GLY A C 1
ATOM 2472 O O . GLY A 1 345 ? -16.171 -18.433 -19.015 1.00 90.75 345 GLY A O 1
ATOM 2473 N N . VAL A 1 346 ? -17.075 -19.837 -20.497 1.00 90.69 346 VAL A N 1
ATOM 2474 C CA . VAL A 1 346 ? -17.576 -20.817 -19.511 1.00 90.69 346 VAL A CA 1
ATOM 2475 C C . VAL A 1 346 ? -16.647 -22.022 -19.358 1.00 90.69 346 VAL A C 1
ATOM 2477 O O . VAL A 1 346 ? -16.929 -22.943 -18.589 1.00 90.69 346 VAL A O 1
ATOM 2480 N N . VAL A 1 347 ? -15.551 -22.043 -20.121 1.00 87.19 347 VAL A N 1
ATOM 2481 C CA . VAL A 1 347 ? -14.429 -22.967 -19.954 1.00 87.19 347 VAL A CA 1
ATOM 2482 C C . VAL A 1 347 ? -13.128 -22.185 -19.784 1.00 87.19 347 VAL A C 1
ATOM 2484 O O . VAL A 1 347 ? -12.919 -21.146 -20.406 1.00 87.19 347 VAL A O 1
ATOM 2487 N N . ASN A 1 348 ? -12.222 -22.690 -18.944 1.00 80.81 348 ASN A N 1
ATOM 2488 C CA . ASN A 1 348 ? -10.948 -22.031 -18.645 1.00 80.81 348 ASN A CA 1
ATOM 2489 C C . ASN A 1 348 ? -9.915 -22.214 -19.783 1.00 80.81 348 ASN A C 1
ATOM 2491 O O . ASN A 1 348 ? -8.885 -22.872 -19.617 1.00 80.81 348 ASN A O 1
ATOM 2495 N N . ASP A 1 349 ? -10.226 -21.693 -20.973 1.00 82.44 349 ASP A N 1
ATOM 2496 C CA . ASP A 1 349 ? -9.342 -21.674 -22.148 1.00 82.44 349 ASP A CA 1
ATOM 2497 C C . ASP A 1 349 ? -9.072 -20.259 -22.699 1.00 82.44 349 ASP A C 1
ATOM 2499 O O . ASP A 1 349 ? -8.263 -20.093 -23.618 1.00 82.44 349 ASP A O 1
ATOM 2503 N N . GLY A 1 350 ? -9.698 -19.241 -22.097 1.00 77.56 350 GLY A N 1
ATOM 2504 C CA . GLY A 1 350 ? -9.456 -17.825 -22.367 1.00 77.56 350 GLY A CA 1
ATOM 2505 C C . GLY A 1 350 ? -10.046 -17.301 -23.678 1.00 77.56 350 GLY A C 1
ATOM 2506 O O . GLY A 1 350 ? -9.665 -16.211 -24.109 1.00 77.56 350 GLY A O 1
ATOM 2507 N N . ALA A 1 351 ? -10.944 -18.037 -24.345 1.00 85.12 351 ALA A N 1
ATOM 2508 C CA . ALA A 1 351 ? -11.541 -17.587 -25.600 1.00 85.12 351 ALA A CA 1
ATOM 2509 C C . ALA A 1 351 ? -13.014 -17.979 -25.727 1.00 85.12 351 ALA A C 1
ATOM 2511 O O . ALA A 1 351 ? -13.328 -19.149 -25.659 1.00 85.12 351 ALA A O 1
ATOM 2512 N N . CYS A 1 352 ? -13.893 -17.038 -26.086 1.00 88.06 352 CYS A N 1
ATOM 2513 C CA . CYS A 1 352 ? -15.297 -17.323 -26.415 1.00 88.06 352 CYS A CA 1
ATOM 2514 C C . CYS A 1 352 ? -15.423 -18.113 -27.735 1.00 88.06 352 CYS A C 1
ATOM 2516 O O . CYS A 1 352 ? -15.401 -17.530 -28.829 1.00 88.06 352 CYS A O 1
ATOM 2518 N N . ASN A 1 353 ? -15.516 -19.440 -27.652 1.00 91.19 353 ASN A N 1
ATOM 2519 C CA . ASN A 1 353 ? -15.377 -20.353 -28.779 1.00 91.19 353 ASN A CA 1
ATOM 2520 C C . ASN A 1 353 ? -16.431 -21.490 -28.799 1.00 91.19 353 ASN A C 1
ATOM 2522 O O . ASN A 1 353 ? -17.505 -21.416 -28.203 1.00 91.19 353 ASN A O 1
ATOM 2526 N N . VAL A 1 354 ? -16.187 -22.530 -29.607 1.00 92.75 354 VAL A N 1
ATOM 2527 C CA . VAL A 1 354 ? -17.113 -23.668 -29.773 1.00 92.75 354 VAL A CA 1
ATOM 2528 C C . VAL A 1 354 ? -17.242 -24.495 -28.487 1.00 92.75 354 VAL A C 1
ATOM 2530 O O . VAL A 1 354 ? -18.294 -25.096 -28.261 1.00 92.75 354 VAL A O 1
ATOM 2533 N N . ALA A 1 355 ? -16.194 -24.548 -27.665 1.00 92.31 355 ALA A N 1
ATOM 2534 C CA . ALA A 1 355 ? -16.203 -25.206 -26.367 1.00 92.31 355 ALA A CA 1
ATOM 2535 C C . ALA A 1 355 ? -17.214 -24.535 -25.430 1.00 92.31 355 ALA A C 1
ATOM 2537 O O . ALA A 1 355 ? -18.088 -25.235 -24.915 1.00 92.31 355 ALA A O 1
ATOM 2538 N N . ASP A 1 356 ? -17.188 -23.204 -25.329 1.00 93.19 356 ASP A N 1
ATOM 2539 C CA . ASP A 1 356 ? -18.144 -22.422 -24.539 1.00 93.19 356 ASP A CA 1
ATOM 2540 C C . ASP A 1 356 ? -19.568 -22.654 -25.016 1.00 93.19 356 ASP A C 1
ATOM 2542 O O . ASP A 1 356 ? -20.414 -23.135 -24.268 1.00 93.19 356 ASP A O 1
ATOM 2546 N N . ALA A 1 357 ? -19.810 -22.478 -26.318 1.00 93.50 357 ALA A N 1
ATOM 2547 C CA . ALA A 1 357 ? -21.128 -22.711 -26.901 1.00 93.50 357 ALA A CA 1
ATOM 2548 C C . ALA A 1 357 ? -21.642 -24.138 -26.669 1.00 93.50 357 ALA A C 1
ATOM 2550 O O . ALA A 1 357 ? -22.848 -24.357 -26.532 1.00 93.50 357 ALA A O 1
ATOM 2551 N N . SER A 1 358 ? -20.747 -25.128 -26.619 1.00 92.88 358 SER A N 1
ATOM 2552 C CA . SER A 1 358 ? -21.109 -26.503 -26.289 1.00 92.88 358 SER A CA 1
ATOM 2553 C C . SER A 1 358 ? -21.459 -26.676 -24.809 1.00 92.88 358 SER A C 1
ATOM 2555 O O . SER A 1 358 ? -22.370 -27.452 -24.514 1.00 92.88 358 SER A O 1
ATOM 2557 N N . VAL A 1 359 ? -20.745 -26.026 -23.887 1.00 93.25 359 VAL A N 1
ATOM 2558 C CA . VAL A 1 359 ? -21.010 -26.100 -22.441 1.00 93.25 359 VAL A CA 1
ATOM 2559 C C . VAL A 1 359 ? -22.275 -25.323 -22.094 1.00 93.25 359 VAL A C 1
ATOM 2561 O O . VAL A 1 359 ? -23.211 -25.946 -21.595 1.00 93.25 359 VAL A O 1
ATOM 2564 N N . THR A 1 360 ? -22.390 -24.056 -22.502 1.00 93.50 360 THR A N 1
ATOM 2565 C CA . THR A 1 360 ? -23.610 -23.238 -22.365 1.00 93.50 360 THR A CA 1
ATOM 2566 C C . THR A 1 360 ? -24.819 -23.975 -22.938 1.00 93.50 360 THR A C 1
ATOM 2568 O O . THR A 1 360 ? -25.866 -24.088 -22.302 1.00 93.50 360 THR A O 1
ATOM 2571 N N . SER A 1 361 ? -24.671 -24.618 -24.108 1.00 91.81 361 SER A N 1
ATOM 2572 C CA . SER A 1 361 ? -25.781 -25.361 -24.708 1.00 91.81 361 SER A CA 1
ATOM 2573 C C . SER A 1 361 ? -26.234 -26.583 -23.917 1.00 91.81 361 SER A C 1
ATOM 2575 O O . SER A 1 361 ? -27.389 -26.999 -24.070 1.00 91.81 361 SER A O 1
ATOM 2577 N N . ARG A 1 362 ? -25.344 -27.218 -23.160 1.00 91.75 362 ARG A N 1
ATOM 2578 C CA . ARG A 1 362 ? -25.685 -28.357 -22.302 1.00 91.75 362 ARG A CA 1
ATOM 2579 C C . ARG A 1 362 ? -26.275 -27.871 -20.986 1.00 91.75 362 ARG A C 1
ATOM 2581 O O . ARG A 1 362 ? -27.319 -28.394 -20.598 1.00 91.75 362 ARG A O 1
ATOM 2588 N N . ALA A 1 363 ? -25.660 -26.851 -20.395 1.00 89.62 363 ALA A N 1
ATOM 2589 C CA . ALA A 1 363 ? -26.078 -26.212 -19.159 1.00 89.62 363 ALA A CA 1
ATOM 2590 C C . ALA A 1 363 ? -27.527 -25.712 -19.249 1.00 89.62 363 ALA A C 1
ATOM 2592 O O . ALA A 1 363 ? -28.355 -26.192 -18.486 1.00 89.62 363 ALA A O 1
ATOM 2593 N N . ALA A 1 364 ? -27.882 -24.965 -20.302 1.00 89.50 364 ALA A N 1
ATOM 2594 C CA . ALA A 1 364 ? -29.252 -24.502 -20.584 1.00 89.50 364 ALA A CA 1
ATOM 2595 C C . ALA A 1 364 ? -30.287 -25.623 -20.868 1.00 89.50 364 ALA A C 1
ATOM 2597 O O . ALA A 1 364 ? -31.450 -25.365 -21.173 1.00 89.50 364 ALA A O 1
ATOM 2598 N N . ASN A 1 365 ? -29.876 -26.898 -20.872 1.00 87.81 365 ASN A N 1
ATOM 2599 C CA . ASN A 1 365 ? -30.776 -28.059 -20.912 1.00 87.81 365 ASN A CA 1
ATOM 2600 C C . ASN A 1 365 ? -30.742 -28.870 -19.600 1.00 87.81 365 ASN A C 1
ATOM 2602 O O . ASN A 1 365 ? -31.228 -30.005 -19.578 1.00 87.81 365 ASN A O 1
ATOM 2606 N N . GLY A 1 366 ? -30.118 -28.355 -18.538 1.00 84.75 366 GLY A N 1
ATOM 2607 C CA . GLY A 1 366 ? -29.874 -29.080 -17.290 1.00 84.75 366 GLY A CA 1
ATOM 2608 C C . GLY A 1 366 ? -28.927 -30.278 -17.439 1.00 84.75 366 GLY A C 1
ATOM 2609 O O . GLY A 1 366 ? -29.044 -31.256 -16.698 1.00 84.75 366 GLY A O 1
ATOM 2610 N N . LEU A 1 367 ? -28.025 -30.266 -18.429 1.00 86.69 367 LEU A N 1
ATOM 2611 C CA . LEU A 1 367 ? -27.074 -31.353 -18.679 1.00 86.69 367 LEU A CA 1
ATOM 2612 C C . LEU A 1 367 ? -25.671 -30.955 -18.207 1.00 86.69 367 LEU A C 1
ATOM 2614 O O . LEU A 1 367 ? -25.131 -29.960 -18.670 1.00 86.69 367 LEU A O 1
ATOM 2618 N N . ALA A 1 368 ? -25.040 -31.796 -17.380 1.00 81.56 368 ALA A N 1
ATOM 2619 C CA . ALA A 1 368 ? -23.628 -31.652 -17.003 1.00 81.56 368 ALA A CA 1
ATOM 2620 C C . ALA A 1 368 ? -22.705 -31.675 -18.241 1.00 81.56 368 ALA A C 1
ATOM 2622 O O . ALA A 1 368 ? -23.119 -32.296 -19.222 1.00 81.56 368 ALA A O 1
ATOM 2623 N N . PRO A 1 369 ? -21.464 -31.137 -18.201 1.00 77.44 369 PRO A N 1
ATOM 2624 C CA . PRO A 1 369 ? -20.918 -30.333 -17.110 1.00 77.44 369 PRO A CA 1
ATOM 2625 C C . PRO A 1 369 ? -21.678 -29.009 -17.008 1.00 77.44 369 PRO A C 1
ATOM 2627 O O . PRO A 1 369 ? -22.195 -28.524 -18.013 1.00 77.44 369 PRO A O 1
ATOM 2630 N N . GLY A 1 370 ? -21.796 -28.498 -15.783 1.00 81.94 370 GLY A N 1
ATOM 2631 C CA . GLY A 1 370 ? -22.305 -27.149 -15.555 1.00 81.94 370 GLY A CA 1
ATOM 2632 C C . GLY A 1 370 ? -21.327 -26.101 -16.082 1.00 81.94 370 GLY A C 1
ATOM 2633 O O . GLY A 1 370 ? -20.239 -26.443 -16.552 1.00 81.94 370 GLY A O 1
ATOM 2634 N N . ILE A 1 371 ? -21.742 -24.844 -16.012 1.00 88.94 371 ILE A N 1
ATOM 2635 C CA . ILE A 1 371 ? -20.884 -23.699 -16.304 1.00 88.94 371 ILE A CA 1
ATOM 2636 C C . ILE A 1 371 ? -19.912 -23.503 -15.137 1.00 88.94 371 ILE A C 1
ATOM 2638 O O . ILE A 1 371 ? -20.304 -23.634 -13.978 1.00 88.94 371 ILE A O 1
ATOM 2642 N N . GLU A 1 372 ? -18.642 -23.247 -15.450 1.00 84.00 372 GLU A N 1
ATOM 2643 C CA . GLU A 1 372 ? -17.657 -22.803 -14.464 1.00 84.00 372 GLU A CA 1
ATOM 2644 C C . GLU A 1 372 ? -17.629 -21.263 -14.449 1.00 84.00 372 GLU A C 1
ATOM 2646 O O . GLU A 1 372 ? -17.628 -20.664 -15.530 1.00 84.00 372 GLU A O 1
ATOM 2651 N N . PRO A 1 373 ? -17.576 -20.611 -13.270 1.00 84.62 373 PRO A N 1
ATOM 2652 C CA . PRO A 1 373 ? -17.537 -19.153 -13.151 1.00 84.62 373 PRO A CA 1
ATOM 2653 C C . PRO A 1 373 ? -16.118 -18.629 -13.433 1.00 84.62 373 PRO A C 1
ATOM 2655 O O . PRO A 1 373 ? -15.414 -18.151 -12.551 1.00 84.62 373 PRO A O 1
ATOM 2658 N N . VAL A 1 374 ? -15.642 -18.827 -14.662 1.00 85.31 374 VAL A N 1
ATOM 2659 C CA . VAL A 1 374 ? -14.271 -18.493 -15.104 1.00 85.31 374 VAL A CA 1
ATOM 2660 C C . VAL A 1 374 ? -14.250 -17.419 -16.189 1.00 85.31 374 VAL A C 1
ATOM 2662 O O . VAL A 1 374 ? -13.191 -17.109 -16.740 1.00 85.31 374 VAL A O 1
ATOM 2665 N N . CYS A 1 375 ? -15.416 -16.864 -16.520 1.00 89.56 375 CYS A N 1
ATOM 2666 C CA . CYS A 1 375 ? -15.522 -15.768 -17.463 1.00 89.56 375 CYS A CA 1
ATOM 2667 C C . CYS A 1 375 ? -14.927 -14.489 -16.851 1.00 89.56 375 CYS A C 1
ATOM 2669 O O . CYS A 1 375 ? -14.938 -14.340 -15.631 1.00 89.56 375 CYS A O 1
ATOM 2671 N N . PRO A 1 376 ? -14.423 -13.551 -17.673 1.00 85.81 376 PRO A N 1
ATOM 2672 C CA . PRO A 1 376 ? -13.918 -12.267 -17.193 1.00 85.81 376 PRO A CA 1
ATOM 2673 C C . PRO A 1 376 ? -14.832 -11.536 -16.202 1.00 85.81 376 PRO A C 1
ATOM 2675 O O . PRO A 1 376 ? -14.311 -10.979 -15.249 1.00 85.81 376 PRO A O 1
ATOM 2678 N N . ALA A 1 377 ? -16.155 -11.587 -16.396 1.00 87.50 377 ALA A N 1
ATOM 2679 C CA . ALA A 1 377 ? -17.121 -10.943 -15.499 1.00 87.50 377 ALA A CA 1
ATOM 2680 C C . ALA A 1 377 ? -17.246 -11.623 -14.116 1.00 87.50 377 ALA A C 1
ATOM 2682 O O . ALA A 1 377 ? -17.651 -10.987 -13.159 1.00 87.50 377 ALA A O 1
ATOM 2683 N N . ALA A 1 378 ? -16.894 -12.908 -13.987 1.00 84.56 378 ALA A N 1
ATOM 2684 C CA . ALA A 1 378 ? -16.901 -13.636 -12.709 1.00 84.56 378 ALA A CA 1
ATOM 2685 C C . ALA A 1 378 ? -15.505 -13.766 -12.082 1.00 84.56 378 ALA A C 1
ATOM 2687 O O . ALA A 1 378 ? -15.342 -14.339 -11.002 1.00 84.56 378 ALA A O 1
ATOM 2688 N N . ALA A 1 379 ? -14.466 -13.323 -12.791 1.00 71.31 379 ALA A N 1
ATOM 2689 C CA . ALA A 1 379 ? -13.097 -13.541 -12.375 1.00 71.31 379 ALA A CA 1
ATOM 2690 C C . ALA A 1 379 ? -12.716 -12.542 -11.281 1.00 71.31 379 ALA A C 1
ATOM 2692 O O . ALA A 1 379 ? -12.519 -11.359 -11.547 1.00 71.31 379 ALA A O 1
ATOM 2693 N N . LEU A 1 380 ? -12.504 -13.048 -10.066 1.00 62.53 380 LEU A N 1
ATOM 2694 C CA . LEU A 1 380 ? -11.782 -12.298 -9.042 1.00 62.53 380 LEU A CA 1
ATOM 2695 C C . LEU A 1 380 ? -10.414 -11.856 -9.591 1.00 62.53 380 LEU A C 1
ATOM 2697 O O . LEU A 1 380 ? -9.786 -12.617 -10.346 1.00 62.53 380 LEU A O 1
ATOM 2701 N N . PRO A 1 381 ? -9.898 -10.678 -9.188 1.00 55.41 381 PRO A N 1
ATOM 2702 C CA . PRO A 1 381 ? -8.537 -10.290 -9.512 1.00 55.41 381 PRO A CA 1
ATOM 2703 C C . PRO A 1 381 ? -7.594 -11.437 -9.144 1.00 55.41 381 PRO A C 1
ATOM 2705 O O . PRO A 1 381 ? -7.555 -11.887 -8.002 1.00 55.41 381 PRO A O 1
ATOM 2708 N N . ALA A 1 382 ? -6.817 -11.922 -10.114 1.00 56.59 382 ALA A N 1
ATOM 2709 C CA . ALA A 1 382 ? -5.916 -13.062 -9.916 1.00 56.59 382 ALA A CA 1
ATOM 2710 C C . ALA A 1 382 ? -4.822 -12.810 -8.853 1.00 56.59 382 ALA A C 1
ATOM 2712 O O . ALA A 1 382 ? -4.051 -13.713 -8.525 1.00 56.59 382 ALA A O 1
ATOM 2713 N N . ASP A 1 383 ? -4.737 -11.579 -8.348 1.00 67.62 383 ASP A N 1
ATOM 2714 C CA . ASP A 1 383 ? -3.785 -11.118 -7.358 1.00 67.62 383 ASP A CA 1
ATOM 2715 C C . ASP A 1 383 ? -4.512 -10.444 -6.175 1.00 67.62 383 ASP A C 1
ATOM 2717 O O . ASP A 1 383 ? -4.942 -9.294 -6.309 1.00 67.62 383 ASP A O 1
ATOM 2721 N N . PRO A 1 384 ? -4.620 -11.116 -5.012 1.00 64.75 384 PRO A N 1
ATOM 2722 C CA . PRO A 1 384 ? -5.299 -10.577 -3.832 1.00 64.75 384 PRO A CA 1
ATOM 2723 C C . PRO A 1 384 ? -4.607 -9.330 -3.258 1.00 64.75 384 PRO A C 1
ATOM 2725 O O . PRO A 1 384 ? -5.227 -8.567 -2.525 1.00 64.75 384 PRO A O 1
ATOM 2728 N N . GLU A 1 385 ? -3.346 -9.056 -3.619 1.00 76.94 385 GLU A N 1
ATOM 2729 C CA . GLU A 1 385 ? -2.671 -7.829 -3.188 1.00 76.94 385 GLU A CA 1
ATOM 2730 C C . GLU A 1 385 ? -3.130 -6.585 -3.968 1.00 76.94 385 GLU A C 1
ATOM 2732 O O . GLU A 1 385 ? -2.855 -5.466 -3.538 1.00 76.94 385 GLU A O 1
ATOM 2737 N N . ALA A 1 386 ? -3.826 -6.745 -5.104 1.00 75.56 386 ALA A N 1
ATOM 2738 C CA . ALA A 1 386 ? -4.197 -5.633 -5.983 1.00 75.56 386 ALA A CA 1
ATOM 2739 C C . ALA A 1 386 ? -5.048 -4.564 -5.307 1.00 75.56 386 ALA A C 1
ATOM 2741 O O . ALA A 1 386 ? -4.797 -3.379 -5.520 1.00 75.56 386 ALA A O 1
ATOM 2742 N N . LEU A 1 387 ? -5.961 -4.979 -4.436 1.00 73.19 387 LEU A N 1
ATOM 2743 C CA . LEU A 1 387 ? -6.849 -4.089 -3.700 1.00 73.19 387 LEU A CA 1
ATOM 2744 C C . LEU A 1 387 ? -6.090 -3.110 -2.787 1.00 73.19 387 LEU A C 1
ATOM 2746 O O . LEU A 1 387 ? -6.453 -1.942 -2.668 1.00 73.19 387 LEU A O 1
ATOM 2750 N N . TRP A 1 388 ? -4.981 -3.553 -2.194 1.00 84.88 388 TRP A N 1
ATOM 2751 C CA . TRP A 1 388 ? -4.151 -2.738 -1.298 1.00 84.88 388 TRP A CA 1
ATOM 2752 C C . TRP A 1 388 ? -3.280 -1.719 -2.040 1.00 84.88 388 TRP A C 1
ATOM 2754 O O . TRP A 1 388 ? -2.670 -0.846 -1.418 1.00 84.88 388 TRP A O 1
ATOM 2764 N N . PHE A 1 389 ? -3.225 -1.815 -3.368 1.00 89.00 389 PHE A N 1
ATOM 2765 C CA . PHE A 1 389 ? -2.512 -0.889 -4.240 1.00 89.00 389 PHE A CA 1
ATOM 2766 C C . PHE A 1 389 ? -3.425 -0.234 -5.279 1.00 89.00 389 PHE A C 1
ATOM 2768 O O . PHE A 1 389 ? -2.919 0.274 -6.282 1.00 89.00 389 PHE A O 1
ATOM 2775 N N . ASP A 1 390 ? -4.741 -0.234 -5.043 1.00 83.44 390 ASP A N 1
ATOM 2776 C CA . ASP A 1 390 ? -5.688 0.519 -5.857 1.00 83.44 390 ASP A CA 1
ATOM 2777 C C . ASP A 1 390 ? -5.251 1.997 -5.892 1.00 83.44 390 ASP A C 1
ATOM 2779 O O . ASP A 1 390 ? -5.099 2.616 -4.825 1.00 83.44 390 ASP A O 1
ATOM 2783 N N . PRO A 1 391 ? -4.983 2.559 -7.088 1.00 80.69 391 PRO A N 1
ATOM 2784 C CA . PRO A 1 391 ? -4.533 3.933 -7.220 1.00 80.69 391 PRO A CA 1
ATOM 2785 C C . PRO A 1 391 ? -5.533 4.938 -6.645 1.00 80.69 391 PRO A C 1
ATOM 2787 O O . PRO A 1 391 ? -5.088 5.995 -6.189 1.00 80.69 391 PRO A O 1
ATOM 2790 N N . ASP A 1 392 ? -6.837 4.646 -6.647 1.00 80.06 392 ASP A N 1
ATOM 2791 C CA . ASP A 1 392 ? -7.912 5.544 -6.202 1.00 80.06 392 ASP A CA 1
ATOM 2792 C C . ASP A 1 392 ? -8.167 5.506 -4.689 1.00 80.06 392 ASP A C 1
ATOM 2794 O O . ASP A 1 392 ? -8.976 6.282 -4.173 1.00 80.06 392 ASP A O 1
ATOM 2798 N N . ARG A 1 393 ? -7.414 4.682 -3.950 1.00 80.88 393 ARG A N 1
ATOM 2799 C CA . ARG A 1 393 ? -7.542 4.551 -2.497 1.00 80.88 393 ARG A CA 1
ATOM 2800 C C . ARG A 1 393 ? -6.428 5.257 -1.731 1.00 80.88 393 ARG A C 1
ATOM 2802 O O . ARG A 1 393 ? -5.236 5.120 -2.017 1.00 80.88 393 ARG A O 1
ATOM 2809 N N . LEU A 1 394 ? -6.842 5.985 -0.696 1.00 85.12 394 LEU A N 1
ATOM 2810 C CA . LEU A 1 394 ? -5.986 6.464 0.383 1.00 85.12 394 LEU A CA 1
ATOM 2811 C C . LEU A 1 394 ? -6.231 5.566 1.593 1.00 85.12 394 LEU A C 1
ATOM 2813 O O . LEU A 1 394 ? -7.287 5.660 2.207 1.00 85.12 394 LEU A O 1
ATOM 2817 N N . LEU A 1 395 ? -5.259 4.719 1.922 1.00 87.00 395 LEU A N 1
ATOM 2818 C CA . LEU A 1 395 ? -5.383 3.786 3.039 1.00 87.00 395 LEU A CA 1
ATOM 2819 C C . LEU A 1 395 ? -5.237 4.503 4.387 1.00 87.00 395 LEU A C 1
ATOM 2821 O O . LEU A 1 395 ? -4.340 5.325 4.554 1.00 87.00 395 LEU A O 1
ATOM 2825 N N . GLU A 1 396 ? -6.033 4.150 5.381 1.00 83.31 396 GLU A N 1
ATOM 2826 C CA . GLU A 1 396 ? -5.851 4.520 6.781 1.00 83.31 396 GLU A CA 1
ATOM 2827 C C . GLU A 1 396 ? -5.084 3.405 7.504 1.00 83.31 396 GLU A C 1
ATOM 2829 O O . GLU A 1 396 ? -5.481 2.237 7.512 1.00 83.31 396 GLU A O 1
ATOM 2834 N N . VAL A 1 397 ? -3.946 3.770 8.098 1.00 90.06 397 VAL A N 1
ATOM 2835 C CA . VAL A 1 397 ? -3.061 2.854 8.824 1.00 90.06 397 VAL A CA 1
ATOM 2836 C C . VAL A 1 397 ? -2.781 3.418 10.210 1.00 90.06 397 VAL A C 1
ATOM 2838 O O . VAL A 1 397 ? -2.102 4.436 10.365 1.00 90.06 397 VAL A O 1
ATOM 2841 N N . GLU A 1 398 ? -3.240 2.726 11.239 1.00 85.19 398 GLU A N 1
ATOM 2842 C CA . GLU A 1 398 ? -2.943 3.057 12.627 1.00 85.19 398 GLU A CA 1
ATOM 2843 C C . GLU A 1 398 ? -1.900 2.087 13.168 1.00 85.19 398 GLU A C 1
ATOM 2845 O O . GLU A 1 398 ? -2.014 0.876 13.018 1.00 85.19 398 GLU A O 1
ATOM 2850 N N . VAL A 1 399 ? -0.857 2.619 13.795 1.00 88.31 399 VAL A N 1
ATOM 2851 C CA . VAL A 1 399 ? 0.222 1.837 14.398 1.00 88.31 399 VAL A CA 1
ATOM 2852 C C . VAL A 1 399 ? 0.283 2.182 15.870 1.00 88.31 399 VAL A C 1
ATOM 2854 O O . VAL A 1 399 ? 0.513 3.339 16.208 1.00 88.31 399 VAL A O 1
ATOM 2857 N N . THR A 1 400 ? 0.176 1.197 16.750 1.00 81.75 400 THR A N 1
ATOM 2858 C CA . THR A 1 400 ? 0.407 1.378 18.183 1.00 81.75 400 THR A CA 1
ATOM 2859 C C . THR A 1 400 ? 1.663 0.651 18.626 1.00 81.75 400 THR A C 1
ATOM 2861 O O . THR A 1 400 ? 1.816 -0.542 18.389 1.00 81.75 400 THR A O 1
ATOM 2864 N N . MET A 1 401 ? 2.570 1.357 19.303 1.00 86.62 401 MET A N 1
ATOM 2865 C CA . MET A 1 401 ? 3.802 0.762 19.827 1.00 86.62 401 MET A CA 1
ATOM 2866 C C . MET A 1 401 ? 4.325 1.487 21.070 1.00 86.62 401 MET A C 1
ATOM 2868 O O . MET A 1 401 ? 3.927 2.609 21.388 1.00 86.62 401 MET A O 1
ATOM 2872 N N . GLN A 1 402 ? 5.266 0.868 21.785 1.00 83.12 402 GLN A N 1
ATOM 2873 C CA . GLN A 1 402 ? 5.920 1.514 22.925 1.00 83.12 402 GLN A CA 1
ATOM 2874 C C . GLN A 1 402 ? 6.709 2.746 22.468 1.00 83.12 402 GLN A C 1
ATOM 2876 O O . GLN A 1 402 ? 7.438 2.704 21.477 1.00 83.12 402 GLN A O 1
ATOM 2881 N N . LYS A 1 403 ? 6.635 3.849 23.218 1.00 84.44 403 LYS A N 1
ATOM 2882 C CA . LYS A 1 403 ? 7.406 5.059 22.908 1.00 84.44 403 LYS A CA 1
ATOM 2883 C C . LYS A 1 403 ? 8.897 4.808 22.934 1.00 84.44 403 LYS A C 1
ATOM 2885 O O . LYS A 1 403 ? 9.602 5.350 22.091 1.00 84.44 403 LYS A O 1
ATOM 2890 N N . ALA A 1 404 ? 9.380 4.015 23.888 1.00 87.19 404 ALA A N 1
ATOM 2891 C CA . ALA A 1 404 ? 10.795 3.669 23.954 1.00 87.19 404 ALA A CA 1
ATOM 2892 C C . ALA A 1 404 ? 11.259 2.999 22.649 1.00 87.19 404 ALA A C 1
ATOM 2894 O O . ALA A 1 404 ? 12.320 3.345 22.132 1.00 87.19 404 ALA A O 1
ATOM 2895 N N . ASP A 1 405 ? 10.423 2.126 22.085 1.00 93.06 405 ASP A N 1
ATOM 2896 C CA . ASP A 1 405 ? 10.686 1.443 20.822 1.00 93.06 405 ASP A CA 1
ATOM 2897 C C . ASP A 1 405 ? 10.565 2.397 19.633 1.00 93.06 405 ASP A C 1
ATOM 2899 O O . ASP A 1 405 ? 11.453 2.423 18.785 1.00 93.06 405 ASP A O 1
ATOM 2903 N N . TRP A 1 406 ? 9.544 3.260 19.597 1.00 91.81 406 TRP A N 1
ATOM 2904 C CA . TRP A 1 406 ? 9.415 4.297 18.568 1.00 91.81 406 TRP A CA 1
ATOM 2905 C C . TRP A 1 406 ? 10.618 5.248 18.559 1.00 91.81 406 TRP A C 1
ATOM 2907 O O . TRP A 1 406 ? 11.197 5.527 17.507 1.00 91.81 406 TRP A O 1
ATOM 2917 N N . ASP A 1 407 ? 11.027 5.728 19.736 1.00 92.06 407 ASP A N 1
ATOM 2918 C CA . ASP A 1 407 ? 12.172 6.618 19.907 1.00 92.06 407 ASP A CA 1
ATOM 2919 C C . ASP A 1 407 ? 13.485 5.931 19.536 1.00 92.06 407 ASP A C 1
ATOM 2921 O O . ASP A 1 407 ? 14.326 6.563 18.895 1.00 92.06 407 ASP A O 1
ATOM 2925 N N . ALA A 1 408 ? 13.655 4.651 19.877 1.00 94.31 408 ALA A N 1
ATOM 2926 C CA . ALA A 1 408 ? 14.816 3.865 19.474 1.00 94.31 408 ALA A CA 1
ATOM 2927 C C . ALA A 1 408 ? 14.838 3.625 17.958 1.00 94.31 408 ALA A C 1
ATOM 2929 O O . ALA A 1 408 ? 15.859 3.859 17.311 1.00 94.31 408 ALA A O 1
ATOM 2930 N N . MET A 1 409 ? 13.714 3.210 17.374 1.00 95.19 409 MET A N 1
ATOM 2931 C CA . MET A 1 409 ? 13.578 2.891 15.956 1.00 95.19 409 MET A CA 1
ATOM 2932 C C . MET A 1 409 ? 13.812 4.120 15.072 1.00 95.19 409 MET A C 1
ATOM 2934 O O . MET A 1 409 ? 14.597 4.073 14.120 1.00 95.19 409 MET A O 1
ATOM 2938 N N . ARG A 1 410 ? 13.155 5.250 15.365 1.00 92.06 410 ARG A N 1
ATOM 2939 C CA . ARG A 1 410 ? 13.174 6.426 14.476 1.00 92.06 410 ARG A CA 1
ATOM 2940 C C . ARG A 1 410 ? 14.552 7.081 14.368 1.00 92.06 410 ARG A C 1
ATOM 2942 O O . ARG A 1 410 ? 14.830 7.734 13.359 1.00 92.06 410 ARG A O 1
ATOM 2949 N N . VAL A 1 411 ? 15.430 6.885 15.354 1.00 92.56 411 VAL A N 1
ATOM 2950 C CA . VAL A 1 411 ? 16.811 7.401 15.336 1.00 92.56 411 VAL A CA 1
ATOM 2951 C C . VAL A 1 411 ? 17.824 6.427 14.734 1.00 92.56 411 VAL A C 1
ATOM 2953 O O . VAL A 1 411 ? 18.961 6.831 14.508 1.00 92.56 411 VAL A O 1
ATOM 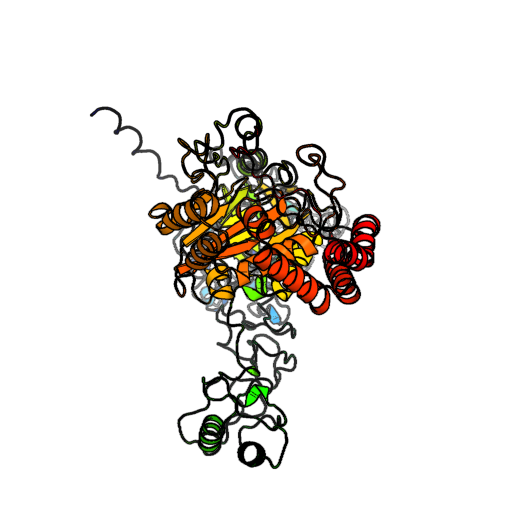2956 N N . GLN A 1 412 ? 17.441 5.182 14.421 1.00 93.50 412 GLN A N 1
ATOM 2957 C CA . GLN A 1 412 ? 18.323 4.270 13.689 1.00 93.50 412 GLN A CA 1
ATOM 2958 C C . GLN A 1 412 ? 18.696 4.885 12.335 1.00 93.50 412 GLN A C 1
ATOM 2960 O O . GLN A 1 412 ? 17.845 5.385 11.592 1.00 93.50 412 GLN A O 1
ATOM 2965 N N . GLU A 1 413 ? 19.978 4.867 11.994 1.00 88.38 413 GLU A N 1
ATOM 2966 C CA . GLU A 1 413 ? 20.479 5.415 10.738 1.00 88.38 413 GLU A CA 1
ATOM 2967 C C . GLU A 1 413 ? 21.721 4.666 10.274 1.00 88.38 413 GLU A C 1
ATOM 2969 O O . GLU A 1 413 ? 22.508 4.156 11.077 1.00 88.38 413 GLU A O 1
ATOM 2974 N N . ARG A 1 414 ? 21.904 4.595 8.952 1.00 84.00 414 ARG A N 1
ATOM 2975 C CA . ARG A 1 414 ? 23.153 4.088 8.388 1.00 84.00 414 ARG A CA 1
ATOM 2976 C C . ARG A 1 414 ? 24.256 5.099 8.669 1.00 84.00 414 ARG A C 1
ATOM 2978 O O . ARG A 1 414 ? 24.075 6.295 8.458 1.00 84.00 414 ARG A O 1
ATOM 2985 N N . ASN A 1 415 ? 25.417 4.619 9.108 1.00 77.94 415 ASN A N 1
ATOM 2986 C CA . ASN A 1 415 ? 26.575 5.479 9.317 1.00 77.94 415 ASN A CA 1
ATOM 2987 C C . ASN A 1 415 ? 27.119 5.951 7.960 1.00 77.94 415 ASN A C 1
ATOM 2989 O O . ASN A 1 415 ? 27.929 5.273 7.328 1.00 77.94 415 ASN A O 1
ATOM 2993 N N . LEU A 1 416 ? 26.681 7.134 7.533 1.00 73.94 416 LEU A N 1
ATOM 2994 C CA . LEU A 1 416 ? 27.067 7.712 6.251 1.00 73.94 416 LEU A CA 1
ATOM 2995 C C . LEU A 1 416 ? 28.577 7.989 6.178 1.00 73.94 416 LEU A C 1
ATOM 2997 O O . LEU A 1 416 ? 29.166 7.842 5.119 1.00 73.94 416 LEU A O 1
ATOM 3001 N N . TYR A 1 417 ? 29.255 8.297 7.288 1.00 67.56 417 TYR A N 1
ATOM 3002 C CA . TYR A 1 417 ? 30.717 8.439 7.279 1.00 67.56 417 TYR A CA 1
ATOM 3003 C C . TYR A 1 417 ? 31.412 7.115 6.924 1.00 67.56 417 TYR A C 1
ATOM 3005 O O . TYR A 1 417 ? 32.343 7.099 6.121 1.00 67.56 417 TYR A O 1
ATOM 3013 N N . ALA A 1 418 ? 30.941 5.994 7.478 1.00 64.81 418 ALA A N 1
ATOM 3014 C CA . ALA A 1 418 ? 31.458 4.676 7.123 1.00 64.81 418 ALA A CA 1
ATOM 3015 C C . ALA A 1 418 ? 31.188 4.346 5.647 1.00 64.81 418 ALA A C 1
ATOM 3017 O O . ALA A 1 418 ? 32.087 3.849 4.979 1.00 64.81 418 ALA A O 1
ATOM 3018 N N . VAL A 1 419 ? 29.996 4.682 5.144 1.00 67.94 419 VAL A N 1
ATOM 3019 C CA . VAL A 1 419 ? 29.597 4.475 3.743 1.00 67.94 419 VAL A CA 1
ATOM 3020 C C . VAL A 1 419 ? 30.422 5.336 2.771 1.00 67.94 419 VAL A C 1
ATOM 3022 O O . VAL A 1 419 ? 30.959 4.809 1.808 1.00 67.94 419 VAL A O 1
ATOM 3025 N N . PHE A 1 420 ? 30.567 6.640 3.016 1.00 66.19 420 PHE A N 1
ATOM 3026 C CA . PHE A 1 420 ? 31.142 7.589 2.050 1.00 66.19 420 PHE A CA 1
ATOM 3027 C C . PHE A 1 420 ? 32.659 7.818 2.196 1.00 66.19 420 PHE A C 1
ATOM 3029 O O . PHE A 1 420 ? 33.290 8.260 1.242 1.00 66.19 420 PHE A O 1
ATOM 3036 N N . LEU A 1 421 ? 33.264 7.571 3.368 1.00 58.44 421 LEU A N 1
ATOM 3037 C CA . LEU A 1 421 ? 34.665 7.948 3.647 1.00 58.44 421 LEU A CA 1
ATOM 3038 C C . LEU A 1 421 ? 35.568 6.794 4.108 1.00 58.44 421 LEU A C 1
ATOM 3040 O O . LEU A 1 421 ? 36.778 6.993 4.205 1.00 58.44 421 LEU A O 1
ATOM 3044 N N . ASN A 1 422 ? 35.026 5.604 4.396 1.00 52.91 422 ASN A N 1
ATOM 3045 C CA . ASN A 1 422 ? 35.815 4.471 4.904 1.00 52.91 422 ASN A CA 1
ATOM 3046 C C . ASN A 1 422 ? 35.533 3.126 4.211 1.00 52.91 422 ASN A C 1
ATOM 3048 O O . ASN A 1 422 ? 35.914 2.077 4.731 1.00 52.91 422 ASN A O 1
ATOM 3052 N N . LEU A 1 423 ? 34.887 3.119 3.045 1.00 59.25 423 LEU A N 1
ATOM 3053 C CA . LEU A 1 423 ? 34.711 1.887 2.286 1.00 59.25 423 LEU A CA 1
ATOM 3054 C C . LEU A 1 423 ? 35.876 1.699 1.327 1.00 59.25 423 LEU A C 1
ATOM 3056 O O . LEU A 1 423 ? 36.108 2.503 0.431 1.00 59.25 423 LEU A O 1
ATOM 3060 N N . SER A 1 424 ? 36.570 0.579 1.492 1.00 63.69 424 SER A N 1
ATOM 3061 C CA . SER A 1 424 ? 37.479 0.002 0.508 1.00 63.69 424 SER A CA 1
ATOM 3062 C C . SER A 1 424 ? 36.682 -0.440 -0.730 1.00 63.69 424 SER A C 1
ATOM 3064 O O . SER A 1 424 ? 36.603 -1.625 -1.014 1.00 63.69 424 SER A O 1
ATOM 3066 N N . CYS A 1 425 ? 35.997 0.490 -1.405 1.00 69.62 425 CYS A N 1
ATOM 3067 C CA . CYS A 1 425 ? 35.114 0.259 -2.549 1.00 69.62 425 CYS A CA 1
AT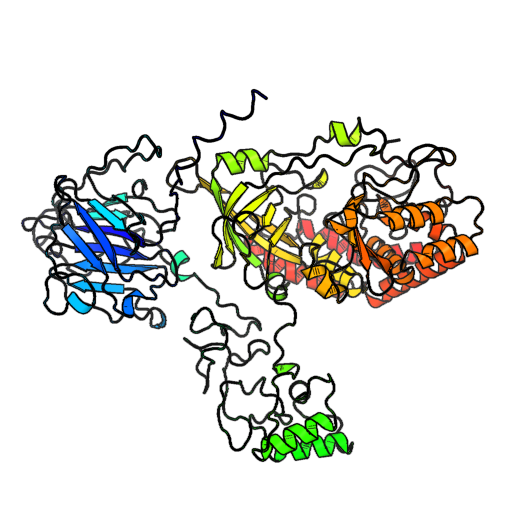OM 3068 C C . CYS A 1 425 ? 34.184 -0.939 -2.338 1.00 69.62 425 CYS A C 1
ATOM 3070 O O . CYS A 1 425 ? 34.267 -1.916 -3.070 1.00 69.62 425 CYS A O 1
ATOM 3072 N N . GLY A 1 426 ? 33.362 -0.911 -1.284 1.00 68.25 426 GLY A N 1
ATOM 3073 C CA . GLY A 1 426 ? 32.386 -1.971 -1.008 1.00 68.25 426 GLY A CA 1
ATOM 3074 C C . GLY A 1 426 ? 32.984 -3.355 -0.729 1.00 68.25 426 GLY A C 1
ATOM 3075 O O . GLY A 1 426 ? 32.356 -4.349 -1.059 1.00 68.25 426 GLY A O 1
ATOM 3076 N N . ASP A 1 427 ? 34.183 -3.450 -0.140 1.00 71.69 427 ASP A N 1
ATOM 3077 C CA . ASP A 1 427 ? 34.794 -4.736 0.254 1.00 71.69 427 ASP A CA 1
ATOM 3078 C C . ASP A 1 427 ? 33.957 -5.576 1.220 1.00 71.69 427 ASP A C 1
ATOM 3080 O O . ASP A 1 427 ? 34.133 -6.789 1.307 1.00 71.69 427 ASP A O 1
ATOM 3084 N N . THR A 1 428 ? 33.050 -4.944 1.950 1.00 71.75 428 THR A N 1
ATOM 3085 C CA . THR A 1 428 ? 32.106 -5.601 2.846 1.00 71.75 428 THR A CA 1
ATOM 3086 C C . THR A 1 428 ? 30.704 -5.102 2.532 1.00 71.75 428 THR A C 1
ATOM 3088 O O . THR A 1 428 ? 30.572 -3.918 2.206 1.00 71.75 428 THR A O 1
ATOM 3091 N N . PRO A 1 429 ? 29.669 -5.945 2.695 1.00 73.25 429 PRO A N 1
ATOM 3092 C CA . PRO A 1 429 ? 28.286 -5.504 2.586 1.00 73.25 429 PRO A CA 1
ATOM 3093 C C . PRO A 1 429 ? 28.006 -4.275 3.447 1.00 73.25 429 PRO A C 1
ATOM 3095 O O . PRO A 1 429 ? 28.577 -4.121 4.534 1.00 73.25 429 PRO A O 1
ATOM 3098 N N . PHE A 1 430 ? 27.121 -3.403 2.967 1.00 73.75 430 PHE A N 1
ATOM 3099 C CA . PHE A 1 430 ? 26.670 -2.262 3.755 1.00 73.75 430 PHE A CA 1
ATOM 3100 C C . PHE A 1 430 ? 25.981 -2.774 5.027 1.00 73.75 430 PHE A C 1
ATOM 3102 O O . PHE A 1 430 ? 25.057 -3.580 4.924 1.00 73.75 430 PHE A O 1
ATOM 3109 N N . PRO A 1 431 ? 26.394 -2.329 6.227 1.00 75.31 431 PRO A N 1
ATOM 3110 C CA . PRO A 1 431 ? 25.702 -2.715 7.448 1.00 75.31 431 PRO A CA 1
ATOM 3111 C C . PRO A 1 431 ? 24.232 -2.284 7.397 1.00 75.31 431 PRO A C 1
ATOM 3113 O O . PRO A 1 431 ? 23.940 -1.132 7.057 1.00 75.31 431 PRO A O 1
ATOM 3116 N N . ASP A 1 432 ? 23.324 -3.184 7.774 1.00 82.38 432 ASP A N 1
ATOM 3117 C CA . ASP A 1 432 ? 21.922 -2.849 8.017 1.00 82.38 432 ASP A CA 1
ATOM 3118 C C . ASP A 1 432 ? 21.720 -2.561 9.517 1.00 82.38 432 ASP A C 1
ATOM 3120 O O . ASP A 1 432 ? 21.818 -3.478 10.335 1.00 82.38 432 ASP A O 1
ATOM 3124 N N . PRO A 1 433 ? 21.515 -1.294 9.920 1.00 87.75 433 PRO A N 1
ATOM 3125 C CA . PRO A 1 433 ? 21.306 -0.928 11.316 1.00 87.75 433 PRO A CA 1
ATOM 3126 C C . PRO A 1 433 ? 19.843 -1.070 11.753 1.00 87.75 433 PRO A C 1
ATOM 3128 O O . PRO A 1 433 ? 19.539 -0.769 12.907 1.00 87.75 433 PRO A O 1
ATOM 3131 N N . TYR A 1 434 ? 18.933 -1.421 10.840 1.00 93.06 434 TYR A N 1
ATOM 3132 C CA . TYR A 1 434 ? 17.501 -1.392 11.100 1.00 93.06 434 TYR A CA 1
ATOM 3133 C C . TYR A 1 434 ? 17.029 -2.705 11.718 1.00 93.06 434 TYR A C 1
ATOM 3135 O O . TYR A 1 434 ? 17.258 -3.778 11.167 1.00 93.06 434 TYR A O 1
ATOM 3143 N N . THR A 1 435 ? 16.331 -2.616 12.847 1.00 95.81 435 THR A N 1
ATOM 3144 C CA . THR A 1 435 ? 15.757 -3.776 13.545 1.00 95.81 435 THR A CA 1
ATOM 3145 C C . THR A 1 435 ? 14.239 -3.689 13.584 1.00 95.81 435 THR A C 1
ATOM 3147 O O . THR A 1 435 ? 13.687 -2.588 13.559 1.00 95.81 435 THR A O 1
ATOM 3150 N N . PHE A 1 436 ? 13.576 -4.842 13.662 1.00 96.50 436 PHE A N 1
ATOM 3151 C CA . PHE A 1 436 ? 12.143 -4.912 13.927 1.00 96.50 436 PHE A CA 1
ATOM 3152 C C . PHE A 1 436 ? 11.830 -4.660 15.405 1.00 96.50 436 PHE A C 1
ATOM 3154 O O . PHE A 1 436 ? 12.605 -5.024 16.291 1.00 96.50 436 PHE A O 1
ATOM 3161 N N . PHE A 1 437 ? 10.692 -4.017 15.631 1.00 95.94 437 PHE A N 1
ATOM 3162 C CA . PHE A 1 437 ? 10.064 -3.736 16.915 1.00 95.94 437 PHE A CA 1
ATOM 3163 C C . PHE A 1 437 ? 8.609 -4.201 16.853 1.00 95.94 437 PHE A C 1
ATOM 3165 O O . PHE A 1 437 ? 8.053 -4.335 15.765 1.00 95.94 437 PHE A O 1
ATOM 3172 N N . HIS A 1 438 ? 8.007 -4.434 18.013 1.00 89.31 438 HIS A N 1
ATOM 3173 C CA . HIS A 1 438 ? 6.625 -4.891 18.128 1.00 89.31 438 HIS A CA 1
ATOM 3174 C C . HIS A 1 438 ? 5.652 -3.713 17.991 1.00 89.31 438 HIS A C 1
ATOM 3176 O O . HIS A 1 438 ? 5.865 -2.656 18.598 1.00 89.31 438 HIS A O 1
ATOM 3182 N N . ALA A 1 439 ? 4.588 -3.898 17.217 1.00 85.75 439 ALA A N 1
ATOM 3183 C CA . ALA A 1 439 ? 3.477 -2.962 17.116 1.00 85.75 439 ALA A CA 1
ATOM 3184 C C . ALA A 1 439 ? 2.158 -3.695 16.864 1.00 85.75 439 ALA A C 1
ATOM 3186 O O . ALA A 1 439 ? 2.142 -4.719 16.194 1.00 85.75 439 ALA A O 1
ATOM 3187 N N . ASP A 1 440 ? 1.053 -3.124 17.325 1.00 82.19 440 ASP A N 1
ATOM 3188 C CA . ASP A 1 440 ? -0.275 -3.486 16.831 1.00 82.19 440 ASP A CA 1
ATOM 3189 C C . ASP A 1 440 ? -0.627 -2.546 15.679 1.00 82.19 440 ASP A C 1
ATOM 3191 O O . ASP A 1 440 ? -0.360 -1.343 15.750 1.00 82.19 440 ASP A O 1
ATOM 3195 N N . VAL A 1 441 ? -1.190 -3.086 14.603 1.00 84.81 441 VAL A N 1
ATOM 3196 C CA . VAL A 1 441 ? -1.506 -2.329 13.390 1.00 84.81 441 VAL A CA 1
ATOM 3197 C C . VAL A 1 441 ? -2.976 -2.503 13.052 1.00 84.81 441 VAL A C 1
ATOM 3199 O O . VAL A 1 441 ? -3.497 -3.607 13.120 1.00 84.81 441 VAL A O 1
ATOM 3202 N N . VAL A 1 442 ? -3.636 -1.425 12.649 1.00 79.38 442 VAL A N 1
ATOM 3203 C CA . VAL A 1 442 ? -4.963 -1.465 12.034 1.00 79.38 442 VAL A CA 1
ATOM 3204 C C . VAL A 1 442 ? -4.836 -0.890 10.630 1.00 79.38 442 VAL A C 1
ATOM 3206 O O . VAL A 1 442 ? -4.328 0.218 10.474 1.00 79.38 442 VAL A O 1
ATOM 3209 N N . VAL A 1 443 ? -5.258 -1.635 9.611 1.00 80.94 443 VAL A N 1
ATOM 3210 C CA . VAL A 1 443 ? -5.283 -1.169 8.214 1.00 80.94 443 VAL A CA 1
ATOM 3211 C C . VAL A 1 443 ? -6.727 -1.199 7.742 1.00 80.94 443 VAL A C 1
ATOM 3213 O O . VAL A 1 443 ? -7.332 -2.263 7.764 1.00 80.94 443 VAL A O 1
ATOM 3216 N N . GLU A 1 444 ? -7.299 -0.060 7.350 1.00 74.88 444 GLU A N 1
ATOM 3217 C CA . GLU A 1 444 ? -8.708 0.019 6.912 1.00 74.88 444 GLU A CA 1
ATOM 3218 C C . GLU A 1 444 ? -9.700 -0.584 7.937 1.00 74.88 444 GLU A C 1
ATOM 3220 O O . GLU A 1 444 ? -10.700 -1.206 7.589 1.00 74.88 444 GLU A O 1
ATOM 3225 N N . GLY A 1 445 ? -9.402 -0.445 9.233 1.00 61.34 445 GLY A N 1
ATOM 3226 C CA . GLY A 1 445 ? -10.198 -1.033 10.317 1.00 61.34 445 GLY A CA 1
ATOM 3227 C C . GLY A 1 445 ? -9.892 -2.504 10.633 1.00 61.34 445 GLY A C 1
ATOM 3228 O O . GLY A 1 445 ? -10.383 -2.996 11.645 1.00 61.34 445 GLY A O 1
ATOM 3229 N N . GLN A 1 446 ? -9.054 -3.187 9.844 1.00 64.62 446 GLN A N 1
ATOM 3230 C CA . GLN A 1 446 ? -8.650 -4.581 10.064 1.00 64.62 446 GLN A CA 1
ATOM 3231 C C . GLN A 1 446 ? -7.476 -4.672 11.056 1.00 64.62 446 GLN A C 1
ATOM 3233 O O . GLN A 1 446 ? -6.375 -4.206 10.735 1.00 64.62 446 GLN A O 1
ATOM 3238 N N . PRO A 1 447 ? -7.664 -5.253 12.258 1.00 69.44 447 PRO A N 1
ATOM 3239 C CA . PRO A 1 447 ? -6.624 -5.311 13.276 1.00 69.44 447 PRO A CA 1
ATOM 3240 C C . PRO A 1 447 ? -5.652 -6.482 13.066 1.00 69.44 447 PRO A C 1
ATOM 3242 O O . PRO A 1 447 ? -6.039 -7.629 12.851 1.00 69.44 447 PRO A O 1
ATOM 3245 N N . LEU A 1 448 ? -4.364 -6.199 13.232 1.00 73.62 448 LEU A N 1
ATOM 3246 C CA . LEU A 1 448 ? -3.243 -7.132 13.184 1.00 73.62 448 LEU A CA 1
ATOM 3247 C C . LEU A 1 448 ? -2.408 -6.940 14.452 1.00 73.62 448 LEU A C 1
ATOM 3249 O O . LEU A 1 448 ? -1.796 -5.891 14.662 1.00 73.62 448 LEU A O 1
ATOM 3253 N N . ALA A 1 449 ? -2.402 -7.953 15.314 1.00 73.88 449 ALA A N 1
ATOM 3254 C CA . ALA A 1 449 ? -1.647 -7.918 16.561 1.00 73.88 449 ALA A CA 1
ATOM 3255 C C . ALA A 1 449 ? -0.199 -8.377 16.352 1.00 73.88 449 ALA A C 1
ATOM 3257 O O . ALA A 1 449 ? 0.045 -9.327 15.603 1.00 73.88 449 ALA A O 1
ATOM 3258 N N . ASP A 1 450 ? 0.726 -7.765 17.093 1.00 77.44 450 ASP A N 1
ATOM 3259 C CA . ASP A 1 450 ? 2.141 -8.160 17.159 1.00 77.44 450 ASP A CA 1
ATOM 3260 C C . ASP A 1 450 ? 2.860 -8.191 15.788 1.00 77.44 450 ASP A C 1
ATOM 3262 O O . ASP A 1 450 ? 3.575 -9.128 15.425 1.00 77.44 450 ASP A O 1
ATOM 3266 N N . VAL A 1 451 ? 2.665 -7.129 15.009 1.00 90.50 451 VAL A N 1
ATOM 3267 C CA . VAL A 1 451 ? 3.317 -6.871 13.722 1.00 90.50 451 VAL A CA 1
ATOM 3268 C C . VAL A 1 451 ? 4.758 -6.401 13.925 1.00 90.50 451 VAL A C 1
ATOM 3270 O O . VAL A 1 451 ? 5.064 -5.584 14.798 1.00 90.50 451 VAL A O 1
ATOM 3273 N N . GLY A 1 452 ? 5.659 -6.853 13.051 1.00 95.44 452 GLY A N 1
ATOM 3274 C CA . GLY A 1 452 ? 7.010 -6.315 12.967 1.00 95.44 452 GLY A CA 1
ATOM 3275 C C . GLY A 1 452 ? 7.030 -4.952 12.289 1.00 95.44 452 GLY A C 1
ATOM 3276 O O . GLY A 1 452 ? 6.881 -4.860 11.073 1.00 95.44 452 GLY A O 1
ATOM 3277 N N . ILE A 1 453 ? 7.309 -3.885 13.036 1.00 97.75 453 ILE A N 1
ATOM 3278 C CA . ILE A 1 453 ? 7.583 -2.556 12.478 1.00 97.75 453 ILE A CA 1
ATOM 3279 C C . ILE A 1 453 ? 9.082 -2.261 12.485 1.00 97.75 453 ILE A C 1
ATOM 3281 O O . ILE A 1 453 ? 9.780 -2.490 13.471 1.00 97.75 453 ILE A O 1
ATOM 3285 N N . ARG A 1 454 ? 9.606 -1.707 11.390 1.00 96.75 454 ARG A N 1
ATOM 3286 C CA . ARG A 1 454 ? 10.976 -1.177 11.361 1.00 96.75 454 ARG A CA 1
ATOM 3287 C C . ARG A 1 454 ? 11.112 0.075 10.521 1.00 96.75 454 ARG A C 1
ATOM 3289 O O . ARG A 1 454 ? 10.385 0.286 9.549 1.00 96.75 454 ARG A O 1
ATOM 3296 N N . LYS A 1 455 ? 12.156 0.850 10.814 1.00 95.62 455 LYS A N 1
ATOM 3297 C CA . LYS A 1 455 ? 12.606 1.920 9.926 1.00 95.62 455 LYS A CA 1
ATOM 3298 C C . LYS A 1 455 ? 13.205 1.343 8.639 1.00 95.62 455 LYS A C 1
ATOM 3300 O O . LYS A 1 455 ? 13.873 0.305 8.621 1.00 95.62 455 LYS A O 1
ATOM 3305 N N . LYS A 1 456 ? 12.991 2.073 7.551 1.00 91.12 456 LYS A N 1
ATOM 3306 C CA . LYS A 1 456 ? 13.655 1.931 6.257 1.00 91.12 456 LYS A CA 1
ATOM 3307 C C . LYS A 1 456 ? 14.272 3.273 5.886 1.00 91.12 456 LYS A C 1
ATOM 3309 O O . LYS A 1 456 ? 13.731 4.330 6.204 1.00 91.12 456 LYS A O 1
ATOM 3314 N N . GLY A 1 457 ? 15.384 3.239 5.165 1.00 85.50 457 GLY A N 1
ATOM 3315 C CA . GLY A 1 457 ? 15.873 4.425 4.481 1.00 85.50 457 GLY A CA 1
ATOM 3316 C C . GLY A 1 457 ? 17.343 4.358 4.117 1.00 85.50 457 GLY A C 1
ATOM 3317 O O . GLY A 1 457 ? 18.107 3.514 4.584 1.00 85.50 457 GLY A O 1
ATOM 3318 N N . PHE A 1 458 ? 17.732 5.293 3.271 1.00 82.94 458 PHE A N 1
ATOM 3319 C CA . PHE A 1 458 ? 19.119 5.632 2.988 1.00 82.94 458 PHE A CA 1
ATOM 3320 C C . PHE A 1 458 ? 19.248 7.153 2.907 1.00 82.94 458 PHE A C 1
ATOM 3322 O O . PHE A 1 458 ? 18.266 7.836 3.172 1.00 82.94 458 PHE A O 1
ATOM 3329 N N . PHE A 1 459 ? 20.437 7.674 2.588 1.00 77.44 459 PHE A N 1
ATOM 3330 C CA . PHE A 1 459 ? 20.805 9.098 2.634 1.00 77.44 459 PHE A CA 1
ATOM 3331 C C . PHE A 1 459 ? 19.639 10.087 2.444 1.00 77.44 459 PHE A C 1
ATOM 3333 O O . PHE A 1 459 ? 19.369 10.879 3.344 1.00 77.44 459 PHE A O 1
ATOM 3340 N N . GLY A 1 460 ? 18.923 10.008 1.320 1.00 80.00 460 GLY A N 1
ATOM 3341 C CA . GLY A 1 460 ? 17.874 10.967 0.974 1.00 80.00 460 GLY A CA 1
ATOM 3342 C C . GLY A 1 460 ? 16.500 10.753 1.634 1.00 80.00 460 GLY A C 1
ATOM 3343 O O . GLY A 1 460 ? 15.699 11.680 1.669 1.00 80.00 460 GLY A O 1
ATOM 3344 N N . SER A 1 461 ? 16.249 9.595 2.252 1.00 85.56 461 SER A N 1
ATOM 3345 C CA . SER A 1 461 ? 14.993 9.264 2.954 1.00 85.56 461 SER A CA 1
ATOM 3346 C C . SER A 1 461 ? 15.127 9.205 4.482 1.00 85.56 461 SER A C 1
ATOM 3348 O O . SER A 1 461 ? 14.138 8.958 5.180 1.00 85.56 461 SER A O 1
ATOM 3350 N N . LEU A 1 462 ? 16.324 9.434 5.040 1.00 87.94 462 LEU A N 1
ATOM 3351 C CA . LEU A 1 462 ? 16.537 9.428 6.491 1.00 87.94 462 LEU A CA 1
ATOM 3352 C C . LEU A 1 462 ? 15.804 10.593 7.164 1.00 87.94 462 LEU A C 1
ATOM 3354 O O . LEU A 1 462 ? 16.150 11.757 6.996 1.00 87.94 462 LEU A O 1
ATOM 3358 N N . SER A 1 463 ? 14.837 10.259 8.014 1.00 89.56 463 SER A N 1
ATOM 3359 C CA . SER A 1 463 ? 14.160 11.213 8.890 1.00 89.56 463 SER A CA 1
ATOM 3360 C C . SER A 1 463 ? 13.919 10.592 10.263 1.00 89.56 463 SER A C 1
ATOM 3362 O O . SER A 1 463 ? 13.649 9.394 10.374 1.00 89.56 463 SER A O 1
ATOM 3364 N N . GLN A 1 464 ? 14.066 11.407 11.309 1.00 89.50 464 GLN A N 1
ATOM 3365 C CA . GLN A 1 464 ? 13.767 11.032 12.697 1.00 89.50 464 GLN A CA 1
ATOM 3366 C C . GLN A 1 464 ? 12.363 11.465 13.137 1.00 89.50 464 GLN A C 1
ATOM 3368 O O . GLN A 1 464 ? 11.910 11.048 14.201 1.00 89.50 464 GLN A O 1
ATOM 3373 N N . THR A 1 465 ? 11.709 12.334 12.361 1.00 88.19 465 THR A N 1
ATOM 3374 C CA . THR A 1 465 ? 10.357 12.853 12.630 1.00 88.19 465 THR A CA 1
ATOM 3375 C C . THR A 1 465 ? 9.298 12.146 11.794 1.00 88.19 465 THR A C 1
ATOM 3377 O O . THR A 1 465 ? 8.178 11.981 12.255 1.00 88.19 465 THR A O 1
ATOM 3380 N N . LYS A 1 466 ? 9.675 11.702 10.592 1.00 92.00 466 LYS A N 1
ATOM 3381 C CA . LYS A 1 466 ? 8.846 10.950 9.649 1.00 92.00 466 LYS A CA 1
ATOM 3382 C C . LYS A 1 466 ? 9.679 9.839 9.003 1.00 92.00 466 LYS A C 1
ATOM 3384 O O . LYS A 1 466 ? 10.097 9.972 7.849 1.00 92.00 466 LYS A O 1
ATOM 3389 N N . PRO A 1 467 ? 10.061 8.791 9.749 1.00 93.81 467 PRO A N 1
ATOM 3390 C CA . PRO A 1 467 ? 10.814 7.678 9.177 1.00 93.81 467 PRO A CA 1
ATOM 3391 C C . PRO A 1 467 ? 9.979 6.979 8.100 1.00 93.81 467 PRO A C 1
ATOM 3393 O O . PRO A 1 467 ? 8.766 6.883 8.253 1.00 93.81 467 PRO A O 1
ATOM 3396 N N . SER A 1 468 ? 10.610 6.470 7.036 1.00 95.44 468 SER A N 1
ATOM 3397 C CA . SER A 1 468 ? 9.943 5.463 6.196 1.00 95.44 468 SER A CA 1
ATOM 3398 C C . SER A 1 468 ? 9.814 4.172 6.999 1.00 95.44 468 SER A C 1
ATOM 3400 O O . SER A 1 468 ? 10.741 3.816 7.736 1.00 95.44 468 SER A O 1
ATOM 3402 N N . LEU A 1 469 ? 8.690 3.482 6.857 1.00 96.81 469 LEU A N 1
ATOM 3403 C CA . LEU A 1 469 ? 8.334 2.322 7.665 1.00 96.81 469 LEU A CA 1
ATOM 3404 C C . LEU A 1 469 ? 8.194 1.080 6.785 1.00 96.81 469 LEU A C 1
ATOM 3406 O O . LEU A 1 469 ? 7.782 1.153 5.626 1.00 96.81 469 LEU A O 1
ATOM 3410 N N . LYS A 1 470 ? 8.553 -0.068 7.348 1.00 97.50 470 LYS A N 1
ATOM 3411 C CA . LYS A 1 470 ? 8.120 -1.374 6.860 1.00 97.50 470 LYS A CA 1
ATOM 3412 C C . LYS A 1 470 ? 7.323 -2.051 7.960 1.00 97.50 470 LYS A C 1
ATOM 3414 O O . LYS A 1 470 ? 7.812 -2.112 9.087 1.00 97.50 470 LYS A O 1
ATOM 3419 N N . LEU A 1 471 ? 6.147 -2.544 7.597 1.00 98.00 471 LEU A N 1
ATOM 3420 C CA . LEU A 1 471 ? 5.314 -3.408 8.423 1.00 98.00 471 LEU A CA 1
ATOM 3421 C C . LEU A 1 471 ? 5.438 -4.813 7.842 1.00 98.00 471 LEU A C 1
ATOM 3423 O O . LEU A 1 471 ? 5.167 -4.983 6.660 1.00 98.00 471 LEU A O 1
ATOM 3427 N N . ASP A 1 472 ? 5.905 -5.781 8.619 1.00 96.62 472 ASP A N 1
ATOM 3428 C CA . ASP A 1 472 ? 5.944 -7.197 8.250 1.00 96.62 472 ASP A CA 1
ATOM 3429 C C . ASP A 1 472 ? 5.016 -7.948 9.205 1.00 96.62 472 ASP A C 1
ATOM 3431 O O . ASP A 1 472 ? 5.324 -8.122 10.388 1.00 96.62 472 ASP A O 1
ATOM 3435 N N . PHE A 1 473 ? 3.840 -8.331 8.703 1.00 92.56 473 PHE A N 1
ATOM 3436 C CA . PHE A 1 473 ? 2.786 -8.939 9.518 1.00 92.56 473 PHE A CA 1
ATOM 3437 C C . PHE A 1 473 ? 3.206 -10.323 10.024 1.00 92.56 473 PHE A C 1
ATOM 3439 O O . PHE A 1 473 ? 2.779 -10.767 11.082 1.00 92.56 473 PHE A O 1
ATOM 3446 N N . GLY A 1 474 ? 4.106 -10.992 9.296 1.00 84.44 474 GLY A N 1
ATOM 3447 C CA . GLY A 1 474 ? 4.590 -12.326 9.625 1.00 84.44 474 GLY A CA 1
ATOM 3448 C C . GLY A 1 474 ? 5.837 -12.381 10.511 1.00 84.44 474 GLY A C 1
ATOM 3449 O O . GLY A 1 474 ? 6.295 -13.492 10.781 1.00 84.44 474 GLY A O 1
ATOM 3450 N N . GLU A 1 475 ? 6.411 -11.240 10.912 1.00 90.88 475 GLU A N 1
ATOM 3451 C CA . GLU A 1 475 ? 7.711 -11.186 11.607 1.00 90.88 475 GLU A CA 1
ATOM 3452 C C . GLU A 1 475 ? 7.673 -11.887 12.972 1.00 90.88 475 GLU A C 1
ATOM 3454 O O . GLU A 1 475 ? 8.539 -12.714 13.264 1.00 90.88 475 GLU A O 1
ATOM 3459 N N . PHE A 1 476 ? 6.657 -11.599 13.795 1.00 82.06 476 PHE A N 1
ATOM 3460 C CA . PHE A 1 476 ? 6.500 -12.212 15.122 1.00 82.06 476 PHE A CA 1
ATOM 3461 C C . PHE A 1 476 ? 5.354 -13.228 15.184 1.00 82.06 476 PHE A C 1
ATOM 3463 O O . PHE A 1 476 ? 5.427 -14.188 15.956 1.00 82.06 476 PHE A O 1
ATOM 3470 N N . VAL A 1 477 ? 4.351 -13.099 14.307 1.00 77.12 477 VAL A N 1
ATOM 3471 C CA . VAL A 1 477 ? 3.239 -14.050 14.179 1.00 77.12 477 VAL A CA 1
ATOM 3472 C C . VAL A 1 477 ? 3.329 -14.781 12.843 1.00 77.12 477 VAL A C 1
ATOM 3474 O O . VAL A 1 477 ? 2.889 -14.305 11.799 1.00 77.12 477 VAL A O 1
ATOM 3477 N N . SER A 1 478 ? 3.906 -15.984 12.866 1.00 80.38 478 SER A N 1
ATOM 3478 C CA . SER A 1 478 ? 4.131 -16.766 11.646 1.00 80.38 478 SER A CA 1
ATOM 3479 C C . SER A 1 478 ? 2.837 -16.992 10.855 1.00 80.38 478 SER A C 1
ATOM 3481 O O . SER A 1 478 ? 1.861 -17.524 11.379 1.00 80.38 478 SER A O 1
ATOM 3483 N N . GLY A 1 479 ? 2.853 -16.615 9.575 1.00 75.75 479 GLY A N 1
ATOM 3484 C CA . GLY A 1 479 ? 1.726 -16.801 8.659 1.00 75.75 479 GLY A CA 1
ATOM 3485 C C . GLY A 1 479 ? 0.621 -15.745 8.755 1.00 75.75 479 GLY A C 1
ATOM 3486 O O . GLY A 1 479 ? -0.314 -15.829 7.967 1.00 75.75 479 GLY A O 1
ATOM 3487 N N . GLN A 1 480 ? 0.724 -14.750 9.644 1.00 78.44 480 GLN A N 1
ATOM 3488 C CA . GLN A 1 480 ? -0.223 -13.632 9.685 1.00 78.44 480 GLN A CA 1
ATOM 3489 C C . GLN A 1 480 ? -0.125 -12.806 8.391 1.00 78.44 480 GLN A C 1
ATOM 3491 O O . GLN A 1 480 ? 0.971 -12.507 7.902 1.00 78.44 480 GLN A O 1
ATOM 3496 N N . ARG A 1 481 ? -1.283 -12.500 7.804 1.00 78.69 481 ARG A N 1
ATOM 3497 C CA . ARG A 1 481 ? -1.469 -11.780 6.539 1.00 78.69 481 ARG A CA 1
ATOM 3498 C C . ARG A 1 481 ? -2.703 -10.897 6.654 1.00 78.69 481 ARG A C 1
ATOM 3500 O O . ARG A 1 481 ? -3.610 -11.227 7.412 1.00 78.69 481 ARG A O 1
ATOM 3507 N N . LEU A 1 482 ? -2.743 -9.846 5.850 1.00 77.06 482 LEU A N 1
ATOM 3508 C CA . LEU A 1 482 ? -3.918 -9.019 5.620 1.00 77.06 482 LEU A CA 1
ATOM 3509 C C . LEU A 1 482 ? -4.462 -9.358 4.229 1.00 77.06 482 LEU A C 1
ATOM 3511 O O . LEU A 1 482 ? -3.935 -8.869 3.239 1.00 77.06 482 LEU A O 1
ATOM 3515 N N . GLU A 1 483 ? -5.426 -10.280 4.148 1.00 72.44 483 GLU A N 1
ATOM 3516 C CA . GLU A 1 483 ? -6.051 -10.706 2.877 1.00 72.44 483 GLU A CA 1
ATOM 3517 C C . GLU A 1 483 ? -5.038 -10.996 1.754 1.00 72.44 483 GLU A C 1
ATOM 3519 O O . GLU A 1 483 ? -5.093 -10.466 0.650 1.00 72.44 483 GLU A O 1
ATOM 3524 N N . GLY A 1 484 ? -4.038 -11.824 2.062 1.00 73.94 484 GLY A N 1
ATOM 3525 C CA . GLY A 1 484 ? -2.958 -12.171 1.134 1.00 73.94 484 GLY A CA 1
ATOM 3526 C C . GLY A 1 484 ? -1.737 -11.251 1.211 1.00 73.94 484 GLY A C 1
ATOM 3527 O O . GLY A 1 484 ? -0.625 -11.752 1.035 1.00 73.94 484 GLY A O 1
ATOM 3528 N N . LEU A 1 485 ? -1.900 -9.978 1.590 1.00 83.12 485 LEU A N 1
ATOM 3529 C CA . LEU A 1 485 ? -0.791 -9.046 1.790 1.00 83.12 485 LEU A CA 1
ATOM 3530 C C . LEU A 1 485 ? 0.047 -9.464 3.003 1.00 83.12 485 LEU A C 1
ATOM 3532 O O . LEU A 1 485 ? -0.463 -9.664 4.109 1.00 83.12 485 LEU A O 1
ATOM 3536 N N . ASP A 1 486 ? 1.358 -9.599 2.811 1.00 88.88 486 ASP A N 1
ATOM 3537 C CA . ASP A 1 486 ? 2.277 -10.014 3.876 1.00 88.88 486 ASP A CA 1
ATOM 3538 C C . ASP A 1 486 ? 2.990 -8.857 4.577 1.00 88.88 486 ASP A C 1
ATOM 3540 O O . ASP A 1 486 ? 3.505 -9.024 5.688 1.00 88.88 486 ASP A O 1
ATOM 3544 N N . ARG A 1 487 ? 3.034 -7.692 3.930 1.00 94.81 487 ARG A N 1
ATOM 3545 C CA . ARG A 1 487 ? 3.786 -6.530 4.393 1.00 94.81 487 ARG A CA 1
ATOM 3546 C C . ARG A 1 487 ? 3.330 -5.245 3.715 1.00 94.81 487 ARG A C 1
ATOM 3548 O O . ARG A 1 487 ? 2.858 -5.260 2.584 1.00 94.81 487 ARG A O 1
ATOM 3555 N N . MET A 1 488 ? 3.641 -4.114 4.339 1.00 97.12 488 MET A N 1
ATOM 3556 C CA . MET A 1 488 ? 3.516 -2.785 3.730 1.00 97.12 488 MET A CA 1
ATOM 3557 C C . MET A 1 488 ? 4.869 -2.070 3.707 1.00 97.12 488 MET A C 1
ATOM 3559 O O . MET A 1 488 ? 5.627 -2.114 4.683 1.00 97.12 488 MET A O 1
ATOM 3563 N N . THR A 1 489 ? 5.182 -1.383 2.602 1.00 97.56 489 THR A N 1
ATOM 3564 C CA . THR A 1 489 ? 6.329 -0.464 2.514 1.00 97.56 489 THR A CA 1
ATOM 3565 C C . THR A 1 489 ? 5.810 0.965 2.399 1.00 97.56 489 THR A C 1
ATOM 3567 O O . THR A 1 489 ? 5.329 1.382 1.352 1.00 97.56 489 THR A O 1
ATOM 3570 N N . LEU A 1 490 ? 5.963 1.725 3.480 1.00 97.69 490 LEU A N 1
ATOM 3571 C CA . LEU A 1 490 ? 5.435 3.077 3.637 1.00 97.69 490 LEU A CA 1
ATOM 3572 C C . LEU A 1 490 ? 6.595 4.076 3.532 1.00 97.69 490 LEU A C 1
ATOM 3574 O O . LEU A 1 490 ? 7.337 4.315 4.492 1.00 97.69 490 LEU A O 1
ATOM 3578 N N . ASN A 1 491 ? 6.789 4.659 2.351 1.00 97.12 491 ASN A N 1
ATOM 3579 C CA . ASN A 1 491 ? 7.839 5.645 2.100 1.00 97.12 491 ASN A CA 1
ATOM 3580 C C . ASN A 1 491 ? 7.393 7.049 2.532 1.00 97.12 491 ASN A C 1
ATOM 3582 O O . ASN A 1 491 ? 6.280 7.492 2.263 1.00 97.12 491 ASN A O 1
ATOM 3586 N N . ASN A 1 492 ? 8.289 7.786 3.186 1.00 94.12 492 ASN A N 1
ATOM 3587 C CA . ASN A 1 492 ? 7.985 9.105 3.749 1.00 94.12 492 ASN A CA 1
ATOM 3588 C C . ASN A 1 492 ? 7.932 10.260 2.731 1.00 94.12 492 ASN A C 1
ATOM 3590 O O . ASN A 1 492 ? 7.576 11.373 3.128 1.00 94.12 492 ASN A O 1
ATOM 3594 N N . ALA A 1 493 ? 8.315 10.010 1.473 1.00 93.25 493 ALA A N 1
ATOM 3595 C CA . ALA A 1 493 ? 8.432 10.998 0.397 1.00 93.25 493 ALA A CA 1
ATOM 3596 C C . ALA A 1 493 ? 9.290 12.229 0.762 1.00 93.25 493 ALA A C 1
ATOM 3598 O O . ALA A 1 493 ? 8.997 13.352 0.362 1.00 93.25 493 ALA A O 1
ATOM 3599 N N . LEU A 1 494 ? 10.368 12.050 1.537 1.00 90.94 494 LEU A N 1
ATOM 3600 C CA . LEU A 1 494 ? 11.174 13.177 2.028 1.00 90.94 494 LEU A CA 1
ATOM 3601 C C . LEU A 1 494 ? 11.771 14.047 0.901 1.00 90.94 494 LEU A C 1
ATOM 3603 O O . LEU A 1 494 ? 11.913 15.259 1.074 1.00 90.94 494 LEU A O 1
ATOM 3607 N N . GLN A 1 495 ? 12.120 13.449 -0.243 1.00 88.38 495 GLN A N 1
ATOM 3608 C CA . GLN A 1 495 ? 12.657 14.158 -1.415 1.00 88.38 495 GLN A CA 1
ATOM 3609 C C . GLN A 1 495 ? 11.578 14.628 -2.395 1.00 88.38 495 GLN A C 1
ATOM 3611 O O . GLN A 1 495 ? 11.881 15.424 -3.290 1.00 88.38 495 GLN A O 1
ATOM 3616 N N . ASP A 1 496 ? 10.334 14.197 -2.193 1.00 92.50 496 ASP A N 1
ATOM 3617 C CA . ASP A 1 496 ? 9.194 14.562 -3.017 1.00 92.50 496 ASP A CA 1
ATOM 3618 C C . ASP A 1 496 ? 8.139 15.318 -2.197 1.00 92.50 496 ASP A C 1
ATOM 3620 O O . ASP A 1 496 ? 7.183 14.728 -1.694 1.00 92.50 496 ASP A O 1
ATOM 3624 N N . PRO A 1 497 ? 8.256 16.652 -2.084 1.00 90.25 497 PRO A N 1
ATOM 3625 C CA . PRO A 1 497 ? 7.279 17.447 -1.349 1.00 90.25 497 PRO A CA 1
ATOM 3626 C C . PRO A 1 497 ? 5.885 17.454 -1.999 1.00 90.25 497 PRO A C 1
ATOM 3628 O O . PRO A 1 497 ? 4.956 17.982 -1.390 1.00 90.25 497 PRO A O 1
ATOM 3631 N N . ALA A 1 498 ? 5.738 16.932 -3.223 1.00 93.56 498 ALA A N 1
ATOM 3632 C CA . ALA A 1 498 ? 4.455 16.777 -3.892 1.00 93.56 498 ALA A CA 1
ATOM 3633 C C . ALA A 1 498 ? 3.848 15.375 -3.725 1.00 93.56 498 ALA A C 1
ATOM 3635 O O . ALA A 1 498 ? 2.697 15.207 -4.099 1.00 93.56 498 ALA A O 1
ATOM 3636 N N . TYR A 1 499 ? 4.589 14.395 -3.192 1.00 95.75 499 TYR A N 1
ATOM 3637 C CA . TYR A 1 499 ? 4.206 12.981 -3.011 1.00 95.75 499 TYR A CA 1
ATOM 3638 C C . TYR A 1 499 ? 3.890 12.167 -4.282 1.00 95.75 499 TYR A C 1
ATOM 3640 O O . TYR A 1 499 ? 3.875 10.939 -4.226 1.00 95.75 499 TYR A O 1
ATOM 3648 N N . VAL A 1 500 ? 3.647 12.814 -5.421 1.00 97.06 500 VAL A N 1
ATOM 3649 C CA . VAL A 1 500 ? 3.147 12.176 -6.648 1.00 97.06 500 VAL A CA 1
ATOM 3650 C C . VAL A 1 500 ? 4.217 11.497 -7.507 1.00 97.06 500 VAL A C 1
ATOM 3652 O O . VAL A 1 500 ? 3.891 10.677 -8.364 1.00 97.06 500 VAL A O 1
ATOM 3655 N N . LYS A 1 501 ? 5.500 11.835 -7.343 1.00 96.56 501 LYS A N 1
ATOM 3656 C CA . LYS A 1 501 ? 6.548 11.448 -8.300 1.00 96.56 501 LYS A CA 1
ATOM 3657 C C . LYS A 1 501 ? 6.808 9.951 -8.320 1.00 96.56 501 LYS A C 1
ATOM 3659 O O . LYS A 1 501 ? 6.996 9.386 -9.391 1.00 96.56 501 LYS A O 1
ATOM 3664 N N . GLN A 1 502 ? 6.821 9.313 -7.152 1.00 96.94 502 GLN A N 1
ATOM 3665 C CA . GLN A 1 502 ? 7.129 7.889 -7.058 1.00 96.94 502 GLN A CA 1
ATOM 3666 C C . GLN A 1 502 ? 6.058 7.037 -7.751 1.00 96.94 502 GLN A C 1
ATOM 3668 O O . GLN A 1 502 ? 6.412 6.189 -8.569 1.00 96.94 502 GLN A O 1
ATOM 3673 N N . CYS A 1 503 ? 4.773 7.302 -7.490 1.00 97.94 503 CYS A N 1
ATOM 3674 C CA . CYS A 1 503 ? 3.685 6.574 -8.143 1.00 97.94 503 CYS A CA 1
ATOM 3675 C C . CYS A 1 503 ? 3.621 6.875 -9.646 1.00 97.94 503 CYS A C 1
ATOM 3677 O O . CYS A 1 503 ? 3.635 5.938 -10.442 1.00 97.94 503 CYS A O 1
ATOM 3679 N N . LEU A 1 504 ? 3.698 8.153 -10.048 1.00 98.00 504 LEU A N 1
ATOM 3680 C CA . LEU A 1 504 ? 3.719 8.532 -11.467 1.00 98.00 504 LEU A CA 1
ATOM 3681 C C . LEU A 1 504 ? 4.894 7.893 -12.222 1.00 98.00 504 LEU A C 1
ATOM 3683 O O . LEU A 1 504 ? 4.749 7.434 -13.352 1.00 98.00 504 LEU A O 1
ATOM 3687 N N . GLY A 1 505 ? 6.077 7.860 -11.604 1.00 97.31 505 GLY A N 1
ATOM 3688 C CA . GLY A 1 505 ? 7.267 7.245 -12.181 1.00 97.31 505 GLY A CA 1
ATOM 3689 C C . GLY A 1 505 ? 7.073 5.754 -12.443 1.00 97.31 505 GLY A C 1
ATOM 3690 O O . GLY A 1 505 ? 7.374 5.285 -13.542 1.00 97.31 505 GLY A O 1
ATOM 3691 N N . TYR A 1 506 ? 6.537 5.013 -11.470 1.00 98.25 506 TYR A N 1
ATOM 3692 C CA . TYR A 1 506 ? 6.274 3.584 -11.637 1.00 98.25 506 TYR A CA 1
ATOM 3693 C C . TYR A 1 506 ? 5.153 3.290 -12.632 1.00 98.25 506 TYR A C 1
ATOM 3695 O O . TYR A 1 506 ? 5.301 2.355 -13.414 1.00 98.25 506 TYR A O 1
ATOM 3703 N N . GLU A 1 507 ? 4.095 4.098 -12.684 1.00 95.62 507 GLU A N 1
ATOM 3704 C CA . GLU A 1 507 ? 3.027 3.946 -13.680 1.00 95.62 507 GLU A CA 1
ATOM 3705 C C . GLU A 1 507 ? 3.549 4.136 -15.112 1.00 95.62 507 GLU A C 1
ATOM 3707 O O . GLU A 1 507 ? 3.265 3.331 -16.005 1.00 95.62 507 GLU A O 1
ATOM 3712 N N . ILE A 1 508 ? 4.379 5.162 -15.336 1.00 95.44 508 ILE A N 1
ATOM 3713 C CA . ILE A 1 508 ? 5.017 5.408 -16.636 1.00 95.44 508 ILE A CA 1
ATOM 3714 C C . ILE A 1 508 ? 5.931 4.238 -17.014 1.00 95.44 508 ILE A C 1
ATOM 3716 O O . ILE A 1 508 ? 5.920 3.785 -18.161 1.00 95.44 508 ILE A O 1
ATOM 3720 N N . MET A 1 509 ? 6.706 3.715 -16.061 1.00 96.56 509 MET A N 1
ATOM 3721 C CA . MET A 1 509 ? 7.555 2.551 -16.309 1.00 96.56 509 MET A CA 1
ATOM 3722 C C . MET A 1 509 ? 6.734 1.283 -16.598 1.00 96.56 509 MET A C 1
ATOM 3724 O O . MET A 1 509 ? 7.038 0.572 -17.556 1.00 96.56 509 MET A O 1
ATOM 3728 N N . ALA A 1 510 ? 5.662 1.027 -15.847 1.00 92.50 510 ALA A N 1
ATOM 3729 C CA . ALA A 1 510 ? 4.755 -0.096 -16.083 1.00 92.50 510 ALA A CA 1
ATOM 3730 C C . ALA A 1 510 ? 4.102 -0.013 -17.472 1.00 92.50 510 ALA A C 1
ATOM 3732 O O . ALA A 1 510 ? 4.079 -1.000 -18.207 1.00 92.50 510 ALA A O 1
ATOM 3733 N N . SER A 1 511 ? 3.674 1.183 -17.884 1.00 86.12 511 SER A N 1
ATOM 3734 C CA . SER A 1 511 ? 3.121 1.453 -19.220 1.00 86.12 511 SER A CA 1
ATOM 3735 C C . SER A 1 511 ? 4.133 1.216 -20.350 1.00 86.12 511 SER A C 1
ATOM 3737 O O . SER A 1 511 ? 3.751 0.924 -21.482 1.00 86.12 511 SER A O 1
ATOM 3739 N N . ALA A 1 512 ? 5.433 1.299 -20.051 1.00 87.69 512 ALA A N 1
ATOM 3740 C CA . ALA A 1 512 ? 6.515 0.932 -20.963 1.00 87.69 512 ALA A CA 1
ATOM 3741 C C . ALA A 1 512 ? 6.822 -0.581 -20.985 1.00 87.69 512 ALA A C 1
ATOM 3743 O O . ALA A 1 512 ? 7.730 -1.004 -21.702 1.00 87.69 512 ALA A O 1
ATOM 3744 N N . GLY A 1 513 ? 6.096 -1.396 -20.214 1.00 86.69 513 GLY A N 1
ATOM 3745 C CA . GLY A 1 513 ? 6.341 -2.832 -20.060 1.00 86.69 513 GLY A CA 1
ATOM 3746 C C . GLY A 1 513 ? 7.502 -3.167 -19.120 1.00 86.69 513 GLY A C 1
ATOM 3747 O O . GLY A 1 513 ? 8.005 -4.290 -19.147 1.00 86.69 513 GLY A O 1
ATOM 3748 N N . ILE A 1 514 ? 7.961 -2.209 -18.309 1.00 97.38 514 ILE A N 1
ATOM 3749 C CA . ILE A 1 514 ? 8.991 -2.438 -17.289 1.00 97.38 514 ILE A CA 1
ATOM 3750 C C . ILE A 1 514 ? 8.305 -3.048 -16.056 1.00 97.38 514 ILE A C 1
ATOM 3752 O O . ILE A 1 514 ? 7.249 -2.554 -15.656 1.00 97.38 514 ILE A O 1
ATOM 3756 N N . PRO A 1 515 ? 8.876 -4.089 -15.419 1.00 95.50 515 PRO A N 1
ATOM 3757 C CA . PRO A 1 515 ? 8.317 -4.685 -14.207 1.00 95.50 515 PRO A CA 1
ATOM 3758 C C . PRO A 1 515 ? 8.454 -3.712 -13.028 1.00 95.50 515 PRO A C 1
ATOM 3760 O O . PRO A 1 515 ? 9.424 -3.775 -12.279 1.00 95.50 515 PRO A O 1
ATOM 3763 N N . ALA A 1 516 ? 7.515 -2.778 -12.887 1.00 96.81 516 ALA A N 1
ATOM 3764 C CA . ALA A 1 516 ? 7.527 -1.741 -11.860 1.00 96.81 516 ALA A CA 1
ATOM 3765 C C . ALA A 1 516 ? 6.578 -2.077 -10.686 1.00 96.81 516 ALA A C 1
ATOM 3767 O O . ALA A 1 516 ? 5.541 -2.724 -10.902 1.00 96.81 516 ALA A O 1
ATOM 3768 N N . PRO A 1 517 ? 6.917 -1.665 -9.447 1.00 97.25 517 PRO A N 1
ATOM 3769 C CA . PRO A 1 517 ? 6.029 -1.807 -8.293 1.00 97.25 517 PRO A CA 1
ATOM 3770 C C . PRO A 1 517 ? 4.726 -1.026 -8.475 1.00 97.25 517 PRO A C 1
ATOM 3772 O O . PRO A 1 517 ? 4.738 0.075 -9.026 1.00 97.25 517 PRO A O 1
ATOM 3775 N N . ARG A 1 518 ? 3.619 -1.545 -7.939 1.00 95.31 518 ARG A N 1
ATOM 3776 C CA . ARG A 1 518 ? 2.404 -0.749 -7.727 1.00 95.31 518 ARG A CA 1
ATOM 3777 C C . ARG A 1 518 ? 2.610 0.276 -6.610 1.00 95.31 518 ARG A C 1
ATOM 3779 O O . ARG A 1 518 ? 3.505 0.131 -5.769 1.00 95.31 518 ARG A O 1
ATOM 3786 N N . CYS A 1 519 ? 1.800 1.328 -6.628 1.00 95.69 519 CYS A N 1
ATOM 3787 C CA . CYS A 1 519 ? 1.954 2.470 -5.740 1.00 95.69 519 CYS A CA 1
ATOM 3788 C C . CYS A 1 519 ? 0.620 3.191 -5.532 1.00 95.69 519 CYS A C 1
ATOM 3790 O O . CYS A 1 519 ? -0.048 3.519 -6.508 1.00 95.69 519 CYS A O 1
ATOM 3792 N N . ASN A 1 520 ? 0.281 3.471 -4.277 1.00 96.19 520 ASN A N 1
ATOM 3793 C CA . ASN A 1 520 ? -0.806 4.365 -3.873 1.00 96.19 520 ASN A CA 1
ATOM 3794 C C . ASN A 1 520 ? -0.398 5.116 -2.589 1.00 96.19 520 ASN A C 1
ATOM 3796 O O . ASN A 1 520 ? 0.796 5.316 -2.326 1.00 96.19 520 ASN A O 1
ATOM 3800 N N . PHE A 1 521 ? -1.363 5.563 -1.785 1.00 97.62 521 PHE A N 1
ATOM 3801 C CA . PHE A 1 521 ? -1.102 6.377 -0.601 1.00 97.62 521 PHE A CA 1
ATOM 3802 C C . PHE A 1 521 ? -1.686 5.768 0.665 1.00 97.62 521 PHE A C 1
ATOM 3804 O O . PHE A 1 521 ? -2.693 5.070 0.633 1.00 97.62 521 PHE A O 1
ATOM 3811 N N . ALA A 1 522 ? -1.066 6.099 1.796 1.00 96.38 522 ALA A N 1
ATOM 3812 C CA . ALA A 1 522 ? -1.595 5.786 3.112 1.00 96.38 522 ALA A CA 1
ATOM 3813 C C . ALA A 1 522 ? -1.460 6.988 4.050 1.00 96.38 522 ALA A C 1
ATOM 3815 O O . ALA A 1 522 ? -0.410 7.634 4.093 1.00 96.38 522 ALA A O 1
ATOM 3816 N N . ARG A 1 523 ? -2.483 7.280 4.844 1.00 92.69 523 ARG A N 1
ATOM 3817 C CA . ARG A 1 523 ? -2.372 8.114 6.033 1.00 92.69 523 ARG A CA 1
ATOM 3818 C C . ARG A 1 523 ? -1.990 7.218 7.203 1.00 92.69 523 ARG A C 1
ATOM 3820 O O . ARG A 1 523 ? -2.723 6.315 7.579 1.00 92.69 523 ARG A O 1
ATOM 3827 N N . VAL A 1 524 ? -0.815 7.474 7.767 1.00 94.50 524 VAL A N 1
ATOM 3828 C CA . VAL A 1 524 ? -0.265 6.673 8.862 1.00 94.50 524 VAL A CA 1
ATOM 3829 C C . VAL A 1 524 ? -0.304 7.481 10.146 1.00 94.50 524 VAL A C 1
ATOM 3831 O O . VAL A 1 524 ? 0.338 8.534 10.228 1.00 94.50 524 VAL A O 1
ATOM 3834 N N . THR A 1 525 ? -1.000 6.969 11.155 1.00 86.94 525 THR A N 1
ATOM 3835 C CA . THR A 1 525 ? -1.030 7.537 12.506 1.00 86.94 525 THR A CA 1
ATOM 3836 C C . THR A 1 525 ? -0.266 6.619 13.450 1.00 86.94 525 THR A C 1
ATOM 3838 O O . THR A 1 525 ? -0.576 5.437 13.561 1.00 86.94 525 THR A O 1
ATOM 3841 N N . VAL A 1 526 ? 0.757 7.151 14.129 1.00 87.81 526 VAL A N 1
ATOM 3842 C CA . VAL A 1 526 ? 1.542 6.377 15.102 1.00 87.81 526 VAL A CA 1
ATOM 3843 C C . VAL A 1 526 ? 1.163 6.793 16.514 1.00 87.81 526 VAL A C 1
ATOM 3845 O O . VAL A 1 526 ? 1.370 7.931 16.924 1.00 87.81 526 VAL A O 1
ATOM 3848 N N . HIS A 1 527 ? 0.659 5.839 17.275 1.00 82.38 527 HIS A N 1
ATOM 3849 C CA . HIS A 1 527 ? 0.270 5.934 18.666 1.00 82.38 527 HIS A CA 1
ATOM 3850 C C . HIS A 1 527 ? 1.406 5.401 19.542 1.00 82.38 527 HIS A C 1
ATOM 3852 O O . HIS A 1 527 ? 1.713 4.208 19.523 1.00 82.38 527 HIS A O 1
ATOM 3858 N N . THR A 1 528 ? 2.057 6.278 20.314 1.00 81.56 528 THR A N 1
ATOM 3859 C CA . THR A 1 528 ? 3.143 5.857 21.214 1.00 81.56 528 THR A CA 1
ATOM 3860 C C . THR A 1 528 ? 2.678 5.718 22.658 1.00 81.56 528 THR A C 1
ATOM 3862 O O . THR A 1 528 ? 1.983 6.599 23.171 1.00 81.56 528 THR A O 1
ATOM 3865 N N . LEU A 1 529 ? 3.113 4.641 23.317 1.00 75.25 529 LEU A N 1
ATOM 3866 C CA . LEU A 1 529 ? 2.806 4.327 24.717 1.00 75.25 529 LEU A CA 1
ATOM 3867 C C . LEU A 1 529 ? 4.000 4.640 25.646 1.00 75.25 529 LEU A C 1
ATOM 3869 O O . LEU A 1 529 ? 5.070 4.052 25.499 1.00 75.25 529 LEU A O 1
ATOM 3873 N N . ASP A 1 530 ? 3.828 5.518 26.640 1.00 68.12 530 ASP A N 1
ATOM 3874 C CA . ASP A 1 530 ? 4.913 5.982 27.545 1.00 68.12 530 ASP A CA 1
ATOM 3875 C C . ASP A 1 530 ? 4.899 5.267 28.908 1.00 68.12 530 ASP A C 1
ATOM 3877 O O . ASP A 1 530 ? 5.238 5.851 29.938 1.00 68.12 530 ASP A O 1
ATOM 3881 N N . GLY A 1 531 ? 4.379 4.038 28.965 1.00 51.50 531 GLY A N 1
ATOM 3882 C CA . GLY A 1 531 ? 3.893 3.464 30.229 1.00 51.50 531 GLY A CA 1
ATOM 3883 C C . GLY A 1 531 ? 2.685 4.222 30.814 1.00 51.50 531 GLY A C 1
ATOM 3884 O O . GLY A 1 531 ? 2.228 3.908 31.910 1.00 51.50 531 GLY A O 1
ATOM 3885 N N . ALA A 1 532 ? 2.163 5.212 30.082 1.00 37.88 532 ALA A N 1
ATOM 3886 C CA . ALA A 1 532 ? 0.909 5.906 30.335 1.00 37.88 532 ALA A CA 1
ATOM 3887 C C . ALA A 1 532 ? -0.225 5.264 29.519 1.00 37.88 532 ALA A C 1
ATOM 3889 O O . ALA A 1 532 ? -0.003 4.731 28.436 1.00 37.88 532 ALA A O 1
ATOM 3890 N N . THR A 1 533 ? -1.451 5.352 30.031 1.00 39.12 533 THR A N 1
ATOM 3891 C CA . THR A 1 533 ? -2.682 4.756 29.474 1.00 39.12 533 THR A CA 1
ATOM 3892 C C . THR A 1 533 ? -3.312 5.553 28.329 1.00 39.12 533 THR A C 1
ATOM 3894 O O . THR A 1 533 ? -4.441 5.280 27.932 1.00 39.12 533 THR A O 1
ATOM 3897 N N . GLN A 1 534 ? -2.602 6.550 27.802 1.00 38.81 534 GLN A N 1
ATOM 3898 C CA . GLN A 1 534 ? -3.048 7.364 26.682 1.00 38.81 534 GLN A CA 1
ATOM 3899 C C . GLN A 1 534 ? -1.970 7.334 25.603 1.00 38.81 534 GLN A C 1
ATOM 3901 O O . GLN A 1 534 ? -0.848 7.797 25.823 1.00 38.81 534 GLN A O 1
ATOM 3906 N N . ALA A 1 535 ? -2.322 6.790 24.440 1.00 54.00 535 ALA A N 1
ATOM 3907 C CA . ALA A 1 535 ? -1.512 6.936 23.247 1.00 54.00 535 ALA A CA 1
ATOM 3908 C C . ALA A 1 535 ? -1.366 8.423 22.926 1.00 54.00 535 ALA A C 1
ATOM 3910 O O . ALA A 1 535 ? -2.360 9.130 22.760 1.00 54.00 535 ALA A O 1
ATOM 3911 N N . THR A 1 536 ? -0.129 8.899 22.821 1.00 52.88 536 THR A N 1
ATOM 3912 C CA . THR A 1 536 ? 0.110 10.207 22.212 1.00 52.88 536 THR A CA 1
ATOM 3913 C C . THR A 1 536 ? 0.192 9.983 20.705 1.00 52.88 536 THR A C 1
ATOM 3915 O O . THR A 1 536 ? 1.117 9.289 20.272 1.00 52.88 536 THR A O 1
ATOM 3918 N N . PRO A 1 537 ? -0.755 10.499 19.900 1.00 57.66 537 PRO A N 1
ATOM 3919 C CA . PRO A 1 537 ? -0.631 10.406 18.459 1.00 57.66 537 PRO A CA 1
ATOM 3920 C C . PRO A 1 537 ? 0.540 11.280 18.008 1.00 57.66 537 PRO A C 1
ATOM 3922 O O . PRO A 1 537 ? 0.660 12.449 18.380 1.00 57.66 537 PRO A O 1
ATOM 3925 N N . VAL A 1 538 ? 1.406 10.712 17.182 1.00 62.66 538 VAL A N 1
ATOM 3926 C CA . VAL A 1 538 ? 2.148 11.486 16.196 1.00 62.66 538 VAL A CA 1
ATOM 3927 C C . VAL A 1 538 ? 1.143 11.775 15.084 1.00 62.66 538 VAL A C 1
ATOM 3929 O O . VAL A 1 538 ? 0.541 10.829 14.580 1.00 62.66 538 VAL A O 1
ATOM 3932 N N . ASP A 1 539 ? 0.920 13.056 14.759 1.00 60.28 539 ASP A N 1
ATOM 3933 C CA . ASP A 1 539 ? -0.066 13.487 13.753 1.00 60.28 539 ASP A CA 1
ATOM 3934 C C . ASP A 1 539 ? -0.064 12.560 12.529 1.00 60.28 539 ASP A C 1
ATOM 3936 O O . ASP A 1 539 ? 1.008 12.251 12.000 1.00 60.28 539 ASP A O 1
ATOM 3940 N N . GLY A 1 540 ? -1.256 12.142 12.086 1.00 73.88 540 GLY A N 1
ATOM 3941 C CA . GLY A 1 540 ? -1.421 11.281 10.918 1.00 73.88 540 GLY A CA 1
ATOM 3942 C C . GLY A 1 540 ? -0.775 11.913 9.687 1.00 73.88 540 GLY A C 1
ATOM 3943 O O . GLY A 1 540 ? -1.177 12.994 9.255 1.00 73.88 540 GLY A O 1
ATOM 3944 N N . GLN A 1 541 ? 0.249 11.263 9.142 1.00 88.19 541 GLN A N 1
ATOM 3945 C CA . GLN A 1 541 ? 1.042 11.790 8.035 1.00 88.19 541 GLN A CA 1
ATOM 3946 C C . GLN A 1 541 ? 0.822 10.966 6.777 1.00 88.19 541 GLN A C 1
ATOM 3948 O O . GLN A 1 541 ? 0.671 9.752 6.835 1.00 88.19 541 GLN A O 1
ATOM 3953 N N . LEU A 1 542 ? 0.855 11.632 5.625 1.00 95.00 542 LEU A N 1
ATOM 3954 C CA . LEU A 1 542 ? 0.784 10.957 4.337 1.00 95.00 542 LEU A CA 1
ATOM 3955 C C . LEU A 1 542 ? 2.075 10.179 4.061 1.00 95.00 542 LEU A C 1
ATOM 3957 O O . LEU A 1 542 ? 3.172 10.727 4.178 1.00 95.00 542 LEU A O 1
ATOM 3961 N N . TYR A 1 543 ? 1.950 8.938 3.630 1.00 97.50 543 TYR A N 1
ATOM 3962 C CA . TYR A 1 543 ? 3.012 8.077 3.138 1.00 97.50 543 TYR A CA 1
ATOM 3963 C C . TYR A 1 543 ? 2.668 7.603 1.730 1.00 97.50 543 TYR A C 1
ATOM 3965 O O . TYR A 1 543 ? 1.500 7.475 1.367 1.00 97.50 543 TYR A O 1
ATOM 3973 N N . VAL A 1 544 ? 3.701 7.324 0.943 1.00 98.12 544 VAL A N 1
ATOM 3974 C CA . VAL A 1 544 ? 3.557 6.608 -0.324 1.00 98.12 544 VAL A CA 1
ATOM 3975 C C . VAL A 1 544 ? 3.648 5.119 -0.006 1.00 98.12 544 VAL A C 1
ATOM 3977 O O . VAL A 1 544 ? 4.683 4.662 0.492 1.00 98.12 544 VAL A O 1
ATOM 3980 N N . ASN A 1 545 ? 2.571 4.378 -0.245 1.00 98.06 545 ASN A N 1
ATOM 3981 C CA . ASN A 1 545 ? 2.539 2.932 -0.071 1.00 98.06 545 ASN A CA 1
ATOM 3982 C C . ASN A 1 545 ? 3.009 2.272 -1.372 1.00 98.06 545 ASN A C 1
ATOM 3984 O O . ASN A 1 545 ? 2.453 2.511 -2.440 1.00 98.06 545 ASN A O 1
ATOM 3988 N N . VAL A 1 546 ? 4.079 1.484 -1.285 1.00 97.75 546 VAL A N 1
ATOM 3989 C CA . VAL A 1 546 ? 4.752 0.892 -2.445 1.00 97.75 546 VAL A CA 1
ATOM 3990 C C . VAL A 1 546 ? 4.774 -0.619 -2.307 1.00 97.75 546 VAL A C 1
ATOM 3992 O O . VAL A 1 546 ? 5.154 -1.155 -1.263 1.00 97.75 546 VAL A O 1
ATOM 3995 N N . GLU A 1 547 ? 4.428 -1.312 -3.386 1.00 96.44 547 GLU A N 1
ATOM 3996 C CA . GLU A 1 547 ? 4.515 -2.765 -3.448 1.00 96.44 547 GLU A CA 1
ATOM 3997 C C . GLU A 1 547 ? 5.951 -3.230 -3.202 1.00 96.44 547 GLU A C 1
ATOM 3999 O O . GLU A 1 547 ? 6.927 -2.721 -3.763 1.00 96.44 547 GLU A O 1
ATOM 4004 N N . SER A 1 548 ? 6.102 -4.210 -2.318 1.00 94.38 548 SER A N 1
ATOM 4005 C CA . SER A 1 548 ? 7.423 -4.713 -1.967 1.00 94.38 548 SER A CA 1
ATOM 4006 C C . SER A 1 548 ? 7.934 -5.671 -3.041 1.00 94.38 548 SER A C 1
ATOM 4008 O O . SER A 1 548 ? 7.238 -6.609 -3.413 1.00 94.38 548 SER A O 1
ATOM 4010 N N . ILE A 1 549 ? 9.190 -5.509 -3.475 1.00 94.81 549 ILE A N 1
ATOM 4011 C CA . ILE A 1 549 ? 9.842 -6.457 -4.394 1.00 94.81 549 ILE A CA 1
ATOM 4012 C C . ILE A 1 549 ? 10.132 -7.772 -3.655 1.00 94.81 549 ILE A C 1
ATOM 4014 O O . ILE A 1 549 ? 11.179 -7.959 -3.026 1.00 94.81 549 ILE A O 1
ATOM 4018 N N . LYS A 1 550 ? 9.139 -8.657 -3.667 1.00 91.38 550 LYS A N 1
ATOM 4019 C CA . LYS A 1 550 ? 9.073 -9.939 -2.958 1.00 91.38 550 LYS A CA 1
ATOM 4020 C C . LYS A 1 550 ? 8.336 -10.973 -3.823 1.00 91.38 550 LYS A C 1
ATOM 4022 O O . LYS A 1 550 ? 7.901 -10.626 -4.920 1.00 91.38 550 LYS A O 1
ATOM 4027 N N . PRO A 1 551 ? 8.230 -12.247 -3.396 1.00 89.62 551 PRO A N 1
ATOM 4028 C CA . PRO A 1 551 ? 7.625 -13.284 -4.226 1.00 89.62 551 PRO A CA 1
ATOM 4029 C C . PRO A 1 551 ? 6.254 -12.938 -4.843 1.00 89.62 551 PRO A C 1
ATOM 4031 O O . PRO A 1 551 ? 6.102 -13.233 -6.026 1.00 89.62 551 PRO A O 1
ATOM 4034 N N . PRO A 1 552 ? 5.308 -12.261 -4.155 1.00 87.25 552 PRO A N 1
ATOM 4035 C CA . PRO A 1 552 ? 4.044 -11.838 -4.775 1.00 87.25 552 PRO A CA 1
ATOM 4036 C C . PRO A 1 552 ? 4.243 -10.941 -6.007 1.00 87.25 552 PRO A C 1
ATOM 4038 O O . PRO A 1 552 ? 3.799 -11.284 -7.103 1.00 87.25 552 PRO A O 1
ATOM 4041 N N . PHE A 1 553 ? 5.042 -9.877 -5.872 1.00 93.00 553 PHE A N 1
ATOM 4042 C CA . PHE A 1 553 ? 5.446 -9.016 -6.988 1.00 93.00 553 PHE A CA 1
ATOM 4043 C C . PHE A 1 553 ? 6.070 -9.819 -8.142 1.00 93.00 553 PHE A C 1
ATOM 4045 O O . PHE A 1 553 ? 5.690 -9.650 -9.300 1.00 93.00 553 PHE A O 1
ATOM 4052 N N . LEU A 1 554 ? 7.018 -10.717 -7.842 1.00 92.31 554 LEU A N 1
ATOM 4053 C CA . LEU A 1 554 ? 7.709 -11.508 -8.869 1.00 92.31 554 LEU A CA 1
ATOM 4054 C C . LEU A 1 554 ? 6.746 -12.443 -9.612 1.00 92.31 554 LEU A C 1
ATOM 4056 O O . LEU A 1 554 ? 6.821 -12.556 -10.836 1.00 92.31 554 LEU A O 1
ATOM 4060 N N . GLY A 1 555 ? 5.821 -13.074 -8.887 1.00 86.69 555 GLY A N 1
ATOM 4061 C CA . GLY A 1 555 ? 4.758 -13.891 -9.463 1.00 86.69 555 GLY A CA 1
ATOM 4062 C C . GLY A 1 555 ? 3.876 -13.079 -10.408 1.00 86.69 555 GLY A C 1
ATOM 4063 O O . GLY A 1 555 ? 3.652 -13.503 -11.539 1.00 86.69 555 GLY A O 1
ATOM 4064 N N . ARG A 1 556 ? 3.470 -11.874 -9.993 1.00 87.38 556 ARG A N 1
ATOM 4065 C CA . ARG A 1 556 ? 2.642 -10.958 -10.788 1.00 87.38 556 ARG A CA 1
ATOM 4066 C C . ARG A 1 556 ? 3.316 -10.522 -12.090 1.00 87.38 556 ARG A C 1
ATOM 4068 O O . ARG A 1 556 ? 2.701 -10.597 -13.149 1.00 87.38 556 ARG A O 1
ATOM 4075 N N . VAL A 1 557 ? 4.568 -10.059 -12.034 1.00 86.25 557 VAL A N 1
ATOM 4076 C CA . VAL A 1 557 ? 5.230 -9.450 -13.208 1.00 86.25 557 VAL A CA 1
ATOM 4077 C C . VAL A 1 557 ? 6.003 -10.437 -14.086 1.00 86.25 557 VAL A C 1
ATOM 4079 O O . VAL A 1 557 ? 6.203 -10.167 -15.270 1.00 86.25 557 VAL A O 1
ATOM 4082 N N . PHE A 1 558 ? 6.438 -11.582 -13.551 1.00 85.06 558 PHE A N 1
ATOM 4083 C CA . PHE A 1 558 ? 7.215 -12.575 -14.306 1.00 85.06 558 PHE A CA 1
ATOM 4084 C C . PHE A 1 558 ? 6.499 -13.916 -14.498 1.00 85.06 558 PHE A C 1
ATOM 4086 O O . PHE A 1 558 ? 6.982 -14.732 -15.289 1.00 85.06 558 PHE A O 1
ATOM 4093 N N . GLY A 1 559 ? 5.376 -14.144 -13.809 1.00 82.69 559 GLY A N 1
ATOM 4094 C CA . GLY A 1 559 ? 4.649 -15.418 -13.792 1.00 82.69 559 GLY A CA 1
ATOM 4095 C C . GLY A 1 559 ? 5.309 -16.500 -12.930 1.00 82.69 559 GLY A C 1
ATOM 4096 O O . GLY A 1 559 ? 4.822 -17.626 -12.881 1.00 82.69 559 GLY A O 1
ATOM 4097 N N . ASP A 1 560 ? 6.436 -16.188 -12.283 1.00 81.00 560 ASP A N 1
ATOM 4098 C CA . ASP A 1 560 ? 7.216 -17.118 -11.472 1.00 81.00 560 ASP A CA 1
ATOM 4099 C C . ASP A 1 560 ? 8.097 -16.348 -10.490 1.00 81.00 560 ASP A C 1
ATOM 4101 O O . ASP A 1 560 ? 8.867 -15.472 -10.888 1.00 81.00 560 ASP A O 1
ATOM 4105 N N . ALA A 1 561 ? 8.000 -16.716 -9.215 1.00 89.19 561 ALA A N 1
ATOM 4106 C CA . ALA A 1 561 ? 8.707 -16.106 -8.096 1.00 89.19 561 ALA A CA 1
ATOM 4107 C C . ALA A 1 561 ? 9.883 -16.944 -7.559 1.00 89.19 561 ALA A C 1
ATOM 4109 O O . ALA A 1 561 ? 10.458 -16.599 -6.530 1.00 89.19 561 ALA A O 1
ATOM 4110 N N . THR A 1 562 ? 10.220 -18.063 -8.208 1.00 86.81 562 THR A N 1
ATOM 4111 C CA . THR A 1 562 ? 11.224 -19.037 -7.733 1.00 86.81 562 THR A CA 1
ATOM 4112 C C . THR A 1 562 ? 12.657 -18.744 -8.180 1.00 86.81 562 THR A C 1
ATOM 4114 O O . THR A 1 562 ? 13.579 -19.495 -7.854 1.00 86.81 562 THR A O 1
ATOM 4117 N N . GLY A 1 563 ? 12.859 -17.673 -8.944 1.00 90.38 563 GLY A N 1
ATOM 4118 C CA . GLY A 1 563 ? 14.176 -17.198 -9.347 1.00 90.38 563 GLY A CA 1
ATOM 4119 C C . GLY A 1 563 ? 14.924 -16.505 -8.218 1.00 90.38 563 GLY A C 1
ATOM 4120 O O . GLY A 1 563 ? 14.501 -16.506 -7.066 1.00 90.38 563 GLY A O 1
ATOM 4121 N N . ARG A 1 564 ? 16.054 -15.895 -8.575 1.00 93.06 564 ARG A N 1
ATOM 4122 C CA . ARG A 1 564 ? 16.945 -15.225 -7.619 1.00 93.06 564 ARG A CA 1
ATOM 4123 C C . ARG A 1 564 ? 16.800 -13.721 -7.720 1.00 93.06 564 ARG A C 1
ATOM 4125 O O . ARG A 1 564 ? 16.948 -13.165 -8.811 1.00 93.06 564 ARG A O 1
ATOM 4132 N N . LEU A 1 565 ? 16.540 -13.075 -6.594 1.00 95.31 565 LEU A N 1
ATOM 4133 C CA . LEU A 1 565 ? 16.349 -11.637 -6.487 1.00 95.31 565 LEU A CA 1
ATOM 4134 C C . LEU A 1 565 ? 17.540 -10.970 -5.795 1.00 95.31 565 LEU A C 1
ATOM 4136 O O . LEU A 1 565 ? 17.993 -11.407 -4.736 1.00 95.31 565 LEU A O 1
ATOM 4140 N N . TYR A 1 566 ? 17.984 -9.849 -6.357 1.00 94.81 566 TYR A N 1
ATOM 4141 C CA . TYR A 1 566 ? 19.064 -9.034 -5.811 1.00 94.81 566 TYR A CA 1
ATOM 4142 C C . TYR A 1 566 ? 18.677 -7.553 -5.792 1.00 94.81 566 TYR A C 1
ATOM 4144 O O . TYR A 1 566 ? 17.961 -7.091 -6.678 1.00 94.81 566 TYR A O 1
ATOM 4152 N N . GLU A 1 567 ? 19.183 -6.801 -4.813 1.00 93.31 567 GLU A N 1
ATOM 4153 C CA . GLU A 1 567 ? 19.114 -5.333 -4.752 1.00 93.31 567 GLU A CA 1
ATOM 4154 C C . GLU A 1 567 ? 20.510 -4.740 -4.943 1.00 93.31 567 GLU A C 1
ATOM 4156 O O . GLU A 1 567 ? 21.457 -5.128 -4.258 1.00 93.31 567 GLU A O 1
ATOM 4161 N N . GLY A 1 568 ? 20.642 -3.779 -5.852 1.00 89.81 568 GLY A N 1
ATOM 4162 C CA . GLY A 1 568 ? 21.850 -2.983 -6.012 1.00 89.81 568 GLY A CA 1
ATOM 4163 C C . GLY A 1 568 ? 21.727 -1.656 -5.270 1.00 89.81 568 GLY A C 1
ATOM 4164 O O . GLY A 1 568 ? 20.857 -0.843 -5.576 1.00 89.81 568 GLY A O 1
ATOM 4165 N N . THR A 1 569 ? 22.618 -1.414 -4.306 1.00 85.12 569 THR A N 1
ATOM 4166 C CA . THR A 1 569 ? 22.750 -0.115 -3.621 1.00 85.12 569 THR A CA 1
ATOM 4167 C C . THR A 1 569 ? 24.139 0.444 -3.898 1.00 85.12 569 THR A C 1
ATOM 4169 O O . THR A 1 569 ? 25.123 -0.177 -3.501 1.00 85.12 569 THR A O 1
ATOM 4172 N N . LEU A 1 570 ? 24.240 1.599 -4.565 1.00 83.38 570 LEU A N 1
ATOM 4173 C CA . LEU A 1 570 ? 25.525 2.190 -4.990 1.00 83.38 570 LEU A CA 1
ATOM 4174 C C . LEU A 1 570 ? 26.476 1.140 -5.613 1.00 83.38 570 LEU A C 1
ATOM 4176 O O . LEU A 1 570 ? 27.625 0.987 -5.186 1.00 83.38 570 LEU A O 1
ATOM 4180 N N . SER A 1 571 ? 25.964 0.361 -6.566 1.00 85.81 571 SER A N 1
ATOM 4181 C CA . SER A 1 571 ? 26.564 -0.881 -7.054 1.00 85.81 571 SER A CA 1
ATOM 4182 C C . SER A 1 571 ? 26.469 -1.023 -8.570 1.00 85.81 571 SER A C 1
ATOM 4184 O O . SER A 1 571 ? 25.527 -0.547 -9.197 1.00 85.81 571 SER A O 1
ATOM 4186 N N . ASP A 1 572 ? 27.436 -1.719 -9.167 1.00 88.62 572 ASP A N 1
ATOM 4187 C CA . ASP A 1 572 ? 27.493 -1.946 -10.609 1.00 88.62 572 ASP A CA 1
ATOM 4188 C C . ASP A 1 572 ? 28.216 -3.259 -10.956 1.00 88.62 572 ASP A C 1
ATOM 4190 O O . ASP A 1 572 ? 28.927 -3.841 -10.136 1.00 88.62 572 ASP A O 1
ATOM 4194 N N . PHE A 1 573 ? 28.096 -3.702 -12.208 1.00 90.50 573 PHE A N 1
ATOM 4195 C CA . PHE A 1 573 ? 28.726 -4.914 -12.738 1.00 90.50 573 PHE A CA 1
ATOM 4196 C C . PHE A 1 573 ? 30.138 -4.617 -13.265 1.00 90.50 573 PHE A C 1
ATOM 4198 O O . PHE A 1 573 ? 30.411 -4.661 -14.470 1.00 90.50 573 PHE A O 1
ATOM 4205 N N . TRP A 1 574 ? 31.043 -4.262 -12.349 1.00 84.75 574 TRP A N 1
ATOM 4206 C CA . TRP A 1 574 ? 32.427 -3.894 -12.663 1.00 84.75 574 TRP A CA 1
ATOM 4207 C C . TRP A 1 574 ? 33.461 -4.602 -11.778 1.00 84.75 574 TRP A C 1
ATOM 4209 O O . TRP A 1 574 ? 33.124 -5.338 -10.851 1.00 84.75 574 TRP A O 1
ATOM 4219 N N . LEU A 1 575 ? 34.744 -4.384 -12.087 1.00 82.00 575 LEU A N 1
ATOM 4220 C CA . LEU A 1 575 ? 35.865 -4.854 -11.277 1.00 82.00 575 LEU A CA 1
ATOM 4221 C C . LEU A 1 575 ? 36.256 -3.820 -10.220 1.00 82.00 575 LEU A C 1
ATOM 4223 O O . LEU A 1 575 ? 36.502 -2.651 -10.526 1.00 82.00 575 LEU A O 1
ATOM 4227 N N . LYS A 1 576 ? 36.415 -4.286 -8.986 1.00 75.88 576 LYS A N 1
ATOM 4228 C CA . LYS A 1 576 ? 37.040 -3.543 -7.899 1.00 75.88 576 LYS A CA 1
ATOM 4229 C C . LYS A 1 576 ? 38.560 -3.541 -8.066 1.00 75.88 576 LYS A C 1
ATOM 4231 O O . LYS A 1 576 ? 39.170 -4.603 -8.107 1.00 75.88 576 LYS A O 1
ATOM 4236 N N . GLY A 1 577 ? 39.203 -2.375 -8.075 1.00 68.38 577 GLY A N 1
ATOM 4237 C CA . GLY A 1 577 ? 40.651 -2.264 -8.299 1.00 68.38 577 GLY A CA 1
ATOM 4238 C C . GLY A 1 577 ? 41.004 -2.221 -9.790 1.00 68.38 577 GLY A C 1
ATOM 4239 O O . GLY A 1 577 ? 40.235 -1.699 -10.583 1.00 68.38 577 GLY A O 1
ATOM 4240 N N . THR A 1 578 ? 42.177 -2.716 -10.199 1.00 64.25 578 THR A N 1
ATOM 4241 C CA . THR A 1 578 ? 42.639 -2.565 -11.599 1.00 64.25 578 THR A CA 1
ATOM 4242 C C . THR A 1 578 ? 42.051 -3.622 -12.548 1.00 64.25 578 THR A C 1
ATOM 4244 O O . THR A 1 578 ? 41.726 -4.718 -12.093 1.00 64.25 578 THR A O 1
ATOM 4247 N N . PRO A 1 579 ? 42.025 -3.398 -13.879 1.00 59.66 579 PRO A N 1
ATOM 4248 C CA . PRO A 1 579 ? 41.519 -4.382 -14.845 1.00 59.66 579 PRO A CA 1
ATOM 4249 C C . PRO A 1 579 ? 42.261 -5.729 -14.854 1.00 59.66 579 PRO A C 1
ATOM 4251 O O . PRO A 1 579 ? 41.780 -6.689 -15.448 1.00 59.66 579 PRO A O 1
ATOM 4254 N N . THR A 1 580 ? 43.455 -5.806 -14.254 1.00 58.69 580 THR A N 1
ATOM 4255 C CA . THR A 1 580 ? 44.313 -7.004 -14.247 1.00 58.69 580 THR A CA 1
ATOM 4256 C C . THR A 1 580 ? 44.322 -7.757 -12.919 1.00 58.69 580 THR A C 1
ATOM 4258 O O . THR A 1 580 ? 44.719 -8.919 -12.895 1.00 58.69 580 THR A O 1
ATOM 4261 N N . THR A 1 581 ? 43.908 -7.120 -11.823 1.00 65.19 581 THR A N 1
ATOM 4262 C CA . THR A 1 581 ? 43.894 -7.715 -10.473 1.00 65.19 581 THR A CA 1
ATOM 4263 C C . THR A 1 581 ? 42.548 -7.574 -9.775 1.00 65.19 581 THR A C 1
ATOM 4265 O O . THR A 1 581 ? 42.444 -7.920 -8.603 1.00 65.19 581 THR A O 1
ATOM 4268 N N . GLY A 1 582 ? 41.569 -6.970 -10.444 1.00 73.88 582 GLY A N 1
ATOM 4269 C CA . GLY A 1 582 ? 40.295 -6.637 -9.845 1.00 73.88 582 GLY A CA 1
ATOM 4270 C C . GLY A 1 582 ? 39.333 -7.810 -9.814 1.00 73.88 582 GLY A C 1
ATOM 4271 O O . GLY A 1 582 ? 39.366 -8.686 -10.677 1.00 73.88 582 GLY A O 1
ATOM 4272 N N . GLU A 1 583 ? 38.475 -7.806 -8.804 1.00 80.81 583 GLU A N 1
ATOM 4273 C CA . GLU A 1 583 ? 37.442 -8.818 -8.587 1.00 80.81 583 GLU A CA 1
ATOM 4274 C C . GLU A 1 583 ? 36.055 -8.208 -8.837 1.00 80.81 583 GLU A C 1
ATOM 4276 O O . GLU A 1 583 ? 35.885 -7.006 -8.612 1.00 80.81 583 GLU A O 1
ATOM 4281 N N . PRO A 1 584 ? 35.061 -8.985 -9.303 1.00 85.88 584 PRO A N 1
ATOM 4282 C CA . PRO A 1 584 ? 33.695 -8.498 -9.486 1.00 85.88 584 PRO A CA 1
ATOM 4283 C C . PRO A 1 584 ? 33.103 -7.893 -8.210 1.00 85.88 584 PRO A C 1
ATOM 4285 O O . PRO A 1 584 ? 33.294 -8.418 -7.109 1.00 85.88 584 PRO A O 1
ATOM 4288 N N . TRP A 1 585 ? 32.361 -6.795 -8.353 1.00 84.06 585 TRP A N 1
ATOM 4289 C CA . TRP A 1 585 ? 31.851 -6.012 -7.227 1.00 84.06 585 TRP A CA 1
ATOM 4290 C C . TRP A 1 585 ? 30.580 -6.602 -6.589 1.00 84.06 585 TRP A C 1
ATOM 4292 O O . TRP A 1 585 ? 29.504 -6.020 -6.607 1.00 84.06 585 TRP A O 1
ATOM 4302 N N . ARG A 1 586 ? 30.706 -7.799 -6.015 1.00 85.44 586 ARG A N 1
ATOM 4303 C CA . ARG A 1 586 ? 29.573 -8.583 -5.491 1.00 85.44 586 ARG A CA 1
ATOM 4304 C C . ARG A 1 586 ? 28.961 -8.042 -4.209 1.00 85.44 586 ARG A C 1
ATOM 4306 O O . ARG A 1 586 ? 27.759 -8.119 -4.019 1.00 85.44 586 ARG A O 1
ATOM 4313 N N . ASN A 1 587 ? 29.793 -7.536 -3.304 1.00 81.12 587 ASN A N 1
ATOM 4314 C CA . ASN A 1 587 ? 29.389 -7.267 -1.921 1.00 81.12 587 ASN A CA 1
ATOM 4315 C C . ASN A 1 587 ? 28.437 -6.066 -1.782 1.00 81.12 587 ASN A C 1
ATOM 4317 O O . ASN A 1 587 ? 27.855 -5.876 -0.719 1.00 81.12 587 ASN A O 1
ATOM 4321 N N . THR A 1 588 ? 28.274 -5.264 -2.835 1.00 80.75 588 THR A N 1
ATOM 4322 C CA . THR A 1 588 ? 27.308 -4.156 -2.903 1.00 80.75 588 THR A CA 1
ATOM 4323 C C . THR A 1 588 ? 25.990 -4.553 -3.581 1.00 80.75 588 THR A C 1
ATOM 4325 O O . THR A 1 588 ? 25.054 -3.754 -3.601 1.00 80.75 588 THR A O 1
ATOM 4328 N N . ILE A 1 589 ? 25.904 -5.788 -4.090 1.00 88.50 589 ILE A N 1
ATOM 4329 C CA . ILE A 1 589 ? 24.692 -6.412 -4.622 1.00 88.50 589 ILE A CA 1
ATOM 4330 C C . ILE A 1 589 ? 24.161 -7.379 -3.559 1.00 88.50 589 ILE A C 1
ATOM 4332 O O . ILE A 1 589 ? 24.741 -8.434 -3.300 1.00 88.50 589 ILE A O 1
ATOM 4336 N N . GLU A 1 590 ? 23.062 -7.006 -2.916 1.00 87.94 590 GLU A N 1
ATOM 4337 C CA . GLU A 1 590 ? 22.488 -7.753 -1.802 1.00 87.94 590 GLU A CA 1
ATOM 4338 C C . GLU A 1 590 ? 21.509 -8.824 -2.312 1.00 87.94 590 GLU A C 1
ATOM 4340 O O . GLU A 1 590 ? 20.500 -8.471 -2.927 1.00 87.94 590 GLU A O 1
ATOM 4345 N N . PRO A 1 591 ? 21.742 -10.122 -2.049 1.00 90.75 591 PRO A N 1
ATOM 4346 C CA . PRO A 1 591 ? 20.744 -11.155 -2.312 1.00 90.75 591 PRO A CA 1
ATOM 4347 C C . PRO A 1 591 ? 19.532 -10.976 -1.386 1.00 90.75 591 PRO A C 1
ATOM 4349 O O . PRO A 1 591 ? 19.687 -10.730 -0.190 1.00 90.75 591 PRO A O 1
ATOM 4352 N N . LYS A 1 592 ? 18.316 -11.106 -1.927 1.00 89.69 592 LYS A N 1
ATOM 4353 C CA . LYS A 1 592 ? 17.049 -10.905 -1.191 1.00 89.69 592 LYS A CA 1
ATOM 4354 C C . LYS A 1 592 ? 16.288 -12.181 -0.865 1.00 89.69 592 LYS A C 1
ATOM 4356 O O . LYS A 1 592 ? 15.258 -12.108 -0.183 1.00 89.69 592 LYS A O 1
ATOM 4361 N N . ASP A 1 593 ? 16.818 -13.307 -1.320 1.00 79.06 593 ASP A N 1
ATOM 4362 C CA . ASP A 1 593 ? 16.424 -14.660 -0.961 1.00 79.06 593 ASP A CA 1
ATOM 4363 C C . ASP A 1 593 ? 17.677 -15.512 -0.668 1.00 79.06 593 ASP A C 1
ATOM 4365 O O . ASP A 1 593 ? 18.790 -15.195 -1.101 1.00 79.06 593 ASP A O 1
ATOM 4369 N N . ASP A 1 594 ? 17.511 -16.586 0.107 1.00 69.62 594 ASP A N 1
ATOM 4370 C CA . ASP A 1 594 ? 18.631 -17.433 0.540 1.00 69.62 594 ASP A CA 1
ATOM 4371 C C . ASP A 1 594 ? 19.300 -18.176 -0.630 1.00 69.62 594 ASP A C 1
ATOM 4373 O O . ASP A 1 594 ? 20.496 -18.467 -0.578 1.00 69.62 594 ASP A O 1
ATOM 4377 N N . ALA A 1 595 ? 18.560 -18.475 -1.704 1.00 61.59 595 ALA A N 1
ATOM 4378 C CA . ALA A 1 595 ? 19.102 -19.154 -2.881 1.00 61.59 595 ALA A CA 1
ATOM 4379 C C . ALA A 1 595 ? 20.068 -18.245 -3.662 1.00 61.59 595 ALA A C 1
ATOM 4381 O O . ALA A 1 595 ? 21.110 -18.703 -4.136 1.00 61.59 595 ALA A O 1
ATOM 4382 N N . ALA A 1 596 ? 19.771 -16.949 -3.733 1.00 63.22 596 ALA A N 1
ATOM 4383 C CA . ALA A 1 596 ? 20.601 -15.914 -4.334 1.00 63.22 596 ALA A CA 1
ATOM 4384 C C . ALA A 1 596 ? 21.929 -15.719 -3.585 1.00 63.22 596 ALA A C 1
ATOM 4386 O O . ALA A 1 596 ? 22.949 -15.394 -4.195 1.00 63.22 596 ALA A O 1
ATOM 4387 N N . ALA A 1 597 ? 21.954 -15.963 -2.272 1.00 65.56 597 ALA A N 1
ATOM 4388 C CA . ALA A 1 597 ? 23.187 -15.928 -1.487 1.00 65.56 597 ALA A CA 1
ATOM 4389 C C . ALA A 1 597 ? 24.138 -17.102 -1.800 1.00 65.56 597 ALA A C 1
ATOM 4391 O O . ALA A 1 597 ? 25.335 -17.010 -1.522 1.00 65.56 597 ALA A O 1
ATOM 4392 N N . LEU A 1 598 ? 23.630 -18.196 -2.382 1.00 61.78 598 LEU A N 1
ATOM 4393 C CA . LEU A 1 598 ? 24.407 -19.406 -2.679 1.00 61.78 598 LEU A CA 1
ATOM 4394 C C . LEU A 1 598 ? 25.078 -19.388 -4.061 1.00 61.78 598 LEU A C 1
ATOM 4396 O O . LEU A 1 598 ? 26.061 -20.105 -4.255 1.00 61.78 598 LEU A O 1
ATOM 4400 N N . ASP A 1 599 ? 24.581 -18.590 -5.007 1.00 75.06 599 ASP A N 1
ATOM 4401 C CA . ASP A 1 599 ? 25.124 -18.491 -6.365 1.00 75.06 599 ASP A CA 1
ATOM 4402 C C . ASP A 1 599 ? 25.020 -17.052 -6.886 1.00 75.06 599 ASP A C 1
ATOM 4404 O O . ASP A 1 599 ? 23.938 -16.481 -6.940 1.00 75.06 599 ASP A O 1
ATOM 4408 N N . GLN A 1 600 ? 26.162 -16.474 -7.256 1.00 83.44 600 GLN A N 1
ATOM 4409 C CA . GLN A 1 600 ? 26.305 -15.111 -7.780 1.00 83.44 600 GLN A CA 1
ATOM 4410 C C . GLN A 1 600 ? 26.991 -15.109 -9.158 1.00 83.44 600 GLN A C 1
ATOM 4412 O O . GLN A 1 600 ? 27.651 -14.137 -9.543 1.00 83.44 600 GLN A O 1
ATOM 4417 N N . SER A 1 601 ? 26.915 -16.223 -9.885 1.00 89.69 601 SER A N 1
ATOM 4418 C CA . SER A 1 601 ? 27.611 -16.408 -11.160 1.00 89.69 601 SER A CA 1
ATOM 4419 C C . SER A 1 601 ? 27.126 -15.465 -12.266 1.00 89.69 601 SER A C 1
ATOM 4421 O O . SER A 1 601 ? 27.913 -15.109 -13.142 1.00 89.69 601 SER A O 1
ATOM 4423 N N . GLU A 1 602 ? 25.890 -14.969 -12.207 1.00 90.81 602 GLU A N 1
ATOM 4424 C CA . GLU A 1 602 ? 25.354 -13.994 -13.165 1.00 90.81 602 GLU A CA 1
ATOM 4425 C C . GLU A 1 602 ? 26.061 -12.640 -13.046 1.00 90.81 602 GLU A C 1
ATOM 4427 O O . GLU A 1 602 ? 26.376 -12.013 -14.060 1.00 90.81 602 GLU A O 1
ATOM 4432 N N . ILE A 1 603 ? 26.387 -12.226 -11.814 1.00 92.38 603 ILE A N 1
ATOM 4433 C CA . ILE A 1 603 ? 27.156 -11.004 -11.541 1.00 92.38 603 ILE A CA 1
ATOM 4434 C C . ILE A 1 603 ? 28.548 -11.122 -12.173 1.00 92.38 603 ILE A C 1
ATOM 4436 O O . ILE A 1 603 ? 29.019 -10.180 -12.816 1.00 92.38 603 ILE A O 1
ATOM 4440 N N . ASP A 1 604 ? 29.192 -12.287 -12.059 1.00 92.25 604 ASP A N 1
ATOM 4441 C CA . ASP A 1 604 ? 30.491 -12.536 -12.696 1.00 92.25 604 ASP A CA 1
ATOM 4442 C C . ASP A 1 604 ? 30.406 -12.557 -14.201 1.00 92.25 604 ASP A C 1
ATOM 4444 O O . ASP A 1 604 ? 31.254 -11.974 -14.872 1.00 92.25 604 ASP A O 1
ATOM 4448 N N . ALA A 1 605 ? 29.418 -13.271 -14.733 1.00 94.31 605 ALA A N 1
ATOM 4449 C CA . ALA A 1 605 ? 29.270 -13.471 -16.158 1.00 94.31 605 ALA A CA 1
ATOM 4450 C C . ALA A 1 605 ? 29.019 -12.130 -16.852 1.00 94.31 605 ALA A C 1
ATOM 4452 O O . ALA A 1 605 ? 29.676 -11.826 -17.853 1.00 94.31 605 ALA A O 1
ATOM 4453 N N . LEU A 1 606 ? 28.152 -11.288 -16.276 1.00 95.62 606 LEU A N 1
ATOM 4454 C CA . LEU A 1 606 ? 27.918 -9.937 -16.770 1.00 95.62 606 LEU A CA 1
ATOM 4455 C C . LEU A 1 606 ? 29.165 -9.056 -16.609 1.00 95.62 606 LEU A C 1
ATOM 4457 O O . LEU A 1 606 ? 29.593 -8.433 -17.581 1.00 95.62 606 LEU A O 1
ATOM 4461 N N . THR A 1 607 ? 29.816 -9.063 -15.441 1.00 92.81 607 THR A N 1
ATOM 4462 C CA . THR A 1 607 ? 31.062 -8.302 -15.228 1.00 92.81 607 THR A CA 1
ATOM 4463 C C . THR A 1 607 ? 32.132 -8.699 -16.251 1.00 92.81 607 THR A C 1
ATOM 4465 O O . THR A 1 607 ? 32.708 -7.841 -16.921 1.00 92.81 607 THR A O 1
ATOM 4468 N N . ALA A 1 608 ? 32.361 -9.999 -16.454 1.00 92.31 608 ALA A N 1
ATOM 4469 C CA . ALA A 1 608 ? 33.313 -10.529 -17.425 1.00 92.31 608 ALA A CA 1
ATOM 4470 C C . ALA A 1 608 ? 32.956 -10.123 -18.861 1.00 92.31 608 ALA A C 1
ATOM 4472 O O . ALA A 1 608 ? 33.844 -9.726 -19.621 1.00 92.31 608 ALA A O 1
ATOM 4473 N N . ALA A 1 609 ? 31.673 -10.164 -19.234 1.00 93.81 609 ALA A N 1
ATOM 4474 C CA . ALA A 1 609 ? 31.213 -9.693 -20.537 1.00 93.81 609 ALA A CA 1
ATOM 4475 C C . ALA A 1 609 ? 31.544 -8.207 -20.756 1.00 93.81 609 ALA A C 1
ATOM 4477 O O . ALA A 1 609 ? 32.006 -7.821 -21.834 1.00 93.81 609 ALA A O 1
ATOM 4478 N N . LEU A 1 610 ? 31.380 -7.378 -19.723 1.00 91.38 610 LEU A N 1
ATOM 4479 C CA . LEU A 1 610 ? 31.608 -5.935 -19.790 1.00 91.38 610 LEU A CA 1
ATOM 4480 C C . LEU A 1 610 ? 33.093 -5.558 -19.842 1.00 91.38 610 LEU A C 1
ATOM 4482 O O . LEU A 1 610 ? 33.464 -4.656 -20.602 1.00 91.38 610 LEU A O 1
ATOM 4486 N N . VAL A 1 611 ? 33.948 -6.234 -19.071 1.00 87.94 611 VAL A N 1
ATOM 4487 C CA . VAL A 1 611 ? 35.349 -5.818 -18.876 1.00 87.94 611 VAL A CA 1
ATOM 4488 C C . VAL A 1 611 ? 36.357 -6.548 -19.756 1.00 87.94 611 VAL A C 1
ATOM 4490 O O . VAL A 1 611 ? 37.477 -6.058 -19.892 1.00 87.94 611 VAL A O 1
ATOM 4493 N N . ASN A 1 612 ? 35.996 -7.673 -20.387 1.00 88.56 612 ASN A N 1
ATOM 4494 C CA . ASN A 1 612 ? 36.949 -8.455 -21.176 1.00 88.56 612 ASN A CA 1
ATOM 4495 C C . ASN A 1 612 ? 37.523 -7.623 -22.348 1.00 88.56 612 ASN A C 1
ATOM 4497 O O . ASN A 1 612 ? 36.783 -7.267 -23.280 1.00 88.56 612 ASN A O 1
ATOM 4501 N N . PRO A 1 613 ? 38.838 -7.321 -22.339 1.00 86.19 613 PRO A N 1
ATOM 4502 C CA . PRO A 1 613 ? 39.459 -6.474 -23.352 1.00 86.19 613 PRO A CA 1
ATOM 4503 C C . PRO A 1 613 ? 39.653 -7.196 -24.691 1.00 86.19 613 PRO A C 1
ATOM 4505 O O . PRO A 1 613 ? 39.859 -6.534 -25.705 1.00 86.19 613 PRO A O 1
ATOM 4508 N N . ALA A 1 614 ? 39.590 -8.532 -24.714 1.00 89.75 614 ALA A N 1
ATOM 4509 C CA . ALA A 1 614 ? 39.741 -9.325 -25.930 1.00 89.75 614 ALA A CA 1
ATOM 4510 C C . ALA A 1 614 ? 38.471 -9.342 -26.793 1.00 89.75 614 ALA A C 1
ATOM 4512 O O . ALA A 1 614 ? 38.554 -9.653 -27.978 1.00 89.75 614 ALA A O 1
ATOM 4513 N N . TYR A 1 615 ? 37.310 -9.007 -26.221 1.00 93.38 615 TYR A N 1
ATOM 4514 C CA . TYR A 1 615 ? 36.049 -9.025 -26.955 1.00 93.38 615 TYR A CA 1
ATOM 4515 C C . TYR A 1 615 ? 35.944 -7.867 -27.945 1.00 93.38 615 TYR A C 1
ATOM 4517 O O . TYR A 1 615 ? 36.024 -6.686 -27.579 1.00 93.38 615 TYR A O 1
ATOM 4525 N N . THR A 1 616 ? 35.663 -8.218 -29.199 1.00 94.19 616 THR A N 1
ATOM 4526 C CA . THR A 1 616 ? 35.076 -7.301 -30.178 1.00 94.19 616 THR A CA 1
ATOM 4527 C C . THR A 1 616 ? 33.685 -6.849 -29.720 1.00 94.19 616 THR A C 1
ATOM 4529 O O . THR A 1 616 ? 33.066 -7.466 -28.854 1.00 94.19 616 THR A O 1
ATOM 4532 N N . ASN A 1 617 ? 33.141 -5.790 -30.327 1.00 92.62 617 ASN A N 1
ATOM 4533 C CA . ASN A 1 617 ? 31.781 -5.334 -30.008 1.00 92.62 617 ASN A CA 1
ATOM 4534 C C . ASN A 1 617 ? 30.727 -6.436 -30.227 1.00 92.62 617 ASN A C 1
ATOM 4536 O O . ASN A 1 617 ? 29.807 -6.569 -29.428 1.00 92.62 617 ASN A O 1
ATOM 4540 N N . SER A 1 618 ? 30.882 -7.257 -31.272 1.00 94.56 618 SER A N 1
ATOM 4541 C CA . SER A 1 618 ? 29.950 -8.354 -31.554 1.00 94.56 618 SER A CA 1
ATOM 4542 C C . SER A 1 618 ? 30.029 -9.464 -30.506 1.00 94.56 618 SER A C 1
ATOM 4544 O O . SER A 1 618 ? 28.994 -9.942 -30.054 1.00 94.56 618 SER A O 1
ATOM 4546 N N . GLU A 1 619 ? 31.237 -9.871 -30.109 1.00 97.06 619 GLU A N 1
ATOM 4547 C CA . GLU A 1 619 ? 31.427 -10.898 -29.073 1.00 97.06 619 GLU A CA 1
ATOM 4548 C C . GLU A 1 619 ? 30.951 -10.398 -27.709 1.00 97.06 619 GLU A C 1
ATOM 4550 O O . GLU A 1 619 ? 30.270 -11.125 -26.991 1.00 97.06 619 GLU A O 1
ATOM 4555 N N . ARG A 1 620 ? 31.240 -9.131 -27.381 1.00 95.12 620 ARG A N 1
ATOM 4556 C CA . ARG A 1 620 ? 30.770 -8.496 -26.148 1.00 95.12 620 ARG A CA 1
ATOM 4557 C C . ARG A 1 620 ? 29.249 -8.463 -26.088 1.00 95.12 620 ARG A C 1
ATOM 4559 O O . ARG A 1 620 ? 28.683 -8.854 -25.076 1.00 95.12 620 ARG A O 1
ATOM 4566 N N . ARG A 1 621 ? 28.590 -8.027 -27.164 1.00 96.06 621 ARG A N 1
ATOM 4567 C CA . ARG A 1 621 ? 27.126 -8.014 -27.241 1.00 96.06 621 ARG A CA 1
ATOM 4568 C C . ARG A 1 621 ? 26.545 -9.415 -27.041 1.00 96.06 621 ARG A C 1
ATOM 4570 O O . ARG A 1 621 ? 25.657 -9.567 -26.214 1.00 96.06 621 ARG A O 1
ATOM 4577 N N . ALA A 1 622 ? 27.077 -10.422 -27.735 1.00 97.44 622 ALA A N 1
ATOM 4578 C CA . ALA A 1 622 ? 26.611 -11.801 -27.595 1.00 97.44 622 ALA A CA 1
ATOM 4579 C C . ALA A 1 622 ? 26.795 -12.339 -26.163 1.00 97.44 622 ALA A C 1
ATOM 4581 O O . ALA A 1 622 ? 25.920 -13.030 -25.650 1.00 97.44 622 ALA A O 1
ATOM 4582 N N . ALA A 1 623 ? 27.903 -11.995 -25.498 1.00 97.69 623 ALA A N 1
ATOM 4583 C CA . ALA A 1 623 ? 28.140 -12.365 -24.104 1.00 97.69 623 ALA A CA 1
ATOM 4584 C C . ALA A 1 623 ? 27.169 -11.668 -23.133 1.00 97.69 623 ALA A C 1
ATOM 4586 O O . ALA A 1 623 ? 26.729 -12.294 -22.175 1.00 97.69 623 ALA A O 1
ATOM 4587 N N . ILE A 1 624 ? 26.800 -10.406 -23.390 1.00 97.75 624 ILE A N 1
ATOM 4588 C CA . ILE A 1 624 ? 25.775 -9.693 -22.609 1.00 97.75 624 ILE A CA 1
ATOM 4589 C C . ILE A 1 624 ? 24.399 -10.339 -22.822 1.00 97.75 624 ILE A C 1
ATOM 4591 O O . ILE A 1 624 ? 23.733 -10.663 -21.848 1.00 97.75 624 ILE A O 1
ATOM 4595 N N . GLU A 1 625 ? 23.986 -10.586 -24.069 1.00 97.62 625 GLU A N 1
ATOM 4596 C CA . GLU A 1 625 ? 22.677 -11.181 -24.409 1.00 97.62 625 GLU A CA 1
ATOM 4597 C C . GLU A 1 625 ? 22.489 -12.612 -23.874 1.00 97.62 625 GLU A C 1
ATOM 4599 O O . GLU A 1 625 ? 21.355 -13.091 -23.764 1.00 97.62 625 GLU A O 1
ATOM 4604 N N . ALA A 1 626 ? 23.588 -13.302 -23.556 1.00 97.56 626 ALA A N 1
ATOM 4605 C CA . ALA A 1 626 ? 23.568 -14.616 -22.925 1.00 97.56 626 ALA A CA 1
ATOM 4606 C C . ALA A 1 626 ? 23.187 -14.567 -21.435 1.00 97.56 626 ALA A C 1
ATOM 4608 O O . ALA A 1 626 ? 22.747 -15.583 -20.909 1.00 97.56 626 ALA A O 1
ATOM 4609 N N . VAL A 1 627 ? 23.351 -13.416 -20.772 1.00 97.75 627 VAL A N 1
ATOM 4610 C CA . VAL A 1 627 ? 23.137 -13.251 -19.321 1.00 97.75 627 VAL A CA 1
ATOM 4611 C C . VAL A 1 627 ? 22.023 -12.248 -19.020 1.00 97.75 627 VAL A C 1
ATOM 4613 O O . VAL A 1 627 ? 21.326 -12.388 -18.026 1.00 97.75 627 VAL A O 1
ATOM 4616 N N . VAL A 1 628 ? 21.828 -11.244 -19.870 1.00 98.38 628 VAL A N 1
ATOM 4617 C CA . VAL A 1 628 ? 20.839 -10.172 -19.708 1.00 98.38 628 VAL A CA 1
ATOM 4618 C C . VAL A 1 628 ? 19.807 -10.280 -20.819 1.00 98.38 628 VAL A C 1
ATOM 4620 O O . VAL A 1 628 ? 20.161 -10.489 -21.987 1.00 98.38 628 VAL A O 1
ATOM 4623 N N . ASP A 1 629 ? 18.531 -10.095 -20.487 1.00 97.94 629 ASP A N 1
ATOM 4624 C CA . ASP A 1 629 ? 17.540 -9.796 -21.515 1.00 97.94 629 ASP A CA 1
ATOM 4625 C C . ASP A 1 629 ? 17.790 -8.374 -22.035 1.00 97.94 629 ASP A C 1
ATOM 4627 O O . ASP A 1 629 ? 17.429 -7.375 -21.411 1.00 97.94 629 ASP A O 1
ATOM 4631 N N . LEU A 1 630 ? 18.499 -8.280 -23.164 1.00 97.88 630 LEU A N 1
ATOM 4632 C CA . LEU A 1 630 ? 18.941 -6.996 -23.696 1.00 97.88 630 LEU A CA 1
ATOM 4633 C C . LEU A 1 630 ? 17.765 -6.102 -24.108 1.00 97.88 630 LEU A C 1
ATOM 4635 O O . LEU A 1 630 ? 17.867 -4.889 -23.947 1.00 97.88 630 LEU A O 1
ATOM 4639 N N . ASP A 1 631 ? 16.670 -6.655 -24.637 1.00 97.25 631 ASP A N 1
ATOM 4640 C CA . ASP A 1 631 ? 15.531 -5.822 -25.040 1.00 97.25 631 ASP A CA 1
ATOM 4641 C C . ASP A 1 631 ? 14.799 -5.264 -23.814 1.00 97.25 631 ASP A C 1
ATOM 4643 O O . ASP A 1 631 ? 14.511 -4.061 -23.769 1.00 97.25 631 ASP A O 1
ATOM 4647 N N . ALA A 1 632 ? 14.596 -6.096 -22.786 1.00 97.31 632 ALA A N 1
ATOM 4648 C CA . ALA A 1 632 ? 14.039 -5.659 -21.509 1.00 97.31 632 ALA A CA 1
ATOM 4649 C C . ALA A 1 632 ? 14.937 -4.605 -20.840 1.00 97.31 632 ALA A C 1
ATOM 4651 O O . ALA A 1 632 ? 14.450 -3.559 -20.414 1.00 97.31 632 ALA A O 1
ATOM 4652 N N . TYR A 1 633 ? 16.260 -4.806 -20.833 1.00 98.50 633 TYR A N 1
ATOM 4653 C CA . TYR A 1 633 ? 17.206 -3.833 -20.280 1.00 98.50 633 TYR A CA 1
ATOM 4654 C C . TYR A 1 633 ? 17.205 -2.496 -21.035 1.00 98.50 633 TYR A C 1
ATOM 4656 O O . TYR A 1 633 ? 17.218 -1.434 -20.414 1.00 98.50 633 TYR A O 1
ATOM 4664 N N . LEU A 1 634 ? 17.187 -2.511 -22.373 1.00 98.31 634 LEU A N 1
ATOM 4665 C CA . LEU A 1 634 ? 17.115 -1.274 -23.160 1.00 98.31 634 LEU A CA 1
ATOM 4666 C C . LEU A 1 634 ? 15.809 -0.513 -22.895 1.00 98.31 634 LEU A C 1
ATOM 4668 O O . LEU A 1 634 ? 15.815 0.716 -22.901 1.00 98.31 634 LEU A O 1
ATOM 4672 N N . THR A 1 635 ? 14.715 -1.238 -22.650 1.00 98.25 635 THR A N 1
ATOM 4673 C CA . THR A 1 635 ? 13.416 -0.668 -22.270 1.00 98.25 635 THR A CA 1
ATOM 4674 C C . THR A 1 635 ? 13.478 -0.055 -20.869 1.00 98.25 635 THR A C 1
ATOM 4676 O O . THR A 1 635 ? 13.120 1.109 -20.713 1.00 98.25 635 THR A O 1
ATOM 4679 N N . PHE A 1 636 ? 14.034 -0.775 -19.889 1.00 98.44 636 PHE A N 1
ATOM 4680 C CA . PHE A 1 636 ? 14.299 -0.281 -18.533 1.00 98.44 636 PHE A CA 1
ATOM 4681 C C . PHE A 1 636 ? 15.127 1.012 -18.541 1.00 98.44 636 PHE A C 1
ATOM 4683 O O . PHE A 1 636 ? 14.711 2.024 -17.983 1.00 98.44 636 PHE A O 1
ATOM 4690 N N . TRP A 1 637 ? 16.259 1.012 -19.249 1.00 97.56 637 TRP A N 1
ATOM 4691 C CA . TRP A 1 637 ? 17.147 2.172 -19.321 1.00 97.56 637 TRP A CA 1
ATOM 4692 C C . TRP A 1 637 ? 16.465 3.379 -19.985 1.00 97.56 637 TRP A C 1
ATOM 4694 O O . TRP A 1 637 ? 16.572 4.505 -19.496 1.00 97.56 637 TRP A O 1
ATOM 4704 N N . ALA A 1 638 ? 15.719 3.162 -21.072 1.00 97.38 638 ALA A N 1
ATOM 4705 C CA . ALA A 1 638 ? 14.952 4.232 -21.703 1.00 97.38 638 ALA A CA 1
ATOM 4706 C C . ALA A 1 638 ? 13.848 4.779 -20.773 1.00 97.38 638 ALA A C 1
ATOM 4708 O O . ALA A 1 638 ? 13.618 5.987 -20.762 1.00 97.38 638 ALA A O 1
ATOM 4709 N N . GLY A 1 639 ? 13.212 3.923 -19.965 1.00 96.56 639 GLY A N 1
ATOM 4710 C CA . GLY A 1 639 ? 12.236 4.320 -18.947 1.00 96.56 639 GLY A CA 1
ATOM 4711 C C . GLY A 1 639 ? 12.831 5.187 -17.834 1.00 96.56 639 GLY A C 1
ATOM 4712 O O . GLY A 1 639 ? 12.275 6.242 -17.532 1.00 96.56 639 GLY A O 1
ATOM 4713 N N . GLU A 1 640 ? 13.993 4.812 -17.282 1.00 95.06 640 GLU A N 1
ATOM 4714 C CA . GLU A 1 640 ? 14.725 5.649 -16.312 1.00 95.06 640 GLU A CA 1
ATOM 4715 C C . GLU A 1 640 ? 15.037 7.037 -16.895 1.00 95.06 640 GLU A C 1
ATOM 4717 O O . GLU A 1 640 ? 14.827 8.059 -16.234 1.00 95.06 640 GLU A O 1
ATOM 4722 N N . GLY A 1 641 ? 15.478 7.084 -18.157 1.00 92.75 641 GLY A N 1
ATOM 4723 C CA . GLY A 1 641 ? 15.737 8.331 -18.876 1.00 92.75 641 GLY A CA 1
ATOM 4724 C C . GLY A 1 641 ? 14.489 9.201 -19.059 1.00 92.75 641 GLY A C 1
ATOM 4725 O O . GLY A 1 641 ? 14.556 10.413 -18.846 1.00 92.75 641 GLY A O 1
ATOM 4726 N N . LEU A 1 642 ? 13.346 8.597 -19.405 1.00 93.69 642 LEU A N 1
ATOM 4727 C CA . LEU A 1 642 ? 12.078 9.303 -19.642 1.00 93.69 642 LEU A CA 1
ATOM 4728 C C . LEU A 1 642 ? 11.478 9.955 -18.398 1.00 93.69 642 LEU A C 1
ATOM 4730 O O . LEU A 1 642 ? 10.785 10.958 -18.521 1.00 93.69 642 LEU A O 1
ATOM 4734 N N . ILE A 1 643 ? 11.717 9.416 -17.205 1.00 93.94 643 ILE A N 1
ATOM 4735 C CA . ILE A 1 643 ? 11.248 10.058 -15.966 1.00 93.94 643 ILE A CA 1
ATOM 4736 C C . ILE A 1 643 ? 12.341 10.908 -15.298 1.00 93.94 643 ILE A C 1
ATOM 4738 O O . ILE A 1 643 ? 12.103 11.565 -14.282 1.00 93.94 643 ILE A O 1
ATOM 4742 N N . GLY A 1 644 ? 13.549 10.926 -15.873 1.00 91.12 644 GLY A N 1
ATOM 4743 C CA . GLY A 1 644 ? 14.704 11.631 -15.323 1.00 91.12 644 GLY A CA 1
ATOM 4744 C C . GLY A 1 644 ? 15.174 11.044 -13.990 1.00 91.12 644 GLY A C 1
ATOM 4745 O O . GLY A 1 644 ? 15.433 11.801 -13.052 1.00 91.12 644 GLY A O 1
ATOM 4746 N N . HIS A 1 645 ? 15.255 9.714 -13.896 1.00 91.62 645 HIS A N 1
ATOM 4747 C CA . HIS A 1 645 ? 15.650 8.981 -12.692 1.00 91.62 645 HIS A CA 1
ATOM 4748 C C . HIS A 1 645 ? 17.165 9.055 -12.444 1.00 91.62 645 HIS A C 1
ATOM 4750 O O . HIS A 1 645 ? 17.907 8.097 -12.656 1.00 91.62 645 HIS A O 1
ATOM 4756 N N . TRP A 1 646 ? 17.643 10.211 -11.985 1.00 86.81 646 TRP A N 1
ATOM 4757 C CA . TRP A 1 646 ? 19.080 10.461 -11.817 1.00 86.81 646 TRP A CA 1
ATOM 4758 C C . TRP A 1 646 ? 19.746 9.551 -10.770 1.00 86.81 646 TRP A C 1
ATOM 4760 O O . TRP A 1 646 ? 20.917 9.224 -10.918 1.00 86.81 646 TRP A O 1
ATOM 4770 N N . ASP A 1 647 ? 19.021 9.131 -9.727 1.00 87.38 647 ASP A N 1
ATOM 4771 C CA . ASP A 1 647 ? 19.524 8.219 -8.679 1.00 87.38 647 ASP A CA 1
ATOM 4772 C C . ASP A 1 647 ? 19.239 6.745 -9.033 1.00 87.38 647 ASP A C 1
ATOM 4774 O O . ASP A 1 647 ? 19.087 5.895 -8.163 1.00 87.38 647 ASP A O 1
ATOM 4778 N N . GLY A 1 648 ? 19.036 6.460 -10.323 1.00 91.75 648 GLY A N 1
ATOM 4779 C CA . GLY A 1 648 ? 18.714 5.131 -10.847 1.00 91.75 648 GLY A CA 1
ATOM 4780 C C . GLY A 1 648 ? 19.964 4.380 -11.275 1.00 91.75 648 GLY A C 1
ATOM 4781 O O . GLY A 1 648 ? 21.090 4.876 -11.142 1.00 91.75 648 GLY A O 1
ATOM 4782 N N . TYR A 1 649 ? 19.788 3.193 -11.850 1.00 94.06 649 TYR A N 1
ATOM 4783 C CA . TYR A 1 649 ? 20.921 2.367 -12.249 1.00 94.06 649 TYR A CA 1
ATOM 4784 C C . TYR A 1 649 ? 21.750 3.059 -13.335 1.00 94.06 649 TYR A C 1
ATOM 4786 O O . TYR A 1 649 ? 22.972 3.188 -13.203 1.00 94.06 649 TYR A O 1
ATOM 4794 N N . ALA A 1 650 ? 21.105 3.536 -14.402 1.00 90.62 650 ALA A N 1
ATOM 4795 C CA . ALA A 1 650 ? 21.805 4.048 -15.573 1.00 90.62 650 ALA A CA 1
ATOM 4796 C C . ALA A 1 650 ? 22.655 5.300 -15.306 1.00 90.62 650 ALA A C 1
ATOM 4798 O O . ALA A 1 650 ? 23.716 5.446 -15.927 1.00 90.62 650 ALA A O 1
ATOM 4799 N N . ASP A 1 651 ? 22.228 6.173 -14.387 1.00 86.44 651 ASP A N 1
ATOM 4800 C CA . ASP A 1 651 ? 22.920 7.428 -14.072 1.00 86.44 651 ASP A CA 1
ATOM 4801 C C . ASP A 1 651 ? 23.837 7.295 -12.843 1.00 86.44 651 ASP A C 1
ATOM 4803 O O . ASP A 1 651 ? 25.049 7.474 -12.987 1.00 86.44 651 ASP A O 1
ATOM 4807 N N . ASP A 1 652 ? 23.334 6.877 -11.677 1.00 84.75 652 ASP A N 1
ATOM 4808 C CA . ASP A 1 652 ? 24.136 6.825 -10.439 1.00 84.75 652 ASP A CA 1
ATOM 4809 C C . ASP A 1 652 ? 24.322 5.426 -9.835 1.00 84.75 652 ASP A C 1
ATOM 4811 O O . ASP A 1 652 ? 24.850 5.287 -8.734 1.00 84.75 652 ASP A O 1
ATOM 4815 N N . GLN A 1 653 ? 23.971 4.369 -10.577 1.00 89.31 653 GLN A N 1
ATOM 4816 C CA . GLN A 1 653 ? 24.246 2.979 -10.195 1.00 89.31 653 GLN A CA 1
ATOM 4817 C C . GLN A 1 653 ? 23.575 2.621 -8.855 1.00 89.31 653 GLN A C 1
ATOM 4819 O O . GLN A 1 653 ? 24.149 1.944 -8.003 1.00 89.31 653 GLN A O 1
ATOM 4824 N N . ASN A 1 654 ? 22.357 3.116 -8.643 1.00 88.44 654 ASN A N 1
ATOM 4825 C CA . ASN A 1 654 ? 21.621 2.978 -7.393 1.00 88.44 654 ASN A CA 1
ATOM 4826 C C . ASN A 1 654 ? 20.138 2.657 -7.648 1.00 88.44 654 ASN A C 1
ATOM 4828 O O . ASN A 1 654 ? 19.698 2.646 -8.794 1.00 88.44 654 ASN A O 1
ATOM 4832 N N . ASN A 1 655 ? 19.392 2.355 -6.580 1.00 92.94 655 ASN A N 1
ATOM 4833 C CA . ASN A 1 655 ? 17.939 2.162 -6.585 1.00 92.94 655 ASN A CA 1
ATOM 4834 C C . ASN A 1 655 ? 17.420 1.209 -7.679 1.00 92.94 655 ASN A C 1
ATOM 4836 O O . ASN A 1 655 ? 16.484 1.518 -8.414 1.00 92.94 655 ASN A O 1
ATOM 4840 N N . PHE A 1 656 ? 17.998 0.013 -7.762 1.00 96.25 656 PHE A N 1
ATOM 4841 C CA . PHE A 1 656 ? 17.507 -1.023 -8.665 1.00 96.25 656 PHE A CA 1
ATOM 4842 C C . PHE A 1 656 ? 17.507 -2.392 -7.997 1.00 96.25 656 PHE A C 1
ATOM 4844 O O . PHE A 1 656 ? 18.343 -2.701 -7.146 1.00 96.25 656 PHE A O 1
ATOM 4851 N N . TYR A 1 657 ? 16.583 -3.234 -8.439 1.00 97.38 657 TYR A N 1
ATOM 4852 C CA . TYR A 1 657 ? 16.656 -4.674 -8.253 1.00 97.38 657 TYR A CA 1
ATOM 4853 C C . TYR A 1 657 ? 16.987 -5.332 -9.588 1.00 97.38 657 TYR A C 1
ATOM 4855 O O . TYR A 1 657 ? 16.777 -4.761 -10.664 1.00 97.38 657 TYR A O 1
ATOM 4863 N N . PHE A 1 658 ? 17.459 -6.569 -9.530 1.00 96.50 658 PHE A N 1
ATOM 4864 C CA . PHE A 1 658 ? 17.370 -7.450 -10.680 1.00 96.50 658 PHE A CA 1
ATOM 4865 C C . PHE A 1 658 ? 16.948 -8.854 -10.273 1.00 96.50 658 PHE A C 1
ATOM 4867 O O . PHE A 1 658 ? 17.244 -9.329 -9.175 1.00 96.50 658 PHE A O 1
ATOM 4874 N N . TYR A 1 659 ? 16.252 -9.509 -11.192 1.00 96.44 659 TYR A N 1
ATOM 4875 C CA . TYR A 1 659 ? 15.725 -10.850 -11.032 1.00 96.44 659 TYR A CA 1
ATOM 4876 C C . TYR A 1 659 ? 16.315 -11.767 -12.097 1.00 96.44 659 TYR A C 1
ATOM 4878 O O . TYR A 1 659 ? 16.281 -11.448 -13.287 1.00 96.44 659 TYR A O 1
ATOM 4886 N N . VAL A 1 660 ? 16.870 -12.900 -11.672 1.00 95.50 660 VAL A N 1
ATOM 4887 C CA . VAL A 1 660 ? 17.303 -13.961 -12.585 1.00 95.50 660 VAL A CA 1
ATOM 4888 C C . VAL A 1 660 ? 16.111 -14.871 -12.830 1.00 95.50 660 VAL A C 1
ATOM 4890 O O . VAL A 1 660 ? 15.787 -15.724 -11.998 1.00 95.50 660 VAL A O 1
ATOM 4893 N N . LYS A 1 661 ? 15.443 -14.652 -13.962 1.00 91.31 661 LYS A N 1
ATOM 4894 C CA . LYS A 1 661 ? 14.169 -15.289 -14.281 1.00 91.31 661 LYS A CA 1
ATOM 4895 C C . LYS A 1 661 ? 14.374 -16.777 -14.616 1.00 91.31 661 LYS A C 1
ATOM 4897 O O . LYS A 1 661 ? 15.139 -17.085 -15.531 1.00 91.31 661 LYS A O 1
ATOM 4902 N N . PRO A 1 662 ? 13.696 -17.726 -13.939 1.00 90.62 662 PRO A N 1
ATOM 4903 C CA . PRO A 1 662 ? 13.927 -19.162 -14.144 1.00 90.62 662 PRO A CA 1
ATOM 4904 C C . PRO A 1 662 ? 13.690 -19.655 -15.576 1.00 90.62 662 PRO A C 1
ATOM 4906 O O . PRO A 1 662 ? 14.367 -20.572 -16.036 1.00 90.62 662 PRO A O 1
ATOM 4909 N N . GLN A 1 663 ? 12.733 -19.053 -16.287 1.00 87.44 663 GLN A N 1
ATOM 4910 C CA . GLN A 1 663 ? 12.297 -19.488 -17.619 1.00 87.44 663 GLN A CA 1
ATOM 4911 C C . GLN A 1 663 ? 13.382 -19.322 -18.685 1.00 87.44 663 GLN A C 1
ATOM 4913 O O . GLN A 1 663 ? 13.476 -20.146 -19.595 1.00 87.44 663 GLN A O 1
ATOM 4918 N N . ASP A 1 664 ? 14.160 -18.244 -18.606 1.00 92.44 664 ASP A N 1
ATOM 4919 C CA . ASP A 1 664 ? 15.183 -17.896 -19.596 1.00 92.44 664 ASP A CA 1
ATOM 4920 C C . ASP A 1 664 ? 16.606 -17.875 -19.015 1.00 92.44 664 ASP A C 1
ATOM 4922 O O . ASP A 1 664 ? 17.572 -17.876 -19.780 1.00 92.44 664 ASP A O 1
ATOM 4926 N N . GLY A 1 665 ? 16.742 -17.908 -17.686 1.00 92.62 665 GLY A N 1
ATOM 4927 C CA . GLY A 1 665 ? 18.012 -17.840 -16.972 1.00 92.62 665 GLY A CA 1
ATOM 4928 C C . GLY A 1 665 ? 18.691 -16.473 -17.058 1.00 92.62 665 GLY A C 1
ATOM 4929 O O . GLY A 1 665 ? 19.900 -16.398 -16.847 1.00 92.62 665 GLY A O 1
ATOM 4930 N N . LYS A 1 666 ? 17.959 -15.407 -17.407 1.00 96.38 666 LYS A N 1
ATOM 4931 C CA . LYS A 1 666 ? 18.520 -14.075 -17.661 1.00 96.38 666 LYS A CA 1
ATOM 4932 C C . LYS A 1 666 ? 18.188 -13.075 -16.564 1.00 96.38 666 LYS A C 1
ATOM 4934 O O . LYS A 1 666 ? 17.187 -13.192 -15.862 1.00 96.38 666 LYS A O 1
ATOM 4939 N N . ILE A 1 667 ? 19.040 -12.061 -16.460 1.00 97.62 667 ILE A N 1
ATOM 4940 C CA . ILE A 1 667 ? 18.855 -10.871 -15.633 1.00 97.62 667 ILE A CA 1
ATOM 4941 C C . ILE A 1 667 ? 17.786 -9.974 -16.268 1.00 97.62 667 ILE A C 1
ATOM 4943 O O . ILE A 1 667 ? 17.938 -9.533 -17.413 1.00 97.62 667 ILE A O 1
ATOM 4947 N N . HIS A 1 668 ? 16.770 -9.643 -15.472 1.00 97.88 668 HIS A N 1
ATOM 4948 C CA . HIS A 1 668 ? 15.751 -8.628 -15.737 1.00 97.88 668 HIS A CA 1
ATOM 4949 C C . HIS A 1 668 ? 15.840 -7.531 -14.671 1.00 97.88 668 HIS A C 1
ATOM 4951 O O . HIS A 1 668 ? 15.832 -7.831 -13.479 1.00 97.88 668 HIS A O 1
ATOM 4957 N N . PHE A 1 669 ? 15.950 -6.269 -15.088 1.00 98.19 669 PHE A N 1
ATOM 4958 C CA . PHE A 1 669 ? 16.067 -5.125 -14.176 1.00 98.19 669 PHE A CA 1
ATOM 4959 C C . PHE A 1 669 ? 14.690 -4.634 -13.721 1.00 98.19 669 PHE A C 1
ATOM 4961 O O . PHE A 1 669 ? 13.735 -4.638 -14.497 1.00 98.19 669 PHE A O 1
ATOM 4968 N N . ILE A 1 670 ? 14.613 -4.195 -12.467 1.00 98.56 670 ILE A N 1
ATOM 4969 C CA . ILE A 1 670 ? 13.402 -3.713 -11.798 1.00 98.56 670 ILE A CA 1
ATOM 4970 C C . ILE A 1 670 ? 13.735 -2.355 -11.152 1.00 98.56 670 ILE A C 1
ATOM 4972 O O . ILE A 1 670 ? 14.718 -2.271 -10.406 1.00 98.56 670 ILE A O 1
ATOM 4976 N N . PRO A 1 671 ? 12.959 -1.291 -11.416 1.00 97.31 671 PRO A N 1
ATOM 4977 C CA . PRO A 1 671 ? 13.208 0.032 -10.853 1.00 97.31 671 PRO A CA 1
ATOM 4978 C C . PRO A 1 671 ? 12.857 0.088 -9.366 1.00 97.31 671 PRO A C 1
ATOM 4980 O O . PRO A 1 671 ? 11.969 -0.620 -8.886 1.00 97.31 671 PRO A O 1
ATOM 4983 N N . TRP A 1 672 ? 13.519 0.979 -8.636 1.00 95.88 672 TRP A N 1
ATOM 4984 C CA . TRP A 1 672 ? 13.206 1.283 -7.244 1.00 95.88 672 TRP A CA 1
ATOM 4985 C C . TRP A 1 672 ? 13.490 2.757 -6.944 1.00 95.88 672 TRP A C 1
ATOM 4987 O O . TRP A 1 672 ? 14.141 3.422 -7.731 1.00 95.88 672 TRP A O 1
ATOM 4997 N N . GLY A 1 673 ? 13.017 3.289 -5.813 1.00 92.31 673 GLY A N 1
ATOM 4998 C CA . GLY A 1 673 ? 13.420 4.624 -5.336 1.00 92.31 673 GLY A CA 1
ATOM 4999 C C . GLY A 1 673 ? 13.099 5.805 -6.269 1.00 92.31 673 GLY A C 1
ATOM 5000 O O . GLY A 1 673 ? 13.836 6.785 -6.281 1.00 92.31 673 GLY A O 1
ATOM 5001 N N . ALA A 1 674 ? 12.007 5.739 -7.040 1.00 92.69 6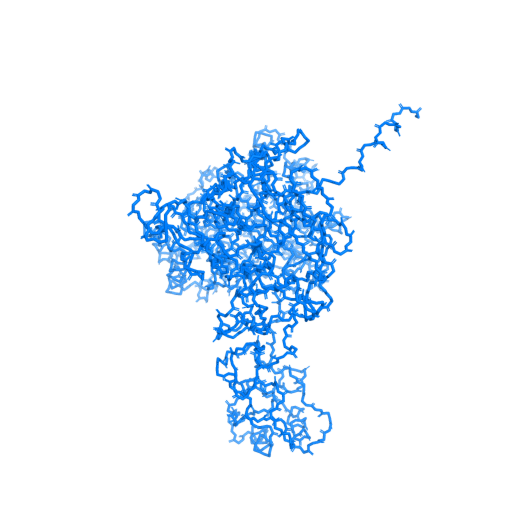74 ALA A N 1
ATOM 5002 C CA . ALA A 1 674 ? 11.666 6.753 -8.050 1.00 92.69 674 ALA A CA 1
ATOM 5003 C C . ALA A 1 674 ? 11.106 8.091 -7.505 1.00 92.69 674 ALA A C 1
ATOM 5005 O O . ALA A 1 674 ? 10.435 8.824 -8.235 1.00 92.69 674 ALA A O 1
ATOM 5006 N N . ASP A 1 675 ? 11.354 8.436 -6.236 1.00 88.12 675 ASP A N 1
ATOM 5007 C CA . ASP A 1 675 ? 10.841 9.658 -5.599 1.00 88.12 675 ASP A CA 1
ATOM 5008 C C . ASP A 1 675 ? 11.592 10.936 -6.013 1.00 88.12 675 ASP A C 1
ATOM 5010 O O . ASP A 1 675 ? 11.017 12.025 -5.992 1.00 88.12 675 ASP A O 1
ATOM 5014 N N . ASP A 1 676 ? 12.838 10.833 -6.483 1.00 87.94 676 ASP A N 1
ATOM 5015 C CA . ASP A 1 676 ? 13.624 11.993 -6.929 1.00 87.94 676 ASP A CA 1
ATOM 5016 C C . ASP A 1 676 ? 13.702 12.140 -8.463 1.00 87.94 676 ASP A C 1
ATOM 5018 O O . ASP A 1 676 ? 14.771 12.205 -9.068 1.00 87.94 676 ASP A O 1
ATOM 5022 N N . THR A 1 677 ? 12.533 12.189 -9.103 1.00 90.69 677 THR A N 1
ATOM 5023 C CA . THR A 1 677 ? 12.339 12.248 -10.567 1.00 90.69 677 THR A CA 1
ATOM 5024 C C . THR A 1 677 ? 11.725 13.593 -11.015 1.00 90.69 677 THR A C 1
ATOM 5026 O O . THR A 1 677 ? 11.532 14.516 -10.207 1.00 90.69 677 THR A O 1
ATOM 5029 N N . PHE A 1 678 ? 11.461 13.759 -12.319 1.00 91.19 678 PHE A N 1
ATOM 5030 C CA . PHE A 1 678 ? 10.770 14.923 -12.910 1.00 91.19 678 PHE A CA 1
ATOM 5031 C C . PHE A 1 678 ? 11.426 16.295 -12.635 1.00 91.19 678 PHE A C 1
ATOM 5033 O O . PHE A 1 678 ? 10.767 17.264 -12.254 1.00 91.19 678 PHE A O 1
ATOM 5040 N N . GLY A 1 679 ? 12.744 16.407 -12.849 1.00 72.56 679 GLY A N 1
ATOM 5041 C CA . GLY A 1 679 ? 13.387 17.715 -13.062 1.00 72.56 679 GLY A CA 1
ATOM 5042 C C . GLY A 1 679 ? 14.100 18.376 -11.886 1.00 72.56 679 GLY A C 1
ATOM 5043 O O . GLY A 1 679 ? 14.483 19.539 -12.012 1.00 72.56 679 GLY A O 1
ATOM 5044 N N . ARG A 1 680 ? 14.330 17.670 -10.772 1.00 66.00 680 ARG A N 1
ATOM 5045 C CA . ARG A 1 680 ? 15.218 18.172 -9.702 1.00 66.00 680 ARG A CA 1
ATOM 5046 C C . ARG A 1 680 ? 16.690 18.190 -10.139 1.00 66.00 680 ARG A C 1
ATOM 5048 O O . ARG A 1 680 ? 17.426 19.112 -9.793 1.00 66.00 680 ARG A O 1
ATOM 5055 N N . GLY A 1 681 ? 17.069 17.192 -10.939 1.00 61.91 681 GLY A N 1
ATOM 5056 C CA . GLY A 1 681 ? 18.436 16.910 -11.359 1.00 61.91 681 GLY A CA 1
ATOM 5057 C C . GLY A 1 681 ? 19.342 16.427 -10.226 1.00 61.91 681 GLY A C 1
ATOM 5058 O O . GLY A 1 681 ? 19.021 16.592 -9.055 1.00 61.91 681 GLY A O 1
ATOM 5059 N N . ASN A 1 682 ? 20.478 15.819 -10.579 1.00 63.97 682 ASN A N 1
ATOM 5060 C CA . ASN A 1 682 ? 21.445 15.278 -9.624 1.00 63.97 682 ASN A CA 1
ATOM 5061 C C . ASN A 1 682 ? 21.995 16.384 -8.683 1.00 63.97 682 ASN A C 1
ATOM 5063 O O . ASN A 1 682 ? 22.738 17.263 -9.138 1.00 63.97 682 ASN A O 1
ATOM 5067 N N . PRO A 1 683 ? 21.674 16.350 -7.374 1.00 59.25 683 PRO A N 1
ATOM 5068 C CA . PRO A 1 683 ? 22.071 17.370 -6.407 1.00 59.25 683 PRO A CA 1
ATOM 5069 C C . PRO A 1 683 ? 23.544 17.274 -5.981 1.00 59.25 683 PRO A C 1
ATOM 5071 O O . PRO A 1 683 ? 24.055 18.206 -5.361 1.00 59.25 683 PRO A O 1
ATOM 5074 N N . LEU A 1 684 ? 24.242 16.180 -6.305 1.00 58.34 684 LEU A N 1
ATOM 5075 C CA . LEU A 1 684 ? 25.652 15.969 -5.959 1.00 58.34 684 LEU A CA 1
ATOM 5076 C C . LEU A 1 684 ? 26.619 16.631 -6.950 1.00 58.34 684 LEU A C 1
ATOM 5078 O O . LEU A 1 684 ? 27.828 16.634 -6.723 1.00 58.34 684 LEU A O 1
ATOM 5082 N N . GLY A 1 685 ? 26.097 17.239 -8.019 1.00 52.16 685 GLY A N 1
ATOM 5083 C CA . GLY A 1 685 ? 26.909 17.718 -9.126 1.00 52.16 685 GLY A CA 1
ATOM 5084 C C . GLY A 1 685 ? 27.435 16.534 -9.936 1.00 52.16 685 GLY A C 1
ATOM 5085 O O . GLY A 1 685 ? 27.933 15.545 -9.406 1.00 52.16 685 GLY A O 1
ATOM 5086 N N . GLY A 1 686 ? 27.308 16.610 -11.257 1.00 50.78 686 GLY A N 1
ATOM 5087 C CA . GLY A 1 686 ? 27.815 15.566 -12.148 1.00 50.78 686 GLY A CA 1
ATOM 5088 C C . GLY A 1 686 ? 29.284 15.267 -11.838 1.00 50.78 686 GLY A C 1
ATOM 5089 O O . GLY A 1 686 ? 30.084 16.198 -11.713 1.00 50.78 686 GLY A O 1
ATOM 5090 N N . ARG A 1 687 ? 29.636 13.981 -11.699 1.00 50.59 687 ARG A N 1
ATOM 5091 C CA . ARG A 1 687 ? 31.026 13.527 -11.556 1.00 50.59 687 ARG A CA 1
ATOM 5092 C C . ARG A 1 687 ? 31.848 14.110 -12.713 1.00 50.59 687 ARG A C 1
ATOM 5094 O O . ARG A 1 687 ? 31.748 13.653 -13.842 1.00 50.59 687 ARG A O 1
ATOM 5101 N N . THR A 1 688 ? 32.599 15.173 -12.427 1.00 39.84 688 THR A N 1
ATOM 5102 C CA . THR A 1 688 ? 33.498 15.918 -13.327 1.00 39.84 688 THR A CA 1
ATOM 5103 C C . THR A 1 688 ? 32.935 16.352 -14.697 1.00 39.84 688 THR A C 1
ATOM 5105 O O . THR A 1 688 ? 32.950 15.600 -15.661 1.00 39.84 688 THR A O 1
ATOM 5108 N N . GLY A 1 689 ? 32.597 17.640 -14.837 1.00 44.84 689 GLY A N 1
ATOM 5109 C CA . GLY A 1 689 ? 32.669 18.360 -16.123 1.00 44.84 689 GLY A CA 1
ATOM 5110 C C . GLY A 1 689 ? 31.539 18.167 -17.147 1.00 44.84 689 GLY A C 1
ATOM 5111 O O . GLY A 1 689 ? 31.616 18.800 -18.199 1.00 44.84 689 GLY A O 1
ATOM 5112 N N . ASP A 1 690 ? 30.500 17.379 -16.862 1.00 45.66 690 ASP A N 1
ATOM 5113 C CA . ASP A 1 690 ? 29.372 17.173 -17.788 1.00 45.66 690 ASP A CA 1
ATOM 5114 C C . ASP A 1 690 ? 28.276 18.261 -17.682 1.00 45.66 690 ASP A C 1
ATOM 5116 O O . ASP A 1 690 ? 27.886 18.652 -16.574 1.00 45.66 690 ASP A O 1
ATOM 5120 N N . PRO A 1 691 ? 27.734 18.763 -18.813 1.00 44.28 691 PRO A N 1
ATOM 5121 C CA . PRO A 1 691 ? 26.680 19.771 -18.806 1.00 44.28 691 PRO A CA 1
ATOM 5122 C C . PRO A 1 691 ? 25.277 19.194 -18.514 1.00 44.28 691 PRO A C 1
ATOM 5124 O O . PRO A 1 691 ? 24.691 18.498 -19.335 1.00 44.28 691 PRO A O 1
ATOM 5127 N N . VAL A 1 692 ? 24.721 19.650 -17.383 1.00 50.66 692 VAL A N 1
ATOM 5128 C CA . VAL A 1 692 ? 23.296 19.796 -16.992 1.00 50.66 692 VAL A CA 1
ATOM 5129 C C . VAL A 1 692 ? 22.469 18.523 -16.720 1.00 50.66 692 VAL A C 1
ATOM 5131 O O . VAL A 1 692 ? 22.302 17.628 -17.537 1.00 50.66 692 VAL A O 1
ATOM 5134 N N . HIS A 1 693 ? 21.881 18.526 -15.521 1.00 57.66 693 HIS A N 1
ATOM 5135 C CA . HIS A 1 693 ? 21.307 17.429 -14.740 1.00 57.66 693 HIS A CA 1
ATOM 5136 C C . HIS A 1 693 ? 19.877 16.993 -15.104 1.00 57.66 693 HIS A C 1
ATOM 5138 O O . HIS A 1 693 ? 19.143 16.553 -14.231 1.00 57.66 693 HIS A O 1
ATOM 5144 N N . CYS A 1 694 ? 19.473 17.095 -16.371 1.00 63.62 694 CYS A N 1
ATOM 5145 C CA . CYS A 1 694 ? 18.117 16.723 -16.808 1.00 63.62 694 CYS A CA 1
ATOM 5146 C C . CYS A 1 694 ? 18.104 15.975 -18.153 1.00 63.62 694 CYS A C 1
ATOM 5148 O O . CYS A 1 694 ? 17.133 16.104 -18.899 1.00 63.62 694 CYS A O 1
ATOM 5150 N N . GLN A 1 695 ? 19.191 15.270 -18.484 1.00 78.81 695 GLN A N 1
ATOM 5151 C CA . GLN A 1 695 ? 19.287 14.495 -19.722 1.00 78.81 695 GLN A CA 1
ATOM 5152 C C . GLN A 1 695 ? 18.520 13.176 -19.606 1.00 78.81 695 GLN A C 1
ATOM 5154 O O . GLN A 1 695 ? 18.560 12.537 -18.557 1.00 78.81 695 GLN A O 1
ATOM 5159 N N . ALA A 1 696 ? 17.864 12.756 -20.685 1.00 87.19 696 ALA A N 1
ATOM 5160 C CA . ALA A 1 696 ? 17.273 11.420 -20.782 1.00 87.19 696 ALA A CA 1
ATOM 5161 C C . ALA A 1 696 ? 18.296 10.375 -21.256 1.00 87.19 696 ALA A C 1
ATOM 5163 O O . ALA A 1 696 ? 18.162 9.188 -20.969 1.00 87.19 696 ALA A O 1
ATOM 5164 N N . ILE A 1 697 ? 19.341 10.790 -21.979 1.00 89.94 697 ILE A N 1
ATOM 5165 C CA . ILE A 1 697 ? 20.405 9.898 -22.455 1.00 89.94 697 ILE A CA 1
ATOM 5166 C C . ILE A 1 697 ? 21.614 9.982 -21.524 1.00 89.94 697 ILE A C 1
ATOM 5168 O O . ILE A 1 697 ? 22.564 10.721 -21.783 1.00 89.94 697 ILE A O 1
ATOM 5172 N N . VAL A 1 698 ? 21.604 9.170 -20.463 1.00 82.38 698 VAL A N 1
ATOM 5173 C CA . VAL A 1 698 ? 22.696 9.126 -19.479 1.00 82.38 698 VAL A CA 1
ATOM 5174 C C . VAL A 1 698 ? 23.215 7.693 -19.295 1.00 82.38 698 VAL A C 1
ATOM 5176 O O . VAL A 1 698 ? 22.638 6.915 -18.543 1.00 82.38 698 VAL A O 1
ATOM 5179 N N . PRO A 1 699 ? 24.287 7.300 -20.011 1.00 88.75 699 PRO A N 1
ATOM 5180 C CA . PRO A 1 699 ? 24.878 5.965 -19.933 1.00 88.75 699 PRO A CA 1
ATOM 5181 C C . PRO A 1 699 ? 26.082 5.937 -18.981 1.00 88.75 699 PRO A C 1
ATOM 5183 O O . PRO A 1 699 ? 27.225 5.779 -19.429 1.00 88.75 699 PRO A O 1
ATOM 5186 N N . ARG A 1 700 ? 25.879 6.141 -17.677 1.00 84.75 700 ARG A N 1
ATOM 5187 C CA . ARG A 1 700 ? 27.002 6.181 -16.726 1.00 84.75 700 ARG A CA 1
ATOM 5188 C C . ARG A 1 700 ? 27.348 4.822 -16.141 1.00 84.75 700 ARG A C 1
ATOM 5190 O O . ARG A 1 700 ? 28.552 4.591 -15.995 1.00 84.75 700 ARG A O 1
ATOM 5197 N N . SER A 1 701 ? 26.364 3.947 -15.927 1.00 89.00 701 SER A N 1
ATOM 5198 C CA . SER A 1 701 ? 26.601 2.574 -15.465 1.00 89.00 701 SER A CA 1
ATOM 5199 C C . SER A 1 701 ? 27.432 1.777 -16.459 1.00 89.00 701 SER A C 1
ATOM 5201 O O . SER A 1 701 ? 27.422 2.048 -17.663 1.00 89.00 701 SER A O 1
ATOM 5203 N N . ALA A 1 702 ? 28.153 0.770 -15.982 1.00 89.62 702 ALA A N 1
ATOM 5204 C CA . ALA A 1 702 ? 29.023 -0.070 -16.784 1.00 89.62 702 ALA A CA 1
ATOM 5205 C C . ALA A 1 702 ? 28.275 -0.676 -17.975 1.00 89.62 702 ALA A C 1
ATOM 5207 O O . ALA A 1 702 ? 28.755 -0.593 -19.111 1.00 89.62 702 ALA A O 1
ATOM 5208 N N . LEU A 1 703 ? 27.082 -1.230 -17.740 1.00 94.31 703 LEU A N 1
ATOM 5209 C CA . LEU A 1 703 ? 26.263 -1.829 -18.789 1.00 94.31 703 LEU A CA 1
ATOM 5210 C C . LEU A 1 703 ? 25.765 -0.779 -19.793 1.00 94.31 703 LEU A C 1
ATOM 5212 O O . LEU A 1 703 ? 26.021 -0.926 -20.993 1.00 94.31 703 LEU A O 1
ATOM 5216 N N . ALA A 1 704 ? 25.141 0.313 -19.330 1.00 93.69 704 ALA A N 1
ATOM 5217 C CA . ALA A 1 704 ? 24.646 1.375 -20.211 1.00 93.69 704 ALA A CA 1
ATOM 5218 C C . ALA A 1 704 ? 25.785 1.999 -21.031 1.00 93.69 704 ALA A C 1
ATOM 5220 O O . ALA A 1 704 ? 25.685 2.135 -22.251 1.00 93.69 704 ALA A O 1
ATOM 5221 N N . ARG A 1 705 ? 26.921 2.296 -20.392 1.00 89.69 705 ARG A N 1
ATOM 5222 C CA . ARG A 1 705 ? 28.110 2.874 -21.029 1.00 89.69 705 ARG A CA 1
ATOM 5223 C C . ARG A 1 705 ? 28.698 1.957 -22.091 1.00 89.69 705 ARG A C 1
ATOM 5225 O O . ARG A 1 705 ? 29.040 2.416 -23.184 1.00 89.69 705 ARG A O 1
ATOM 5232 N N . ARG A 1 706 ? 28.830 0.655 -21.802 1.00 90.75 706 ARG A N 1
ATOM 5233 C CA . ARG A 1 706 ? 29.343 -0.327 -22.773 1.00 90.75 706 ARG A CA 1
ATOM 5234 C C . ARG A 1 706 ? 28.407 -0.467 -23.968 1.00 90.75 706 ARG A C 1
ATOM 5236 O O . ARG A 1 706 ? 28.893 -0.470 -25.099 1.00 90.75 706 ARG A O 1
ATOM 5243 N N . LEU A 1 707 ? 27.098 -0.531 -23.738 1.00 94.12 707 LEU A N 1
ATOM 5244 C CA . LEU A 1 707 ? 26.099 -0.608 -24.804 1.00 94.12 707 LEU A CA 1
ATOM 5245 C C . LEU A 1 707 ? 26.040 0.683 -25.632 1.00 94.12 707 LEU A C 1
ATOM 5247 O O . LEU A 1 707 ? 25.972 0.618 -26.856 1.00 94.12 707 LEU A O 1
ATOM 5251 N N . TYR A 1 708 ? 26.147 1.856 -25.014 1.00 93.12 708 TYR A N 1
ATOM 5252 C CA . TYR A 1 708 ? 26.127 3.131 -25.733 1.00 93.12 708 TYR A CA 1
ATOM 5253 C C . TYR A 1 708 ? 27.384 3.368 -26.586 1.00 93.12 708 TYR A C 1
ATOM 5255 O O . TYR A 1 708 ? 27.326 4.011 -27.635 1.00 93.12 708 TYR A O 1
ATOM 5263 N N . ALA A 1 709 ? 28.537 2.836 -26.167 1.00 90.38 709 ALA A N 1
ATOM 5264 C CA . ALA A 1 709 ? 29.783 2.930 -26.931 1.00 90.38 709 ALA A CA 1
ATOM 5265 C C . ALA A 1 709 ? 29.776 2.078 -28.217 1.00 90.38 709 ALA A C 1
ATOM 5267 O O . ALA A 1 709 ? 30.551 2.337 -29.141 1.00 90.38 709 ALA A O 1
ATOM 5268 N N . MET A 1 710 ? 28.911 1.065 -28.295 1.00 91.56 710 MET A N 1
ATOM 5269 C CA . MET A 1 710 ? 28.764 0.198 -29.461 1.00 91.56 710 MET A CA 1
ATOM 5270 C C . MET A 1 710 ? 27.711 0.789 -30.425 1.00 91.56 710 MET A C 1
ATOM 5272 O O . MET A 1 710 ? 26.565 0.984 -30.022 1.00 91.56 710 MET A O 1
ATOM 5276 N N . PRO A 1 711 ? 28.055 1.083 -31.700 1.00 91.94 711 PRO A N 1
ATOM 5277 C CA . PRO A 1 711 ? 27.150 1.792 -32.612 1.00 91.94 711 PRO A CA 1
ATOM 5278 C C . PRO A 1 711 ? 25.781 1.133 -32.807 1.00 91.94 711 PRO A C 1
ATOM 5280 O O . PRO A 1 711 ? 24.772 1.836 -32.784 1.00 91.94 711 PRO A O 1
ATOM 5283 N N . ASP A 1 712 ? 25.744 -0.193 -32.954 1.00 92.88 712 ASP A N 1
ATOM 5284 C CA . ASP A 1 712 ? 24.508 -0.928 -33.237 1.00 92.88 712 ASP A CA 1
ATOM 5285 C C . ASP A 1 712 ? 23.560 -0.926 -32.030 1.00 92.88 712 ASP A C 1
ATOM 5287 O O . ASP A 1 712 ? 22.374 -0.644 -32.169 1.00 92.88 712 ASP A O 1
ATOM 5291 N N . THR A 1 713 ? 24.072 -1.166 -30.821 1.00 95.25 713 THR A N 1
ATOM 5292 C CA . THR A 1 713 ? 23.264 -1.135 -29.589 1.00 95.25 713 THR A CA 1
ATOM 5293 C C . THR A 1 713 ? 22.863 0.280 -29.198 1.00 95.25 713 THR A C 1
ATOM 5295 O O . THR A 1 713 ? 21.756 0.474 -28.707 1.00 95.25 713 THR A O 1
ATOM 5298 N N . ARG A 1 714 ? 23.693 1.292 -29.480 1.00 95.19 714 ARG A N 1
ATOM 5299 C CA . ARG A 1 714 ? 23.278 2.694 -29.348 1.00 95.19 714 ARG A CA 1
ATOM 5300 C C . ARG A 1 714 ? 22.112 3.020 -30.275 1.00 95.19 714 ARG A C 1
ATOM 5302 O O . ARG A 1 714 ? 21.185 3.695 -29.849 1.00 95.19 714 ARG A O 1
ATOM 5309 N N . ALA A 1 715 ? 22.137 2.547 -31.522 1.00 95.56 715 ALA A N 1
ATOM 5310 C CA . ALA A 1 715 ? 21.018 2.744 -32.440 1.00 95.56 715 ALA A CA 1
ATOM 5311 C C . ALA A 1 715 ? 19.734 2.069 -31.924 1.00 95.56 715 ALA A C 1
ATOM 5313 O O . ALA A 1 715 ? 18.670 2.680 -31.989 1.00 95.56 715 ALA A O 1
ATOM 5314 N N . LEU A 1 716 ? 19.839 0.862 -31.352 1.00 96.56 716 LEU A N 1
ATOM 5315 C CA . LEU A 1 716 ? 18.709 0.179 -30.709 1.00 96.56 716 LEU A CA 1
ATOM 5316 C C . LEU A 1 716 ? 18.164 0.964 -29.509 1.00 96.56 716 LEU A C 1
ATOM 5318 O O . LEU A 1 716 ? 16.956 1.157 -29.418 1.00 96.56 716 LEU A O 1
ATOM 5322 N N . TYR A 1 717 ? 19.039 1.461 -28.630 1.00 97.56 717 TYR A N 1
ATOM 5323 C CA . TYR A 1 717 ? 18.642 2.291 -27.492 1.00 97.56 717 TYR A CA 1
ATOM 5324 C C . TYR A 1 717 ? 17.895 3.555 -27.935 1.00 97.56 717 TYR A C 1
ATOM 5326 O O . TYR A 1 717 ? 16.808 3.830 -27.442 1.00 97.56 717 TYR A O 1
ATOM 5334 N N . LEU A 1 718 ? 18.441 4.300 -28.902 1.00 97.50 718 LEU A N 1
ATOM 5335 C CA . LEU A 1 718 ? 17.807 5.523 -29.405 1.00 97.50 718 LEU A CA 1
ATOM 5336 C C . LEU A 1 718 ? 16.444 5.235 -30.043 1.00 97.50 718 LEU A C 1
ATOM 5338 O O . LEU A 1 718 ? 15.503 5.998 -29.843 1.00 97.50 718 LEU A O 1
ATOM 5342 N N . ALA A 1 719 ? 16.322 4.125 -30.777 1.00 97.88 719 ALA A N 1
ATOM 5343 C CA . ALA A 1 719 ? 15.047 3.691 -31.336 1.00 97.88 719 ALA A CA 1
ATOM 5344 C C . ALA A 1 719 ? 14.037 3.315 -30.238 1.00 97.88 719 ALA A C 1
ATOM 5346 O O . ALA A 1 719 ? 12.868 3.675 -30.347 1.00 97.88 719 ALA A O 1
ATOM 5347 N N . LYS A 1 720 ? 14.482 2.640 -29.169 1.00 97.31 720 LYS A N 1
ATOM 5348 C CA . LYS A 1 720 ? 13.640 2.304 -28.012 1.00 97.31 720 LYS A CA 1
ATOM 5349 C C . LYS A 1 720 ? 13.180 3.563 -27.275 1.00 97.31 720 LYS A C 1
ATOM 5351 O O . LYS A 1 720 ? 11.989 3.707 -27.028 1.00 97.31 720 LYS A O 1
ATOM 5356 N N . LEU A 1 721 ? 14.091 4.498 -27.002 1.00 97.94 721 LEU A N 1
ATOM 5357 C CA . LEU A 1 721 ? 13.769 5.772 -26.362 1.00 97.94 721 LEU A CA 1
ATOM 5358 C C . LEU A 1 721 ? 12.781 6.593 -27.200 1.00 97.94 721 LEU A C 1
ATOM 5360 O O . LEU A 1 721 ? 11.819 7.114 -26.650 1.00 97.94 721 LEU A O 1
ATOM 5364 N N . GLN A 1 722 ? 12.967 6.659 -28.524 1.00 98.31 722 GLN A N 1
ATOM 5365 C CA . GLN A 1 722 ? 12.002 7.297 -29.426 1.00 98.31 722 GLN A CA 1
ATOM 5366 C C . GLN A 1 722 ? 10.632 6.609 -29.361 1.00 98.31 722 GLN A C 1
ATOM 5368 O O . GLN A 1 722 ? 9.617 7.286 -29.241 1.00 98.31 722 GLN A O 1
ATOM 5373 N N . ALA A 1 723 ? 10.593 5.274 -29.403 1.00 96.38 723 ALA A N 1
ATOM 5374 C CA . ALA A 1 723 ? 9.341 4.524 -29.357 1.00 96.38 723 ALA A CA 1
ATOM 5375 C C . ALA A 1 723 ? 8.574 4.763 -28.050 1.00 96.38 723 ALA A C 1
ATOM 5377 O O . ALA A 1 723 ? 7.376 5.039 -28.095 1.00 96.38 723 ALA A O 1
ATOM 5378 N N . LEU A 1 724 ? 9.249 4.711 -26.898 1.00 95.44 724 LEU A N 1
ATOM 5379 C CA . LEU A 1 724 ? 8.621 5.000 -25.607 1.00 95.44 724 LEU A CA 1
ATOM 5380 C C . LEU A 1 724 ? 8.217 6.474 -25.493 1.00 95.44 724 LEU A C 1
ATOM 5382 O O . LEU A 1 724 ? 7.129 6.773 -25.006 1.00 95.44 724 LEU A O 1
ATOM 5386 N N . LEU A 1 725 ? 9.032 7.399 -26.010 1.00 97.06 725 LEU A N 1
ATOM 5387 C CA . LEU A 1 725 ? 8.652 8.805 -26.083 1.00 97.06 725 LEU A CA 1
ATOM 5388 C C . LEU A 1 725 ? 7.362 8.977 -26.894 1.00 97.06 725 LEU A C 1
ATOM 5390 O O . LEU A 1 725 ? 6.509 9.762 -26.511 1.00 97.06 725 LEU A O 1
ATOM 5394 N N . ASP A 1 726 ? 7.172 8.246 -27.988 1.00 93.31 726 ASP A N 1
ATOM 5395 C CA . ASP A 1 726 ? 5.983 8.372 -28.838 1.00 93.31 726 ASP A CA 1
ATOM 5396 C C . ASP A 1 726 ? 4.743 7.653 -28.296 1.00 93.31 726 ASP A C 1
ATOM 5398 O O . ASP A 1 726 ? 3.630 8.106 -28.558 1.00 93.31 726 ASP A O 1
ATOM 5402 N N . THR A 1 727 ? 4.920 6.568 -27.541 1.00 86.44 727 THR A N 1
ATOM 5403 C CA . THR A 1 727 ? 3.817 5.687 -27.116 1.00 86.44 727 THR A CA 1
ATOM 5404 C C . THR A 1 727 ? 3.427 5.831 -25.649 1.00 86.44 727 THR A C 1
ATOM 5406 O O . THR A 1 727 ? 2.251 5.688 -25.332 1.00 86.44 727 THR A O 1
ATOM 5409 N N . VAL A 1 728 ? 4.380 6.146 -24.771 1.00 90.25 728 VAL A N 1
ATOM 5410 C CA . VAL A 1 728 ? 4.174 6.212 -23.317 1.00 90.25 728 VAL A CA 1
ATOM 5411 C C . VAL A 1 728 ? 4.120 7.658 -22.825 1.00 90.25 728 VAL A C 1
ATOM 5413 O O . VAL A 1 728 ? 3.312 7.983 -21.960 1.00 90.25 728 VAL A O 1
ATOM 5416 N N . TRP A 1 729 ? 4.943 8.554 -23.385 1.00 93.69 729 TRP A N 1
ATOM 5417 C CA . TRP A 1 729 ? 5.020 9.939 -22.907 1.00 93.69 729 TRP A CA 1
ATOM 5418 C C . TRP A 1 729 ? 3.851 10.803 -23.404 1.00 93.69 729 TRP A C 1
ATOM 5420 O O . TRP A 1 729 ? 3.914 11.433 -24.472 1.00 93.69 729 TRP A O 1
ATOM 5430 N N . ASN A 1 730 ? 2.788 10.879 -22.604 1.00 92.31 730 ASN A N 1
ATOM 5431 C CA . ASN A 1 730 ? 1.585 11.657 -22.880 1.00 92.31 730 ASN A CA 1
ATOM 5432 C C . ASN A 1 730 ? 1.364 12.724 -21.790 1.00 92.31 730 ASN A C 1
ATOM 5434 O O . ASN A 1 730 ? 0.757 12.428 -20.761 1.00 92.31 730 ASN A O 1
ATOM 5438 N N . PRO A 1 731 ? 1.786 13.985 -22.022 1.00 94.38 731 PRO A N 1
ATOM 5439 C CA . PRO A 1 731 ? 1.647 15.059 -21.040 1.00 94.38 731 PRO A CA 1
ATOM 5440 C C . PRO A 1 731 ? 0.228 15.230 -20.496 1.00 94.38 731 PRO A C 1
ATOM 5442 O O . PRO A 1 731 ? 0.061 15.430 -19.300 1.00 94.38 731 PRO A O 1
ATOM 5445 N N . ALA A 1 732 ? -0.797 15.117 -21.346 1.00 90.56 732 ALA A N 1
ATOM 5446 C CA . ALA A 1 732 ? -2.182 15.283 -20.912 1.00 90.56 732 ALA A CA 1
ATOM 5447 C C . ALA A 1 732 ? -2.617 14.174 -19.942 1.00 90.56 732 ALA A C 1
ATOM 5449 O O . ALA A 1 732 ? -3.258 14.472 -18.940 1.00 90.56 732 ALA A O 1
ATOM 5450 N N . ALA A 1 733 ? -2.230 12.922 -20.211 1.00 89.12 733 ALA A N 1
ATOM 5451 C CA . ALA A 1 733 ? -2.507 11.803 -19.312 1.00 89.12 733 ALA A CA 1
ATOM 5452 C C . ALA A 1 733 ? -1.738 11.943 -17.990 1.00 89.12 733 ALA A C 1
ATOM 5454 O O . ALA A 1 733 ? -2.329 11.808 -16.928 1.00 89.12 733 ALA A O 1
ATOM 5455 N N . HIS A 1 734 ? -0.456 12.319 -18.036 1.00 94.50 734 HIS A N 1
ATOM 5456 C CA . HIS A 1 734 ? 0.336 12.522 -16.819 1.00 94.50 734 HIS A CA 1
ATOM 5457 C C . HIS A 1 734 ? -0.192 13.683 -15.962 1.00 94.50 734 HIS A C 1
ATOM 5459 O O . HIS A 1 734 ? -0.166 13.605 -14.739 1.00 94.50 734 HIS A O 1
ATOM 5465 N N . HIS A 1 735 ? -0.702 14.759 -16.576 1.00 95.88 735 HIS A N 1
ATOM 5466 C CA . HIS A 1 735 ? -1.373 15.831 -15.830 1.00 95.88 735 HIS A CA 1
ATOM 5467 C C . HIS A 1 735 ? -2.666 15.360 -15.173 1.00 95.88 735 HIS A C 1
ATOM 5469 O O . HIS A 1 735 ? -2.903 15.755 -14.035 1.00 95.88 735 HIS A O 1
ATOM 5475 N N . ALA A 1 736 ? -3.465 14.546 -15.868 1.00 88.19 736 ALA A N 1
ATOM 5476 C CA . ALA A 1 736 ? -4.703 13.988 -15.328 1.00 88.19 736 ALA A CA 1
ATOM 5477 C C . ALA A 1 736 ? -4.426 13.048 -14.147 1.00 88.19 736 ALA A C 1
ATOM 5479 O O . ALA A 1 736 ? -5.119 13.113 -13.138 1.00 88.19 736 ALA A O 1
ATOM 5480 N N . GLU A 1 737 ? -3.366 12.249 -14.232 1.00 94.19 737 GLU A N 1
ATOM 5481 C CA . GLU A 1 737 ? -2.942 11.390 -13.130 1.00 94.19 737 GLU A CA 1
ATOM 5482 C C . GLU A 1 737 ? -2.444 12.204 -11.924 1.00 94.19 737 GLU A C 1
ATOM 5484 O O . GLU A 1 737 ? -2.797 11.927 -10.779 1.00 94.19 737 GLU A O 1
ATOM 5489 N N . ILE A 1 738 ? -1.698 13.290 -12.160 1.00 97.75 738 ILE A N 1
ATOM 5490 C CA . ILE A 1 738 ? -1.344 14.233 -11.089 1.00 97.75 738 ILE A CA 1
ATOM 5491 C C . ILE A 1 738 ? -2.601 14.866 -10.472 1.00 97.75 738 ILE A C 1
ATOM 5493 O O . ILE A 1 738 ? -2.641 15.039 -9.256 1.00 97.75 738 ILE A O 1
ATOM 5497 N N . ASP A 1 739 ? -3.604 15.235 -11.276 1.00 92.12 739 ASP A N 1
ATOM 5498 C CA . ASP A 1 739 ? -4.869 15.797 -10.777 1.00 92.12 739 ASP A CA 1
ATOM 5499 C C . ASP A 1 739 ? -5.611 14.791 -9.885 1.00 92.12 739 ASP A C 1
ATOM 5501 O O . ASP A 1 739 ? -6.077 15.158 -8.805 1.00 92.12 739 ASP A O 1
ATOM 5505 N N . ARG A 1 740 ? -5.672 13.524 -10.309 1.00 95.00 740 ARG A N 1
ATOM 5506 C CA . ARG A 1 740 ? -6.286 12.414 -9.570 1.00 95.00 740 ARG A CA 1
ATOM 5507 C C . ARG A 1 740 ? -5.589 12.188 -8.227 1.00 95.00 740 ARG A C 1
ATOM 5509 O O . ARG A 1 740 ? -6.234 12.273 -7.183 1.00 95.00 740 ARG A O 1
ATOM 5516 N N . MET A 1 741 ? -4.262 12.019 -8.236 1.00 96.94 741 MET A N 1
ATOM 5517 C CA . MET A 1 741 ? -3.474 11.878 -7.007 1.00 96.94 741 MET A CA 1
ATOM 5518 C C . MET A 1 741 ? -3.606 13.101 -6.095 1.00 96.94 741 MET A C 1
ATOM 5520 O O . MET A 1 741 ? -3.761 12.942 -4.888 1.00 96.94 741 MET A O 1
ATOM 5524 N N . GLN A 1 742 ? -3.566 14.322 -6.646 1.00 93.94 742 GLN A N 1
ATOM 5525 C CA . GLN A 1 742 ? -3.741 15.545 -5.862 1.00 93.94 742 GLN A CA 1
ATOM 5526 C C . GLN A 1 742 ? -5.099 15.544 -5.153 1.00 93.94 742 GLN A C 1
ATOM 5528 O O . GLN A 1 742 ? -5.142 15.799 -3.952 1.00 93.94 742 GLN A O 1
ATOM 5533 N N . ALA A 1 743 ? -6.187 15.248 -5.869 1.00 84.88 743 ALA A N 1
ATOM 5534 C CA . ALA A 1 743 ? -7.528 15.209 -5.292 1.00 84.88 743 ALA A CA 1
ATOM 5535 C C . ALA A 1 743 ? -7.631 14.196 -4.140 1.00 84.88 743 ALA A C 1
ATOM 5537 O O . ALA A 1 743 ? -8.270 14.489 -3.129 1.00 84.88 743 ALA A O 1
ATOM 5538 N N . LEU A 1 744 ? -6.958 13.051 -4.275 1.00 85.19 744 LEU A N 1
ATOM 5539 C CA . LEU A 1 744 ? -6.936 11.989 -3.273 1.00 85.19 744 LEU A CA 1
ATOM 5540 C C . LEU A 1 744 ? -6.177 12.385 -1.994 1.00 85.19 744 LEU A C 1
ATOM 5542 O O . LEU A 1 744 ? -6.627 12.084 -0.891 1.00 85.19 744 LEU A O 1
ATOM 5546 N N . ILE A 1 745 ? -5.038 13.076 -2.117 1.00 89.81 745 ILE A N 1
ATOM 5547 C CA . ILE A 1 745 ? -4.138 13.343 -0.977 1.00 89.81 745 ILE A CA 1
ATOM 5548 C C . ILE A 1 745 ? -4.301 14.730 -0.339 1.00 89.81 745 ILE A C 1
ATOM 5550 O O . ILE A 1 745 ? -3.895 14.936 0.809 1.00 89.81 745 ILE A O 1
ATOM 5554 N N . GLU A 1 746 ? -4.907 15.685 -1.049 1.00 86.06 746 GLU A N 1
ATOM 5555 C CA . GLU A 1 746 ? -5.135 17.057 -0.578 1.00 86.06 746 GLU A CA 1
ATOM 5556 C C . GLU A 1 746 ? -5.899 17.152 0.762 1.00 86.06 746 GLU A C 1
ATOM 5558 O O . GLU A 1 746 ? -5.543 18.030 1.556 1.00 86.06 746 GLU A O 1
ATOM 5563 N N . PRO A 1 747 ? -6.847 16.251 1.109 1.00 83.88 747 PRO A N 1
ATOM 5564 C CA . PRO A 1 747 ? -7.453 16.221 2.444 1.00 83.88 747 PRO A CA 1
ATOM 5565 C C . PRO A 1 747 ? -6.448 16.055 3.597 1.00 83.88 747 PRO A C 1
ATOM 5567 O O . PRO A 1 747 ? -6.706 16.534 4.701 1.00 83.88 747 PRO A O 1
ATOM 5570 N N . VAL A 1 748 ? -5.297 15.417 3.350 1.00 84.62 748 VAL A N 1
ATOM 5571 C CA . VAL A 1 748 ? -4.245 15.175 4.354 1.00 84.62 748 VAL A CA 1
ATOM 5572 C C . VAL A 1 748 ? -3.124 16.210 4.258 1.00 84.62 748 VAL A C 1
ATOM 5574 O O . VAL A 1 748 ? -2.603 16.664 5.275 1.00 84.62 748 VAL A O 1
ATOM 5577 N N . THR A 1 749 ? -2.727 16.601 3.044 1.00 86.81 749 THR A N 1
ATOM 5578 C CA . THR A 1 749 ? -1.567 17.488 2.830 1.00 86.81 749 THR A CA 1
ATOM 5579 C C . THR A 1 749 ? -1.916 18.970 2.785 1.00 86.81 749 THR A C 1
ATOM 5581 O O . THR A 1 749 ? -1.025 19.815 2.905 1.00 86.81 749 THR A O 1
ATOM 5584 N N . GLY A 1 750 ? -3.188 19.299 2.559 1.00 89.56 750 GLY A N 1
ATOM 5585 C CA . GLY A 1 750 ? -3.593 20.601 2.042 1.00 89.56 750 GLY A CA 1
ATOM 5586 C C . GLY A 1 750 ? -3.148 20.821 0.585 1.00 89.56 750 GLY A C 1
ATOM 5587 O O . GLY A 1 750 ? -2.571 19.921 -0.036 1.00 89.56 750 GLY A O 1
ATOM 5588 N N . PRO A 1 751 ? -3.395 22.020 0.023 1.00 89.31 751 PRO A N 1
ATOM 5589 C CA . PRO A 1 751 ? -3.155 22.302 -1.393 1.00 89.31 751 PRO A CA 1
ATOM 5590 C C . PRO A 1 751 ? -1.676 22.206 -1.797 1.00 89.31 751 PRO A C 1
ATOM 5592 O O . PRO A 1 751 ? -0.811 22.838 -1.185 1.00 89.31 751 PRO A O 1
ATOM 5595 N N . LEU A 1 752 ? -1.390 21.503 -2.900 1.00 93.62 752 LEU A N 1
ATOM 5596 C CA . LEU A 1 752 ? -0.026 21.245 -3.402 1.00 93.62 752 LEU A CA 1
ATOM 5597 C C . LEU A 1 752 ? 0.355 22.057 -4.654 1.00 93.62 752 LEU A C 1
ATOM 5599 O O . LEU A 1 752 ? 1.328 21.745 -5.343 1.00 93.62 752 LEU A O 1
ATOM 5603 N N . THR A 1 753 ? -0.383 23.127 -4.972 1.00 92.06 753 THR A N 1
ATOM 5604 C CA . THR A 1 753 ? -0.222 23.893 -6.227 1.00 92.06 753 THR A CA 1
ATOM 5605 C C . THR A 1 753 ? 1.221 24.340 -6.492 1.00 92.06 753 THR A C 1
ATOM 5607 O O . THR A 1 753 ? 1.696 24.268 -7.625 1.00 92.06 753 THR A O 1
ATOM 5610 N N . THR A 1 754 ? 1.943 24.785 -5.458 1.00 93.06 754 THR A N 1
ATOM 5611 C CA . THR A 1 754 ? 3.325 25.279 -5.609 1.00 93.06 754 THR A CA 1
ATOM 5612 C C . THR A 1 754 ? 4.311 24.136 -5.857 1.00 93.06 754 THR A C 1
ATOM 5614 O O . THR A 1 754 ? 5.257 24.292 -6.625 1.00 93.06 754 THR A O 1
ATOM 5617 N N . GLN A 1 755 ? 4.086 22.990 -5.218 1.00 93.88 755 GLN A N 1
ATOM 5618 C CA . GLN A 1 755 ? 4.923 21.797 -5.296 1.00 93.88 755 GLN A CA 1
ATOM 5619 C C . GLN A 1 755 ? 4.743 21.082 -6.642 1.00 93.88 755 GLN A C 1
ATOM 5621 O O . GLN A 1 755 ? 5.716 20.588 -7.208 1.00 93.88 755 GLN A O 1
ATOM 5626 N N . LEU A 1 756 ? 3.523 21.095 -7.189 1.00 95.56 756 LEU A N 1
ATOM 5627 C CA . LEU A 1 756 ? 3.183 20.462 -8.465 1.00 95.56 756 LEU A CA 1
ATOM 5628 C C . LEU A 1 756 ? 3.587 21.290 -9.692 1.00 95.56 756 LEU A C 1
ATOM 5630 O O . LEU A 1 756 ? 3.938 20.723 -10.725 1.00 95.56 756 LEU A O 1
ATOM 5634 N N . ALA A 1 757 ? 3.587 22.623 -9.598 1.00 94.31 757 ALA A N 1
ATOM 5635 C CA . ALA A 1 757 ? 3.945 23.513 -10.708 1.00 94.31 757 ALA A CA 1
ATOM 5636 C C . ALA A 1 757 ? 5.274 23.170 -11.430 1.00 94.31 757 ALA A C 1
ATOM 5638 O O . ALA A 1 757 ? 5.272 23.116 -12.668 1.00 94.31 757 ALA A O 1
ATOM 5639 N N . PRO A 1 758 ? 6.406 22.914 -10.736 1.00 90.44 758 PRO A N 1
ATOM 5640 C CA . PRO A 1 758 ? 7.651 22.539 -11.409 1.00 90.44 758 PRO A CA 1
ATOM 5641 C C . PRO A 1 758 ? 7.574 21.171 -12.101 1.00 90.44 758 PRO A C 1
ATOM 5643 O O . PRO A 1 758 ? 8.135 21.023 -13.183 1.00 90.44 758 PRO A O 1
ATOM 5646 N N . ILE A 1 759 ? 6.849 20.201 -11.529 1.00 94.00 759 ILE A N 1
ATOM 5647 C CA . ILE A 1 759 ? 6.663 18.863 -12.117 1.00 94.00 759 ILE A CA 1
ATOM 5648 C C . ILE A 1 759 ? 5.885 18.986 -13.429 1.00 94.00 759 ILE A C 1
ATOM 5650 O O . ILE A 1 759 ? 6.319 18.490 -14.467 1.00 94.00 759 ILE A O 1
ATOM 5654 N N . ARG A 1 760 ? 4.783 19.742 -13.407 1.00 95.62 760 ARG A N 1
ATOM 5655 C CA . ARG A 1 760 ? 3.949 20.012 -14.585 1.00 95.62 760 ARG A CA 1
ATOM 5656 C C . ARG A 1 760 ? 4.724 20.698 -15.706 1.00 95.62 760 ARG A C 1
ATOM 5658 O O . ARG A 1 760 ? 4.699 20.241 -16.844 1.00 95.62 760 ARG A O 1
ATOM 5665 N N . THR A 1 761 ? 5.481 21.738 -15.357 1.00 93.38 761 THR A N 1
ATOM 5666 C CA . THR A 1 761 ? 6.351 22.449 -16.308 1.00 93.38 761 THR A CA 1
ATOM 5667 C C . THR A 1 761 ? 7.383 21.501 -16.917 1.00 93.38 761 THR A C 1
ATOM 5669 O O . THR A 1 761 ? 7.619 21.515 -18.125 1.00 93.38 761 THR A O 1
ATOM 5672 N N . TRP A 1 762 ? 7.989 20.642 -16.090 1.00 91.75 762 TRP A N 1
ATOM 5673 C CA . TRP A 1 762 ? 8.943 19.661 -16.578 1.00 91.75 762 TRP A CA 1
ATOM 5674 C C . TRP A 1 762 ? 8.286 18.703 -17.572 1.00 91.75 762 TRP A C 1
ATOM 5676 O O . TRP A 1 762 ? 8.873 18.491 -18.632 1.00 91.75 762 TRP A O 1
ATOM 5686 N N . ILE A 1 763 ? 7.085 18.194 -17.277 1.00 94.81 763 ILE A N 1
ATOM 5687 C CA . ILE A 1 763 ? 6.350 17.259 -18.140 1.00 94.81 763 ILE A CA 1
ATOM 5688 C C . ILE A 1 763 ? 6.066 17.855 -19.524 1.00 94.81 763 ILE A C 1
ATOM 5690 O O . ILE A 1 763 ? 6.348 17.209 -20.540 1.00 94.81 763 ILE A O 1
ATOM 5694 N N . ASP A 1 764 ? 5.576 19.095 -19.566 1.00 94.44 764 ASP A N 1
ATOM 5695 C CA . ASP A 1 764 ? 5.219 19.791 -20.810 1.00 94.44 764 ASP A CA 1
ATOM 5696 C C . ASP A 1 764 ? 6.424 19.981 -21.736 1.00 94.44 764 ASP A C 1
ATOM 5698 O O . ASP A 1 764 ? 6.350 19.804 -22.955 1.00 94.44 764 ASP A O 1
ATOM 5702 N N . GLU A 1 765 ? 7.568 20.320 -21.152 1.00 91.06 765 GLU A N 1
ATOM 5703 C CA . GLU A 1 765 ? 8.791 20.596 -21.894 1.00 91.06 765 GLU A CA 1
ATOM 5704 C C . GLU A 1 765 ? 9.610 19.329 -22.205 1.00 91.06 765 GLU A C 1
ATOM 5706 O O . GLU A 1 765 ? 10.491 19.362 -23.074 1.00 91.06 765 GLU A O 1
ATOM 5711 N N . HIS A 1 766 ? 9.358 18.209 -21.511 1.00 91.31 766 HIS A N 1
ATOM 5712 C CA . HIS A 1 766 ? 10.244 17.041 -21.540 1.00 91.31 766 HIS A CA 1
ATOM 5713 C C . HIS A 1 766 ? 10.368 16.436 -22.933 1.00 91.31 766 HIS A C 1
ATOM 5715 O O . HIS A 1 766 ? 11.485 16.208 -23.396 1.00 91.31 766 HIS A O 1
ATOM 5721 N N . ARG A 1 767 ? 9.254 16.287 -23.660 1.00 94.06 767 ARG A N 1
ATOM 5722 C CA . ARG A 1 767 ? 9.273 15.712 -25.013 1.00 94.06 767 ARG A CA 1
ATOM 5723 C C . ARG A 1 767 ? 10.228 16.450 -25.947 1.00 94.06 767 ARG A C 1
ATOM 5725 O O . ARG A 1 767 ? 10.990 15.817 -26.671 1.00 94.06 767 ARG A O 1
ATOM 5732 N N . ALA A 1 768 ? 10.211 17.782 -25.925 1.00 93.50 768 ALA A N 1
ATOM 5733 C CA . ALA A 1 768 ? 11.094 18.578 -26.770 1.00 93.50 768 ALA A CA 1
ATOM 5734 C C . ALA A 1 768 ? 12.572 18.402 -26.381 1.00 93.50 768 ALA A C 1
ATOM 5736 O O . ALA A 1 768 ? 13.426 18.328 -27.268 1.00 93.50 768 ALA A O 1
ATOM 5737 N N . ARG A 1 769 ? 12.870 18.288 -25.077 1.00 90.56 769 ARG A N 1
ATOM 5738 C CA . ARG A 1 769 ? 14.229 18.017 -24.576 1.00 90.56 769 ARG A CA 1
ATOM 5739 C C . ARG A 1 769 ? 14.734 16.648 -25.030 1.00 90.56 769 ARG A C 1
ATOM 5741 O O . ARG A 1 769 ? 15.779 16.583 -25.673 1.00 90.56 769 ARG A O 1
ATOM 5748 N N . VAL A 1 770 ? 13.965 15.584 -24.788 1.00 93.25 770 VAL A N 1
ATOM 5749 C CA . VAL A 1 770 ? 14.347 14.216 -25.181 1.00 93.25 770 VAL A CA 1
ATOM 5750 C C . VAL A 1 770 ? 14.504 14.106 -26.693 1.00 93.25 770 VAL A C 1
ATOM 5752 O O . VAL A 1 770 ? 15.483 13.542 -27.174 1.00 93.25 770 VAL A O 1
ATOM 5755 N N . GLN A 1 771 ? 13.602 14.712 -27.468 1.00 96.38 771 GLN A N 1
ATOM 5756 C CA . GLN A 1 771 ? 13.710 14.697 -28.925 1.00 96.38 771 GLN A CA 1
ATOM 5757 C C . GLN A 1 771 ? 14.990 15.388 -29.419 1.00 96.38 771 GLN A C 1
ATOM 5759 O O . GLN A 1 771 ? 15.607 14.930 -30.383 1.00 96.38 771 GLN A O 1
ATOM 5764 N N . ALA A 1 772 ? 15.407 16.483 -28.776 1.00 93.62 772 ALA A N 1
ATOM 5765 C CA . ALA A 1 772 ? 16.661 17.154 -29.103 1.00 93.62 772 ALA A CA 1
ATOM 5766 C C . ALA A 1 772 ? 17.877 16.259 -28.812 1.00 93.62 772 ALA A C 1
ATOM 5768 O O . ALA A 1 772 ? 18.793 16.205 -29.634 1.00 93.62 772 ALA A O 1
ATOM 5769 N N . GLU A 1 773 ? 17.856 15.515 -27.705 1.00 91.88 773 GLU A N 1
ATOM 5770 C CA . GLU A 1 773 ? 18.896 14.538 -27.368 1.00 91.88 773 GLU A CA 1
ATOM 5771 C C . GLU A 1 773 ? 18.923 13.358 -28.342 1.00 91.88 773 GLU A C 1
ATOM 5773 O O . GLU A 1 773 ? 19.995 12.976 -28.793 1.00 91.88 773 GLU A O 1
ATOM 5778 N N . ILE A 1 774 ? 17.776 12.815 -28.756 1.00 95.25 774 ILE A N 1
ATOM 5779 C CA . ILE A 1 774 ? 17.728 11.749 -29.772 1.00 95.25 774 ILE A CA 1
ATOM 5780 C C . ILE A 1 774 ? 18.305 12.240 -31.109 1.00 95.25 774 ILE A C 1
ATOM 5782 O O . ILE A 1 774 ? 19.040 11.514 -31.780 1.00 95.25 774 ILE A O 1
ATOM 5786 N N . ASN A 1 775 ? 17.998 13.481 -31.497 1.00 95.31 775 ASN A N 1
ATOM 5787 C CA . ASN A 1 775 ? 18.474 14.074 -32.749 1.00 95.31 775 ASN A CA 1
ATOM 5788 C C . ASN A 1 775 ? 19.975 14.396 -32.723 1.00 95.31 775 ASN A C 1
ATOM 5790 O O . ASN A 1 775 ? 20.637 14.350 -33.763 1.00 95.31 775 ASN A O 1
ATOM 5794 N N . ALA A 1 776 ? 20.510 14.731 -31.550 1.00 92.12 776 ALA A N 1
ATOM 5795 C CA . ALA A 1 776 ? 21.922 15.007 -31.331 1.00 92.12 776 ALA A CA 1
ATOM 5796 C C . ALA A 1 776 ? 22.434 14.246 -30.093 1.00 92.12 776 ALA A C 1
ATOM 5798 O O . ALA A 1 776 ? 22.706 14.876 -29.066 1.00 92.12 776 ALA A O 1
ATOM 5799 N N . PRO A 1 777 ? 22.592 12.907 -30.184 1.00 89.69 777 PRO A N 1
ATOM 5800 C CA . PRO A 1 777 ? 22.943 12.086 -29.032 1.00 89.69 777 PRO A CA 1
ATOM 5801 C C . PRO A 1 777 ? 24.260 12.543 -28.410 1.00 89.69 777 PRO A C 1
ATOM 5803 O O . PRO A 1 777 ? 25.233 12.761 -29.148 1.00 89.69 777 PRO A O 1
ATOM 5806 N N . PRO A 1 778 ? 24.331 12.675 -27.074 1.00 82.44 778 PRO A N 1
ATOM 5807 C CA . PRO A 1 778 ? 25.518 13.188 -26.415 1.00 82.44 778 PRO A CA 1
ATOM 5808 C C . PRO A 1 778 ? 26.736 12.314 -26.732 1.00 82.44 778 PRO A C 1
ATOM 5810 O O . PRO A 1 778 ? 26.689 11.078 -26.696 1.00 82.44 778 PRO A O 1
ATOM 5813 N N . ALA A 1 779 ? 27.840 12.981 -27.070 1.00 73.12 779 ALA A N 1
ATOM 5814 C CA . ALA A 1 779 ? 29.137 12.377 -27.339 1.00 73.12 779 ALA A CA 1
ATOM 5815 C C . ALA A 1 779 ? 30.067 12.654 -26.151 1.00 73.12 779 ALA A C 1
ATOM 5817 O O . ALA A 1 779 ? 30.177 13.794 -25.720 1.00 73.12 779 ALA A O 1
ATOM 5818 N N . GLY A 1 780 ? 30.754 11.633 -25.632 1.00 66.12 780 GLY A N 1
ATOM 5819 C CA . GLY A 1 780 ? 31.679 11.809 -24.499 1.00 66.12 780 GLY A CA 1
ATOM 5820 C C . GLY A 1 780 ? 31.738 10.622 -23.542 1.00 66.12 780 GLY A C 1
ATOM 5821 O O . GLY A 1 780 ? 32.788 10.346 -22.974 1.00 66.12 780 GLY A O 1
ATOM 5822 N N . PHE A 1 781 ? 30.674 9.822 -23.468 1.00 69.38 781 PHE A N 1
ATOM 5823 C CA . PHE A 1 781 ? 30.594 8.668 -22.561 1.00 69.38 781 PHE A CA 1
ATOM 5824 C C . PHE A 1 781 ? 31.431 7.442 -22.982 1.00 69.38 781 PHE A C 1
ATOM 5826 O O . PHE A 1 781 ? 31.397 6.404 -22.330 1.00 69.38 781 PHE A O 1
ATOM 5833 N N . ALA A 1 782 ? 32.191 7.530 -24.079 1.00 52.66 782 ALA A N 1
ATOM 5834 C CA . ALA A 1 782 ? 32.909 6.392 -24.660 1.00 52.66 782 ALA A CA 1
ATOM 5835 C C . ALA A 1 782 ? 34.152 5.958 -23.860 1.00 52.66 782 ALA A C 1
ATOM 5837 O O . ALA A 1 782 ? 34.601 4.819 -24.007 1.00 52.66 782 ALA A O 1
ATOM 5838 N N . ALA A 1 783 ? 34.717 6.840 -23.029 1.00 57.62 783 ALA A N 1
ATOM 5839 C CA . ALA A 1 783 ? 35.836 6.488 -22.164 1.00 57.62 783 ALA A CA 1
ATOM 5840 C C . ALA A 1 783 ? 35.326 5.711 -20.941 1.00 57.62 783 ALA A C 1
ATOM 5842 O O . ALA A 1 783 ? 34.478 6.187 -20.184 1.00 57.62 783 ALA A O 1
ATOM 5843 N N . GLN A 1 784 ? 35.837 4.495 -20.776 1.00 58.03 784 GLN A N 1
ATOM 5844 C CA . GLN A 1 784 ? 35.592 3.660 -19.606 1.00 58.03 784 GLN A CA 1
ATOM 5845 C C . GLN A 1 784 ? 36.666 3.983 -18.566 1.00 58.03 784 GLN A C 1
ATOM 5847 O O . GLN A 1 784 ? 37.839 4.021 -18.943 1.00 58.03 784 GLN A O 1
ATOM 5852 N N . PRO A 1 785 ? 36.304 4.249 -17.303 1.00 60.06 785 PRO A N 1
ATOM 5853 C CA . PRO A 1 785 ? 37.305 4.421 -16.264 1.00 60.06 785 PRO A CA 1
ATOM 5854 C C . PRO A 1 785 ? 38.035 3.086 -16.025 1.00 60.06 785 PRO A C 1
ATOM 5856 O O . PRO A 1 785 ? 37.436 2.014 -16.120 1.00 60.06 785 PRO A O 1
ATOM 5859 N N . ASP A 1 786 ? 39.342 3.141 -15.745 1.00 55.31 786 ASP A N 1
ATOM 5860 C CA . ASP A 1 786 ? 40.174 1.939 -15.543 1.00 55.31 786 ASP A CA 1
ATOM 5861 C C . ASP A 1 786 ? 39.738 1.119 -14.314 1.00 55.31 786 ASP A C 1
ATOM 5863 O O . ASP A 1 786 ? 40.029 -0.067 -14.209 1.00 55.31 786 ASP A O 1
ATOM 5867 N N . HIS A 1 787 ? 39.028 1.744 -13.382 1.00 58.25 787 HIS A N 1
ATOM 5868 C CA . HIS A 1 787 ? 38.421 1.144 -12.200 1.00 58.25 787 HIS A CA 1
ATOM 5869 C C . HIS A 1 787 ? 37.148 1.926 -11.883 1.00 58.25 787 HIS A C 1
ATOM 5871 O O . HIS A 1 787 ? 37.037 3.094 -12.258 1.00 58.25 787 HIS A O 1
ATOM 5877 N N . PHE A 1 788 ? 36.189 1.294 -11.213 1.00 61.34 788 PHE A N 1
ATOM 5878 C CA . PHE A 1 788 ? 35.008 1.992 -10.722 1.00 61.34 788 PHE A CA 1
ATOM 5879 C C . PHE A 1 788 ? 34.904 1.790 -9.217 1.00 61.34 788 PHE A C 1
ATOM 5881 O O . PHE A 1 788 ? 34.744 0.671 -8.735 1.00 61.34 788 PHE A O 1
ATOM 5888 N N . CYS A 1 789 ? 35.020 2.891 -8.488 1.00 64.62 789 CYS A N 1
ATOM 5889 C CA . CYS A 1 789 ? 34.669 2.995 -7.088 1.00 64.62 789 CYS A CA 1
ATOM 5890 C C . CYS A 1 789 ? 33.794 4.232 -6.968 1.00 64.62 789 CYS A C 1
ATOM 5892 O O . CYS A 1 789 ? 34.147 5.287 -7.493 1.00 64.62 789 CYS A O 1
ATOM 5894 N N . TYR A 1 790 ? 32.639 4.108 -6.314 1.00 58.91 790 TYR A N 1
ATOM 5895 C CA . TYR A 1 790 ? 31.688 5.217 -6.230 1.00 58.91 790 TYR A CA 1
ATOM 5896 C C . TYR A 1 790 ? 32.334 6.487 -5.621 1.00 58.91 790 TYR A C 1
ATOM 5898 O O . TYR A 1 790 ? 31.938 7.597 -5.968 1.00 58.91 790 TYR A O 1
ATOM 5906 N N . PHE A 1 791 ? 33.359 6.321 -4.775 1.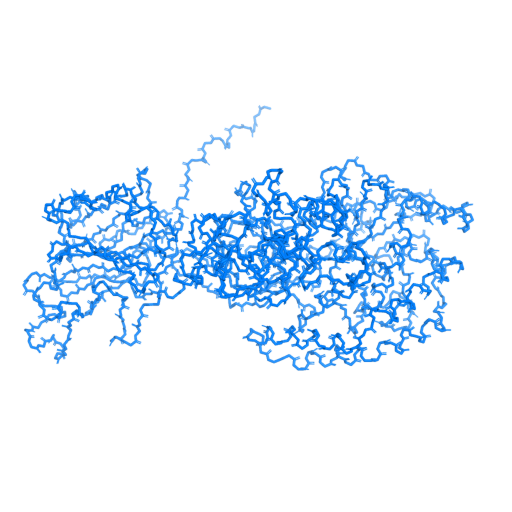00 56.16 791 PHE A N 1
ATOM 5907 C CA . PHE A 1 791 ? 34.015 7.381 -4.002 1.00 56.16 791 PHE A CA 1
ATOM 5908 C C . PHE A 1 791 ? 35.478 7.679 -4.399 1.00 56.16 791 PHE A C 1
ATOM 5910 O O . PHE A 1 791 ? 36.129 8.422 -3.663 1.00 56.16 791 PHE A O 1
ATOM 5917 N N . ASP A 1 792 ? 35.990 7.112 -5.505 1.00 51.53 792 ASP A N 1
ATOM 5918 C CA . ASP A 1 792 ? 37.335 7.441 -6.038 1.00 51.53 792 ASP A CA 1
ATOM 5919 C C . ASP A 1 792 ? 37.343 8.691 -6.937 1.00 51.53 792 ASP A C 1
ATOM 5921 O O . ASP A 1 792 ? 36.353 8.919 -7.677 1.00 51.53 792 ASP A O 1
#

Sequence (792 aa):
MQKWLLVAALLLLSIDARAAQLILNEYNAVSASNYLNGGTLGADLDGGQAADPAF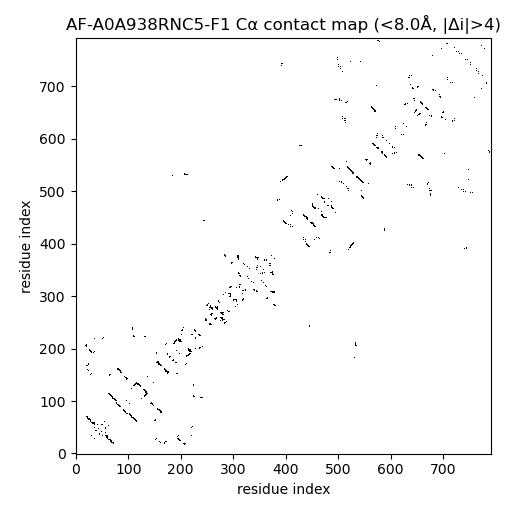GRVLGNGGDWFELVVVADHLDVRGWKLSICDNGVCNEELVFSQNALWADLRAGTIVTVAEDVATDVSYDPGAGDWTINVQAVDAGSADFVTPNSFPVSNDNWQLTIRNAADALVFGPAGEGLAPDPATGCSPPPVGVNSREVFKLEAAPSALTHRCSQSYNDGTTSSFAAPNAWGGGSVLQDLSALRLGLAIPDRDTDGIGDDGDRSGIAGDAPCSGGATLGCDDNCPGEPNASQADSGGVAPGGPNGIGDACECGDVDDDGDVDASDRQRLREKLAAQIADVDAPAKCGVVNDGACNVADASVTSRAANGLAPGIEPVCPAAALPADPEALWFDPDRLLEVEVTMQKADWDAMRVQERNLYAVFLNLSCGDTPFPDPYTFFHADVVVEGQPLADVGIRKKGFFGSLSQTKPSLKLDFGEFVSGQRLEGLDRMTLNNALQDPAYVKQCLGYEIMASAGIPAPRCNFARVTVHTLDGATQATPVDGQLYVNVESIKPPFLGRVFGDATGRLYEGTLSDFWLKGTPTTGEPWRNTIEPKDDAAALDQSEIDALTAALVNPAYTNSERRAAIEAVVDLDAYLTFWAGEGLIGHWDGYADDQNNFYFYVKPQDGKIHFIPWGADDTFGRGNPLGGRTGDPVHCQAIVPRSALARRLYAMPDTRALYLAKLQALLDTVWNPAAHHAEIDRMQALIEPVTGPLTTQLAPIRTWIDEHRARVQAEINAPPAGFAAQPDHFCYFD

Foldseek 3Di:
DPDPPPPPPPDPDPPPPFQFFKEWFKWFAAAQAAWQQGDDQCAHPVRHQFAAPVGGTHRSRQFGKTKMFGADFQAQQAQKKKFKDFLNRGDDIKGFHNAPLRRGQAGGAMEMEHARDDWDSPDDVLVPRRYTYAHQQDPVRNNTMHNDDDHDHLNQMFIWIAGNVRHGNADSADPPDDQDPVLRQDAAPEREHNNWMWGQQEADHSLFHSRANSTYTGSHDYVRAFDADPPRPDTHDRVLRVLQDPQCQQQPLLAHLCQLVPVDGQPFADEPQDRHNGHDLQSQARDNSSYQAQAQPVDGRDSRHLQQRALPQQSPNYLAPVSLVQLVCVQVVVDVGTPRLQRQCQDPPPDNDPVSSVQSVQRNVVHDPHGDSNGNRRDDDPAQCVSVLPALDAKEKEKEDAPVCLQVQLPFAFPVCCVQPPDLLLPAARDDRKDWDFIWMAISSRTQHGWTKHFDDHDQQRDSLQTWIKTASCPPPNPDADRNHGIKGWGQLSLQLLQQQQQLLQVLLVLLLALEWRKHKYFYWYFHDHSHSGTDISHGAMTIITHDPAQSSCCVSQVGSPWWKKFAALAALEFNDFLVPTDGNCNRIGTPDPVNVVDDVLSVQLHCLLSVPPDDLVRSVVSQVLAAVLLLVLSVLLSCLLFLVCQWCQHRNHAKMWTQRPVRRYIHIYGGDRSNTQPPFDPVPHPPDDDDGRGSQRRQGSVSLSLCLRVVSVVVSLVSSVVSLVRSLDLVVSVVSSVSSQVSCCVRSPHCVVSCVSSSVSSVCVSVRHVVCSVPPDDDSNDDPSRDRSND